Protein AF-A0A4U6XVV1-F1 (afdb_monomer_lite)

Structure (mmCIF, N/CA/C/O backbone):
data_AF-A0A4U6XVV1-F1
#
_entry.id   AF-A0A4U6XVV1-F1
#
loop_
_atom_site.group_PDB
_atom_site.id
_atom_site.type_symbol
_atom_site.label_atom_id
_atom_site.label_alt_id
_atom_site.label_comp_id
_atom_site.label_asym_id
_atom_site.label_entity_id
_atom_site.label_seq_id
_atom_site.pdbx_PDB_ins_code
_atom_site.Cartn_x
_atom_site.Cartn_y
_atom_site.Cartn_z
_atom_site.occupancy
_atom_site.B_iso_or_equiv
_atom_site.auth_seq_id
_atom_site.auth_comp_id
_atom_site.auth_asym_id
_atom_site.auth_atom_id
_atom_site.pdbx_PDB_model_num
ATOM 1 N N . MET A 1 1 ? 35.164 -28.282 45.767 1.00 39.56 1 MET A N 1
ATOM 2 C CA . MET A 1 1 ? 34.787 -26.954 45.234 1.00 39.56 1 MET A CA 1
ATOM 3 C C . MET A 1 1 ? 34.925 -26.984 43.717 1.00 39.56 1 MET A C 1
ATOM 5 O O . MET A 1 1 ? 35.884 -26.464 43.171 1.00 39.56 1 MET A O 1
ATOM 9 N N . GLY A 1 2 ? 34.019 -27.688 43.045 1.00 42.12 2 GLY A N 1
ATOM 10 C CA . GLY A 1 2 ? 34.042 -27.924 41.600 1.00 42.12 2 GLY A CA 1
ATOM 11 C C . GLY A 1 2 ? 32.738 -28.601 41.179 1.00 42.12 2 GLY A C 1
ATOM 12 O O . GLY A 1 2 ? 32.035 -29.085 42.060 1.00 42.12 2 GLY A O 1
ATOM 13 N N . SER A 1 3 ? 32.467 -28.619 39.870 1.00 35.50 3 SER A N 1
ATOM 14 C CA . SER A 1 3 ? 31.200 -28.930 39.170 1.00 35.50 3 SER A CA 1
ATOM 15 C C . SER A 1 3 ? 30.167 -27.791 39.074 1.00 35.50 3 SER A C 1
ATOM 17 O O . SER A 1 3 ? 29.862 -27.387 37.954 1.00 35.50 3 SER A O 1
ATOM 19 N N . GLU A 1 4 ? 29.680 -27.194 40.169 1.00 34.19 4 GLU A N 1
ATOM 20 C CA . GLU A 1 4 ? 28.546 -26.238 40.084 1.00 34.19 4 GLU A CA 1
ATOM 21 C C . GLU A 1 4 ? 28.827 -24.940 39.301 1.00 34.19 4 GLU A C 1
ATOM 23 O O . GLU A 1 4 ? 27.959 -24.452 38.575 1.00 34.19 4 GLU A O 1
ATOM 28 N N . THR A 1 5 ? 30.036 -24.374 39.386 1.00 37.12 5 THR A N 1
ATOM 29 C CA . THR A 1 5 ? 30.362 -23.106 38.699 1.00 37.12 5 THR A CA 1
ATOM 30 C C . THR A 1 5 ? 30.486 -23.261 37.178 1.00 37.12 5 THR A C 1
ATOM 32 O O . THR A 1 5 ? 30.342 -22.285 36.447 1.00 37.12 5 THR A O 1
ATOM 35 N N . MET A 1 6 ? 30.744 -24.476 36.684 1.00 30.28 6 MET A N 1
ATOM 36 C CA . MET A 1 6 ? 30.998 -24.728 35.260 1.00 30.28 6 MET A CA 1
ATOM 37 C C . MET A 1 6 ? 29.697 -24.877 34.454 1.00 30.28 6 MET A C 1
ATOM 39 O O . MET A 1 6 ? 29.651 -24.491 33.290 1.00 30.28 6 MET A O 1
ATOM 43 N N . TRP A 1 7 ? 28.616 -25.350 35.084 1.00 33.69 7 TRP A N 1
ATOM 44 C CA . TRP A 1 7 ? 27.297 -25.454 34.446 1.00 33.69 7 TRP A CA 1
ATOM 45 C C . TRP A 1 7 ? 26.627 -24.089 34.229 1.00 33.69 7 TRP A C 1
ATOM 47 O O . TRP A 1 7 ? 26.033 -23.861 33.178 1.00 33.69 7 TRP A O 1
ATOM 57 N N . LYS A 1 8 ? 26.796 -23.138 35.159 1.00 31.09 8 LYS A N 1
ATOM 58 C CA . LYS A 1 8 ? 26.268 -21.769 34.993 1.00 31.09 8 LYS A CA 1
ATOM 59 C C . LYS A 1 8 ? 26.975 -20.971 33.890 1.00 31.09 8 LYS A C 1
ATOM 61 O O . LYS A 1 8 ? 26.356 -20.102 33.291 1.00 31.09 8 LYS A O 1
ATOM 66 N N . LEU A 1 9 ? 28.236 -21.290 33.587 1.00 31.20 9 LEU A N 1
ATOM 67 C CA . LEU A 1 9 ? 28.980 -20.686 32.474 1.00 31.20 9 LEU A CA 1
ATOM 68 C C . LEU A 1 9 ? 28.581 -21.252 31.102 1.00 31.20 9 LEU A C 1
ATOM 70 O O . LEU A 1 9 ? 28.608 -20.511 30.126 1.00 31.20 9 LEU A O 1
ATOM 74 N N . PHE A 1 10 ? 28.148 -22.515 31.019 1.00 33.16 10 PHE A N 1
ATOM 75 C CA . PHE A 1 10 ? 27.626 -23.086 29.769 1.00 33.16 10 PHE A CA 1
ATOM 76 C C . PHE A 1 10 ? 26.192 -22.635 29.446 1.00 33.16 10 PHE A C 1
ATOM 78 O O . PHE A 1 10 ? 25.875 -22.436 28.278 1.00 33.16 10 PHE A O 1
ATOM 85 N N . PHE A 1 11 ? 25.345 -22.396 30.454 1.00 32.41 11 PHE A N 1
ATOM 86 C CA . PHE A 1 11 ? 23.985 -21.872 30.235 1.00 32.41 11 PHE A CA 1
ATOM 87 C C . PHE A 1 11 ? 23.933 -20.383 29.842 1.00 32.41 11 PHE A C 1
ATOM 89 O O . PHE A 1 11 ? 22.921 -19.922 29.328 1.00 32.41 11 PHE A O 1
ATOM 96 N N . LEU A 1 12 ? 25.021 -19.634 30.049 1.00 30.58 12 LEU A N 1
ATOM 97 C CA . LEU A 1 12 ? 25.161 -18.241 29.600 1.00 30.58 12 LEU A CA 1
ATOM 98 C C . LEU A 1 12 ? 25.692 -18.108 28.161 1.00 30.58 12 LEU A C 1
ATOM 100 O O . LEU A 1 12 ? 25.718 -17.000 27.637 1.00 30.58 12 LEU A O 1
ATOM 104 N N . ALA A 1 13 ? 26.098 -19.210 27.519 1.00 29.02 13 ALA A N 1
ATOM 105 C CA . ALA A 1 13 ? 26.650 -19.215 26.159 1.00 29.02 13 ALA A CA 1
ATOM 106 C C . ALA A 1 13 ? 25.641 -19.639 25.069 1.00 29.02 13 ALA A C 1
ATOM 108 O O . ALA A 1 13 ? 25.954 -19.548 23.885 1.00 29.02 13 ALA A O 1
ATOM 109 N N . SER A 1 14 ? 24.443 -20.102 25.448 1.00 31.92 14 SER A N 1
ATOM 110 C CA . SER A 1 14 ? 23.346 -20.445 24.524 1.00 31.92 14 SER A CA 1
ATOM 111 C C . SER A 1 14 ? 22.312 -19.326 24.352 1.00 31.92 14 SER A C 1
ATOM 113 O O . SER A 1 14 ? 21.527 -19.362 23.406 1.00 31.92 14 SER A O 1
ATOM 115 N N . LEU A 1 15 ? 22.346 -18.301 25.209 1.00 37.34 15 LEU A N 1
ATOM 116 C CA . LEU A 1 15 ? 21.756 -16.998 24.913 1.00 37.34 15 LEU A CA 1
ATOM 117 C C . LEU A 1 15 ? 22.658 -16.298 23.896 1.00 37.34 15 LEU A C 1
ATOM 119 O O . LEU A 1 15 ? 23.539 -15.516 24.255 1.00 37.34 15 LEU A O 1
ATOM 123 N N . GLY A 1 16 ? 22.451 -16.608 22.616 1.00 36.66 16 GLY A N 1
ATOM 124 C CA . GLY A 1 16 ? 22.986 -15.781 21.545 1.00 36.66 16 GLY A CA 1
ATOM 125 C C . GLY A 1 16 ? 22.506 -14.352 21.772 1.00 36.66 16 GLY A C 1
ATOM 126 O O . GLY A 1 16 ? 21.300 -14.116 21.796 1.00 36.66 16 GLY A O 1
ATOM 127 N N . LEU A 1 17 ? 23.444 -13.424 21.979 1.00 38.03 17 LEU A N 1
ATOM 128 C CA . LEU A 1 17 ? 23.156 -11.994 22.003 1.00 38.03 17 LEU A CA 1
ATOM 129 C C . LEU A 1 17 ? 22.514 -11.647 20.663 1.00 38.03 17 LEU A C 1
ATOM 131 O O . LEU A 1 17 ? 23.207 -11.555 19.649 1.00 38.03 17 LEU A O 1
ATOM 135 N N . VAL A 1 18 ? 21.188 -11.512 20.654 1.00 51.84 18 VAL A N 1
ATOM 136 C CA . VAL A 1 18 ? 20.472 -11.034 19.480 1.00 51.84 18 VAL A CA 1
ATOM 137 C C . VAL A 1 18 ? 20.894 -9.581 19.323 1.00 51.84 18 VAL A C 1
ATOM 139 O O . VAL A 1 18 ? 20.586 -8.748 20.175 1.00 51.84 18 VAL A O 1
ATOM 142 N N . ALA A 1 19 ? 21.699 -9.305 18.299 1.00 57.53 19 ALA A N 1
ATOM 143 C CA . ALA A 1 19 ? 22.090 -7.942 17.986 1.00 57.53 19 ALA A CA 1
ATOM 144 C C . ALA A 1 19 ? 20.819 -7.122 17.726 1.00 57.53 19 ALA A C 1
ATOM 146 O O . ALA A 1 19 ? 19.890 -7.618 17.088 1.00 57.53 19 ALA A O 1
ATOM 147 N N . ALA A 1 20 ? 20.778 -5.896 18.247 1.00 68.56 20 ALA A N 1
ATOM 148 C CA . ALA A 1 20 ? 19.695 -4.968 17.951 1.00 68.56 20 ALA A CA 1
ATOM 149 C C . ALA A 1 20 ? 19.657 -4.707 16.438 1.00 68.56 20 ALA A C 1
ATOM 151 O O . ALA A 1 20 ? 20.706 -4.496 15.822 1.00 68.56 20 ALA A O 1
ATOM 152 N N . GLU A 1 21 ? 18.467 -4.775 15.845 1.00 88.94 21 GLU A N 1
ATOM 153 C CA . GLU A 1 21 ? 18.273 -4.656 14.403 1.00 88.94 21 GLU A CA 1
ATOM 154 C C . GLU A 1 21 ? 17.264 -3.551 14.098 1.00 88.94 21 GLU A C 1
ATOM 156 O O . GLU A 1 21 ? 16.066 -3.709 14.293 1.00 88.94 21 GLU A O 1
ATOM 161 N N . ASP A 1 22 ? 17.735 -2.443 13.537 1.00 89.69 22 ASP A N 1
ATOM 162 C CA . ASP A 1 22 ? 16.919 -1.256 13.244 1.00 89.69 22 ASP A CA 1
ATOM 163 C C . ASP A 1 22 ? 16.013 -1.411 12.000 1.00 89.69 22 ASP A C 1
ATOM 165 O O . ASP A 1 22 ? 15.201 -0.537 11.686 1.00 89.69 22 ASP A O 1
ATOM 169 N N . GLY A 1 23 ? 16.146 -2.526 11.271 1.00 94.19 23 GLY A N 1
ATOM 170 C CA . GLY A 1 23 ? 15.440 -2.824 10.022 1.00 94.19 23 GLY A CA 1
ATOM 171 C C . GLY A 1 23 ? 16.133 -2.352 8.737 1.00 94.19 23 GLY A C 1
ATOM 172 O O . GLY A 1 23 ? 15.626 -2.656 7.655 1.00 94.19 23 GLY A O 1
ATOM 173 N N . LEU A 1 24 ? 17.287 -1.677 8.814 1.00 96.25 24 LEU A N 1
ATOM 174 C CA . LEU A 1 24 ? 17.890 -0.978 7.675 1.00 96.25 24 LEU A CA 1
ATOM 175 C C . LEU A 1 24 ? 18.331 -1.897 6.526 1.00 96.25 24 LEU A C 1
ATOM 177 O O . LEU A 1 24 ? 18.178 -1.531 5.360 1.00 96.25 24 LEU A O 1
ATOM 181 N N . ASP A 1 25 ? 18.843 -3.096 6.809 1.00 96.44 25 ASP A N 1
ATOM 182 C CA . ASP A 1 25 ? 19.185 -4.075 5.762 1.00 96.44 25 ASP A CA 1
ATOM 183 C C . ASP A 1 25 ? 17.944 -4.784 5.165 1.00 96.44 25 ASP A C 1
ATOM 185 O O . ASP A 1 25 ? 18.067 -5.539 4.197 1.00 96.44 25 ASP A O 1
ATOM 189 N N . GLY A 1 26 ? 16.735 -4.541 5.691 1.00 97.00 26 GLY A N 1
ATOM 190 C CA . GLY A 1 26 ? 15.483 -5.122 5.201 1.00 97.00 26 GLY A CA 1
ATOM 191 C C . GLY A 1 26 ? 15.492 -6.654 5.250 1.00 97.00 26 GLY A C 1
ATOM 192 O O . GLY A 1 26 ? 15.581 -7.256 6.318 1.00 97.00 26 GLY A O 1
ATOM 193 N N . TRP A 1 27 ? 15.420 -7.287 4.077 1.00 98.25 27 TRP A N 1
ATOM 194 C CA . TRP A 1 27 ? 15.543 -8.743 3.904 1.00 98.25 27 TRP A CA 1
ATOM 195 C C . TRP A 1 27 ? 16.960 -9.189 3.472 1.00 98.25 27 TRP A C 1
ATOM 197 O O . TRP A 1 27 ? 17.185 -10.370 3.221 1.00 98.25 27 TRP A O 1
ATOM 207 N N . LEU A 1 28 ? 17.936 -8.275 3.392 1.00 98.19 28 LEU A N 1
ATOM 208 C CA . LEU A 1 28 ? 19.336 -8.538 3.009 1.00 98.19 28 LEU A CA 1
ATOM 209 C C . LEU A 1 28 ? 20.282 -8.557 4.224 1.00 98.19 28 LEU A C 1
ATOM 211 O O . LEU A 1 28 ? 21.443 -8.150 4.144 1.00 98.19 28 LEU A O 1
ATOM 215 N N . ARG A 1 29 ? 19.770 -9.040 5.363 1.00 96.31 29 ARG A N 1
ATOM 216 C CA . ARG A 1 29 ? 20.478 -9.101 6.654 1.00 96.31 29 ARG A CA 1
ATOM 217 C C . ARG A 1 29 ? 21.725 -9.984 6.632 1.00 96.31 29 ARG A C 1
ATOM 219 O O . ARG A 1 29 ? 22.655 -9.742 7.390 1.00 96.31 29 ARG A O 1
ATOM 226 N N . TYR A 1 30 ? 21.714 -11.044 5.817 1.00 95.88 30 TYR A N 1
ATOM 227 C CA . TYR A 1 30 ? 22.753 -12.086 5.788 1.00 95.88 30 TYR A CA 1
ATOM 228 C C . TYR A 1 30 ? 23.126 -12.607 7.185 1.00 95.88 30 TYR A C 1
ATOM 230 O O . TYR A 1 30 ? 24.290 -12.860 7.482 1.00 95.88 30 TYR A O 1
ATOM 238 N N . ALA A 1 31 ? 22.120 -12.759 8.050 1.00 93.06 31 ALA A N 1
ATOM 239 C CA . ALA A 1 31 ? 22.304 -13.240 9.409 1.00 93.06 31 ALA A CA 1
ATOM 240 C C . ALA A 1 31 ? 22.921 -14.648 9.427 1.00 93.06 31 ALA A C 1
ATOM 242 O O . ALA A 1 31 ? 22.584 -15.511 8.611 1.00 93.06 31 ALA A O 1
ATOM 243 N N . ARG A 1 32 ? 23.805 -14.880 10.402 1.00 92.81 32 ARG A N 1
ATOM 244 C CA . ARG A 1 32 ? 24.522 -16.143 10.588 1.00 92.81 32 ARG A CA 1
ATOM 245 C C . ARG A 1 32 ? 23.554 -17.323 10.700 1.00 92.81 32 ARG A C 1
ATOM 247 O O . ARG A 1 32 ? 22.674 -17.320 11.562 1.00 92.81 32 ARG A O 1
ATOM 254 N N . LEU A 1 33 ? 23.751 -18.369 9.895 1.00 92.31 33 LEU A N 1
ATOM 255 C CA . LEU A 1 33 ? 22.954 -19.588 10.039 1.00 92.31 33 LEU A CA 1
ATOM 256 C C . LEU A 1 33 ? 23.286 -20.330 11.345 1.00 92.31 33 LEU A C 1
ATOM 258 O O . LEU A 1 33 ? 24.469 -20.491 11.665 1.00 92.31 33 LEU A O 1
ATOM 262 N N . PRO A 1 34 ? 22.276 -20.881 12.049 1.00 87.69 34 PRO A N 1
ATOM 263 C CA . PRO A 1 34 ? 22.502 -21.802 13.158 1.00 87.69 34 PRO A CA 1
ATOM 264 C C . PRO A 1 34 ? 23.377 -22.988 12.737 1.00 87.69 34 PRO A C 1
ATOM 266 O O . PRO A 1 34 ? 23.234 -23.509 11.629 1.00 87.69 34 PRO A O 1
ATOM 269 N N . GLU A 1 35 ? 24.249 -23.460 13.628 1.00 83.25 35 GLU A N 1
ATOM 270 C CA . GLU A 1 35 ? 25.189 -24.557 13.342 1.00 83.25 35 GLU A CA 1
ATOM 271 C C . GLU A 1 35 ? 24.472 -25.829 12.852 1.00 83.25 35 GLU A C 1
ATOM 273 O O . GLU A 1 35 ? 24.894 -26.453 11.884 1.00 83.25 35 GLU A O 1
ATOM 278 N N . CYS A 1 36 ? 23.302 -26.148 13.415 1.00 81.25 36 CYS A N 1
ATOM 279 C CA . CYS A 1 36 ? 22.469 -27.278 12.988 1.00 81.25 36 CYS A CA 1
ATOM 280 C C . CYS A 1 36 ? 21.899 -27.165 11.556 1.00 81.25 36 CYS A C 1
ATOM 282 O O . CYS A 1 36 ? 21.352 -28.141 11.042 1.00 81.25 36 CYS A O 1
ATOM 284 N N . LYS A 1 37 ? 22.000 -25.991 10.918 1.00 82.12 37 LYS A N 1
ATOM 285 C CA . LYS A 1 37 ? 21.629 -25.743 9.516 1.00 82.12 37 LYS A CA 1
ATOM 286 C C . LYS A 1 37 ? 22.838 -25.610 8.589 1.00 82.12 37 LYS A C 1
ATOM 288 O O . LYS A 1 37 ? 22.695 -25.899 7.408 1.00 82.12 37 LYS A O 1
ATOM 293 N N . SER A 1 38 ? 23.995 -25.181 9.095 1.00 83.06 38 SER A N 1
ATOM 294 C CA . SER A 1 38 ? 25.214 -24.961 8.299 1.00 83.06 38 SER A CA 1
ATOM 295 C C . SER A 1 38 ? 26.239 -26.104 8.372 1.00 83.06 38 SER A C 1
ATOM 297 O O . SER A 1 38 ? 27.110 -26.191 7.503 1.00 83.06 38 SER A O 1
A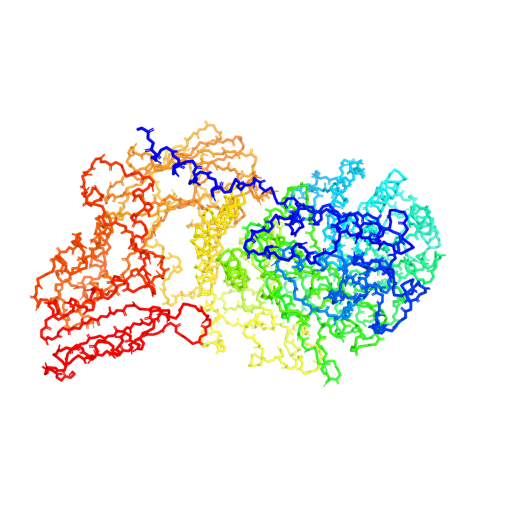TOM 299 N N . ALA A 1 39 ? 26.141 -27.003 9.358 1.00 75.56 39 ALA A N 1
ATOM 300 C CA . ALA A 1 39 ? 27.051 -28.138 9.526 1.00 75.56 39 ALA A CA 1
ATOM 301 C C . ALA A 1 39 ? 27.113 -29.026 8.268 1.00 75.56 39 ALA A C 1
ATOM 303 O O . ALA A 1 39 ? 26.091 -29.478 7.752 1.00 75.56 39 ALA A O 1
ATOM 304 N N . GLY A 1 40 ? 28.326 -29.264 7.761 1.00 74.06 40 GLY A N 1
ATOM 305 C CA . GLY A 1 40 ? 28.590 -30.013 6.525 1.00 74.06 40 GLY A CA 1
ATOM 306 C C . GLY A 1 40 ? 28.263 -29.261 5.226 1.00 74.06 40 GLY A C 1
ATOM 307 O O . GLY A 1 40 ? 28.937 -29.478 4.224 1.00 74.06 40 GLY A O 1
ATOM 308 N N . ALA A 1 41 ? 27.299 -28.335 5.228 1.00 75.75 41 ALA A N 1
ATOM 309 C CA . ALA A 1 41 ? 26.987 -27.508 4.061 1.00 75.75 41 ALA A CA 1
ATOM 310 C C . ALA A 1 41 ? 28.117 -26.513 3.741 1.00 75.75 41 ALA A C 1
ATOM 312 O O . ALA A 1 41 ? 28.507 -26.378 2.584 1.00 75.75 41 ALA A O 1
ATOM 313 N N . THR A 1 42 ? 28.699 -25.866 4.759 1.00 76.06 42 THR A N 1
ATOM 314 C CA . THR A 1 42 ? 29.768 -24.860 4.587 1.00 76.06 42 THR A CA 1
ATOM 315 C C . THR A 1 42 ? 31.003 -25.399 3.851 1.00 76.06 42 THR A C 1
ATOM 317 O O . THR A 1 42 ? 31.623 -24.662 3.080 1.00 76.06 42 THR A O 1
ATOM 320 N N . ASP A 1 43 ? 31.340 -26.678 4.042 1.00 77.38 43 ASP A N 1
ATOM 321 C CA . ASP A 1 43 ? 32.483 -27.339 3.394 1.00 77.38 43 ASP A CA 1
ATOM 322 C C . ASP A 1 43 ? 32.223 -27.662 1.913 1.00 77.38 43 ASP A C 1
ATOM 324 O O . ASP A 1 43 ? 33.164 -27.738 1.126 1.00 77.38 43 ASP A O 1
ATOM 328 N N . LEU A 1 44 ? 30.950 -27.815 1.527 1.00 80.00 44 LEU A N 1
ATOM 329 C CA . LEU A 1 44 ? 30.512 -28.075 0.151 1.00 80.00 44 LEU A CA 1
ATOM 330 C C . LEU A 1 44 ? 30.340 -26.789 -0.674 1.00 80.00 44 LEU A C 1
ATOM 332 O O . LEU A 1 44 ? 30.340 -26.843 -1.902 1.00 80.00 44 LEU A O 1
ATOM 336 N N . LEU A 1 45 ? 30.195 -25.630 -0.023 1.00 88.75 45 LEU A N 1
ATOM 337 C CA . LEU A 1 45 ? 30.129 -24.343 -0.716 1.00 88.75 45 LEU A CA 1
ATOM 338 C C . LEU A 1 45 ? 31.495 -23.976 -1.330 1.00 88.75 45 LEU A C 1
ATOM 340 O O . LEU A 1 45 ? 32.519 -24.133 -0.657 1.00 88.75 45 LEU A O 1
ATOM 344 N N . PRO A 1 46 ? 31.546 -23.400 -2.545 1.00 91.00 46 PRO A N 1
ATOM 345 C CA . PRO A 1 46 ? 32.799 -22.903 -3.110 1.00 91.00 46 PRO A CA 1
ATOM 346 C C . PRO A 1 46 ? 33.478 -21.827 -2.246 1.00 91.00 46 PRO A C 1
ATOM 348 O O . PRO A 1 46 ? 32.809 -21.064 -1.551 1.00 91.00 46 PRO A O 1
ATOM 351 N N . SER A 1 47 ? 34.809 -21.731 -2.321 1.00 91.12 47 SER A N 1
ATOM 352 C CA . SER A 1 47 ? 35.613 -20.674 -1.659 1.00 91.12 47 SER A CA 1
ATOM 353 C C . SER A 1 47 ? 36.150 -19.619 -2.641 1.00 91.12 47 SER A C 1
ATOM 355 O O . SER A 1 47 ? 36.945 -18.749 -2.272 1.00 91.12 47 SER A O 1
ATOM 357 N N . VAL A 1 48 ? 35.738 -19.710 -3.908 1.00 94.06 48 VAL A N 1
ATOM 358 C CA . VAL A 1 48 ? 36.156 -18.829 -5.003 1.00 94.06 48 VAL A CA 1
ATOM 359 C C . VAL A 1 48 ? 34.917 -18.302 -5.723 1.00 94.06 48 VAL A C 1
ATOM 361 O O . VAL A 1 48 ? 34.026 -19.083 -6.053 1.00 94.06 48 VAL A O 1
ATOM 364 N N . VAL A 1 49 ? 34.881 -17.004 -6.014 1.00 95.88 49 VAL A N 1
ATOM 365 C CA . VAL A 1 49 ? 33.895 -16.372 -6.903 1.00 95.88 49 VAL A CA 1
ATOM 366 C C . VAL A 1 49 ? 34.597 -15.802 -8.135 1.00 95.88 49 VAL A C 1
ATOM 368 O O . VAL A 1 49 ? 35.693 -15.255 -8.024 1.00 95.88 49 VAL A O 1
ATOM 371 N N . VAL A 1 50 ? 34.004 -15.943 -9.320 1.00 95.88 50 VAL A N 1
ATOM 372 C CA . VAL A 1 50 ? 34.582 -15.467 -10.587 1.00 95.88 50 VAL A CA 1
ATOM 373 C C . VAL A 1 50 ? 33.529 -14.705 -11.384 1.00 95.88 50 VAL A C 1
ATOM 375 O O . VAL A 1 50 ? 32.480 -15.254 -11.716 1.00 95.88 50 VAL A O 1
ATOM 378 N N . GLY A 1 51 ? 33.822 -13.446 -11.717 1.00 95.50 51 GLY A N 1
ATOM 379 C CA . GLY A 1 51 ? 33.020 -12.643 -12.641 1.00 95.50 51 GLY A CA 1
ATOM 380 C C . GLY A 1 51 ? 33.644 -12.629 -14.031 1.00 95.50 51 GLY A C 1
ATOM 381 O O . GLY A 1 51 ? 34.794 -12.215 -14.173 1.00 95.50 51 GLY A O 1
ATOM 382 N N . LEU A 1 52 ? 32.908 -13.049 -15.062 1.00 94.12 52 LEU A N 1
ATOM 383 C CA . LEU A 1 52 ? 33.383 -12.957 -16.448 1.00 94.12 52 LEU A CA 1
ATOM 384 C C . LEU A 1 52 ? 33.012 -11.606 -17.063 1.00 94.12 52 LEU A C 1
ATOM 386 O O . LEU A 1 52 ? 31.853 -11.207 -17.021 1.00 94.12 52 LEU A O 1
ATOM 390 N N . ASN A 1 53 ? 34.003 -10.931 -17.659 1.00 89.81 53 ASN A N 1
ATOM 391 C CA . ASN A 1 53 ? 33.865 -9.632 -18.335 1.00 89.81 53 ASN A CA 1
ATOM 392 C C . ASN A 1 53 ? 33.145 -8.545 -17.507 1.00 89.81 53 ASN A C 1
ATOM 394 O O . ASN A 1 53 ? 32.524 -7.653 -18.079 1.00 89.81 53 ASN A O 1
ATOM 398 N N . ALA A 1 54 ? 33.242 -8.608 -16.174 1.00 86.75 54 ALA A N 1
ATOM 399 C CA . ALA A 1 54 ? 32.574 -7.674 -15.274 1.00 86.75 54 ALA A CA 1
ATOM 400 C C . ALA A 1 54 ? 32.980 -6.221 -15.570 1.00 86.75 54 ALA A C 1
ATOM 402 O O . ALA A 1 54 ? 34.167 -5.882 -15.547 1.00 86.75 54 ALA A O 1
ATOM 403 N N . THR A 1 55 ? 31.995 -5.359 -15.822 1.00 86.88 55 THR A N 1
ATOM 404 C CA . THR A 1 55 ? 32.231 -3.921 -15.962 1.00 86.88 55 THR A CA 1
ATOM 405 C C . THR A 1 55 ? 32.543 -3.290 -14.600 1.00 86.88 55 THR A C 1
ATOM 407 O O . THR A 1 55 ? 31.985 -3.671 -13.567 1.00 86.88 55 THR A O 1
ATOM 410 N N . GLU A 1 56 ? 33.473 -2.329 -14.571 1.00 85.69 56 GLU A N 1
ATOM 411 C CA . GLU A 1 56 ? 33.827 -1.615 -13.339 1.00 85.69 56 GLU A CA 1
ATOM 412 C C . GLU A 1 56 ? 32.601 -0.850 -12.816 1.00 85.69 56 GLU A C 1
ATOM 414 O O . GLU A 1 56 ? 31.977 -0.089 -13.553 1.00 85.69 56 GLU A O 1
ATOM 419 N N . ASN A 1 57 ? 32.242 -1.078 -11.548 1.00 85.62 57 ASN A N 1
ATOM 420 C CA . ASN A 1 57 ? 31.003 -0.587 -10.927 1.00 85.62 57 ASN A CA 1
ATOM 421 C C . ASN A 1 57 ? 29.703 -1.007 -11.659 1.00 85.62 57 ASN A C 1
ATOM 423 O O . ASN A 1 57 ? 28.677 -0.344 -11.519 1.00 85.62 57 ASN A O 1
ATOM 427 N N . GLY A 1 58 ? 29.727 -2.101 -12.431 1.00 94.62 58 GLY A N 1
ATOM 428 C CA . GLY A 1 58 ? 28.546 -2.681 -13.077 1.00 94.62 58 GLY A CA 1
ATOM 429 C C . GLY A 1 58 ? 27.868 -3.803 -12.272 1.00 94.62 58 GLY A C 1
ATOM 430 O O . GLY A 1 58 ? 28.410 -4.251 -11.255 1.00 94.62 58 GLY A O 1
ATOM 431 N N . PRO A 1 59 ? 26.700 -4.301 -12.727 1.00 97.88 59 PRO A N 1
ATOM 432 C CA . PRO A 1 59 ? 25.911 -5.295 -11.999 1.00 97.88 59 PRO A CA 1
ATOM 433 C C . PRO A 1 59 ? 26.640 -6.604 -11.680 1.00 97.88 59 PRO A C 1
ATOM 435 O O . PRO A 1 59 ? 26.430 -7.139 -10.592 1.00 97.88 59 PRO A O 1
ATOM 438 N N . ILE A 1 60 ? 27.533 -7.109 -12.547 1.00 97.81 60 ILE A N 1
ATOM 439 C CA . ILE A 1 60 ? 28.340 -8.293 -12.190 1.00 97.81 60 ILE A CA 1
ATOM 440 C C . ILE A 1 60 ? 29.304 -7.967 -11.039 1.00 97.81 60 ILE A C 1
ATOM 442 O O . ILE A 1 60 ? 29.427 -8.767 -10.119 1.00 97.81 60 ILE A O 1
ATOM 446 N N . SER A 1 61 ? 29.943 -6.792 -11.029 1.00 96.31 61 SER A N 1
ATOM 447 C CA . SER A 1 61 ? 30.840 -6.386 -9.932 1.00 96.31 61 SER A CA 1
ATOM 448 C C . SER A 1 61 ? 30.100 -6.292 -8.590 1.00 96.31 61 SER A C 1
ATOM 450 O O . SER A 1 61 ? 30.559 -6.833 -7.580 1.00 96.31 61 SER A O 1
ATOM 452 N N . SER A 1 62 ? 28.899 -5.703 -8.591 1.00 98.00 62 SER A N 1
ATOM 453 C CA . SER A 1 62 ? 28.012 -5.694 -7.420 1.00 98.00 62 SER A CA 1
ATOM 454 C C . SER A 1 62 ? 27.603 -7.100 -6.987 1.00 98.00 62 SER A C 1
ATOM 456 O O . SER A 1 62 ? 27.613 -7.386 -5.794 1.00 98.00 62 SER A O 1
ATOM 458 N N . ALA A 1 63 ? 27.303 -8.000 -7.929 1.00 98.44 63 ALA A N 1
ATOM 459 C CA . ALA A 1 63 ? 26.963 -9.387 -7.622 1.00 98.44 63 ALA A CA 1
ATOM 460 C C . ALA A 1 63 ? 28.117 -10.125 -6.922 1.00 98.44 63 ALA A C 1
ATOM 462 O O . ALA A 1 63 ? 27.872 -10.844 -5.957 1.00 98.44 63 ALA A O 1
ATOM 463 N N . LEU A 1 64 ? 29.370 -9.919 -7.354 1.00 97.50 64 LEU A N 1
ATOM 464 C CA . LEU A 1 64 ? 30.548 -10.472 -6.671 1.00 97.50 64 LEU A CA 1
ATOM 465 C C . LEU A 1 64 ? 30.668 -9.939 -5.236 1.00 97.50 64 LEU A C 1
ATOM 467 O O . LEU A 1 64 ? 30.830 -10.723 -4.305 1.00 97.50 64 LEU A O 1
ATOM 471 N N . SER A 1 65 ? 30.556 -8.618 -5.060 1.00 96.25 65 SER A N 1
ATOM 472 C CA . SER A 1 65 ? 30.635 -7.962 -3.747 1.00 96.25 65 SER A CA 1
ATOM 473 C C . SER A 1 65 ? 29.547 -8.460 -2.790 1.00 96.25 65 SER A C 1
ATOM 475 O O . SER A 1 65 ? 29.822 -8.788 -1.635 1.00 96.25 65 SER A O 1
ATOM 477 N N . GLU A 1 66 ? 28.318 -8.588 -3.289 1.00 98.12 66 GLU A N 1
ATOM 478 C CA . GLU A 1 66 ? 27.174 -9.043 -2.505 1.00 98.12 66 GLU A CA 1
ATOM 479 C C . GLU A 1 66 ? 27.277 -10.535 -2.156 1.00 98.12 66 GLU A C 1
ATOM 481 O O . GLU A 1 66 ? 26.959 -10.922 -1.033 1.00 98.12 66 GLU A O 1
ATOM 486 N N . LEU A 1 67 ? 27.801 -11.370 -3.065 1.00 98.25 67 LEU A N 1
ATOM 487 C CA . LEU A 1 67 ? 28.119 -12.772 -2.777 1.00 98.25 67 LEU A CA 1
ATOM 488 C C . LEU A 1 67 ? 29.181 -12.894 -1.681 1.00 98.25 67 LEU A C 1
ATOM 490 O O . LEU A 1 67 ? 28.994 -13.682 -0.757 1.00 98.25 67 LEU A O 1
ATOM 494 N N . THR A 1 68 ? 30.248 -12.089 -1.723 1.00 97.00 68 THR A N 1
ATOM 495 C CA . THR A 1 68 ? 31.255 -12.059 -0.652 1.00 97.00 68 THR A CA 1
ATOM 496 C C . THR A 1 68 ? 30.655 -11.574 0.676 1.00 97.00 68 THR A C 1
ATOM 498 O O . THR A 1 68 ? 30.869 -12.232 1.694 1.00 97.00 68 THR A O 1
ATOM 501 N N . LYS A 1 69 ? 29.841 -10.500 0.688 1.00 96.75 69 LYS A N 1
ATOM 502 C CA . LYS A 1 69 ? 29.129 -10.031 1.900 1.00 96.75 69 LYS A CA 1
ATOM 503 C C . LYS A 1 69 ? 28.217 -11.125 2.465 1.00 96.75 69 LYS A C 1
ATOM 505 O O . LYS A 1 69 ? 28.223 -11.372 3.669 1.00 96.75 69 LYS A O 1
ATOM 510 N N . GLY A 1 70 ? 27.444 -11.783 1.604 1.00 96.94 70 GLY A N 1
ATOM 511 C CA . GLY A 1 70 ? 26.508 -12.832 1.989 1.00 96.94 70 GLY A CA 1
ATOM 512 C C . GLY A 1 70 ? 27.201 -14.081 2.529 1.00 96.94 70 GLY A C 1
ATOM 513 O O . GLY A 1 70 ? 26.792 -14.602 3.560 1.00 96.94 70 GLY A O 1
ATOM 514 N N . TYR A 1 71 ? 28.286 -14.536 1.899 1.00 95.62 71 TYR A N 1
ATOM 515 C CA . TYR A 1 71 ? 29.065 -15.675 2.395 1.00 95.62 71 TYR A CA 1
ATOM 516 C C . TYR A 1 71 ? 29.693 -15.399 3.768 1.00 95.62 71 TYR A C 1
ATOM 518 O O . TYR A 1 71 ? 29.644 -16.257 4.655 1.00 95.62 71 TYR A O 1
ATOM 526 N N . GLU A 1 72 ? 30.218 -14.191 3.974 1.00 94.75 72 GLU A N 1
ATOM 527 C CA . GLU A 1 72 ? 30.798 -13.792 5.256 1.00 94.75 72 GLU A CA 1
ATOM 528 C C . GLU A 1 72 ? 29.728 -13.628 6.350 1.00 94.75 72 GLU A C 1
ATOM 530 O O . GLU A 1 72 ? 29.895 -14.144 7.452 1.00 94.75 72 GLU A O 1
ATOM 535 N N . GLY A 1 73 ? 28.577 -13.018 6.056 1.00 94.94 73 GLY A N 1
ATOM 536 C CA . GLY A 1 73 ? 27.479 -12.917 7.026 1.00 94.94 73 GLY A CA 1
ATOM 537 C C . GLY A 1 73 ? 26.875 -14.280 7.396 1.00 94.94 73 GLY A C 1
ATOM 538 O O . GLY A 1 73 ? 26.822 -14.664 8.569 1.00 94.94 73 GLY A O 1
ATOM 539 N N . ILE A 1 74 ? 26.462 -15.049 6.384 1.00 95.25 74 ILE A N 1
ATOM 540 C CA . ILE A 1 74 ? 25.700 -16.295 6.558 1.00 95.25 74 ILE A CA 1
ATOM 541 C C . ILE A 1 74 ? 26.590 -17.416 7.133 1.00 95.25 74 ILE A C 1
ATOM 543 O O . ILE A 1 74 ? 26.120 -18.196 7.970 1.00 95.25 74 ILE A O 1
ATOM 547 N N . PHE A 1 75 ? 27.872 -17.484 6.736 1.00 92.75 75 PHE A N 1
ATOM 548 C CA . PHE A 1 75 ? 28.793 -18.586 7.073 1.00 92.75 75 PHE A CA 1
ATOM 549 C C . PHE A 1 75 ? 30.128 -18.164 7.711 1.00 92.75 75 PHE A C 1
ATOM 551 O O . PHE A 1 75 ? 30.823 -19.034 8.240 1.00 92.75 75 PHE A O 1
ATOM 558 N N . GLY A 1 76 ? 30.510 -16.880 7.704 1.00 91.12 76 GLY A N 1
ATOM 559 C CA . GLY A 1 76 ? 31.864 -16.425 8.086 1.00 91.12 76 GLY A CA 1
ATOM 560 C C . GLY A 1 76 ? 32.943 -17.125 7.274 1.00 91.12 76 GLY A C 1
ATOM 561 O O . GLY A 1 76 ? 33.900 -17.660 7.837 1.00 91.12 76 GLY A O 1
ATOM 562 N N . LYS A 1 77 ? 32.681 -17.255 5.972 1.00 90.25 77 LYS A N 1
ATOM 563 C CA . LYS A 1 77 ? 33.545 -17.913 5.005 1.00 90.25 77 LYS A CA 1
ATOM 564 C C . LYS A 1 77 ? 33.979 -16.873 3.985 1.00 90.25 77 LYS A C 1
ATOM 566 O O . LYS A 1 77 ? 33.195 -16.488 3.121 1.00 90.25 77 LYS A O 1
ATOM 571 N N . GLU A 1 78 ? 35.246 -16.483 4.062 1.00 90.50 78 GLU A N 1
ATOM 572 C CA . GLU A 1 78 ? 35.845 -15.557 3.109 1.00 90.50 78 GLU A CA 1
ATOM 573 C C . GLU A 1 78 ? 35.789 -16.141 1.685 1.00 90.50 78 GLU A C 1
ATOM 575 O O . GLU A 1 78 ? 36.240 -17.261 1.422 1.00 90.50 78 GLU A O 1
ATOM 580 N N . LEU A 1 79 ? 35.213 -15.370 0.761 1.00 92.50 79 LEU A N 1
ATOM 581 C CA . LEU A 1 79 ? 35.024 -15.749 -0.635 1.00 92.50 79 LEU A CA 1
ATOM 582 C C . LEU A 1 79 ? 36.040 -14.999 -1.504 1.00 92.50 79 LEU A C 1
ATOM 584 O O . LEU A 1 79 ? 35.904 -13.800 -1.749 1.00 92.50 79 LEU A O 1
ATOM 588 N N . SER A 1 80 ? 37.072 -15.710 -1.957 1.00 91.56 80 SER A N 1
ATOM 589 C CA . SER A 1 80 ? 38.174 -15.122 -2.729 1.00 91.56 80 SER A CA 1
ATOM 590 C C . SER A 1 80 ? 37.792 -14.875 -4.195 1.00 91.56 80 SER A C 1
ATOM 592 O O . SER A 1 80 ? 37.133 -15.705 -4.821 1.00 91.56 80 SER A O 1
ATOM 594 N N . VAL A 1 81 ? 38.213 -13.746 -4.776 1.00 88.44 81 VAL A N 1
ATOM 595 C CA . VAL A 1 81 ? 37.928 -13.437 -6.190 1.00 88.44 81 VAL A CA 1
ATOM 596 C C . VAL A 1 81 ? 38.958 -14.122 -7.095 1.00 88.44 81 VAL A C 1
ATOM 598 O O . VAL A 1 81 ? 40.139 -13.766 -7.103 1.00 88.44 81 VAL A O 1
ATOM 601 N N . GLY A 1 82 ? 38.509 -15.124 -7.848 1.00 87.12 82 GLY A N 1
ATOM 602 C CA . GLY A 1 82 ? 39.317 -15.909 -8.781 1.00 87.12 82 GLY A CA 1
ATOM 603 C C . GLY A 1 82 ? 39.349 -15.342 -10.202 1.00 87.12 82 GLY A C 1
ATOM 604 O O . GLY A 1 82 ? 38.706 -14.341 -10.516 1.00 87.12 82 GLY A O 1
ATOM 605 N N . LYS A 1 83 ? 40.111 -16.008 -11.080 1.00 80.56 83 LYS A N 1
ATOM 606 C CA . LYS A 1 83 ? 40.244 -15.648 -12.507 1.00 80.56 83 LYS A CA 1
ATOM 607 C C . LYS A 1 83 ? 39.789 -16.746 -13.472 1.00 80.56 83 LYS A C 1
ATOM 609 O O . LYS A 1 83 ? 39.352 -16.429 -14.573 1.00 80.56 83 LYS A O 1
ATOM 614 N N . ASP A 1 84 ? 39.861 -18.009 -13.060 1.00 82.19 84 ASP A N 1
ATOM 615 C CA . ASP A 1 84 ? 39.561 -19.162 -13.911 1.00 82.19 84 ASP A CA 1
ATOM 616 C C . ASP A 1 84 ? 38.121 -19.649 -13.679 1.00 82.19 84 ASP A C 1
ATOM 618 O O . ASP A 1 84 ? 37.837 -20.358 -12.719 1.00 82.19 84 ASP A O 1
ATOM 622 N N . ALA A 1 85 ? 37.193 -19.265 -14.560 1.00 79.69 85 ALA A N 1
ATOM 623 C CA . ALA A 1 85 ? 35.761 -19.573 -14.421 1.00 79.69 85 ALA A CA 1
ATOM 624 C C . ALA A 1 85 ? 35.362 -21.017 -14.796 1.00 79.69 85 ALA A C 1
ATOM 626 O O . ALA A 1 85 ? 34.208 -21.402 -14.621 1.00 79.69 85 ALA A O 1
ATOM 627 N N . CYS A 1 86 ? 36.276 -21.805 -15.369 1.00 80.62 86 CYS A N 1
ATOM 628 C CA . CYS A 1 86 ? 35.945 -23.079 -16.019 1.00 80.62 86 CYS A CA 1
ATOM 629 C C . CYS A 1 86 ? 36.579 -24.310 -15.343 1.00 80.62 86 CYS A C 1
ATOM 631 O O . CYS A 1 86 ? 36.456 -25.418 -15.862 1.00 80.62 86 CYS A O 1
ATOM 633 N N . THR A 1 87 ? 37.282 -24.139 -14.217 1.00 71.88 87 THR A N 1
ATOM 634 C CA . THR A 1 87 ? 38.029 -25.218 -13.548 1.00 71.88 87 THR A CA 1
ATOM 635 C C . THR A 1 87 ? 37.913 -25.147 -12.028 1.00 71.88 87 THR A C 1
ATOM 637 O O . THR A 1 87 ? 38.339 -24.167 -11.422 1.00 71.88 87 THR A O 1
ATOM 640 N N . GLY A 1 88 ? 37.437 -26.231 -11.412 1.00 74.50 88 GLY A N 1
ATOM 641 C CA . GLY A 1 88 ? 37.340 -26.372 -9.958 1.00 74.50 88 GLY A CA 1
ATOM 642 C C . GLY A 1 88 ? 36.116 -25.698 -9.326 1.00 74.50 88 GLY A C 1
ATOM 643 O O . GLY A 1 88 ? 35.312 -25.044 -9.992 1.00 74.50 88 GLY A O 1
ATOM 644 N N . SER A 1 89 ? 35.993 -25.876 -8.009 1.00 87.88 89 SER A N 1
ATOM 645 C CA . SER A 1 89 ? 34.842 -25.423 -7.225 1.00 87.88 89 SER A CA 1
ATOM 646 C C . SER A 1 89 ? 34.801 -23.900 -7.082 1.00 87.88 89 SER A C 1
ATOM 648 O O . SER A 1 89 ? 35.566 -23.310 -6.315 1.00 87.88 89 SER A O 1
ATOM 650 N N . SER A 1 90 ? 33.899 -23.259 -7.827 1.00 92.38 90 SER A N 1
ATOM 651 C CA . SER A 1 90 ? 33.712 -21.803 -7.842 1.00 92.38 90 SER A CA 1
ATOM 652 C C . SER A 1 90 ? 32.239 -21.403 -7.996 1.00 92.38 90 SER A C 1
ATOM 654 O O . SER A 1 90 ? 31.409 -22.190 -8.459 1.00 92.38 90 SER A O 1
ATOM 656 N N . VAL A 1 91 ? 31.913 -20.170 -7.598 1.00 95.69 91 VAL A N 1
ATOM 657 C CA . VAL A 1 91 ? 30.677 -19.469 -7.971 1.00 95.69 91 VAL A CA 1
ATOM 658 C C . VAL A 1 91 ? 30.979 -18.580 -9.175 1.00 95.69 91 VAL A C 1
ATOM 660 O O . VAL A 1 91 ? 31.721 -17.607 -9.059 1.00 95.69 91 VAL A O 1
ATOM 663 N N . VAL A 1 92 ? 30.417 -18.902 -10.336 1.00 96.31 92 VAL A N 1
ATOM 664 C CA . VAL A 1 92 ? 30.630 -18.157 -11.583 1.00 96.31 92 VAL A CA 1
ATOM 665 C C . VAL A 1 92 ? 29.439 -17.247 -11.854 1.00 96.31 92 VAL A C 1
ATOM 667 O O . VAL A 1 92 ? 28.317 -17.733 -12.000 1.00 96.31 92 VAL A O 1
ATOM 670 N N . VAL A 1 93 ? 29.692 -15.943 -11.974 1.00 97.56 93 VAL A N 1
ATOM 671 C CA . VAL A 1 93 ? 28.701 -14.925 -12.349 1.00 97.56 93 VAL A CA 1
ATOM 672 C C . VAL A 1 93 ? 29.069 -14.355 -13.717 1.00 97.56 93 VAL A C 1
ATOM 674 O O . VAL A 1 93 ? 30.174 -13.846 -13.913 1.00 97.56 93 VAL A O 1
ATOM 677 N N . ALA A 1 94 ? 28.170 -14.465 -14.691 1.00 96.69 94 ALA A N 1
ATOM 678 C CA . ALA A 1 94 ? 28.457 -14.069 -16.070 1.00 96.69 94 ALA A CA 1
ATOM 679 C C . ALA A 1 94 ? 27.180 -13.768 -16.863 1.00 96.69 94 ALA A C 1
ATOM 681 O O . ALA A 1 94 ? 26.074 -14.122 -16.449 1.00 96.69 94 ALA A O 1
ATOM 682 N N . THR A 1 95 ? 27.330 -13.192 -18.058 1.00 96.44 95 THR A N 1
ATOM 683 C CA . THR A 1 95 ? 26.287 -13.342 -19.082 1.00 96.44 95 THR A CA 1
ATOM 684 C C . THR A 1 95 ? 26.375 -14.737 -19.713 1.00 96.44 95 THR A C 1
ATOM 686 O O . THR A 1 95 ? 27.461 -15.320 -19.791 1.00 96.44 95 THR A O 1
ATOM 689 N N . VAL A 1 96 ? 25.259 -15.271 -20.218 1.00 95.62 96 VAL A N 1
ATOM 690 C CA . VAL A 1 96 ? 25.231 -16.543 -20.969 1.00 95.62 96 VAL A CA 1
ATOM 691 C C . VAL A 1 96 ? 26.233 -16.520 -22.127 1.00 95.62 96 VAL A C 1
ATOM 693 O O . VAL A 1 96 ? 26.984 -17.475 -22.314 1.00 95.62 96 VAL A O 1
ATOM 696 N N . ARG A 1 97 ? 26.304 -15.407 -22.871 1.00 94.50 97 ARG A N 1
ATOM 697 C CA . ARG A 1 97 ? 27.237 -15.237 -23.995 1.00 94.50 97 ARG A CA 1
ATOM 698 C C . ARG A 1 97 ? 28.695 -15.351 -23.550 1.00 94.50 97 ARG A C 1
ATOM 700 O O . ARG A 1 97 ? 29.467 -16.070 -24.179 1.00 94.50 97 ARG A O 1
ATOM 707 N N . ASP A 1 98 ? 29.069 -14.631 -22.495 1.00 94.56 98 ASP A N 1
ATOM 708 C CA . ASP A 1 98 ? 30.462 -14.565 -22.045 1.00 94.56 98 ASP A CA 1
ATOM 709 C C . ASP A 1 98 ? 30.893 -15.883 -21.376 1.00 94.56 98 ASP A C 1
ATOM 711 O O . ASP A 1 98 ? 32.030 -16.317 -21.561 1.00 94.56 98 ASP A O 1
ATOM 715 N N . TYR A 1 99 ? 29.971 -16.583 -20.701 1.00 94.19 99 TYR A N 1
ATOM 716 C CA . TYR A 1 99 ? 30.209 -17.939 -20.197 1.00 94.19 99 TYR A CA 1
ATOM 717 C C . TYR A 1 99 ? 30.416 -18.956 -21.322 1.00 94.19 99 TYR A C 1
ATOM 719 O O . TYR A 1 99 ? 31.401 -19.689 -21.297 1.00 94.19 99 TYR A O 1
ATOM 727 N N . ILE A 1 100 ? 29.546 -18.975 -22.340 1.00 93.62 100 ILE A N 1
ATOM 728 C CA . ILE A 1 100 ? 29.681 -19.893 -23.484 1.00 93.62 100 ILE A CA 1
ATOM 729 C C . ILE A 1 100 ? 31.005 -19.652 -24.224 1.00 93.62 100 ILE A C 1
ATOM 731 O O . ILE A 1 100 ? 31.667 -20.610 -24.622 1.00 93.62 100 ILE A O 1
ATOM 735 N N . ALA A 1 101 ? 31.421 -18.389 -24.369 1.00 93.44 101 ALA A N 1
ATOM 736 C CA . ALA A 1 101 ? 32.692 -18.031 -24.994 1.00 93.44 101 ALA A CA 1
ATOM 737 C C . ALA A 1 101 ? 33.926 -18.479 -24.183 1.00 93.44 101 ALA A C 1
ATOM 739 O O . ALA A 1 101 ? 34.959 -18.776 -24.782 1.00 93.44 101 ALA A O 1
ATOM 740 N N . ALA A 1 102 ? 33.831 -18.530 -22.849 1.00 92.00 102 ALA A N 1
ATOM 741 C CA . ALA A 1 102 ? 34.932 -18.917 -21.965 1.00 92.00 102 ALA A CA 1
ATOM 742 C C . ALA A 1 102 ? 34.995 -20.431 -21.684 1.00 92.00 102 ALA A C 1
ATOM 744 O O . ALA A 1 102 ? 36.079 -21.013 -21.719 1.00 92.00 102 ALA A O 1
ATOM 745 N N . CYS A 1 103 ? 33.851 -21.064 -21.403 1.00 90.25 103 CYS A N 1
ATOM 746 C CA . CYS A 1 103 ? 33.764 -22.426 -20.862 1.00 90.25 103 CYS A CA 1
ATOM 747 C C . CYS A 1 103 ? 33.020 -23.432 -21.762 1.00 90.25 103 CYS A C 1
ATOM 749 O O . CYS A 1 103 ? 32.995 -24.620 -21.442 1.00 90.25 103 CYS A O 1
ATOM 751 N N . GLY A 1 104 ? 32.421 -22.994 -22.875 1.00 87.44 104 GLY A N 1
ATOM 752 C CA . GLY A 1 104 ? 31.525 -23.817 -23.696 1.00 87.44 104 GLY A CA 1
ATOM 753 C C . GLY A 1 104 ? 30.065 -23.796 -23.216 1.00 87.44 104 GLY A C 1
ATOM 754 O O . GLY A 1 104 ? 29.748 -23.266 -22.153 1.00 87.44 104 GLY A O 1
ATOM 755 N N . GLY A 1 105 ? 29.155 -24.328 -24.040 1.00 81.31 105 GLY A N 1
ATOM 756 C CA . GLY A 1 105 ? 27.700 -24.219 -23.835 1.00 81.31 105 GLY A CA 1
ATOM 757 C C . GLY A 1 105 ? 26.966 -25.501 -23.438 1.00 81.31 105 GLY A C 1
ATOM 758 O O . GLY A 1 105 ? 25.744 -25.468 -23.300 1.00 81.31 105 GLY A O 1
ATOM 759 N N . ASP A 1 106 ? 27.666 -26.622 -23.260 1.00 78.69 106 ASP A N 1
ATOM 760 C CA . ASP A 1 106 ? 27.028 -27.908 -22.963 1.00 78.69 106 ASP A CA 1
ATOM 761 C C . ASP A 1 106 ? 26.257 -27.856 -21.631 1.00 78.69 106 ASP A C 1
ATOM 763 O O . ASP A 1 106 ? 26.818 -27.610 -20.564 1.00 78.69 106 ASP A O 1
ATOM 767 N N . GLY A 1 107 ? 24.944 -28.097 -21.695 1.00 76.12 107 GLY A N 1
ATOM 768 C CA . GLY A 1 107 ? 24.053 -28.103 -20.529 1.00 76.12 107 GLY A CA 1
ATOM 769 C C . GLY A 1 107 ? 23.561 -26.729 -20.051 1.00 76.12 107 GLY A C 1
ATOM 770 O O . GLY A 1 107 ? 22.835 -26.679 -19.057 1.00 76.12 107 GLY A O 1
ATOM 771 N N . VAL A 1 108 ? 23.905 -25.633 -20.737 1.00 83.06 108 VAL A N 1
ATOM 772 C CA . VAL A 1 108 ? 23.370 -24.289 -20.450 1.00 83.06 108 VAL A CA 1
ATOM 773 C C . VAL A 1 108 ? 22.006 -24.108 -21.125 1.00 83.06 108 VAL A C 1
ATOM 775 O O . VAL A 1 108 ? 21.855 -24.376 -22.315 1.00 83.06 108 VAL A O 1
ATOM 778 N N . VAL A 1 109 ? 21.007 -23.623 -20.381 1.00 80.12 109 VAL A N 1
ATOM 779 C CA . VAL A 1 109 ? 19.702 -23.235 -20.945 1.00 80.12 109 VAL A CA 1
ATOM 780 C C . VAL A 1 109 ? 19.791 -21.805 -21.476 1.00 80.12 109 VAL A C 1
ATOM 782 O O . VAL A 1 109 ? 20.131 -20.894 -20.725 1.00 80.12 109 VAL A O 1
ATOM 785 N N . THR A 1 110 ? 19.476 -21.605 -22.757 1.00 76.44 110 THR A N 1
ATOM 786 C CA . THR A 1 110 ? 19.611 -20.306 -23.447 1.00 76.44 110 THR A CA 1
ATOM 787 C C . THR A 1 110 ? 18.289 -19.578 -23.701 1.00 76.44 110 THR A C 1
ATOM 789 O O . THR A 1 110 ? 18.309 -18.490 -24.270 1.00 76.44 110 THR A O 1
ATOM 792 N N . ASP A 1 111 ? 17.152 -20.139 -23.280 1.00 87.50 111 ASP A N 1
ATOM 793 C CA . ASP A 1 111 ? 15.817 -19.539 -23.447 1.00 87.50 111 ASP A CA 1
ATOM 794 C C . ASP A 1 111 ? 15.553 -18.448 -22.388 1.00 87.50 111 ASP A C 1
ATOM 796 O O . ASP A 1 111 ? 14.616 -18.516 -21.585 1.00 87.50 111 ASP A O 1
ATOM 800 N N . LEU A 1 112 ? 16.428 -17.441 -22.365 1.00 95.00 112 LEU A N 1
ATOM 801 C CA . LEU A 1 112 ? 16.327 -16.271 -21.501 1.00 95.00 112 LEU A CA 1
ATOM 802 C C . LEU A 1 112 ? 15.966 -15.022 -22.312 1.00 95.00 112 LEU A C 1
ATOM 804 O O . LEU A 1 112 ? 16.528 -14.765 -23.377 1.00 95.00 112 LEU A O 1
ATOM 808 N N . VAL A 1 113 ? 15.044 -14.224 -21.778 1.00 94.56 113 VAL A N 1
ATOM 809 C CA . VAL A 1 113 ? 14.763 -12.862 -22.261 1.00 94.56 113 VAL A CA 1
ATOM 810 C C . VAL A 1 113 ? 15.604 -11.854 -21.478 1.00 94.56 113 VAL A C 1
ATOM 812 O O . VAL A 1 113 ? 16.283 -12.226 -20.519 1.00 94.56 113 VAL A O 1
ATOM 815 N N . ASP A 1 114 ? 15.580 -10.578 -21.868 1.00 94.94 114 ASP A N 1
ATOM 816 C CA . ASP A 1 114 ? 16.280 -9.524 -21.126 1.00 94.94 114 ASP A CA 1
ATOM 817 C C . ASP A 1 114 ? 15.910 -9.555 -19.632 1.00 94.94 114 ASP A C 1
ATOM 819 O O . ASP A 1 114 ? 14.755 -9.749 -19.255 1.00 94.94 114 ASP A O 1
ATOM 823 N N . ASP A 1 115 ? 16.926 -9.387 -18.784 1.00 97.25 115 ASP A N 1
ATOM 824 C CA . ASP A 1 115 ? 16.906 -9.555 -17.323 1.00 97.25 115 ASP A CA 1
ATOM 825 C C . ASP A 1 115 ? 16.695 -10.990 -16.801 1.00 97.25 115 ASP A C 1
ATOM 827 O O . ASP A 1 115 ? 16.894 -11.219 -15.609 1.00 97.25 115 ASP A O 1
ATOM 831 N N . GLY A 1 116 ? 16.354 -11.963 -17.649 1.00 98.25 116 GLY A N 1
ATOM 832 C CA . GLY A 1 116 ? 16.262 -13.378 -17.281 1.00 98.25 116 GLY A CA 1
ATOM 833 C C . GLY A 1 116 ? 17.599 -13.979 -16.838 1.00 98.25 116 GLY A C 1
ATOM 834 O O . GLY A 1 116 ? 18.674 -13.508 -17.230 1.00 98.25 116 GLY A O 1
ATOM 835 N N . PHE A 1 117 ? 17.542 -15.040 -16.028 1.00 98.12 117 PHE A N 1
ATOM 836 C CA . PHE A 1 117 ? 18.730 -15.754 -15.553 1.00 98.12 117 PHE A CA 1
ATOM 837 C C . PHE A 1 117 ? 18.533 -17.266 -15.419 1.00 98.12 117 PHE A C 1
ATOM 839 O O . PHE A 1 117 ? 17.431 -17.771 -15.201 1.00 98.12 117 PHE A O 1
ATOM 846 N N . TRP A 1 118 ? 19.647 -17.987 -15.508 1.00 97.44 118 TRP A N 1
ATOM 847 C CA . TRP A 1 118 ? 19.777 -19.403 -15.198 1.00 97.44 118 TRP A CA 1
ATOM 848 C C . TRP A 1 118 ? 20.669 -19.576 -13.969 1.00 97.44 118 TRP A C 1
ATOM 850 O O . TRP A 1 118 ? 21.810 -19.107 -13.947 1.00 97.44 118 TRP A O 1
ATOM 860 N N . LEU A 1 119 ? 20.139 -20.249 -12.948 1.00 96.69 119 LEU A N 1
ATOM 861 C CA . LEU A 1 119 ? 20.854 -20.598 -11.724 1.00 96.69 119 LEU A CA 1
ATOM 862 C C . LEU A 1 119 ? 21.040 -22.114 -11.680 1.00 96.69 119 LEU A C 1
ATOM 864 O O . LEU A 1 119 ? 20.065 -22.861 -11.756 1.00 96.69 119 LEU A O 1
ATOM 868 N N . SER A 1 120 ? 22.285 -22.566 -11.531 1.00 94.62 120 SER A N 1
ATOM 869 C CA . SER A 1 120 ? 22.642 -23.978 -11.379 1.00 94.62 120 SER A CA 1
ATOM 870 C C . SER A 1 120 ? 23.584 -24.176 -10.195 1.00 94.62 120 SER A C 1
ATOM 872 O O . SER A 1 120 ? 24.733 -23.738 -10.222 1.00 94.62 120 SER A O 1
ATOM 874 N N . VAL A 1 121 ? 23.081 -24.850 -9.163 1.00 92.12 121 VAL A N 1
ATOM 875 C CA . VAL A 1 121 ? 23.768 -25.248 -7.926 1.00 92.12 121 VAL A CA 1
ATOM 876 C C . VAL A 1 121 ? 23.919 -26.774 -7.976 1.00 92.12 121 VAL A C 1
ATOM 878 O O . VAL A 1 121 ? 23.220 -27.497 -7.274 1.00 92.12 121 VAL A O 1
ATOM 881 N N . LYS A 1 122 ? 24.730 -27.284 -8.912 1.00 85.31 122 LYS A N 1
ATOM 882 C CA . LYS A 1 122 ? 24.889 -28.728 -9.172 1.00 85.31 122 LYS A CA 1
ATOM 883 C C . LYS A 1 122 ? 26.351 -29.123 -9.315 1.00 85.31 122 LYS A C 1
ATOM 885 O O . LYS A 1 122 ? 27.093 -28.488 -10.074 1.00 85.31 122 LYS A O 1
ATOM 890 N N . GLY A 1 123 ? 26.714 -30.240 -8.686 1.00 79.75 123 GLY A N 1
ATOM 891 C CA . GLY A 1 123 ? 28.089 -30.723 -8.662 1.00 79.75 123 GLY A CA 1
ATOM 892 C C . GLY A 1 123 ? 28.972 -29.844 -7.779 1.00 79.75 123 GLY A C 1
ATOM 893 O O . GLY A 1 123 ? 28.540 -29.351 -6.744 1.00 79.75 123 GLY A O 1
ATOM 894 N N . ASP A 1 124 ? 30.219 -29.639 -8.190 1.00 74.38 124 ASP A N 1
ATOM 895 C CA . ASP A 1 124 ? 31.239 -28.937 -7.409 1.00 74.38 124 ASP A CA 1
ATOM 896 C C . ASP A 1 124 ? 31.208 -27.402 -7.535 1.00 74.38 124 ASP A C 1
ATOM 898 O O . ASP A 1 124 ? 31.994 -26.730 -6.871 1.00 74.38 124 ASP A O 1
ATOM 902 N N . GLY A 1 125 ? 30.318 -26.817 -8.345 1.00 86.81 125 GLY A N 1
ATOM 903 C CA . GLY A 1 125 ? 30.307 -25.375 -8.611 1.00 86.81 125 GLY A CA 1
ATOM 904 C C . GLY A 1 125 ? 28.929 -24.781 -8.898 1.00 86.81 125 GLY A C 1
ATOM 905 O O . GLY A 1 125 ? 27.999 -25.465 -9.332 1.00 86.81 125 GLY A O 1
ATOM 906 N N . VAL A 1 126 ? 28.823 -23.469 -8.686 1.00 94.12 126 VAL A N 1
ATOM 907 C CA . VAL A 1 126 ? 27.601 -22.678 -8.870 1.00 94.12 126 VAL A CA 1
ATOM 908 C C . VAL A 1 126 ? 27.733 -21.829 -10.126 1.00 94.12 126 VAL A C 1
ATOM 910 O O . VAL A 1 126 ? 28.755 -21.183 -10.338 1.00 94.12 126 VAL A O 1
ATOM 913 N N . ARG A 1 127 ? 26.699 -21.812 -10.968 1.00 95.19 127 ARG A N 1
ATOM 914 C CA . ARG A 1 127 ? 26.662 -21.040 -12.218 1.00 95.19 127 ARG A CA 1
ATOM 915 C C . ARG A 1 127 ? 25.461 -20.103 -12.176 1.00 95.19 127 ARG A C 1
ATOM 917 O O . ARG A 1 127 ? 24.333 -20.567 -12.018 1.00 95.19 127 ARG A O 1
ATOM 924 N N . ILE A 1 128 ? 25.722 -18.806 -12.303 1.00 97.50 128 ILE A N 1
ATOM 925 C CA . ILE A 1 128 ? 24.740 -17.722 -12.244 1.00 97.50 128 ILE A CA 1
ATOM 926 C C . ILE A 1 128 ? 24.849 -16.940 -13.554 1.00 97.50 128 ILE A C 1
ATOM 928 O O . ILE A 1 128 ? 25.691 -16.051 -13.698 1.00 97.50 128 ILE A O 1
ATOM 932 N N . LEU A 1 129 ? 24.048 -17.338 -14.543 1.00 97.38 129 LEU A N 1
ATOM 933 C CA . LEU A 1 129 ? 24.161 -16.849 -15.916 1.00 97.38 129 LEU A CA 1
ATOM 934 C C . LEU A 1 129 ? 22.952 -15.989 -16.282 1.00 97.38 129 LEU A C 1
ATOM 936 O O . LEU A 1 129 ? 21.846 -16.502 -16.430 1.00 97.38 129 LEU A O 1
ATOM 940 N N . GLY A 1 130 ? 23.155 -14.683 -16.439 1.00 97.69 130 GLY A N 1
ATOM 941 C CA . GLY A 1 130 ? 22.120 -13.762 -16.915 1.00 97.69 130 GLY A CA 1
ATOM 942 C C . GLY A 1 130 ? 22.082 -13.654 -18.439 1.00 97.69 130 GLY A C 1
ATOM 943 O O . GLY A 1 130 ? 23.109 -13.806 -19.102 1.00 97.69 130 GLY A O 1
ATOM 944 N N . GLN A 1 131 ? 20.932 -13.304 -19.015 1.00 97.44 131 GLN A N 1
ATOM 945 C CA . GLN A 1 131 ? 20.881 -12.848 -20.413 1.00 97.44 131 GLN A CA 1
ATOM 946 C C . GLN A 1 131 ? 21.682 -11.548 -20.603 1.00 97.44 131 GLN A C 1
ATOM 948 O O . GLN A 1 131 ? 22.336 -11.334 -21.622 1.00 97.44 131 GLN A O 1
ATOM 953 N N . ASN A 1 132 ? 21.664 -10.700 -19.575 1.00 96.44 132 ASN A N 1
ATOM 954 C CA . ASN A 1 132 ? 22.466 -9.492 -19.427 1.00 96.44 132 ASN A CA 1
ATOM 955 C C . ASN A 1 132 ? 23.083 -9.454 -18.008 1.00 96.44 132 ASN A C 1
ATOM 957 O O . ASN A 1 132 ? 22.771 -10.300 -17.166 1.00 96.44 132 ASN A O 1
ATOM 961 N N . GLU A 1 133 ? 23.954 -8.478 -17.723 1.00 97.44 133 GLU A N 1
ATOM 962 C CA . GLU A 1 133 ? 24.598 -8.355 -16.400 1.00 97.44 133 GLU A CA 1
ATOM 963 C C . GLU A 1 133 ? 23.587 -8.223 -15.244 1.00 97.44 133 GLU A C 1
ATOM 965 O O . GLU A 1 133 ? 23.807 -8.745 -14.152 1.00 97.44 133 GLU A O 1
ATOM 970 N N . ARG A 1 134 ? 22.453 -7.556 -15.487 1.00 97.38 134 ARG A N 1
ATOM 971 C CA . ARG A 1 134 ? 21.395 -7.328 -14.495 1.00 97.38 134 ARG A CA 1
ATOM 972 C C . ARG A 1 134 ? 20.660 -8.618 -14.120 1.00 97.38 134 ARG A C 1
ATOM 974 O O . ARG A 1 134 ? 20.421 -8.850 -12.940 1.00 97.38 134 ARG A O 1
ATOM 981 N N . GLY A 1 135 ? 20.397 -9.498 -15.084 1.00 98.19 135 GLY A N 1
ATOM 982 C CA . GLY A 1 135 ? 19.894 -10.845 -14.811 1.00 98.19 135 GLY A CA 1
ATOM 983 C C . GLY A 1 135 ? 20.878 -11.671 -13.979 1.00 98.19 135 GLY A C 1
ATOM 984 O O . GLY A 1 135 ? 20.471 -12.355 -13.043 1.00 98.19 135 GLY A O 1
ATOM 985 N N . ALA A 1 136 ? 22.185 -11.549 -14.237 1.00 98.25 136 ALA A N 1
ATOM 986 C CA . ALA A 1 136 ? 23.204 -12.232 -13.436 1.00 98.25 136 ALA A CA 1
ATOM 987 C C . ALA A 1 136 ? 23.217 -11.731 -11.975 1.00 98.25 136 ALA A C 1
ATOM 989 O O . ALA A 1 136 ? 23.293 -12.540 -11.051 1.00 98.25 136 ALA A O 1
ATOM 990 N N . LEU A 1 137 ? 23.042 -10.420 -11.757 1.00 98.81 137 LEU A N 1
ATOM 991 C CA . LEU A 1 137 ? 22.845 -9.832 -10.426 1.00 98.81 137 LEU A CA 1
ATOM 992 C C . LEU A 1 137 ? 21.572 -10.358 -9.735 1.00 98.81 137 LEU A C 1
ATOM 994 O O . LEU A 1 137 ? 21.621 -10.733 -8.565 1.00 98.81 137 LEU A O 1
ATOM 998 N N . TYR A 1 138 ? 20.446 -10.456 -10.448 1.00 98.81 138 TYR A N 1
ATOM 999 C CA . TYR A 1 138 ? 19.210 -11.032 -9.900 1.00 98.81 138 TYR A CA 1
ATOM 1000 C C . TYR A 1 138 ? 19.368 -12.510 -9.515 1.00 98.81 138 TYR A C 1
ATOM 1002 O O . TYR A 1 138 ? 18.862 -12.932 -8.474 1.00 98.81 138 TYR A O 1
ATOM 1010 N N . GLY A 1 139 ? 20.114 -13.286 -10.306 1.00 98.44 139 GLY A N 1
ATOM 1011 C CA . GLY A 1 139 ? 20.461 -14.667 -9.978 1.00 98.44 139 GLY A CA 1
ATOM 1012 C C . GLY A 1 139 ? 21.381 -14.792 -8.759 1.00 98.44 139 GLY A C 1
ATOM 1013 O O . GLY A 1 139 ? 21.242 -15.744 -7.992 1.00 98.44 139 GLY A O 1
ATOM 1014 N N . ALA A 1 140 ? 22.272 -13.820 -8.532 1.00 98.69 140 ALA A N 1
ATOM 1015 C CA . ALA A 1 140 ? 23.114 -13.770 -7.337 1.00 98.69 140 ALA A CA 1
ATOM 1016 C C . ALA A 1 140 ? 22.288 -13.492 -6.072 1.00 98.69 140 ALA A C 1
ATOM 1018 O O . ALA A 1 140 ? 22.455 -14.195 -5.076 1.00 98.69 140 ALA A O 1
ATOM 1019 N N . PHE A 1 141 ? 21.333 -12.557 -6.129 1.00 98.81 141 PHE A N 1
ATOM 1020 C CA . PHE A 1 141 ? 20.378 -12.342 -5.036 1.00 98.81 141 PHE A CA 1
ATOM 1021 C C . PHE A 1 141 ? 19.476 -13.558 -4.782 1.00 98.81 141 PHE A C 1
ATOM 1023 O O . PHE A 1 141 ? 19.216 -13.881 -3.625 1.00 98.81 141 PHE A O 1
ATOM 1030 N N . GLU A 1 142 ? 19.028 -14.270 -5.822 1.00 98.44 142 GLU A N 1
ATOM 1031 C CA . GLU A 1 142 ? 18.253 -15.504 -5.629 1.00 98.44 142 GLU A CA 1
ATOM 1032 C C . GLU A 1 142 ? 19.096 -16.601 -4.967 1.00 98.44 142 GLU A C 1
ATOM 1034 O O . GLU A 1 142 ? 18.631 -17.258 -4.037 1.00 98.44 142 GLU A O 1
ATOM 1039 N N . TYR A 1 143 ? 20.356 -16.766 -5.378 1.00 98.25 143 TYR A N 1
ATOM 1040 C CA . TYR A 1 143 ? 21.266 -17.715 -4.739 1.00 98.25 143 TYR A CA 1
ATOM 1041 C C . TYR A 1 143 ? 21.536 -17.357 -3.268 1.00 98.25 143 TYR A C 1
ATOM 1043 O O . TYR A 1 143 ? 21.453 -18.226 -2.400 1.00 98.25 143 TYR A O 1
ATOM 1051 N N . LEU A 1 144 ? 21.761 -16.077 -2.958 1.00 98.38 144 LEU A N 1
ATOM 1052 C CA . LEU A 1 144 ? 21.902 -15.598 -1.579 1.00 98.38 144 LEU A CA 1
ATOM 1053 C C . LEU A 1 144 ? 20.625 -15.777 -0.750 1.00 98.38 144 LEU A C 1
ATOM 1055 O O . LEU A 1 144 ? 20.721 -16.138 0.420 1.00 98.38 144 LEU A O 1
ATOM 1059 N N . SER A 1 145 ? 19.442 -15.593 -1.343 1.00 98.00 145 SER A N 1
ATOM 1060 C CA . SER A 1 145 ? 18.157 -15.884 -0.694 1.00 98.00 145 SER A CA 1
ATOM 1061 C C . SER A 1 145 ? 18.047 -17.363 -0.310 1.00 98.00 145 SER A C 1
ATOM 1063 O O . SER A 1 145 ? 17.708 -17.679 0.830 1.00 98.00 145 SER A O 1
ATOM 1065 N N . LEU A 1 146 ? 18.404 -18.281 -1.218 1.00 96.62 146 LEU A N 1
ATOM 1066 C CA . LEU A 1 146 ? 18.426 -19.720 -0.930 1.00 96.62 146 LEU A CA 1
ATOM 1067 C C . LEU A 1 146 ? 19.393 -20.047 0.219 1.00 96.62 146 LEU A C 1
ATOM 1069 O O . LEU A 1 146 ? 19.009 -20.737 1.165 1.00 96.62 146 LEU A O 1
ATOM 1073 N N . LEU A 1 147 ? 20.614 -19.501 0.181 1.00 95.56 147 LEU A N 1
ATOM 1074 C CA . LEU A 1 147 ? 21.618 -19.695 1.231 1.00 95.56 147 LEU A CA 1
ATOM 1075 C C . LEU A 1 147 ? 21.163 -19.135 2.587 1.00 95.56 147 LEU A C 1
ATOM 1077 O O . LEU A 1 147 ? 21.245 -19.844 3.586 1.00 95.56 147 LEU A O 1
ATOM 1081 N N . ALA A 1 148 ? 20.637 -17.908 2.635 1.00 96.19 148 ALA A N 1
ATOM 1082 C CA . ALA A 1 148 ? 20.170 -17.267 3.868 1.00 96.19 148 ALA A CA 1
ATOM 1083 C C . ALA A 1 148 ? 18.976 -18.004 4.502 1.00 96.19 148 ALA A C 1
ATOM 1085 O O . ALA A 1 148 ? 18.827 -18.022 5.723 1.00 96.19 148 ALA A O 1
ATOM 1086 N N . GLN A 1 149 ? 18.156 -18.674 3.687 1.00 95.56 149 GLN A N 1
ATOM 1087 C CA . GLN A 1 149 ? 17.074 -19.546 4.150 1.00 95.56 149 GLN A CA 1
ATOM 1088 C C . GLN A 1 149 ? 17.547 -20.960 4.563 1.00 95.56 149 GLN A C 1
ATOM 1090 O O . GLN A 1 149 ? 16.745 -21.769 5.037 1.00 95.56 149 GLN A O 1
ATOM 1095 N N . GLY A 1 150 ? 18.840 -21.275 4.413 1.00 93.69 150 GLY A N 1
ATOM 1096 C CA . GLY A 1 150 ? 19.411 -22.595 4.695 1.00 93.69 150 GLY A CA 1
ATOM 1097 C C . GLY A 1 150 ? 19.010 -23.672 3.681 1.00 93.69 150 GLY A C 1
ATOM 1098 O O . GLY A 1 150 ? 18.912 -24.847 4.042 1.00 93.69 150 GLY A O 1
ATOM 1099 N N . ASN A 1 151 ? 18.727 -23.283 2.433 1.00 92.88 151 ASN A N 1
ATOM 1100 C CA . ASN A 1 151 ? 18.360 -24.183 1.347 1.00 92.88 151 ASN A CA 1
ATOM 1101 C C . ASN A 1 151 ? 19.568 -24.485 0.444 1.00 92.88 151 ASN A C 1
ATOM 1103 O O . ASN A 1 151 ? 19.953 -23.681 -0.401 1.00 92.88 151 ASN A O 1
ATOM 1107 N N . PHE A 1 152 ? 20.122 -25.689 0.602 1.00 90.88 152 PHE A N 1
ATOM 1108 C CA . PHE A 1 152 ? 21.275 -26.198 -0.155 1.00 90.88 152 PHE A CA 1
ATOM 1109 C C . PHE A 1 152 ? 20.885 -27.251 -1.205 1.00 90.88 152 PHE A C 1
ATOM 1111 O O . PHE A 1 152 ? 21.711 -28.065 -1.610 1.00 90.88 152 PHE A O 1
ATOM 1118 N N . THR A 1 153 ? 19.611 -27.296 -1.604 1.00 90.19 153 THR A N 1
ATOM 1119 C CA . THR A 1 153 ? 19.104 -28.313 -2.536 1.00 90.19 153 THR A CA 1
ATOM 1120 C C . THR A 1 153 ? 19.750 -28.156 -3.911 1.00 90.19 153 THR A C 1
ATOM 1122 O O . THR A 1 153 ? 19.658 -27.085 -4.512 1.00 90.19 153 THR A O 1
ATOM 1125 N N . GLU A 1 154 ? 20.339 -29.232 -4.444 1.00 91.50 154 GLU A N 1
ATOM 1126 C CA . GLU A 1 154 ? 20.864 -29.223 -5.810 1.00 91.50 154 GLU A CA 1
ATOM 1127 C C . GLU A 1 154 ? 19.756 -28.901 -6.819 1.00 91.50 154 GLU A C 1
ATOM 1129 O O . GLU A 1 154 ? 18.784 -29.644 -6.973 1.00 91.50 154 GLU A O 1
ATOM 1134 N N . THR A 1 155 ? 19.910 -27.797 -7.545 1.00 91.81 155 THR A N 1
ATOM 1135 C CA . THR A 1 155 ? 18.895 -27.314 -8.484 1.00 91.81 155 THR A CA 1
ATOM 1136 C C . THR A 1 155 ? 19.532 -26.674 -9.708 1.00 91.81 155 THR A C 1
ATOM 1138 O O . THR A 1 155 ? 20.646 -26.165 -9.647 1.00 91.81 155 THR A O 1
ATOM 1141 N N . ALA A 1 156 ? 18.841 -26.735 -10.845 1.00 93.81 156 ALA A N 1
ATOM 1142 C CA . ALA A 1 156 ? 19.233 -26.029 -12.060 1.00 93.81 156 ALA A CA 1
ATOM 1143 C C . ALA A 1 156 ? 17.977 -25.611 -12.824 1.00 93.81 156 ALA A C 1
ATOM 1145 O O . ALA A 1 156 ? 17.246 -26.477 -13.306 1.00 93.81 156 ALA A O 1
ATOM 1146 N N . TYR A 1 157 ? 17.720 -24.307 -12.916 1.00 95.12 157 TYR A N 1
ATOM 1147 C CA . TYR A 1 157 ? 16.515 -23.764 -13.542 1.00 95.12 157 TYR A CA 1
ATOM 1148 C C . TYR A 1 157 ? 16.769 -22.398 -14.182 1.00 95.12 157 TYR A C 1
ATOM 1150 O O . TYR A 1 157 ? 17.636 -21.637 -13.756 1.00 95.12 157 TYR A O 1
ATOM 1158 N N . ALA A 1 158 ? 15.999 -22.106 -15.229 1.00 96.38 158 ALA A N 1
ATOM 1159 C CA . ALA A 1 158 ? 15.922 -20.794 -15.860 1.00 96.38 158 ALA A CA 1
ATOM 1160 C C . ALA A 1 158 ? 14.658 -20.076 -15.376 1.00 96.38 158 ALA A C 1
ATOM 1162 O O . ALA A 1 158 ? 13.618 -20.709 -15.183 1.00 96.38 158 ALA A O 1
ATOM 1163 N N . THR A 1 159 ? 14.732 -18.762 -15.191 1.00 97.12 159 THR A N 1
ATOM 1164 C CA . THR A 1 159 ? 13.575 -17.922 -14.880 1.00 97.12 159 THR A CA 1
ATOM 1165 C C . THR A 1 159 ? 13.689 -16.580 -15.596 1.00 97.12 159 THR A C 1
ATOM 1167 O O . THR A 1 159 ? 14.779 -16.046 -15.800 1.00 97.12 159 THR A O 1
ATOM 1170 N N . ASN A 1 160 ? 12.541 -16.056 -16.012 1.00 97.75 160 ASN A N 1
ATOM 1171 C CA . ASN A 1 160 ? 12.400 -14.872 -16.849 1.00 97.75 160 ASN A CA 1
ATOM 1172 C C . ASN A 1 160 ? 11.352 -13.941 -16.221 1.00 97.75 160 ASN A C 1
ATOM 1174 O O . ASN A 1 160 ? 10.370 -14.450 -15.671 1.00 97.75 160 ASN A O 1
ATOM 1178 N N . PRO A 1 161 ? 11.510 -12.610 -16.318 1.00 97.75 161 PRO A N 1
ATOM 1179 C CA . PRO A 1 161 ? 10.469 -11.685 -15.894 1.00 97.75 161 PRO A CA 1
ATOM 1180 C C . PRO A 1 161 ? 9.229 -11.826 -16.786 1.00 97.75 161 PRO A C 1
ATOM 1182 O O . PRO A 1 161 ? 9.327 -12.036 -17.994 1.00 97.75 161 PRO A O 1
ATOM 1185 N N . SER A 1 162 ? 8.048 -11.656 -16.196 1.00 96.50 162 SER A N 1
ATOM 1186 C CA . SER A 1 162 ? 6.772 -11.695 -16.914 1.00 96.50 162 SER A CA 1
ATOM 1187 C C . SER A 1 162 ? 6.602 -10.525 -17.882 1.00 96.50 162 SER A C 1
ATOM 1189 O O . SER A 1 162 ? 5.921 -10.674 -18.890 1.00 96.50 162 SER A O 1
ATOM 1191 N N . ALA A 1 163 ? 7.219 -9.379 -17.584 1.00 96.56 163 ALA A N 1
ATOM 1192 C CA . ALA A 1 163 ? 7.152 -8.163 -18.380 1.00 96.56 163 ALA A CA 1
ATOM 1193 C C . ALA A 1 163 ? 8.477 -7.371 -18.288 1.00 96.56 163 ALA A C 1
ATOM 1195 O O . ALA A 1 163 ? 9.165 -7.436 -17.256 1.00 96.56 163 ALA A O 1
ATOM 1196 N N . PRO A 1 164 ? 8.853 -6.605 -19.332 1.00 95.94 164 PRO A N 1
ATOM 1197 C CA . PRO A 1 164 ? 10.113 -5.861 -19.353 1.00 95.94 164 PRO A CA 1
ATOM 1198 C C . PRO A 1 164 ? 10.162 -4.718 -18.329 1.00 95.94 164 PRO A C 1
ATOM 1200 O O . PRO A 1 164 ? 11.249 -4.375 -17.868 1.00 95.94 164 PRO A O 1
ATOM 1203 N N . ILE A 1 165 ? 9.018 -4.144 -17.946 1.00 97.69 165 ILE A N 1
ATOM 1204 C CA . ILE A 1 165 ? 8.943 -2.971 -17.067 1.00 97.69 165 ILE A CA 1
ATOM 1205 C C . ILE A 1 165 ? 8.549 -3.374 -15.649 1.00 97.69 165 ILE A C 1
ATOM 1207 O O . ILE A 1 165 ? 7.478 -3.940 -15.431 1.00 97.69 165 ILE A O 1
ATOM 1211 N N . ARG A 1 166 ? 9.428 -3.090 -14.682 1.00 98.50 166 ARG A N 1
ATOM 1212 C CA . ARG A 1 166 ? 9.230 -3.376 -13.253 1.00 98.50 166 ARG A CA 1
ATOM 1213 C C . ARG A 1 166 ? 9.806 -2.211 -12.445 1.00 98.50 166 ARG A C 1
ATOM 1215 O O . ARG A 1 166 ? 10.950 -2.268 -11.988 1.00 98.50 166 ARG A O 1
ATOM 1222 N N . TRP A 1 167 ? 9.065 -1.105 -12.394 1.00 98.69 167 TRP A N 1
ATOM 1223 C CA . TRP A 1 167 ? 9.562 0.192 -11.917 1.00 98.69 167 TRP A CA 1
ATOM 1224 C C . TRP A 1 167 ? 9.082 0.547 -10.505 1.00 98.69 167 TRP A C 1
ATOM 1226 O O . TRP A 1 167 ? 7.996 0.159 -10.073 1.00 98.69 167 TRP A O 1
ATOM 1236 N N . ALA A 1 168 ? 9.900 1.319 -9.800 1.00 98.75 168 ALA A N 1
ATOM 1237 C CA . ALA A 1 168 ? 9.560 2.039 -8.581 1.00 98.75 168 ALA A CA 1
ATOM 1238 C C . ALA A 1 168 ? 9.114 3.474 -8.917 1.00 98.75 168 ALA A C 1
ATOM 1240 O O . ALA A 1 168 ? 9.705 4.112 -9.781 1.00 98.75 168 ALA A O 1
ATOM 1241 N N . ASN A 1 169 ? 8.128 4.002 -8.199 1.00 98.81 169 ASN A N 1
ATOM 1242 C CA . ASN A 1 169 ? 7.721 5.404 -8.219 1.00 98.81 169 ASN A CA 1
ATOM 1243 C C . ASN A 1 169 ? 7.853 5.972 -6.803 1.00 98.81 169 ASN A C 1
ATOM 1245 O O . ASN A 1 169 ? 7.442 5.333 -5.833 1.00 98.81 169 ASN A O 1
ATOM 1249 N N . GLN A 1 170 ? 8.411 7.175 -6.714 1.00 98.50 170 GLN A N 1
ATOM 1250 C CA . GLN A 1 170 ? 8.596 7.932 -5.483 1.00 98.50 170 GLN A CA 1
ATOM 1251 C C . GLN A 1 170 ? 7.836 9.248 -5.591 1.00 98.50 170 GLN A C 1
ATOM 1253 O O . GLN A 1 170 ? 8.018 9.992 -6.556 1.00 98.50 170 GLN A O 1
ATOM 1258 N N . TRP A 1 171 ? 6.981 9.548 -4.616 1.00 97.88 171 TRP A N 1
ATOM 1259 C CA . TRP A 1 171 ? 6.249 10.815 -4.549 1.00 97.88 171 TRP A CA 1
ATOM 1260 C C . TRP A 1 171 ? 6.992 11.884 -3.728 1.00 97.88 171 TRP A C 1
ATOM 1262 O O . TRP A 1 171 ? 6.402 12.735 -3.067 1.00 97.88 171 TRP A O 1
ATOM 1272 N N . ASP A 1 172 ? 8.322 11.849 -3.805 1.00 98.00 172 ASP A N 1
ATOM 1273 C CA . ASP A 1 172 ? 9.237 12.722 -3.077 1.00 98.00 172 ASP A CA 1
ATOM 1274 C C . ASP A 1 172 ? 9.184 14.165 -3.598 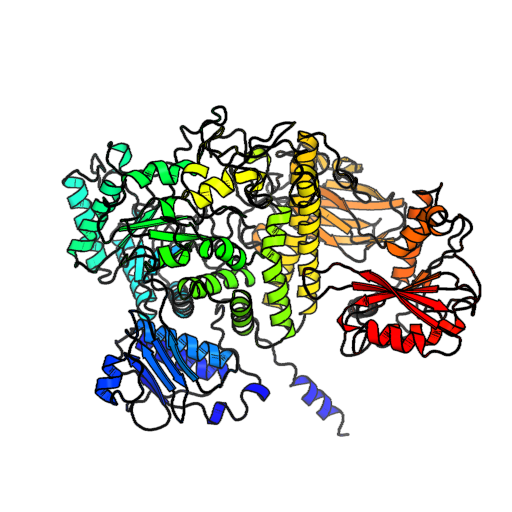1.00 98.00 172 ASP A C 1
ATOM 1276 O O . ASP A 1 172 ? 9.414 14.444 -4.783 1.00 98.00 172 ASP A O 1
ATOM 1280 N N . ASN A 1 173 ? 8.908 15.091 -2.682 1.00 96.56 173 ASN A N 1
ATOM 1281 C CA . ASN A 1 173 ? 8.923 16.524 -2.925 1.00 96.56 173 ASN A CA 1
ATOM 1282 C C . ASN A 1 173 ? 10.340 17.073 -2.751 1.00 96.56 173 ASN A C 1
ATOM 1284 O O . ASN A 1 173 ? 11.067 16.691 -1.837 1.00 96.56 173 ASN A O 1
ATOM 1288 N N . MET A 1 174 ? 10.716 18.041 -3.591 1.00 94.44 174 MET A N 1
ATOM 1289 C CA . MET A 1 174 ? 12.013 18.718 -3.453 1.00 94.44 174 MET A CA 1
ATOM 1290 C C . MET A 1 174 ? 12.084 19.651 -2.232 1.00 94.44 174 MET A C 1
ATOM 1292 O O . MET A 1 174 ? 13.170 20.043 -1.811 1.00 94.44 174 MET A O 1
ATOM 1296 N N . ASP A 1 175 ? 10.930 20.022 -1.683 1.00 86.69 175 ASP A N 1
ATOM 1297 C CA . ASP A 1 175 ? 10.764 20.838 -0.485 1.00 86.69 175 ASP A CA 1
ATOM 1298 C C . ASP A 1 175 ? 9.733 20.154 0.420 1.00 86.69 175 ASP A C 1
ATOM 1300 O O . ASP A 1 175 ? 8.623 19.854 -0.017 1.00 86.69 175 ASP A O 1
ATOM 1304 N N . GLY A 1 176 ? 10.120 19.885 1.668 1.00 79.56 176 GLY A N 1
ATOM 1305 C CA . GLY A 1 176 ? 9.276 19.213 2.654 1.00 79.56 176 GLY A CA 1
ATOM 1306 C C . GLY A 1 176 ? 8.400 20.135 3.500 1.00 79.56 176 GLY A C 1
ATOM 1307 O O . GLY A 1 176 ? 7.721 19.638 4.392 1.00 79.56 176 GLY A O 1
ATOM 1308 N N . THR A 1 177 ? 8.413 21.450 3.259 1.00 80.50 177 THR A N 1
ATOM 1309 C CA . THR A 1 177 ? 7.633 22.432 4.038 1.00 80.50 177 THR A CA 1
ATOM 1310 C C . THR A 1 177 ? 6.161 22.547 3.621 1.00 80.50 177 THR A C 1
ATOM 1312 O O . THR A 1 177 ? 5.380 23.202 4.312 1.00 80.50 177 THR A O 1
ATOM 1315 N N . GLY A 1 178 ? 5.764 21.917 2.509 1.00 73.06 178 GLY A N 1
ATOM 1316 C CA . GLY A 1 178 ? 4.380 21.894 2.028 1.00 73.06 178 GLY A CA 1
ATOM 1317 C C . GLY A 1 178 ? 3.450 20.979 2.838 1.00 73.06 178 GLY A C 1
ATOM 1318 O O . GLY A 1 178 ? 3.887 20.143 3.624 1.00 73.06 178 GLY A O 1
ATOM 1319 N N . THR A 1 179 ? 2.142 21.086 2.588 1.00 68.69 179 THR A N 1
ATOM 1320 C CA . THR A 1 179 ? 1.085 20.288 3.252 1.00 68.69 179 THR A CA 1
ATOM 1321 C C . THR A 1 179 ? 1.204 18.779 3.038 1.00 68.69 179 THR A C 1
ATOM 1323 O O . THR A 1 179 ? 0.719 18.009 3.857 1.00 68.69 179 THR A O 1
ATOM 1326 N N . HIS A 1 180 ? 1.865 18.350 1.961 1.00 76.50 180 HIS A N 1
ATOM 1327 C CA . HIS A 1 180 ? 2.142 16.941 1.664 1.00 76.50 180 HIS A CA 1
ATOM 1328 C C . HIS A 1 180 ? 3.498 16.458 2.213 1.00 76.50 180 HIS A C 1
ATOM 1330 O O . HIS A 1 180 ? 3.909 15.340 1.919 1.00 76.50 180 HIS A O 1
ATOM 1336 N N . GLY A 1 181 ? 4.204 17.292 2.985 1.00 86.25 181 GLY A N 1
ATOM 1337 C CA . GLY A 1 181 ? 5.507 16.973 3.564 1.00 86.25 181 GLY A CA 1
ATOM 1338 C C . GLY A 1 181 ? 6.601 16.709 2.525 1.00 86.25 181 GLY A C 1
ATOM 1339 O O . GLY A 1 181 ? 6.493 17.059 1.348 1.00 86.25 181 GLY A O 1
ATOM 1340 N N . SER A 1 182 ? 7.687 16.072 2.970 1.00 92.12 182 SER A N 1
ATOM 1341 C CA . SER A 1 182 ? 8.835 15.729 2.114 1.00 92.12 182 SER A CA 1
ATOM 1342 C C . SER A 1 182 ? 8.548 14.607 1.112 1.00 92.12 182 SER A C 1
ATOM 1344 O O . SER A 1 182 ? 9.251 14.517 0.108 1.00 92.12 182 SER A O 1
ATOM 1346 N N . ILE A 1 183 ? 7.546 13.767 1.367 1.00 95.06 183 ILE A N 1
ATOM 1347 C CA . ILE A 1 183 ? 7.097 12.710 0.462 1.00 95.06 183 ILE A CA 1
ATOM 1348 C C . ILE A 1 183 ? 5.571 12.696 0.512 1.00 95.06 183 ILE A C 1
ATOM 1350 O O . ILE A 1 183 ? 4.986 12.408 1.556 1.00 95.06 183 ILE A O 1
ATOM 1354 N N . GLU A 1 184 ? 4.922 13.002 -0.608 1.00 94.44 184 GLU A N 1
ATOM 1355 C CA . GLU A 1 184 ? 3.465 12.986 -0.694 1.00 94.44 184 GLU A CA 1
ATOM 1356 C C . GLU A 1 184 ? 2.964 11.549 -0.513 1.00 94.44 184 GLU A C 1
ATOM 1358 O O . GLU A 1 184 ? 3.280 10.658 -1.300 1.00 94.44 184 GLU A O 1
ATOM 1363 N N . ARG A 1 185 ? 2.204 11.317 0.566 1.00 93.75 185 ARG A N 1
ATOM 1364 C CA . ARG A 1 185 ? 1.789 9.974 1.013 1.00 93.75 185 ARG A CA 1
ATOM 1365 C C . ARG A 1 185 ? 2.992 9.053 1.273 1.00 93.75 185 ARG A C 1
ATOM 1367 O O . ARG A 1 185 ? 2.989 7.885 0.880 1.00 93.75 185 ARG A O 1
ATOM 1374 N N . GLY A 1 186 ? 4.054 9.586 1.876 1.00 94.00 186 GLY A N 1
ATOM 1375 C CA . GLY A 1 186 ? 5.178 8.816 2.407 1.00 94.00 186 GLY A CA 1
ATOM 1376 C C . GLY A 1 186 ? 5.204 8.846 3.931 1.00 94.00 186 GLY A C 1
ATOM 1377 O O . GLY A 1 186 ? 4.993 9.886 4.548 1.00 94.00 186 GLY A O 1
ATOM 1378 N N . TYR A 1 187 ? 5.465 7.685 4.528 1.00 93.62 187 TYR A N 1
ATOM 1379 C CA . TYR A 1 187 ? 5.272 7.441 5.965 1.00 93.62 187 TYR A CA 1
ATOM 1380 C C . TYR A 1 187 ? 6.524 6.839 6.633 1.00 93.62 187 TYR A C 1
ATOM 1382 O O . TYR A 1 187 ? 6.542 6.549 7.825 1.00 93.62 187 TYR A O 1
ATOM 1390 N N . GLY A 1 188 ? 7.609 6.689 5.863 1.00 92.44 188 GLY A N 1
ATOM 1391 C CA . GLY A 1 188 ? 8.940 6.291 6.328 1.00 92.44 188 GLY A CA 1
ATOM 1392 C C . GLY A 1 188 ? 9.860 7.462 6.685 1.00 92.44 188 GLY A C 1
ATOM 1393 O O . GLY A 1 188 ? 11.081 7.323 6.619 1.00 92.44 188 GLY A O 1
ATOM 1394 N N . GLY A 1 189 ? 9.306 8.626 7.027 1.00 91.44 189 GLY A N 1
ATOM 1395 C CA . GLY A 1 189 ? 10.061 9.863 7.243 1.00 91.44 189 GLY A CA 1
ATOM 1396 C C . GLY A 1 189 ? 10.379 10.627 5.949 1.00 91.44 189 GLY A C 1
ATOM 1397 O O . GLY A 1 189 ? 9.691 10.486 4.942 1.00 91.44 189 GLY A O 1
ATOM 1398 N N . VAL A 1 190 ? 11.407 11.479 5.996 1.00 93.56 190 VAL A N 1
ATOM 1399 C CA . VAL A 1 190 ? 11.759 12.416 4.908 1.00 93.56 190 VAL A CA 1
ATOM 1400 C C . VAL A 1 190 ? 12.394 11.738 3.688 1.00 93.56 190 VAL A C 1
ATOM 1402 O O . VAL A 1 190 ? 12.892 10.617 3.791 1.00 93.56 190 VAL A O 1
ATOM 1405 N N . SER A 1 191 ? 12.405 12.444 2.552 1.00 97.06 191 SER A N 1
ATOM 1406 C CA . SER A 1 191 ? 13.014 12.000 1.291 1.00 97.06 191 SER A CA 1
ATOM 1407 C C . SER A 1 191 ? 14.473 11.577 1.466 1.00 97.06 191 SER A C 1
ATOM 1409 O O . SER A 1 191 ? 15.248 12.213 2.180 1.00 97.06 191 SER A O 1
ATOM 1411 N N . ILE A 1 192 ? 14.862 10.522 0.747 1.00 97.88 192 ILE A N 1
ATOM 1412 C CA . ILE A 1 192 ? 16.264 10.091 0.628 1.00 97.88 192 ILE A CA 1
ATOM 1413 C C . ILE A 1 192 ? 16.977 10.718 -0.583 1.00 97.88 192 ILE A C 1
ATOM 1415 O O . ILE A 1 192 ? 18.159 10.450 -0.799 1.00 97.88 192 ILE A O 1
ATOM 1419 N N . PHE A 1 193 ? 16.266 11.516 -1.389 1.00 98.44 193 PHE A N 1
ATOM 1420 C CA . PHE A 1 193 ? 16.772 12.126 -2.622 1.00 98.44 193 PHE A CA 1
ATOM 1421 C C . PHE A 1 193 ? 16.886 13.642 -2.539 1.00 98.44 193 PHE A C 1
ATOM 1423 O O . PHE A 1 193 ? 17.824 14.192 -3.121 1.00 98.44 193 PHE A O 1
ATOM 1430 N N . PHE A 1 194 ? 15.961 14.314 -1.848 1.00 97.81 194 PHE A N 1
ATOM 1431 C CA . PHE A 1 194 ? 15.868 15.770 -1.866 1.00 97.81 194 PHE A CA 1
ATOM 1432 C C . PHE A 1 194 ? 15.799 16.404 -0.482 1.00 97.81 194 PHE A C 1
ATOM 1434 O O . PHE A 1 194 ? 15.142 15.910 0.428 1.00 97.81 194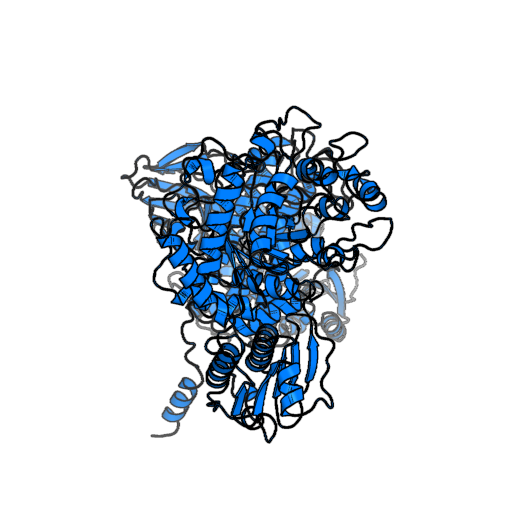 PHE A O 1
ATOM 1441 N N . GLU A 1 195 ? 16.429 17.568 -0.370 1.00 95.12 195 GLU A N 1
ATOM 1442 C CA . GLU A 1 195 ? 16.323 18.462 0.774 1.00 95.12 195 GLU A CA 1
ATOM 1443 C C . GLU A 1 195 ? 16.489 19.908 0.276 1.00 95.12 195 GLU A C 1
ATOM 1445 O O . GLU A 1 195 ? 17.331 20.176 -0.582 1.00 95.12 195 GLU A O 1
ATOM 1450 N N . ASN A 1 196 ? 15.716 20.860 0.808 1.00 94.00 196 ASN A N 1
ATOM 1451 C CA . ASN A 1 196 ? 15.892 22.298 0.545 1.00 94.00 196 ASN A CA 1
ATOM 1452 C C . ASN A 1 196 ? 15.976 22.675 -0.959 1.00 94.00 196 ASN A C 1
ATOM 1454 O O . ASN A 1 196 ? 16.853 23.440 -1.369 1.00 94.00 196 ASN A O 1
ATOM 1458 N N . LEU A 1 197 ? 15.068 22.134 -1.786 1.00 96.00 197 LEU A N 1
ATOM 1459 C CA . LEU A 1 197 ? 14.994 22.290 -3.252 1.00 96.00 197 LEU A CA 1
ATOM 1460 C C . LEU A 1 197 ? 16.182 21.707 -4.044 1.00 96.00 197 LEU A C 1
ATOM 1462 O O . LEU A 1 197 ? 16.346 22.005 -5.234 1.00 96.00 197 LEU A O 1
ATOM 1466 N N . LYS A 1 198 ? 16.997 20.854 -3.414 1.00 97.19 198 LYS A N 1
ATOM 1467 C CA . LYS A 1 198 ? 18.204 20.271 -4.008 1.00 97.19 198 LYS A CA 1
ATOM 1468 C C . LYS A 1 198 ? 18.262 18.760 -3.866 1.00 97.19 198 LYS A C 1
ATOM 1470 O O . LYS A 1 198 ? 17.740 18.196 -2.912 1.00 97.19 198 LYS A O 1
ATOM 1475 N N . VAL A 1 199 ? 18.956 18.106 -4.795 1.00 98.00 199 VAL A N 1
ATOM 1476 C CA . VAL A 1 199 ? 19.378 16.710 -4.618 1.00 98.00 199 VAL A CA 1
ATOM 1477 C C . VAL A 1 199 ? 20.432 16.619 -3.513 1.00 98.00 199 VAL A C 1
ATOM 1479 O O . VAL A 1 199 ? 21.436 17.338 -3.561 1.00 98.00 199 VAL A O 1
ATOM 1482 N N . VAL A 1 200 ? 20.247 15.695 -2.567 1.00 96.44 200 VAL A N 1
ATOM 1483 C CA . VAL A 1 200 ? 21.176 15.460 -1.449 1.00 96.44 200 VAL A CA 1
ATOM 1484 C C . VAL A 1 200 ? 22.592 15.090 -1.924 1.00 96.44 200 VAL A C 1
ATOM 1486 O O . VAL A 1 200 ? 22.840 14.733 -3.084 1.00 96.44 200 VAL A O 1
ATOM 1489 N N . THR A 1 201 ? 23.572 15.219 -1.031 1.00 96.31 201 THR A N 1
ATOM 1490 C CA . THR A 1 201 ? 24.984 14.920 -1.327 1.00 96.31 201 THR A CA 1
ATOM 1491 C C . THR A 1 201 ? 25.384 13.498 -0.943 1.00 96.31 201 THR A C 1
ATOM 1493 O O . THR A 1 201 ? 26.149 12.879 -1.682 1.00 96.31 201 THR A O 1
ATOM 1496 N N . ASP A 1 202 ? 24.860 12.965 0.164 1.00 96.81 202 ASP A N 1
ATOM 1497 C CA . ASP A 1 202 ? 25.125 11.593 0.602 1.00 96.81 202 ASP A CA 1
ATOM 1498 C C . ASP A 1 202 ? 24.289 10.582 -0.198 1.00 96.81 202 ASP A C 1
ATOM 1500 O O . ASP A 1 202 ? 23.065 10.531 -0.097 1.00 96.81 202 ASP A O 1
ATOM 1504 N N . MET A 1 203 ? 24.968 9.754 -0.993 1.00 98.12 203 MET A N 1
ATOM 1505 C CA . MET A 1 203 ? 24.354 8.698 -1.803 1.00 98.12 203 MET A CA 1
ATOM 1506 C C . MET A 1 203 ? 24.289 7.339 -1.079 1.00 98.12 203 MET A C 1
ATOM 1508 O O . MET A 1 203 ? 23.880 6.348 -1.684 1.00 98.12 203 MET A O 1
ATOM 1512 N N . THR A 1 204 ? 24.677 7.252 0.199 1.00 97.50 204 THR A N 1
ATOM 1513 C CA . THR A 1 204 ? 24.720 5.985 0.954 1.00 97.50 204 THR A CA 1
ATOM 1514 C C . THR A 1 204 ? 23.341 5.332 1.032 1.00 97.50 204 THR A C 1
ATOM 1516 O O . THR A 1 204 ? 23.188 4.170 0.647 1.00 97.50 204 THR A O 1
ATOM 1519 N N . ARG A 1 205 ? 22.313 6.084 1.453 1.00 97.50 205 ARG A N 1
ATOM 1520 C CA . ARG A 1 205 ? 20.928 5.586 1.531 1.00 97.50 205 ARG A CA 1
ATOM 1521 C C . ARG A 1 205 ? 20.344 5.293 0.141 1.00 97.50 205 ARG A C 1
ATOM 1523 O O . ARG A 1 205 ? 19.658 4.289 -0.027 1.00 97.50 205 ARG A O 1
ATOM 1530 N N . VAL A 1 206 ? 20.691 6.096 -0.869 1.00 98.56 206 VAL A N 1
ATOM 1531 C CA . VAL A 1 206 ? 20.302 5.878 -2.277 1.00 98.56 206 VAL A CA 1
ATOM 1532 C C . VAL A 1 206 ? 20.850 4.546 -2.811 1.00 98.56 206 VAL A C 1
ATOM 1534 O O . VAL A 1 206 ? 20.099 3.746 -3.365 1.00 98.56 206 VAL A O 1
ATOM 1537 N N . SER A 1 207 ? 22.135 4.252 -2.588 1.00 98.38 207 SER A N 1
ATOM 1538 C CA . SER A 1 207 ? 22.750 2.981 -3.000 1.00 98.38 207 SER A CA 1
ATOM 1539 C C . SER A 1 207 ? 22.215 1.785 -2.198 1.00 98.38 207 SER A C 1
ATOM 1541 O O . SER A 1 207 ? 21.955 0.725 -2.767 1.00 98.38 207 SER A O 1
ATOM 1543 N N . GLN A 1 208 ? 21.961 1.952 -0.891 1.00 98.56 208 GLN A N 1
ATOM 1544 C CA . GLN A 1 208 ? 21.262 0.945 -0.079 1.00 98.56 208 GLN A CA 1
ATOM 1545 C C . GLN A 1 208 ? 19.872 0.617 -0.651 1.00 98.56 208 GLN A C 1
ATOM 1547 O O . GLN A 1 208 ? 19.514 -0.557 -0.742 1.00 98.56 208 GLN A O 1
ATOM 1552 N N . TYR A 1 209 ? 19.121 1.624 -1.105 1.00 98.81 209 TYR A N 1
ATOM 1553 C CA . TYR A 1 209 ? 17.821 1.407 -1.736 1.00 98.81 209 TYR A CA 1
ATOM 1554 C C . TYR A 1 209 ? 17.947 0.708 -3.094 1.00 98.81 209 TYR A C 1
ATOM 1556 O O . TYR A 1 209 ? 17.203 -0.231 -3.369 1.00 98.81 209 TYR A O 1
ATOM 1564 N N . GLY A 1 210 ? 18.934 1.084 -3.914 1.00 98.69 210 GLY A N 1
ATOM 1565 C CA . GLY A 1 210 ? 19.236 0.394 -5.173 1.00 98.69 210 GLY A CA 1
ATOM 1566 C C . GLY A 1 210 ? 19.495 -1.099 -4.985 1.00 98.69 210 GLY A C 1
ATOM 1567 O O . GLY A 1 210 ? 18.955 -1.915 -5.732 1.00 98.69 210 GLY A O 1
ATOM 1568 N N . ARG A 1 211 ? 20.229 -1.460 -3.927 1.00 98.75 211 ARG A N 1
ATOM 1569 C CA . ARG A 1 211 ? 20.474 -2.851 -3.528 1.00 98.75 211 ARG A CA 1
ATOM 1570 C C . ARG A 1 211 ? 19.178 -3.601 -3.194 1.00 98.75 211 ARG A C 1
ATOM 1572 O O . ARG A 1 211 ? 18.973 -4.711 -3.687 1.00 98.75 211 ARG A O 1
ATOM 1579 N N . LEU A 1 212 ? 18.274 -2.983 -2.427 1.00 98.81 212 LEU A N 1
ATOM 1580 C CA . LEU A 1 212 ? 16.953 -3.552 -2.128 1.00 98.81 212 LEU A CA 1
ATOM 1581 C C . LEU A 1 212 ? 16.122 -3.742 -3.407 1.00 98.81 212 LEU A C 1
ATOM 1583 O O . LEU A 1 212 ? 15.684 -4.860 -3.678 1.00 98.81 212 LEU A O 1
ATOM 1587 N N . LEU A 1 213 ? 15.974 -2.704 -4.237 1.00 98.88 213 LEU A N 1
ATOM 1588 C CA . LEU A 1 213 ? 15.229 -2.767 -5.503 1.00 98.88 213 LEU A CA 1
ATOM 1589 C C . LEU A 1 213 ? 15.753 -3.874 -6.434 1.00 98.88 213 LEU A C 1
ATOM 1591 O O . LEU A 1 213 ? 14.961 -4.633 -6.996 1.00 98.88 213 LEU A O 1
ATOM 1595 N N . ALA A 1 214 ? 17.075 -4.017 -6.552 1.00 98.81 214 ALA A N 1
ATOM 1596 C CA . ALA A 1 214 ? 17.696 -5.052 -7.373 1.00 98.81 214 ALA A CA 1
ATOM 1597 C C . ALA A 1 214 ? 17.458 -6.466 -6.829 1.00 98.81 214 ALA A C 1
ATOM 1599 O O . ALA A 1 214 ? 17.157 -7.376 -7.600 1.00 98.81 214 ALA A O 1
ATOM 1600 N N . SER A 1 215 ? 17.506 -6.660 -5.510 1.00 98.75 215 SER A N 1
ATOM 1601 C CA . SER A 1 215 ? 17.166 -7.952 -4.897 1.00 98.75 215 SER A CA 1
ATOM 1602 C C . SER A 1 215 ? 15.683 -8.325 -5.051 1.00 98.75 215 SER A C 1
ATOM 1604 O O . SER A 1 215 ? 15.343 -9.502 -5.171 1.00 98.75 215 SER A O 1
ATOM 1606 N N . ALA A 1 216 ? 14.807 -7.318 -5.150 1.00 98.25 216 ALA A N 1
ATOM 1607 C CA . ALA A 1 216 ? 13.402 -7.449 -5.532 1.00 98.25 216 ALA A CA 1
ATOM 1608 C C . ALA A 1 216 ? 13.190 -7.527 -7.066 1.00 98.25 216 ALA A C 1
ATOM 1610 O O . ALA A 1 216 ? 12.055 -7.602 -7.530 1.00 98.25 216 ALA A O 1
ATOM 1611 N N . ARG A 1 217 ? 14.270 -7.554 -7.863 1.00 98.38 217 ARG A N 1
ATOM 1612 C CA . ARG A 1 217 ? 14.293 -7.673 -9.337 1.00 98.38 217 ARG A CA 1
ATOM 1613 C C . ARG A 1 217 ? 13.631 -6.520 -10.108 1.00 98.38 217 ARG A C 1
ATOM 1615 O O . ARG A 1 217 ? 13.239 -6.683 -11.272 1.00 98.38 217 ARG A O 1
ATOM 1622 N N . LEU A 1 218 ? 13.533 -5.351 -9.479 1.00 98.75 218 LEU A N 1
ATOM 1623 C CA . LEU A 1 218 ? 13.079 -4.106 -10.099 1.00 98.75 218 LEU A CA 1
ATOM 1624 C C . LEU A 1 218 ? 14.215 -3.498 -10.942 1.00 98.75 218 LEU A C 1
ATOM 1626 O O . LEU A 1 218 ? 15.394 -3.658 -10.613 1.00 98.75 218 LEU A O 1
ATOM 1630 N N . ASN A 1 219 ? 13.876 -2.853 -12.063 1.00 98.31 219 ASN A N 1
ATOM 1631 C CA . ASN A 1 219 ? 14.855 -2.400 -13.066 1.00 98.31 219 ASN A CA 1
ATOM 1632 C C . ASN A 1 219 ? 14.802 -0.903 -13.410 1.00 98.31 219 ASN A C 1
ATOM 1634 O O . ASN A 1 219 ? 15.672 -0.422 -14.137 1.00 98.31 219 ASN A O 1
ATOM 1638 N N . GLY A 1 220 ? 13.848 -0.154 -12.857 1.00 98.50 220 GLY A N 1
ATOM 1639 C CA . GLY A 1 220 ? 13.773 1.296 -13.017 1.00 98.50 220 GLY A CA 1
ATOM 1640 C C . GLY A 1 220 ? 13.185 1.996 -11.796 1.00 98.50 220 GLY A C 1
ATOM 1641 O O . GLY A 1 220 ? 12.499 1.367 -10.990 1.00 98.50 220 GLY A O 1
ATOM 1642 N N . ILE A 1 221 ? 13.456 3.291 -11.659 1.00 98.81 221 ILE A N 1
ATOM 1643 C CA . ILE A 1 221 ? 12.880 4.149 -10.623 1.00 98.81 221 ILE A CA 1
ATOM 1644 C C . ILE A 1 221 ? 12.607 5.562 -11.140 1.00 98.81 221 ILE A C 1
ATOM 1646 O O . ILE A 1 221 ? 13.481 6.193 -11.732 1.00 98.81 221 ILE A O 1
ATOM 1650 N N . ILE A 1 222 ? 11.416 6.078 -10.845 1.00 98.81 222 ILE A N 1
ATOM 1651 C CA . ILE A 1 222 ? 11.092 7.501 -10.891 1.00 98.81 222 ILE A CA 1
ATOM 1652 C C . ILE A 1 222 ? 11.322 8.083 -9.499 1.00 98.81 222 ILE A C 1
ATOM 1654 O O . ILE A 1 222 ? 10.693 7.642 -8.538 1.00 98.81 222 ILE A O 1
ATOM 1658 N N . VAL A 1 223 ? 12.249 9.037 -9.385 1.00 98.56 223 VAL A N 1
ATOM 1659 C CA . VAL A 1 223 ? 12.779 9.484 -8.080 1.00 98.56 223 VAL A CA 1
ATOM 1660 C C . VAL A 1 223 ? 12.048 10.675 -7.458 1.00 98.56 223 VAL A C 1
ATOM 1662 O O . VAL A 1 223 ? 12.301 10.975 -6.299 1.00 98.56 223 VAL A O 1
ATOM 1665 N N . ASN A 1 224 ? 11.166 11.355 -8.196 1.00 98.38 224 ASN A N 1
ATOM 1666 C CA . ASN A 1 224 ? 10.481 12.574 -7.754 1.00 98.38 224 ASN A CA 1
ATOM 1667 C C . ASN A 1 224 ? 8.975 12.554 -8.031 1.00 98.38 224 ASN A C 1
ATOM 1669 O O . ASN A 1 224 ? 8.511 11.934 -8.994 1.00 98.38 224 ASN A O 1
ATOM 1673 N N . ASN A 1 225 ? 8.246 13.337 -7.234 1.00 97.81 225 ASN A N 1
ATOM 1674 C CA . ASN A 1 225 ? 6.793 13.420 -7.260 1.00 97.81 225 ASN A CA 1
ATOM 1675 C C . ASN A 1 225 ? 6.196 13.694 -8.647 1.00 97.81 225 ASN A C 1
ATOM 1677 O O . ASN A 1 225 ? 6.675 14.545 -9.397 1.00 97.81 225 ASN A O 1
ATOM 1681 N N . VAL A 1 226 ? 5.101 12.985 -8.939 1.00 95.56 226 VAL A N 1
ATOM 1682 C CA . VAL A 1 226 ? 4.217 13.186 -10.094 1.00 95.56 226 VAL A CA 1
ATOM 1683 C C . VAL A 1 226 ? 3.647 14.605 -10.148 1.00 95.56 226 VAL A C 1
ATOM 1685 O O . VAL A 1 226 ? 3.439 15.131 -11.238 1.00 95.56 226 VAL A O 1
ATOM 1688 N N . ASN A 1 227 ? 3.455 15.247 -8.993 1.00 91.00 227 ASN A N 1
ATOM 1689 C CA . ASN A 1 227 ? 3.219 16.686 -8.867 1.00 91.00 227 ASN A CA 1
ATOM 1690 C C . ASN A 1 227 ? 4.565 17.435 -8.977 1.00 91.00 227 ASN A C 1
ATOM 1692 O O . ASN A 1 227 ? 5.063 18.025 -8.020 1.00 91.00 227 ASN A O 1
ATOM 1696 N N . ALA A 1 228 ? 5.213 17.326 -10.139 1.00 91.50 228 ALA A N 1
ATOM 1697 C CA . ALA A 1 228 ? 6.631 17.634 -10.295 1.00 91.50 228 ALA A CA 1
ATOM 1698 C C . ALA A 1 228 ? 6.979 19.127 -10.127 1.00 91.50 228 ALA A C 1
ATOM 1700 O O . ALA A 1 228 ? 6.284 20.020 -10.619 1.00 91.50 228 ALA A O 1
ATOM 1701 N N . ASN A 1 229 ? 8.128 19.395 -9.498 1.00 94.12 229 ASN A N 1
ATOM 1702 C CA . ASN A 1 229 ? 8.694 20.736 -9.358 1.00 94.12 229 ASN A CA 1
ATOM 1703 C C . ASN A 1 229 ? 9.712 21.006 -10.491 1.00 94.12 229 ASN A C 1
ATOM 1705 O O . ASN A 1 229 ? 10.687 20.260 -10.609 1.00 94.12 229 ASN A O 1
ATOM 1709 N N . PRO A 1 230 ? 9.547 22.065 -11.312 1.00 95.38 230 PRO A N 1
ATOM 1710 C CA . PRO A 1 230 ? 10.433 22.329 -12.449 1.00 95.38 230 PRO A CA 1
ATOM 1711 C C . PRO A 1 230 ? 11.876 22.704 -12.057 1.00 95.38 230 PRO A C 1
ATOM 1713 O O . PRO A 1 230 ? 12.772 22.601 -12.891 1.00 95.38 230 PRO A O 1
ATOM 1716 N N . ILE A 1 231 ? 12.147 23.065 -10.793 1.00 96.50 231 ILE A N 1
ATOM 1717 C CA . ILE A 1 231 ? 13.504 23.351 -10.272 1.00 96.50 231 ILE A CA 1
ATOM 1718 C C . ILE A 1 231 ? 14.436 22.120 -10.360 1.00 96.50 231 ILE A C 1
ATOM 1720 O O . ILE A 1 231 ? 15.668 22.260 -10.370 1.00 96.50 231 ILE A O 1
ATOM 1724 N N . LEU A 1 232 ? 13.871 20.915 -10.502 1.00 97.62 232 LEU A N 1
ATOM 1725 C CA . LEU A 1 232 ? 14.608 19.683 -10.798 1.00 97.62 232 LEU A CA 1
ATOM 1726 C C . LEU A 1 232 ? 15.444 19.780 -12.087 1.00 97.62 232 LEU A C 1
ATOM 1728 O O . LEU A 1 232 ? 16.507 19.174 -12.172 1.00 97.62 232 LEU A O 1
ATOM 1732 N N . LEU A 1 233 ? 14.991 20.580 -13.056 1.00 97.88 233 LEU A N 1
ATOM 1733 C CA . LEU A 1 233 ? 15.636 20.781 -14.357 1.00 97.88 233 LEU A CA 1
ATOM 1734 C C . LEU A 1 233 ? 16.743 21.852 -14.329 1.00 97.88 233 LEU A C 1
ATOM 1736 O O . LEU A 1 233 ? 17.271 22.230 -15.371 1.00 97.88 233 LEU A O 1
ATOM 1740 N N . SER A 1 234 ? 17.114 22.357 -13.148 1.00 97.88 234 SER A N 1
ATOM 1741 C CA . SER A 1 234 ? 18.289 23.223 -13.009 1.00 97.88 234 SER A CA 1
ATOM 1742 C C . SER A 1 234 ? 19.596 22.430 -13.172 1.00 97.88 234 SER A C 1
ATOM 1744 O O . SER A 1 234 ? 19.650 21.266 -12.769 1.00 97.88 234 SER A O 1
ATOM 1746 N N . PRO A 1 235 ? 20.688 23.033 -13.687 1.00 98.00 235 PRO A N 1
ATOM 1747 C CA . PRO A 1 235 ? 21.958 22.326 -13.879 1.00 98.00 235 PRO A CA 1
ATOM 1748 C C . PRO A 1 235 ? 22.503 21.646 -12.612 1.00 98.00 235 PRO A C 1
ATOM 1750 O O . PRO A 1 235 ? 22.962 20.511 -12.687 1.00 98.00 235 PRO A O 1
ATOM 1753 N N . GLU A 1 236 ? 22.381 22.289 -11.442 1.00 98.06 236 GLU A N 1
ATOM 1754 C CA . GLU A 1 236 ? 22.796 21.717 -10.149 1.00 98.06 236 GLU A CA 1
ATOM 1755 C C . GLU A 1 236 ? 21.999 20.450 -9.791 1.00 98.06 236 GLU A C 1
ATOM 1757 O O . GLU A 1 236 ? 22.570 19.466 -9.312 1.00 98.06 236 GLU A O 1
ATOM 1762 N N . ASN A 1 237 ? 20.690 20.446 -10.056 1.00 98.44 237 ASN A N 1
ATOM 1763 C CA . ASN A 1 237 ? 19.835 19.293 -9.791 1.00 98.44 237 ASN A CA 1
ATOM 1764 C C . ASN A 1 237 ? 19.974 18.200 -10.855 1.00 98.44 237 ASN A C 1
ATOM 1766 O O . ASN A 1 237 ? 19.919 17.027 -10.496 1.00 98.44 237 ASN A O 1
ATOM 1770 N N . MET A 1 238 ? 20.271 18.532 -12.114 1.00 98.56 238 MET A N 1
ATOM 1771 C CA . MET A 1 238 ? 20.634 17.539 -13.133 1.00 98.56 238 MET A CA 1
ATOM 1772 C C . MET A 1 238 ? 21.983 16.863 -12.827 1.00 98.56 238 MET A C 1
ATOM 1774 O O . MET A 1 238 ? 22.106 15.643 -12.955 1.00 98.56 238 MET A O 1
ATOM 1778 N N . ASP A 1 239 ? 22.973 17.610 -12.326 1.00 98.69 239 ASP A N 1
ATOM 1779 C CA . ASP A 1 239 ? 24.213 17.038 -11.776 1.00 98.69 239 ASP A CA 1
ATOM 1780 C C . ASP A 1 239 ? 23.939 16.196 -10.510 1.00 98.69 239 ASP A C 1
ATOM 1782 O O . ASP A 1 239 ? 24.658 15.240 -10.214 1.00 98.69 239 ASP A O 1
ATOM 1786 N N . GLY A 1 240 ? 22.874 16.512 -9.768 1.00 98.62 240 GLY A N 1
ATOM 1787 C CA . GLY A 1 240 ? 22.330 15.698 -8.680 1.00 98.62 240 GLY A CA 1
ATOM 1788 C C . GLY A 1 240 ? 21.718 14.376 -9.139 1.00 98.62 240 GLY A C 1
ATOM 1789 O O . GLY A 1 240 ? 22.097 13.317 -8.638 1.00 98.62 240 GLY A O 1
ATOM 1790 N N . LEU A 1 241 ? 20.829 14.421 -10.130 1.00 98.81 241 LEU A N 1
ATOM 1791 C CA . LEU A 1 241 ? 20.229 13.242 -10.756 1.00 98.81 241 LEU A CA 1
ATOM 1792 C C . LEU A 1 241 ? 21.300 12.309 -11.327 1.00 98.81 241 LEU A C 1
ATOM 1794 O O . LEU A 1 241 ? 21.162 11.091 -11.221 1.00 98.81 241 LEU A O 1
ATOM 1798 N N . LYS A 1 242 ? 22.411 12.859 -11.840 1.00 98.56 242 LYS A N 1
ATOM 1799 C CA . LYS A 1 242 ? 23.584 12.061 -12.206 1.00 98.56 242 LYS A CA 1
ATOM 1800 C C . LYS A 1 242 ? 24.135 11.260 -11.024 1.00 98.56 242 LYS A C 1
ATOM 1802 O O . LYS A 1 242 ? 24.354 10.065 -11.184 1.00 98.56 242 LYS A O 1
ATOM 1807 N N . ARG A 1 243 ? 24.341 11.875 -9.850 1.00 98.62 243 ARG A N 1
ATOM 1808 C CA . ARG A 1 243 ? 24.835 11.161 -8.652 1.00 98.62 243 ARG A CA 1
ATOM 1809 C C . ARG A 1 243 ? 23.877 10.047 -8.226 1.00 98.62 243 ARG A C 1
ATOM 1811 O O . ARG A 1 243 ? 24.330 8.952 -7.909 1.00 98.62 243 ARG A O 1
ATOM 1818 N N . ILE A 1 244 ? 22.568 10.307 -8.285 1.00 98.81 244 ILE A N 1
ATOM 1819 C CA . ILE A 1 244 ? 21.535 9.302 -8.000 1.00 98.81 244 ILE A CA 1
ATOM 1820 C C . ILE A 1 244 ? 21.631 8.136 -9.002 1.00 98.81 244 ILE A C 1
ATOM 1822 O O . ILE A 1 244 ? 21.687 6.978 -8.595 1.00 98.81 244 ILE A O 1
ATOM 1826 N N . ALA A 1 245 ? 21.731 8.418 -10.304 1.00 98.62 245 ALA A N 1
ATOM 1827 C CA . ALA A 1 245 ? 21.900 7.391 -11.333 1.00 98.62 245 ALA A CA 1
ATOM 1828 C C . ALA A 1 245 ? 23.216 6.609 -11.190 1.00 98.62 245 ALA A C 1
ATOM 1830 O O . ALA A 1 245 ? 23.218 5.389 -11.328 1.00 98.62 245 ALA A O 1
ATOM 1831 N N . ASP A 1 246 ? 24.321 7.277 -10.853 1.00 98.25 246 ASP A N 1
ATOM 1832 C CA . ASP A 1 246 ? 25.608 6.635 -10.567 1.00 98.25 246 ASP A CA 1
ATOM 1833 C C . ASP A 1 246 ? 25.532 5.697 -9.347 1.00 98.25 246 ASP A C 1
ATOM 1835 O O . ASP A 1 246 ? 26.201 4.667 -9.337 1.00 98.25 246 ASP A O 1
ATOM 1839 N N . ALA A 1 247 ? 24.695 6.006 -8.350 1.00 98.56 247 ALA A N 1
ATOM 1840 C CA . ALA A 1 247 ? 24.466 5.155 -7.180 1.00 98.56 247 ALA A CA 1
ATOM 1841 C C . ALA A 1 247 ? 23.537 3.955 -7.460 1.00 98.56 247 ALA A C 1
ATOM 1843 O O . ALA A 1 247 ? 23.683 2.912 -6.822 1.00 98.56 247 ALA A O 1
ATOM 1844 N N . PHE A 1 248 ? 22.605 4.072 -8.413 1.00 98.69 248 PHE A N 1
ATOM 1845 C CA . PHE A 1 248 ? 21.687 2.993 -8.809 1.00 98.69 248 PHE A CA 1
ATOM 1846 C C . PHE A 1 248 ? 22.233 2.063 -9.905 1.00 98.69 248 PHE A C 1
ATOM 1848 O O . PHE A 1 248 ? 21.905 0.873 -9.916 1.00 98.69 248 PHE A O 1
ATOM 1855 N N . ARG A 1 249 ? 23.086 2.561 -10.809 1.00 97.62 249 ARG A N 1
ATOM 1856 C CA . ARG A 1 249 ? 23.627 1.802 -11.952 1.00 97.62 249 ARG A CA 1
ATOM 1857 C C . ARG A 1 249 ? 24.366 0.504 -11.577 1.00 97.62 249 ARG A C 1
ATOM 1859 O O . ARG A 1 249 ? 24.116 -0.496 -12.255 1.00 97.62 249 ARG A O 1
ATOM 1866 N N . PRO A 1 250 ? 25.178 0.435 -10.499 1.00 98.25 250 PRO A N 1
ATOM 1867 C CA . PRO A 1 250 ? 25.780 -0.821 -10.044 1.00 98.25 250 PRO A CA 1
ATOM 1868 C C . PRO A 1 250 ? 24.746 -1.873 -9.632 1.00 98.25 250 PRO A C 1
ATOM 1870 O O . PRO A 1 250 ? 25.060 -3.056 -9.587 1.00 98.25 250 PRO A O 1
ATOM 1873 N N . TRP A 1 251 ? 23.512 -1.467 -9.338 1.00 98.56 251 TRP A N 1
ATOM 1874 C CA . TRP A 1 251 ? 22.402 -2.353 -8.990 1.00 98.56 251 TRP A CA 1
ATOM 1875 C C . TRP A 1 251 ? 21.486 -2.652 -10.192 1.00 98.56 251 TRP A C 1
ATOM 1877 O O . TRP A 1 251 ? 20.476 -3.336 -10.061 1.00 98.56 251 TRP A O 1
ATOM 1887 N N . GLY A 1 252 ? 21.824 -2.157 -11.390 1.00 97.31 252 GLY A N 1
ATOM 1888 C CA . GLY A 1 252 ? 21.045 -2.355 -12.617 1.00 97.31 252 GLY A CA 1
ATOM 1889 C C . GLY A 1 252 ? 19.727 -1.568 -12.681 1.00 97.31 252 GLY A C 1
ATOM 1890 O O . GLY A 1 252 ? 18.961 -1.741 -13.634 1.00 97.31 252 GLY A O 1
ATOM 1891 N N . VAL A 1 253 ? 19.458 -0.705 -11.700 1.00 98.56 253 VAL A N 1
ATOM 1892 C CA . VAL A 1 253 ? 18.249 0.124 -11.646 1.00 98.56 253 VAL A CA 1
ATOM 1893 C C . VAL A 1 253 ? 18.488 1.403 -12.451 1.00 98.56 253 VAL A C 1
ATOM 1895 O O . VAL A 1 253 ? 19.420 2.154 -12.177 1.00 98.56 253 VAL A O 1
ATOM 1898 N N . GLN A 1 254 ? 17.657 1.656 -13.460 1.00 98.19 254 GLN A N 1
ATOM 1899 C CA . GLN A 1 254 ? 17.742 2.868 -14.281 1.00 98.19 254 GLN A CA 1
ATOM 1900 C C . GLN A 1 254 ? 16.915 4.003 -13.662 1.00 98.19 254 GLN A C 1
ATOM 1902 O O . GLN A 1 254 ? 15.805 3.779 -13.187 1.00 98.19 254 GLN A O 1
ATOM 1907 N N . VAL A 1 255 ? 17.426 5.233 -13.693 1.00 98.56 255 VAL A N 1
ATOM 1908 C CA . VAL A 1 255 ? 16.733 6.407 -13.131 1.00 98.56 255 VAL A CA 1
ATOM 1909 C C . VAL A 1 255 ? 15.939 7.133 -14.212 1.00 98.56 255 VAL A C 1
ATOM 1911 O O . VAL A 1 255 ? 16.448 7.361 -15.308 1.00 98.56 255 VAL A O 1
ATOM 1914 N N . GLY A 1 256 ? 14.708 7.515 -13.889 1.00 98.44 256 GLY A N 1
ATOM 1915 C CA . GLY A 1 256 ? 13.874 8.457 -14.629 1.00 98.44 256 GLY A CA 1
ATOM 1916 C C . GLY A 1 256 ? 13.282 9.515 -13.695 1.00 98.44 256 GLY A C 1
ATOM 1917 O O . GLY A 1 256 ? 13.481 9.466 -12.477 1.00 98.44 256 GLY A O 1
ATOM 1918 N N . ILE A 1 257 ? 12.564 10.483 -14.263 1.00 98.56 257 ILE A N 1
ATOM 1919 C CA . ILE A 1 257 ? 11.999 11.619 -13.514 1.00 98.56 257 ILE A CA 1
ATOM 1920 C C . ILE A 1 257 ? 10.548 11.909 -13.901 1.00 98.56 257 ILE A C 1
ATOM 1922 O O . ILE A 1 257 ? 10.155 11.732 -15.055 1.00 98.56 257 ILE A O 1
ATOM 1926 N N . SER A 1 258 ? 9.759 12.399 -12.946 1.00 98.56 258 SER A N 1
ATOM 1927 C CA . SER A 1 258 ? 8.449 12.986 -13.231 1.00 98.56 258 SER A CA 1
ATOM 1928 C C . SER A 1 258 ? 8.618 14.401 -13.782 1.00 98.56 258 SER A C 1
ATOM 1930 O O . SER A 1 258 ? 9.401 15.182 -13.234 1.00 98.56 258 SER A O 1
ATOM 1932 N N . LEU A 1 259 ? 7.869 14.749 -14.830 1.00 97.06 259 LEU A N 1
ATOM 1933 C CA . LEU A 1 259 ? 7.930 16.063 -15.478 1.00 97.06 259 LEU A CA 1
ATOM 1934 C C . LEU A 1 259 ? 6.731 16.948 -15.136 1.00 97.06 259 LEU A C 1
ATOM 1936 O O . LEU A 1 259 ? 5.587 16.498 -15.134 1.00 97.06 259 LEU A O 1
ATOM 1940 N N . ASN A 1 260 ? 6.989 18.245 -14.943 1.00 96.50 260 ASN A N 1
ATOM 1941 C CA . ASN A 1 260 ? 5.940 19.259 -14.924 1.00 96.50 260 ASN A CA 1
ATOM 1942 C C . ASN A 1 260 ? 5.695 19.730 -16.359 1.00 96.50 260 ASN A C 1
ATOM 1944 O O . ASN A 1 260 ? 6.584 20.320 -16.979 1.00 96.50 260 ASN A O 1
ATOM 1948 N N . PHE A 1 261 ? 4.496 19.484 -16.885 1.00 96.44 261 PHE A N 1
ATOM 1949 C CA . PHE A 1 261 ? 4.183 19.739 -18.291 1.00 96.44 261 PHE A CA 1
ATOM 1950 C C . PHE A 1 261 ? 4.322 21.230 -18.669 1.00 96.44 261 PHE A C 1
ATOM 1952 O O . PHE A 1 261 ? 4.716 21.545 -19.789 1.00 96.44 261 PHE A O 1
ATOM 1959 N N . ALA A 1 262 ? 4.094 22.154 -17.724 1.00 97.19 262 ALA A N 1
ATOM 1960 C CA . ALA A 1 262 ? 4.236 23.596 -17.946 1.00 97.19 262 ALA A CA 1
ATOM 1961 C C . ALA A 1 262 ? 5.655 24.151 -17.712 1.00 97.19 262 ALA A C 1
ATOM 1963 O O . ALA A 1 262 ? 5.831 25.367 -17.793 1.00 97.19 262 ALA A O 1
ATOM 1964 N N . SER A 1 263 ? 6.674 23.309 -17.475 1.00 97.81 263 SER A N 1
ATOM 1965 C CA . SER A 1 263 ? 8.070 23.760 -17.286 1.00 97.81 263 SER A CA 1
ATOM 1966 C C . SER A 1 263 ? 8.587 24.762 -18.337 1.00 97.81 263 SER A C 1
ATOM 1968 O O . SER A 1 263 ? 9.257 25.712 -17.925 1.00 97.81 263 SER A O 1
ATOM 1970 N N . PRO A 1 264 ? 8.265 24.655 -19.648 1.00 98.25 264 PRO A N 1
ATOM 1971 C CA . PRO A 1 264 ? 8.673 25.661 -20.633 1.00 98.25 264 PRO A CA 1
ATOM 1972 C C . PRO A 1 264 ? 8.215 27.079 -20.264 1.00 98.25 264 PRO A C 1
ATOM 1974 O O . PRO A 1 264 ? 8.973 28.035 -20.416 1.00 98.25 264 PRO A O 1
ATOM 1977 N N . GLN A 1 265 ? 7.004 27.215 -19.718 1.00 96.75 265 GLN A N 1
ATOM 1978 C CA . GLN A 1 265 ? 6.429 28.494 -19.309 1.00 96.75 265 GLN A CA 1
ATOM 1979 C C . GLN A 1 265 ? 6.862 28.901 -17.893 1.00 96.75 265 GLN A C 1
ATOM 1981 O O . GLN A 1 265 ? 7.251 30.045 -17.671 1.00 96.75 265 GLN A O 1
ATOM 1986 N N . THR A 1 266 ? 6.811 27.978 -16.927 1.00 94.38 266 THR A N 1
ATOM 1987 C CA . THR A 1 266 ? 7.039 28.282 -15.500 1.00 94.38 266 THR A CA 1
ATOM 1988 C C . THR A 1 266 ? 8.514 28.379 -15.108 1.00 94.38 266 THR A C 1
ATOM 1990 O O . THR A 1 266 ? 8.827 28.960 -14.071 1.00 94.38 266 THR A O 1
ATOM 1993 N N . TYR A 1 267 ? 9.417 27.832 -15.926 1.00 96.25 267 TYR A N 1
ATOM 1994 C CA . TYR A 1 267 ? 10.863 27.810 -15.682 1.00 96.25 267 TYR A CA 1
ATOM 1995 C C . TYR A 1 267 ? 11.682 28.205 -16.923 1.00 96.25 267 TYR A C 1
ATOM 1997 O O . TYR A 1 267 ? 12.668 28.932 -16.809 1.00 96.25 267 TYR A O 1
ATOM 2005 N N . GLY A 1 268 ? 11.249 27.796 -18.119 1.00 95.12 268 GLY A N 1
ATOM 2006 C CA . GLY A 1 268 ? 11.901 28.123 -19.393 1.00 95.12 268 GLY A CA 1
ATOM 2007 C C . GLY A 1 268 ? 11.684 29.553 -19.911 1.00 95.12 268 GLY A C 1
ATOM 2008 O O . GLY A 1 268 ? 12.345 29.945 -20.870 1.00 95.12 268 GLY A O 1
ATOM 2009 N N . ASN A 1 269 ? 10.804 30.345 -19.284 1.00 94.50 269 ASN A N 1
ATOM 2010 C CA . ASN A 1 269 ? 10.391 31.693 -19.713 1.00 94.50 269 ASN A CA 1
ATOM 2011 C C . ASN A 1 269 ? 9.735 31.772 -21.113 1.00 94.50 269 ASN A C 1
ATOM 2013 O O . ASN A 1 269 ? 9.704 32.849 -21.716 1.00 94.50 269 ASN A O 1
ATOM 2017 N N . LEU A 1 270 ? 9.186 30.671 -21.638 1.00 97.94 270 LEU A N 1
ATOM 2018 C CA . LEU A 1 270 ? 8.345 30.700 -22.839 1.00 97.94 270 LEU A CA 1
ATOM 2019 C C . LEU A 1 270 ? 6.946 31.240 -22.498 1.00 97.94 270 LEU A C 1
ATOM 2021 O O . LEU A 1 270 ? 6.492 31.200 -21.357 1.00 97.94 270 LEU A O 1
ATOM 2025 N N . SER A 1 271 ? 6.222 31.741 -23.498 1.00 97.25 271 SER A N 1
ATOM 2026 C CA . SER A 1 271 ? 4.835 32.202 -23.325 1.00 97.25 271 SER A CA 1
ATOM 2027 C C . SER A 1 271 ? 3.815 31.058 -23.252 1.00 97.25 271 SER A C 1
ATOM 2029 O O . SER A 1 271 ? 2.673 31.288 -22.852 1.00 97.25 271 SER A O 1
ATOM 2031 N N . THR A 1 272 ? 4.208 29.841 -23.632 1.00 97.94 272 THR A N 1
ATOM 2032 C CA . THR A 1 272 ? 3.331 28.686 -23.850 1.00 97.94 272 THR A CA 1
ATOM 2033 C C . THR A 1 272 ? 4.002 27.377 -23.420 1.00 97.94 272 THR A C 1
ATOM 2035 O O . THR A 1 272 ? 5.222 27.315 -23.279 1.00 97.94 272 THR A O 1
ATOM 2038 N N . PHE A 1 273 ? 3.194 26.336 -23.222 1.00 97.88 273 PHE A N 1
ATOM 2039 C CA . PHE A 1 273 ? 3.623 24.942 -23.069 1.00 97.88 273 PHE A CA 1
ATOM 2040 C C . PHE A 1 273 ? 2.840 23.993 -24.006 1.00 97.88 273 PHE A C 1
ATOM 2042 O O . PHE A 1 273 ? 2.698 22.806 -23.724 1.00 97.88 273 PHE A O 1
ATOM 2049 N N . ASP A 1 274 ? 2.309 24.516 -25.118 1.00 98.50 274 ASP A N 1
ATOM 2050 C CA . ASP A 1 274 ? 1.642 23.724 -26.162 1.00 98.50 274 ASP A CA 1
ATOM 2051 C C . ASP A 1 274 ? 2.623 22.696 -26.765 1.00 98.50 274 ASP A C 1
ATOM 2053 O O . ASP A 1 274 ? 3.652 23.102 -27.308 1.00 98.50 274 ASP A O 1
ATOM 2057 N N . PRO A 1 275 ? 2.344 21.378 -26.704 1.00 98.12 275 PRO A N 1
ATOM 2058 C CA . PRO A 1 275 ? 3.272 20.349 -27.178 1.00 98.12 275 PRO A CA 1
ATOM 2059 C C . PRO A 1 275 ? 3.503 20.346 -28.694 1.00 98.12 275 PRO A C 1
ATOM 2061 O O . PRO A 1 275 ? 4.378 19.619 -29.160 1.00 98.12 275 PRO A O 1
ATOM 2064 N N . LEU A 1 276 ? 2.725 21.116 -29.463 1.00 98.12 276 LEU A N 1
ATOM 2065 C CA . LEU A 1 276 ? 2.902 21.280 -30.908 1.00 98.12 276 LEU A CA 1
ATOM 2066 C C . LEU A 1 276 ? 3.561 22.620 -31.294 1.00 98.12 276 LEU A C 1
ATOM 2068 O O . LEU A 1 276 ? 3.627 22.935 -32.481 1.00 98.12 276 LEU A O 1
ATOM 2072 N N . ASP A 1 277 ? 4.022 23.421 -30.327 1.00 98.56 277 ASP A N 1
ATOM 2073 C CA . ASP A 1 277 ? 4.783 24.647 -30.587 1.00 98.56 277 ASP A CA 1
ATOM 2074 C C . ASP A 1 277 ? 6.282 24.333 -30.757 1.00 98.56 277 ASP A C 1
ATOM 2076 O O . ASP A 1 277 ? 6.908 23.738 -29.877 1.00 98.56 277 ASP A O 1
ATOM 2080 N N . ASP A 1 278 ? 6.875 24.765 -31.876 1.00 98.31 278 ASP A N 1
ATOM 2081 C CA . ASP A 1 278 ? 8.286 24.510 -32.211 1.00 98.31 278 ASP A CA 1
ATOM 2082 C C . ASP A 1 278 ? 9.264 24.979 -31.115 1.00 98.31 278 ASP A C 1
ATOM 2084 O O . ASP A 1 278 ? 10.322 24.375 -30.924 1.00 98.31 278 ASP A O 1
ATOM 2088 N N . THR A 1 279 ? 8.930 26.041 -30.370 1.00 98.38 279 THR A N 1
ATOM 2089 C CA . THR A 1 279 ? 9.780 26.545 -29.279 1.00 98.38 279 THR A CA 1
ATOM 2090 C C . THR A 1 279 ? 9.699 25.661 -28.038 1.00 98.38 279 THR A C 1
ATOM 2092 O O . THR A 1 279 ? 10.714 25.459 -27.372 1.00 98.38 279 THR A O 1
ATOM 2095 N N . VAL A 1 280 ? 8.531 25.073 -27.760 1.00 98.62 280 VAL A N 1
ATOM 2096 C CA . VAL A 1 280 ? 8.325 24.103 -26.672 1.00 98.62 280 VAL A CA 1
ATOM 2097 C C . VAL A 1 280 ? 9.023 22.783 -26.988 1.00 98.62 280 VAL A C 1
ATOM 2099 O O . VAL A 1 280 ? 9.699 22.235 -26.117 1.00 98.62 280 VAL A O 1
ATOM 2102 N N . ILE A 1 281 ? 8.921 22.311 -28.235 1.00 98.44 281 ILE A N 1
ATOM 2103 C CA . ILE A 1 281 ? 9.633 21.123 -28.728 1.00 98.44 281 ILE A CA 1
ATOM 2104 C C . ILE A 1 281 ? 11.147 21.323 -28.574 1.00 98.44 281 ILE A C 1
ATOM 2106 O O . ILE A 1 281 ? 11.806 20.532 -27.902 1.00 98.44 281 ILE A O 1
ATOM 2110 N N . ALA A 1 282 ? 11.695 22.425 -29.098 1.00 98.31 282 ALA A N 1
ATOM 2111 C CA . ALA A 1 282 ? 13.125 22.725 -28.995 1.00 98.31 282 ALA A CA 1
ATOM 2112 C C . ALA A 1 282 ? 13.613 22.874 -27.539 1.00 98.31 282 ALA A C 1
ATOM 2114 O O . ALA A 1 282 ? 14.738 22.482 -27.221 1.00 98.31 282 ALA A O 1
ATOM 2115 N N . TRP A 1 283 ? 12.778 23.418 -26.646 1.00 98.56 283 TRP A N 1
ATOM 2116 C CA . TRP A 1 283 ? 13.102 23.538 -25.224 1.00 98.56 283 TRP A CA 1
ATOM 2117 C C . TRP A 1 283 ? 13.209 22.168 -24.544 1.00 98.56 283 TRP A C 1
ATOM 2119 O O . TRP A 1 283 ? 14.207 21.889 -23.876 1.00 98.56 283 TRP A O 1
ATOM 2129 N N . TRP A 1 284 ? 12.226 21.286 -24.753 1.00 98.19 284 TRP A N 1
ATOM 2130 C CA . TRP A 1 284 ? 12.264 19.924 -24.212 1.00 98.19 284 TRP A CA 1
ATOM 2131 C C . TRP A 1 284 ? 13.370 19.070 -24.835 1.00 98.19 284 TRP A C 1
ATOM 2133 O O . TRP A 1 284 ? 13.983 18.285 -24.110 1.00 98.19 284 TRP A O 1
ATOM 2143 N N . GLY A 1 285 ? 13.689 19.270 -26.117 1.00 97.81 285 GLY A N 1
ATOM 2144 C CA . GLY A 1 285 ? 14.853 18.668 -26.768 1.00 97.81 285 GLY A CA 1
ATOM 2145 C C . GLY A 1 285 ? 16.154 19.018 -26.042 1.00 97.81 285 GLY A C 1
ATOM 2146 O O . GLY A 1 285 ? 16.848 18.119 -25.578 1.00 97.81 285 GLY A O 1
ATOM 2147 N N . ASN A 1 286 ? 16.428 20.309 -25.803 1.00 98.12 286 ASN A N 1
ATOM 2148 C CA . ASN A 1 286 ? 17.632 20.736 -25.070 1.00 98.12 286 ASN A CA 1
ATOM 2149 C C . ASN A 1 286 ? 17.691 20.177 -23.633 1.00 98.12 286 ASN A C 1
ATOM 2151 O O . ASN A 1 286 ? 18.753 19.766 -23.172 1.00 98.12 286 ASN A O 1
ATOM 2155 N N . ILE A 1 287 ? 16.566 20.148 -22.909 1.00 98.12 287 ILE A N 1
ATOM 2156 C CA . ILE A 1 287 ? 16.512 19.533 -21.569 1.00 98.12 287 ILE A CA 1
ATOM 2157 C C . ILE A 1 287 ? 16.811 18.025 -21.637 1.00 98.12 287 ILE A C 1
ATOM 2159 O O . ILE A 1 287 ? 17.521 17.495 -20.782 1.00 98.12 287 ILE A O 1
ATOM 2163 N N . THR A 1 288 ? 16.309 17.336 -22.662 1.00 98.06 288 THR A N 1
ATOM 2164 C CA . THR A 1 288 ? 16.542 15.900 -22.873 1.00 98.06 288 THR A CA 1
ATOM 2165 C C . THR A 1 288 ? 18.006 15.624 -23.246 1.00 98.06 288 THR A C 1
ATOM 2167 O O . THR A 1 288 ? 18.618 14.732 -22.654 1.00 98.06 288 THR A O 1
ATOM 2170 N N . ASP A 1 289 ? 18.608 16.455 -24.106 1.00 98.06 289 ASP A N 1
ATOM 2171 C CA . ASP A 1 289 ? 20.045 16.456 -24.417 1.00 98.06 289 ASP A CA 1
ATOM 2172 C C . ASP A 1 289 ? 20.897 16.610 -23.145 1.00 98.06 289 ASP A C 1
ATOM 2174 O O . ASP A 1 289 ? 21.818 15.824 -22.897 1.00 98.06 289 ASP A O 1
ATOM 2178 N N . GLU A 1 290 ? 20.578 17.599 -22.306 1.00 98.19 290 GLU A N 1
ATOM 2179 C CA . GLU A 1 290 ? 21.300 17.882 -21.062 1.00 98.19 290 GLU A CA 1
ATOM 2180 C C . GLU A 1 290 ? 21.184 16.771 -20.011 1.00 98.19 290 GLU A C 1
ATOM 2182 O O . GLU A 1 290 ? 22.135 16.548 -19.248 1.00 98.19 290 GLU A O 1
ATOM 2187 N N . LEU A 1 291 ? 20.051 16.066 -19.975 1.00 97.75 291 LEU A N 1
ATOM 2188 C CA . LEU A 1 291 ? 19.843 14.895 -19.129 1.00 97.75 291 LEU A CA 1
ATOM 2189 C C . LEU A 1 291 ? 20.618 13.684 -19.661 1.00 97.75 291 LEU A C 1
ATOM 2191 O O . LEU A 1 291 ? 21.356 13.066 -18.895 1.00 97.75 291 LEU A O 1
ATOM 2195 N N . TYR A 1 292 ? 20.546 13.369 -20.959 1.00 97.62 292 TYR A N 1
ATOM 2196 C CA . TYR A 1 292 ? 21.276 12.230 -21.538 1.00 97.62 292 TYR A CA 1
ATOM 2197 C C . TYR A 1 292 ? 22.796 12.422 -21.579 1.00 97.62 292 TYR A C 1
ATOM 2199 O O . TYR A 1 292 ? 23.532 11.438 -21.476 1.00 97.62 292 TYR A O 1
ATOM 2207 N N . ALA A 1 293 ? 23.287 13.661 -21.667 1.00 97.31 293 ALA A N 1
ATOM 2208 C CA . ALA A 1 293 ? 24.710 13.970 -21.513 1.00 97.31 293 ALA A CA 1
ATOM 2209 C C . ALA A 1 293 ? 25.246 13.595 -20.116 1.00 97.31 293 ALA A C 1
ATOM 2211 O O . ALA A 1 293 ? 26.424 13.265 -19.965 1.00 97.31 293 ALA A O 1
ATOM 2212 N N . ARG A 1 294 ? 24.377 13.622 -19.097 1.00 97.94 294 ARG A N 1
ATOM 2213 C CA . ARG A 1 294 ? 24.695 13.292 -17.699 1.00 97.94 294 ARG A CA 1
ATOM 2214 C C . ARG A 1 294 ? 24.356 11.846 -17.337 1.00 97.94 294 ARG A C 1
ATOM 2216 O O . ARG A 1 294 ? 25.102 11.223 -16.583 1.00 97.94 294 ARG A O 1
ATOM 2223 N N . ILE A 1 295 ? 23.260 11.319 -17.884 1.00 97.44 295 ILE A N 1
ATOM 2224 C CA . ILE A 1 295 ? 22.667 10.007 -17.594 1.00 97.44 295 ILE A CA 1
ATOM 2225 C C . ILE A 1 295 ? 22.414 9.269 -18.928 1.00 97.44 295 ILE A C 1
ATOM 2227 O O . ILE A 1 295 ? 21.282 9.221 -19.415 1.00 97.44 295 ILE A O 1
ATOM 2231 N N . PRO A 1 296 ? 23.449 8.681 -19.564 1.00 95.38 296 PRO A N 1
ATOM 2232 C CA . PRO A 1 296 ? 23.335 8.105 -20.914 1.00 95.38 296 PRO A CA 1
ATOM 2233 C C . PRO A 1 296 ? 22.363 6.919 -21.044 1.00 95.38 296 PRO A C 1
ATOM 2235 O O . PRO A 1 296 ? 22.008 6.534 -22.167 1.00 95.38 296 PRO A O 1
ATOM 2238 N N . ASP A 1 297 ? 21.981 6.345 -19.901 1.00 94.94 297 ASP A N 1
ATOM 2239 C CA . ASP A 1 297 ? 21.149 5.166 -19.666 1.00 94.94 297 ASP A CA 1
ATOM 2240 C C . ASP A 1 297 ? 19.827 5.482 -18.928 1.00 94.94 297 ASP A C 1
ATOM 2242 O O . ASP A 1 297 ? 19.212 4.579 -18.355 1.00 94.94 297 ASP A O 1
ATOM 2246 N N . MET A 1 298 ? 19.378 6.746 -18.953 1.00 96.69 298 MET A N 1
ATOM 2247 C CA . MET A 1 298 ? 18.132 7.199 -18.317 1.00 96.69 298 MET A CA 1
ATOM 2248 C C . MET A 1 298 ? 16.927 6.330 -18.720 1.00 96.69 298 MET A C 1
ATOM 2250 O O . MET A 1 298 ? 16.725 6.042 -19.905 1.00 96.69 298 MET A O 1
ATOM 2254 N N . ALA A 1 299 ? 16.113 5.943 -17.732 1.00 96.94 299 ALA A N 1
ATOM 2255 C CA . ALA A 1 299 ? 14.911 5.127 -17.915 1.00 96.94 299 ALA A CA 1
ATOM 2256 C C . ALA A 1 299 ? 13.849 5.849 -18.762 1.00 96.94 299 ALA A C 1
ATOM 2258 O O . ALA A 1 299 ? 13.199 5.231 -19.606 1.00 96.94 299 ALA A O 1
ATOM 2259 N N . GLY A 1 300 ? 13.706 7.162 -18.558 1.00 97.31 300 GLY A N 1
ATOM 2260 C CA . GLY A 1 300 ? 12.751 8.018 -19.254 1.00 97.31 300 GLY A CA 1
ATOM 2261 C C . GLY A 1 300 ? 11.966 8.915 -18.296 1.00 97.31 300 GLY A C 1
ATOM 2262 O O . GLY A 1 300 ? 12.505 9.367 -17.282 1.00 97.31 300 GLY A O 1
ATOM 2263 N N . TYR A 1 301 ? 10.705 9.175 -18.633 1.00 98.50 301 TYR A N 1
ATOM 2264 C CA . TYR A 1 301 ? 9.863 10.171 -17.972 1.00 98.50 301 TYR A CA 1
ATOM 2265 C C . TYR A 1 301 ? 8.561 9.582 -17.430 1.00 98.50 301 TYR A C 1
ATOM 2267 O O . TYR A 1 301 ? 7.976 8.695 -18.048 1.00 98.50 301 TYR A O 1
ATOM 2275 N N . LEU A 1 302 ? 8.072 10.137 -16.320 1.00 98.62 302 LEU A N 1
ATOM 2276 C CA . LEU A 1 302 ? 6.707 9.947 -15.822 1.00 98.62 302 LEU A CA 1
ATOM 2277 C C . LEU A 1 302 ? 5.920 11.256 -15.975 1.00 98.62 302 LEU A C 1
ATOM 2279 O O . LEU A 1 302 ? 6.433 12.338 -15.691 1.00 98.62 302 LEU A O 1
ATOM 2283 N N . VAL A 1 303 ? 4.671 11.177 -16.429 1.00 97.69 303 VAL A N 1
ATOM 2284 C CA . VAL A 1 303 ? 3.839 12.360 -16.693 1.00 97.69 303 VAL A CA 1
ATOM 2285 C C . VAL A 1 303 ? 2.463 12.201 -16.044 1.00 97.69 303 VAL A C 1
ATOM 2287 O O . VAL A 1 303 ? 1.707 11.289 -16.382 1.00 97.69 303 VAL A O 1
ATOM 2290 N N . LYS A 1 304 ? 2.128 13.118 -15.126 1.00 96.19 304 LYS A N 1
ATOM 2291 C CA . LYS A 1 304 ? 0.761 13.404 -14.658 1.00 96.19 304 LYS A CA 1
ATOM 2292 C C . LYS A 1 304 ? 0.344 14.724 -15.305 1.00 96.19 304 LYS A C 1
ATOM 2294 O O . LYS A 1 304 ? 0.947 15.752 -15.021 1.00 96.19 304 LYS A O 1
ATOM 2299 N N . ALA A 1 305 ? -0.650 14.689 -16.188 1.00 92.88 305 ALA A N 1
ATOM 2300 C CA . ALA A 1 305 ? -1.077 15.853 -16.960 1.00 92.88 305 ALA A CA 1
ATOM 2301 C C . ALA A 1 305 ? -2.605 15.980 -16.968 1.00 92.88 305 ALA A C 1
ATOM 2303 O O . ALA A 1 305 ? -3.303 14.971 -17.020 1.00 92.88 305 ALA A O 1
ATOM 2304 N N . ASN A 1 306 ? -3.109 17.217 -16.906 1.00 92.56 306 ASN A N 1
ATOM 2305 C CA . ASN A 1 306 ? -4.542 17.544 -16.836 1.00 92.56 306 ASN A CA 1
ATOM 2306 C C . ASN A 1 306 ? -5.324 16.780 -15.747 1.00 92.56 306 ASN A C 1
ATOM 2308 O O . ASN A 1 306 ? -6.466 16.385 -15.954 1.00 92.56 306 ASN A O 1
ATOM 2312 N N . SER A 1 307 ? -4.716 16.593 -14.576 1.00 90.00 307 SER A N 1
ATOM 2313 C CA . SER A 1 307 ? -5.319 15.889 -13.439 1.00 90.00 307 SER A CA 1
ATOM 2314 C C . SER A 1 307 ? -5.010 16.632 -12.148 1.00 90.00 307 SER A C 1
ATOM 2316 O O . SER A 1 307 ? -3.858 17.003 -11.926 1.00 90.00 307 SER A O 1
ATOM 2318 N N . GLU A 1 308 ? -6.027 16.873 -11.315 1.00 83.69 308 GLU A N 1
ATOM 2319 C CA . GLU A 1 308 ? -5.888 17.537 -10.003 1.00 83.69 308 GLU A CA 1
ATOM 2320 C C . GLU A 1 308 ? -5.130 18.876 -10.082 1.00 83.69 308 GLU A C 1
ATOM 2322 O O . GLU A 1 308 ? -4.213 19.157 -9.314 1.00 83.69 308 GLU A O 1
ATOM 2327 N N . GLY A 1 309 ? -5.471 19.693 -11.082 1.00 83.06 309 GLY A N 1
ATOM 2328 C CA . GLY A 1 309 ? -4.840 20.996 -11.315 1.00 83.06 309 GLY A CA 1
ATOM 2329 C C . GLY A 1 309 ? -3.462 20.950 -11.990 1.00 83.06 309 GLY A C 1
ATOM 2330 O O . GLY A 1 309 ? -2.943 22.009 -12.342 1.00 83.06 309 GLY A O 1
ATOM 2331 N N . GLN A 1 310 ? -2.877 19.770 -12.237 1.00 90.12 310 GLN A N 1
ATOM 2332 C CA . GLN A 1 310 ? -1.624 19.671 -12.991 1.00 90.12 310 GLN A CA 1
ATOM 2333 C C . GLN A 1 310 ? -1.819 20.092 -14.461 1.00 90.12 310 GLN A C 1
ATOM 2335 O O . GLN A 1 310 ? -2.806 19.689 -15.091 1.00 90.12 310 GLN A O 1
ATOM 2340 N N . PRO A 1 311 ? -0.885 20.873 -15.037 1.00 92.62 311 PRO A N 1
ATOM 2341 C CA . PRO A 1 311 ? -0.967 21.341 -16.419 1.00 92.62 311 PRO A CA 1
ATOM 2342 C C . PRO A 1 311 ? -0.866 20.184 -17.419 1.00 92.62 311 PRO A C 1
ATOM 2344 O O . PRO A 1 311 ? -0.402 19.093 -17.091 1.00 92.62 311 PRO A O 1
ATOM 2347 N N . GLY A 1 312 ? -1.283 20.411 -18.664 1.00 95.50 312 GLY A N 1
ATOM 2348 C CA . GLY A 1 312 ? -1.204 19.380 -19.695 1.00 95.50 312 GLY A CA 1
ATOM 2349 C C . GLY A 1 312 ? -1.758 19.797 -21.060 1.00 95.50 312 GLY A C 1
ATOM 2350 O O . GLY A 1 312 ? -2.241 20.922 -21.214 1.00 95.50 312 GLY A O 1
ATOM 2351 N N . PRO A 1 313 ? -1.717 18.891 -22.053 1.00 96.88 313 PRO A N 1
ATOM 2352 C CA . PRO A 1 313 ? -2.049 19.185 -23.448 1.00 96.88 313 PRO A CA 1
ATOM 2353 C C . PRO A 1 313 ? -3.500 19.645 -23.678 1.00 96.88 313 PRO A C 1
ATOM 2355 O O . PRO A 1 313 ? -3.739 20.452 -24.582 1.00 96.88 313 PRO A O 1
ATOM 2358 N N . LEU A 1 314 ? -4.464 19.216 -22.849 1.00 95.62 314 LEU A N 1
ATOM 2359 C CA . LEU A 1 314 ? -5.875 19.604 -23.007 1.00 95.62 314 LEU A CA 1
ATOM 2360 C C . LEU A 1 314 ? -6.076 21.127 -22.875 1.00 95.62 314 LEU A C 1
ATOM 2362 O O . LEU A 1 314 ? -6.992 21.677 -23.482 1.00 95.62 314 LEU A O 1
ATOM 2366 N N . THR A 1 315 ? -5.184 21.832 -22.163 1.00 94.94 315 THR A N 1
ATOM 2367 C CA . THR A 1 315 ? -5.196 23.302 -22.024 1.00 94.94 315 THR A CA 1
ATOM 2368 C C . THR A 1 315 ? -5.112 24.028 -23.373 1.00 94.94 315 THR A C 1
ATOM 2370 O O . THR A 1 315 ? -5.652 25.123 -23.513 1.00 94.94 315 THR A O 1
ATOM 2373 N N . TYR A 1 316 ? -4.486 23.408 -24.378 1.00 96.88 316 TYR A N 1
ATOM 2374 C CA . TYR A 1 316 ? -4.339 23.946 -25.736 1.00 96.88 316 TYR A CA 1
ATOM 2375 C C . TYR A 1 316 ? -5.213 23.217 -26.766 1.00 96.88 316 TYR A C 1
ATOM 2377 O O . TYR A 1 316 ? -4.962 23.307 -27.968 1.00 96.88 316 TYR A O 1
ATOM 2385 N N . ASN A 1 317 ? -6.238 22.483 -26.311 1.00 95.94 317 ASN A N 1
ATOM 2386 C CA . ASN A 1 317 ? -7.083 21.639 -27.161 1.00 95.94 317 ASN A CA 1
ATOM 2387 C C . ASN A 1 317 ? -6.252 20.636 -27.998 1.00 95.94 317 ASN A C 1
ATOM 2389 O O . ASN A 1 317 ? -6.533 20.395 -29.174 1.00 95.94 317 ASN A O 1
ATOM 2393 N N . ARG A 1 318 ? -5.192 20.085 -27.388 1.00 97.81 318 ARG A N 1
ATOM 2394 C CA . ARG A 1 318 ? -4.397 18.959 -27.904 1.00 97.81 318 ARG A CA 1
ATOM 2395 C C . ARG A 1 318 ? -4.831 17.670 -27.217 1.00 97.81 318 ARG A C 1
ATOM 2397 O O . ARG A 1 318 ? -5.428 17.718 -26.146 1.00 97.81 318 ARG A O 1
ATOM 2404 N N . THR A 1 319 ? -4.518 16.522 -27.801 1.00 97.88 319 THR A N 1
ATOM 2405 C CA . THR A 1 319 ? -4.807 15.219 -27.187 1.00 97.88 319 THR A CA 1
ATOM 2406 C C . THR A 1 319 ? -3.779 14.853 -26.109 1.00 97.88 319 THR A C 1
ATOM 2408 O O . THR A 1 319 ? -2.657 15.363 -26.088 1.00 97.88 319 THR A O 1
ATOM 2411 N N . LEU A 1 320 ? -4.127 13.909 -25.226 1.00 97.94 320 LEU A N 1
ATOM 2412 C CA . LEU A 1 320 ? -3.156 13.320 -24.292 1.00 97.94 320 LEU A CA 1
ATOM 2413 C C . LEU A 1 320 ? -2.030 12.580 -25.045 1.00 97.94 320 LEU A C 1
ATOM 2415 O O . LEU A 1 320 ? -0.890 12.572 -24.583 1.00 97.94 320 LEU A O 1
ATOM 2419 N N . ALA A 1 321 ? -2.322 12.043 -26.237 1.00 98.31 321 ALA A N 1
ATOM 2420 C CA . ALA A 1 321 ? -1.331 11.444 -27.127 1.00 98.31 321 ALA A CA 1
ATOM 2421 C C . ALA A 1 321 ? -0.341 12.482 -27.680 1.00 98.31 321 ALA A C 1
ATOM 2423 O O . ALA A 1 321 ? 0.858 12.235 -27.624 1.00 98.31 321 ALA A O 1
ATOM 2424 N N . ASP A 1 322 ? -0.785 13.669 -28.115 1.00 98.38 322 ASP A N 1
ATOM 2425 C CA . ASP A 1 322 ? 0.119 14.756 -28.543 1.00 98.38 322 ASP A CA 1
ATOM 2426 C C . ASP A 1 322 ? 1.115 15.123 -27.432 1.00 98.38 322 ASP A C 1
ATOM 2428 O O . ASP A 1 322 ? 2.317 15.243 -27.674 1.00 98.38 322 ASP A O 1
ATOM 2432 N N . GLY A 1 323 ? 0.619 15.246 -26.194 1.00 97.50 323 GLY A N 1
ATOM 2433 C CA . GLY A 1 323 ? 1.448 15.557 -25.032 1.00 97.50 323 GLY A CA 1
ATOM 2434 C C . GLY A 1 323 ? 2.420 14.440 -24.642 1.00 97.50 323 GLY A C 1
ATOM 2435 O O . GLY A 1 323 ? 3.547 14.733 -24.254 1.00 97.50 323 GLY A O 1
ATOM 2436 N N . ALA A 1 324 ? 2.029 13.170 -24.765 1.00 98.00 324 ALA A N 1
ATOM 2437 C CA . ALA A 1 324 ? 2.933 12.040 -24.540 1.00 98.00 324 ALA A CA 1
ATOM 2438 C C . ALA A 1 324 ? 3.998 11.923 -25.648 1.00 98.00 324 ALA A C 1
ATOM 2440 O O . ALA A 1 324 ? 5.181 11.717 -25.368 1.00 98.00 324 ALA A O 1
ATOM 2441 N N . ASN A 1 325 ? 3.575 12.092 -26.903 1.00 98.38 325 ASN A N 1
ATOM 2442 C CA . ASN A 1 325 ? 4.397 11.900 -28.095 1.00 98.38 325 ASN A CA 1
ATOM 2443 C C . ASN A 1 325 ? 5.468 12.990 -28.261 1.00 98.38 325 ASN A C 1
ATOM 2445 O O . ASN A 1 325 ? 6.498 12.722 -28.874 1.00 98.38 325 ASN A O 1
ATOM 2449 N N . LEU A 1 326 ? 5.270 14.190 -27.699 1.00 98.00 326 LEU A N 1
ATOM 2450 C CA . LEU A 1 326 ? 6.327 15.198 -27.528 1.00 98.00 326 LEU A CA 1
ATOM 2451 C C . LEU A 1 326 ? 7.562 14.575 -26.855 1.00 98.00 326 LEU A C 1
ATOM 2453 O O . LEU A 1 326 ? 8.625 14.464 -27.460 1.00 98.00 326 LEU A O 1
ATOM 2457 N N . PHE A 1 327 ? 7.397 14.096 -25.620 1.00 97.75 327 PHE A N 1
ATOM 2458 C CA . PHE A 1 327 ? 8.488 13.509 -24.843 1.00 97.75 327 PHE A CA 1
ATOM 2459 C C . PHE A 1 327 ? 9.030 12.227 -25.487 1.00 97.75 327 PHE A C 1
ATOM 2461 O O . PHE A 1 327 ? 10.233 11.974 -25.464 1.00 97.75 327 PHE A O 1
ATOM 2468 N N . ALA A 1 328 ? 8.149 11.427 -26.091 1.00 97.38 328 ALA A N 1
ATOM 2469 C CA . ALA A 1 328 ? 8.509 10.168 -26.734 1.00 97.38 328 ALA A CA 1
ATOM 2470 C C . ALA A 1 328 ? 9.514 10.360 -27.883 1.00 97.38 328 ALA A C 1
ATOM 2472 O O . ALA A 1 328 ? 10.448 9.563 -28.025 1.00 97.38 328 ALA A O 1
ATOM 2473 N N . LYS A 1 329 ? 9.338 11.430 -28.671 1.00 96.56 329 LYS A N 1
ATOM 2474 C CA . LYS A 1 329 ? 10.208 11.803 -29.796 1.00 96.56 329 LYS A CA 1
ATOM 2475 C C . LYS A 1 329 ? 11.555 12.337 -29.326 1.00 96.56 329 LYS A C 1
ATOM 2477 O O . LYS A 1 329 ? 12.575 11.882 -29.839 1.00 96.56 329 LYS A O 1
ATOM 2482 N N . GLU A 1 330 ? 11.581 13.198 -28.308 1.00 96.00 330 GLU A N 1
ATOM 2483 C CA . GLU A 1 330 ? 12.849 13.713 -27.776 1.00 96.00 330 GLU A CA 1
ATOM 2484 C C . GLU A 1 330 ? 13.716 12.600 -27.167 1.00 96.00 330 GLU A C 1
ATOM 2486 O O . GLU A 1 330 ? 14.909 12.519 -27.452 1.00 96.00 330 GLU A O 1
ATOM 2491 N N . LEU A 1 331 ? 13.120 11.645 -26.440 1.00 95.94 331 LEU A N 1
ATOM 2492 C CA . LEU A 1 331 ? 13.846 10.462 -25.950 1.00 95.94 331 LEU A CA 1
ATOM 2493 C C . LEU A 1 331 ? 14.460 9.632 -27.102 1.00 95.94 331 LEU A C 1
ATOM 2495 O O . LEU A 1 331 ? 15.617 9.206 -27.021 1.00 95.94 331 LEU A O 1
ATOM 2499 N N . LYS A 1 332 ? 13.721 9.448 -28.208 1.00 94.00 332 LYS A N 1
ATOM 2500 C CA . LYS A 1 332 ? 14.170 8.690 -29.394 1.00 94.00 332 LYS A CA 1
ATOM 2501 C C . LYS A 1 332 ? 15.374 9.304 -30.106 1.00 94.00 332 LYS A C 1
ATOM 2503 O O . LYS A 1 332 ? 16.134 8.548 -30.720 1.00 94.00 332 LYS A O 1
ATOM 2508 N N . ASN A 1 333 ? 15.595 10.617 -30.004 1.00 91.81 333 ASN A N 1
ATOM 2509 C CA . ASN A 1 333 ? 16.759 11.289 -30.599 1.00 91.81 333 ASN A CA 1
ATOM 2510 C C . ASN A 1 333 ? 18.094 10.738 -30.050 1.00 91.81 333 ASN A C 1
ATOM 2512 O O . ASN A 1 333 ? 19.102 10.722 -30.757 1.00 91.81 333 ASN A O 1
ATOM 2516 N N . HIS A 1 334 ? 18.090 10.164 -28.840 1.00 91.25 334 HIS A N 1
ATOM 2517 C CA . HIS A 1 334 ? 19.257 9.519 -28.224 1.00 91.25 334 HIS A CA 1
ATOM 2518 C C . HIS A 1 334 ? 19.419 8.027 -28.567 1.00 91.25 334 HIS A C 1
ATOM 2520 O O . HIS A 1 334 ? 20.377 7.383 -28.119 1.00 91.25 334 HIS A O 1
ATOM 2526 N N . GLY A 1 335 ? 18.506 7.477 -29.372 1.00 82.00 335 GLY A N 1
ATOM 2527 C CA . GLY A 1 335 ? 18.513 6.112 -29.891 1.00 82.00 335 GLY A CA 1
ATOM 2528 C C . GLY A 1 335 ? 17.143 5.444 -29.762 1.00 82.00 335 GLY A C 1
ATOM 2529 O O . GLY A 1 335 ? 16.504 5.523 -28.721 1.00 82.00 335 GLY A O 1
ATOM 2530 N N . SER A 1 336 ? 16.725 4.683 -30.777 1.00 62.38 336 SER A N 1
ATOM 2531 C CA . SER A 1 336 ? 15.388 4.060 -30.869 1.00 62.38 336 SER A CA 1
ATOM 2532 C C . SER A 1 336 ? 15.044 3.004 -29.802 1.00 62.38 336 SER A C 1
ATOM 2534 O O . SER A 1 336 ? 13.955 2.443 -29.826 1.00 62.38 336 SER A O 1
ATOM 2536 N N . LYS A 1 337 ? 15.965 2.712 -28.876 1.00 66.50 337 LYS A N 1
ATOM 2537 C CA . LYS A 1 337 ? 15.758 1.840 -27.707 1.00 66.50 337 LYS A CA 1
ATOM 2538 C C . LYS A 1 337 ? 15.975 2.564 -26.369 1.00 66.50 337 LYS A C 1
ATOM 2540 O O . LYS A 1 337 ? 16.087 1.902 -25.340 1.00 66.50 337 LYS A O 1
ATOM 2545 N N . LYS A 1 338 ? 16.116 3.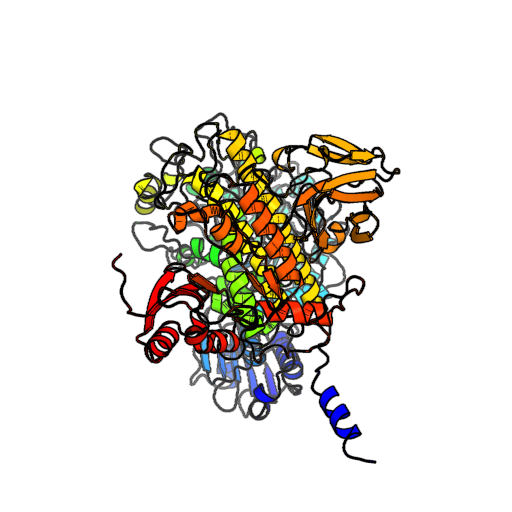894 -26.371 1.00 77.81 338 LYS A N 1
ATOM 2546 C CA . LYS A 1 338 ? 16.354 4.695 -25.167 1.00 77.81 338 LYS A CA 1
ATOM 2547 C C . LYS A 1 338 ? 15.102 5.455 -24.757 1.00 77.81 338 LYS A C 1
ATOM 2549 O O . LYS A 1 338 ? 14.466 6.081 -25.595 1.00 77.81 338 LYS A O 1
ATOM 2554 N N . GLY A 1 339 ? 14.833 5.441 -23.453 1.00 91.81 339 GLY A N 1
ATOM 2555 C CA . GLY A 1 339 ? 13.798 6.252 -22.828 1.00 91.81 339 GLY A CA 1
ATOM 2556 C C . GLY A 1 339 ? 12.374 5.765 -23.102 1.00 91.81 339 GLY A C 1
ATOM 2557 O O . GLY A 1 339 ? 11.963 5.552 -24.243 1.00 91.81 339 GLY A O 1
ATOM 2558 N N . ILE A 1 340 ? 11.599 5.642 -22.030 1.00 97.00 340 ILE A N 1
ATOM 2559 C CA . ILE A 1 340 ? 10.166 5.348 -22.065 1.00 97.00 340 ILE A CA 1
ATOM 2560 C C . ILE A 1 340 ? 9.398 6.515 -21.444 1.00 97.00 340 ILE A C 1
ATOM 2562 O O . ILE A 1 340 ? 9.818 7.067 -20.429 1.00 97.00 340 ILE A O 1
ATOM 2566 N N . VAL A 1 341 ? 8.253 6.872 -22.025 1.00 98.31 341 VAL A N 1
ATOM 2567 C CA . VAL A 1 341 ? 7.299 7.795 -21.395 1.00 98.31 341 VAL A CA 1
ATOM 2568 C C . VAL A 1 341 ? 6.225 6.973 -20.698 1.00 98.31 341 VAL A C 1
ATOM 2570 O O . VAL A 1 341 ? 5.379 6.377 -21.358 1.00 98.31 341 VAL A O 1
ATOM 2573 N N . MET A 1 342 ? 6.218 6.959 -19.369 1.00 98.25 342 MET A N 1
ATOM 2574 C CA . MET A 1 342 ? 5.047 6.542 -18.607 1.00 98.25 342 MET A CA 1
ATOM 2575 C C . MET A 1 342 ? 4.066 7.711 -18.532 1.00 98.25 342 MET A C 1
ATOM 2577 O O . MET A 1 342 ? 4.304 8.700 -17.841 1.00 98.25 342 MET A O 1
ATOM 2581 N N . PHE A 1 343 ? 2.952 7.610 -19.249 1.00 98.31 343 PHE A N 1
ATOM 2582 C CA . PHE A 1 343 ? 1.898 8.619 -19.230 1.00 98.31 343 PHE A CA 1
ATOM 2583 C C . PHE A 1 343 ? 0.738 8.116 -18.370 1.00 98.31 343 PHE A C 1
ATOM 2585 O O . PHE A 1 343 ? 0.132 7.091 -18.684 1.00 98.31 343 PHE A O 1
ATOM 2592 N N . ARG A 1 344 ? 0.443 8.783 -17.249 1.00 98.50 344 ARG A N 1
ATOM 2593 C CA . ARG A 1 344 ? -0.549 8.282 -16.285 1.00 98.50 344 ARG A CA 1
ATOM 2594 C C . ARG A 1 344 ? -1.972 8.455 -16.812 1.00 98.50 344 ARG A C 1
ATOM 2596 O O . ARG A 1 344 ? -2.380 9.561 -17.148 1.00 98.50 344 ARG A O 1
ATOM 2603 N N . ALA A 1 345 ? -2.752 7.377 -16.771 1.00 97.69 345 ALA A N 1
ATOM 2604 C CA . ALA A 1 345 ? -4.192 7.373 -17.037 1.00 97.69 345 ALA A CA 1
ATOM 2605 C C . ALA A 1 345 ? -5.040 7.883 -15.862 1.00 97.69 345 ALA A C 1
ATOM 2607 O O . ALA A 1 345 ? -6.266 7.894 -15.930 1.00 97.69 345 ALA A O 1
ATOM 2608 N N . PHE A 1 346 ? -4.397 8.320 -14.778 1.00 96.00 346 PHE A N 1
ATOM 2609 C CA . PHE A 1 346 ? -5.050 8.985 -13.660 1.00 96.00 346 PHE A CA 1
ATOM 2610 C C . PHE A 1 346 ? -5.433 10.425 -14.041 1.00 96.00 346 PHE A C 1
ATOM 2612 O O . PHE A 1 346 ? -4.746 11.382 -13.679 1.00 96.00 346 PHE A O 1
ATOM 2619 N N . VAL A 1 347 ? -6.517 10.552 -14.810 1.00 93.12 347 VAL A N 1
ATOM 2620 C CA . VAL A 1 347 ? -7.067 11.801 -15.353 1.00 93.12 347 VAL A CA 1
ATOM 2621 C C . VAL A 1 347 ? -8.577 11.814 -15.118 1.00 93.12 347 VAL A C 1
ATOM 2623 O O . VAL A 1 347 ? -9.283 10.904 -15.549 1.00 93.12 347 VAL A O 1
ATOM 2626 N N . TYR A 1 348 ? -9.059 12.838 -14.416 1.00 91.50 348 TYR A N 1
ATOM 2627 C CA . TYR A 1 348 ? -10.474 13.112 -14.158 1.00 91.50 348 TYR A CA 1
ATOM 2628 C C . TYR A 1 348 ? -10.648 14.601 -13.823 1.00 91.50 348 TYR A C 1
ATOM 2630 O O . TYR A 1 348 ? -9.715 15.239 -13.327 1.00 91.50 348 TYR A O 1
ATOM 2638 N N . ASP A 1 349 ? -11.835 15.157 -14.074 1.00 86.69 349 ASP A N 1
ATOM 2639 C CA . ASP A 1 349 ? -12.119 16.574 -13.829 1.00 86.69 349 ASP A CA 1
ATOM 2640 C C . ASP A 1 349 ? -13.019 16.790 -12.600 1.00 86.69 349 ASP A C 1
ATOM 2642 O O . ASP A 1 349 ? -14.244 16.889 -12.681 1.00 86.69 349 ASP A O 1
ATOM 2646 N N . HIS A 1 350 ? -12.383 16.903 -11.433 1.00 84.25 350 HIS A N 1
ATOM 2647 C CA . HIS A 1 350 ? -13.049 17.229 -10.167 1.00 84.25 350 HIS A CA 1
ATOM 2648 C C . HIS A 1 350 ? -13.660 18.646 -10.110 1.00 84.25 350 HIS A C 1
ATOM 2650 O O . HIS A 1 350 ? -14.308 18.975 -9.119 1.00 84.25 350 HIS A O 1
ATOM 2656 N N . LEU A 1 351 ? -13.456 19.505 -11.118 1.00 86.06 351 LEU A N 1
ATOM 2657 C CA . LEU A 1 351 ? -14.081 20.833 -11.175 1.00 86.06 351 LEU A CA 1
ATOM 2658 C C . LEU A 1 351 ? -15.453 20.799 -11.863 1.00 86.06 351 LEU A C 1
ATOM 2660 O O . LEU A 1 351 ? -16.258 21.705 -11.644 1.00 86.06 351 LEU A O 1
ATOM 2664 N N . THR A 1 352 ? -15.732 19.772 -12.674 1.00 85.44 352 THR A N 1
ATOM 2665 C CA . THR A 1 352 ? -17.022 19.590 -13.362 1.00 85.44 352 THR A CA 1
ATOM 2666 C C . THR A 1 352 ? -17.867 18.446 -12.801 1.00 85.44 352 THR A C 1
ATOM 2668 O O . THR A 1 352 ? -19.087 18.467 -12.970 1.00 85.44 352 THR A O 1
ATOM 2671 N N . LEU A 1 353 ? -17.271 17.493 -12.073 1.00 92.00 353 LEU A N 1
ATOM 2672 C CA . LEU A 1 353 ? -18.001 16.446 -11.349 1.00 92.00 353 LEU A CA 1
ATOM 2673 C C . LEU A 1 353 ? -18.971 17.039 -10.310 1.00 92.00 353 LEU A C 1
ATOM 2675 O O . LEU A 1 353 ? -18.571 17.607 -9.295 1.00 92.00 353 LEU A O 1
ATOM 2679 N N . ASN A 1 354 ? -20.270 16.847 -10.542 1.00 92.88 354 ASN A N 1
ATOM 2680 C CA . ASN A 1 354 ? -21.345 17.317 -9.673 1.00 92.88 354 ASN A CA 1
ATOM 2681 C C . ASN A 1 354 ? -22.185 16.135 -9.184 1.00 92.88 354 ASN A C 1
ATOM 2683 O O . ASN A 1 354 ? -22.872 15.503 -9.979 1.00 92.88 354 ASN A O 1
ATOM 2687 N N . GLN A 1 355 ? -22.204 15.887 -7.872 1.00 93.31 355 GLN A N 1
ATOM 2688 C CA . GLN A 1 355 ? -22.968 14.783 -7.282 1.00 93.31 355 GLN A CA 1
ATOM 2689 C C . GLN A 1 355 ? -24.478 14.860 -7.574 1.00 93.31 355 GLN A C 1
ATOM 2691 O O . GLN A 1 355 ? -25.156 13.835 -7.616 1.00 93.31 355 GLN A O 1
ATOM 2696 N N . SER A 1 356 ? -25.024 16.060 -7.792 1.00 93.56 356 SER A N 1
ATOM 2697 C CA . SER A 1 356 ? -26.452 16.229 -8.100 1.00 93.56 356 SER A CA 1
ATOM 2698 C C . SER A 1 356 ? -26.830 15.707 -9.491 1.00 93.56 356 SER A C 1
ATOM 2700 O O . SER A 1 356 ? -28.005 15.437 -9.737 1.00 93.56 356 SER A O 1
ATOM 2702 N N . ASP A 1 357 ? -25.856 15.549 -10.392 1.00 95.62 357 ASP A N 1
ATOM 2703 C CA . ASP A 1 357 ? -26.020 14.796 -11.631 1.00 95.62 357 ASP A CA 1
ATOM 2704 C C . ASP A 1 357 ? -25.817 13.304 -11.332 1.00 95.62 357 ASP A C 1
ATOM 2706 O O . ASP A 1 357 ? -24.779 12.897 -10.808 1.00 95.62 357 ASP A O 1
ATOM 2710 N N . TRP A 1 358 ? -26.821 12.482 -11.634 1.00 94.50 358 TRP A N 1
ATOM 2711 C CA . TRP A 1 358 ? -26.784 11.036 -11.400 1.00 94.50 358 TRP A CA 1
ATOM 2712 C C . TRP A 1 358 ? -26.030 10.252 -12.483 1.00 94.50 358 TRP A C 1
ATOM 2714 O O . TRP A 1 358 ? -25.690 9.098 -12.242 1.00 94.50 358 TRP A O 1
ATOM 2724 N N . HIS A 1 359 ? -25.703 10.872 -13.622 1.00 94.31 359 HIS A N 1
ATOM 2725 C CA . HIS A 1 359 ? -24.850 10.268 -14.651 1.00 94.31 359 HIS A CA 1
ATOM 2726 C C . HIS A 1 359 ? -23.372 10.675 -14.531 1.00 94.31 359 HIS A C 1
ATOM 2728 O O . HIS A 1 359 ? -22.526 10.074 -15.189 1.00 94.31 359 HIS A O 1
ATOM 2734 N N . ALA A 1 360 ? -23.035 11.648 -13.676 1.00 95.81 360 ALA A N 1
ATOM 2735 C CA . ALA A 1 360 ? -21.646 11.985 -13.377 1.00 95.81 360 ALA A CA 1
ATOM 2736 C C . ALA A 1 360 ? -20.956 10.844 -12.603 1.00 95.81 360 ALA A C 1
ATOM 2738 O O . ALA A 1 360 ? -21.452 10.395 -11.564 1.00 95.81 360 ALA A O 1
ATOM 2739 N N . ASP A 1 361 ? -19.792 10.397 -13.087 1.00 96.81 361 ASP A N 1
ATOM 2740 C CA . ASP A 1 361 ? -19.007 9.326 -12.462 1.00 96.81 361 ASP A CA 1
ATOM 2741 C C . ASP A 1 361 ? -17.516 9.431 -12.787 1.00 96.81 361 ASP A C 1
ATOM 2743 O O . ASP A 1 361 ? -17.097 9.359 -13.944 1.00 96.81 361 ASP A O 1
ATOM 2747 N N . ARG A 1 362 ? -16.686 9.515 -11.745 1.00 97.19 362 ARG A N 1
ATOM 2748 C CA . ARG A 1 362 ? -15.226 9.484 -11.883 1.00 97.19 362 ARG A CA 1
ATOM 2749 C C . ARG A 1 362 ? -14.726 8.156 -12.461 1.00 97.19 362 ARG A C 1
ATOM 2751 O O . ARG A 1 362 ? -13.697 8.153 -13.133 1.00 97.19 362 ARG A O 1
ATOM 2758 N N . ALA A 1 363 ? -15.444 7.047 -12.259 1.00 97.31 363 ALA A N 1
ATOM 2759 C CA . ALA A 1 363 ? -15.021 5.732 -12.743 1.00 97.31 363 ALA A CA 1
ATOM 2760 C C . ALA A 1 363 ? -15.017 5.611 -14.282 1.00 97.31 363 ALA A C 1
ATOM 2762 O O . ALA A 1 363 ? -14.310 4.753 -14.819 1.00 97.31 363 ALA A O 1
ATOM 2763 N N . ASN A 1 364 ? -15.767 6.454 -15.004 1.00 97.69 364 ASN A N 1
ATOM 2764 C CA . ASN A 1 364 ? -15.765 6.473 -16.474 1.00 97.69 364 ASN A CA 1
ATOM 2765 C C . ASN A 1 364 ? -14.556 7.221 -17.055 1.00 97.69 364 ASN A C 1
ATOM 2767 O O . ASN A 1 364 ? -14.071 6.861 -18.130 1.00 97.69 364 ASN A O 1
ATOM 2771 N N . ALA A 1 365 ? -14.033 8.218 -16.330 1.00 96.62 365 ALA A N 1
ATOM 2772 C CA . ALA A 1 365 ? -13.089 9.205 -16.854 1.00 96.62 365 ALA A CA 1
ATOM 2773 C C . ALA A 1 365 ? -11.857 8.575 -17.529 1.00 96.62 365 ALA A C 1
ATOM 2775 O O . ALA A 1 365 ? -11.503 8.960 -18.644 1.00 96.62 365 ALA A O 1
ATOM 2776 N N . GLN A 1 366 ? -11.244 7.550 -16.918 1.00 95.69 366 GLN A N 1
ATOM 2777 C CA . GLN A 1 366 ? -10.084 6.858 -17.503 1.00 95.69 366 GLN A CA 1
ATOM 2778 C C . GLN A 1 366 ? -10.380 6.314 -18.914 1.00 95.69 366 GLN A C 1
ATOM 2780 O O . GLN A 1 366 ? -9.537 6.396 -19.805 1.00 95.69 366 GLN A O 1
ATOM 2785 N N . VAL A 1 367 ? -11.579 5.766 -19.140 1.00 98.00 367 VAL A N 1
ATOM 2786 C CA . VAL A 1 367 ? -11.985 5.213 -20.440 1.00 98.00 367 VAL A CA 1
ATOM 2787 C C . VAL A 1 367 ? -12.352 6.329 -21.411 1.00 98.00 367 VAL A C 1
ATOM 2789 O O . VAL A 1 367 ? -11.913 6.293 -22.558 1.00 98.00 367 VAL A O 1
ATOM 2792 N N . GLU A 1 368 ? -13.096 7.340 -20.968 1.00 96.94 368 GLU A N 1
ATOM 2793 C CA . GLU A 1 368 ? -13.503 8.479 -21.800 1.00 96.94 368 GLU A CA 1
ATOM 2794 C C . GLU A 1 368 ? -12.292 9.248 -22.359 1.00 96.94 368 GLU A C 1
ATOM 2796 O O . GLU A 1 368 ? -12.212 9.487 -23.571 1.00 96.94 368 GLU A O 1
ATOM 2801 N N . PHE A 1 369 ? -11.303 9.548 -21.508 1.00 96.81 369 PHE A N 1
ATOM 2802 C CA . PHE A 1 369 ? -10.095 10.282 -21.892 1.00 96.81 369 PHE A CA 1
ATOM 2803 C C . PHE A 1 369 ? -9.130 9.488 -22.786 1.00 96.81 369 PHE A C 1
ATOM 2805 O O . PHE A 1 369 ? -8.462 10.100 -23.617 1.00 96.81 369 PHE A O 1
ATOM 2812 N N . PHE A 1 370 ? -9.040 8.157 -22.650 1.00 98.31 370 PHE A N 1
ATOM 2813 C CA . PHE A 1 370 ? -7.998 7.364 -23.330 1.00 98.31 370 PHE A CA 1
ATOM 2814 C C . PHE A 1 370 ? -8.491 6.433 -24.441 1.00 98.31 370 PHE A C 1
ATOM 2816 O O . PHE A 1 370 ? -7.739 6.188 -25.380 1.00 98.31 370 PHE A O 1
ATOM 2823 N N . LYS A 1 371 ? -9.729 5.922 -24.401 1.00 97.88 371 LYS A N 1
ATOM 2824 C CA . LYS A 1 371 ? -10.214 4.907 -25.363 1.00 97.88 371 LYS A CA 1
ATOM 2825 C C . LYS A 1 371 ? -10.110 5.351 -26.820 1.00 97.88 371 LYS A C 1
ATOM 2827 O O . LYS A 1 371 ? -9.792 4.553 -27.693 1.00 97.88 371 LYS A O 1
ATOM 2832 N N . HIS A 1 372 ? -10.392 6.623 -27.086 1.00 97.94 372 HIS A N 1
ATOM 2833 C CA . HIS A 1 372 ? -10.349 7.185 -28.434 1.00 97.94 372 HIS A CA 1
ATOM 2834 C C . HIS A 1 372 ? -8.916 7.473 -28.931 1.00 97.94 372 HIS A C 1
ATOM 2836 O O . HIS A 1 372 ? -8.746 7.810 -30.100 1.00 97.94 372 HIS A O 1
ATOM 2842 N N . LEU A 1 373 ? -7.905 7.331 -28.063 1.00 98.38 373 LEU A N 1
ATOM 2843 C CA . LEU A 1 373 ? -6.480 7.550 -28.337 1.00 98.38 373 LEU A CA 1
ATOM 2844 C C . LEU A 1 373 ? -5.689 6.245 -28.537 1.00 98.38 373 LEU A C 1
ATOM 2846 O O . LEU A 1 373 ? -4.480 6.299 -28.765 1.00 98.38 373 LEU A O 1
ATOM 2850 N N . ASP A 1 374 ? -6.338 5.079 -28.460 1.00 98.19 374 ASP A N 1
ATOM 2851 C CA . ASP A 1 374 ? -5.683 3.797 -28.731 1.00 98.19 374 ASP A CA 1
ATOM 2852 C C . ASP A 1 374 ? -5.061 3.793 -30.139 1.00 98.19 374 ASP A C 1
ATOM 2854 O O . ASP A 1 374 ? -5.665 4.269 -31.101 1.00 98.19 374 ASP A O 1
ATOM 2858 N N . GLY A 1 375 ? -3.814 3.330 -30.238 1.00 96.81 375 GLY A N 1
ATOM 2859 C CA . GLY A 1 375 ? -3.030 3.359 -31.481 1.00 96.81 375 GLY A CA 1
ATOM 2860 C C . GLY A 1 375 ? -2.459 4.733 -31.883 1.00 96.81 375 GLY A C 1
ATOM 2861 O O . GLY A 1 375 ? -1.706 4.806 -32.852 1.00 96.81 375 GLY A O 1
ATOM 2862 N N . GLN A 1 376 ? -2.750 5.821 -31.151 1.00 98.25 376 GLN A N 1
ATOM 2863 C CA . GLN A 1 376 ? -2.205 7.167 -31.433 1.00 98.25 376 GLN A CA 1
ATOM 2864 C C . GLN A 1 376 ? -0.915 7.496 -30.660 1.00 98.25 376 GLN A C 1
ATOM 2866 O O . GLN A 1 376 ? -0.242 8.486 -30.955 1.00 98.25 376 GLN A O 1
ATOM 2871 N N . PHE A 1 377 ? -0.574 6.694 -29.654 1.00 98.00 377 PHE A N 1
ATOM 2872 C CA . PHE A 1 377 ? 0.642 6.851 -28.858 1.00 98.00 377 PHE A CA 1
ATOM 2873 C C . PHE A 1 377 ? 1.860 6.233 -29.562 1.00 98.00 377 PHE A C 1
ATOM 2875 O O . PHE A 1 377 ? 1.769 5.145 -30.130 1.00 98.00 377 PHE A O 1
ATOM 2882 N N . ASP A 1 378 ? 3.007 6.909 -29.487 1.00 96.44 378 ASP A N 1
ATOM 2883 C CA . ASP A 1 378 ? 4.289 6.419 -29.998 1.00 96.44 378 ASP A CA 1
ATOM 2884 C C . ASP A 1 378 ? 4.734 5.120 -29.287 1.00 96.44 378 ASP A C 1
ATOM 2886 O O . ASP A 1 378 ? 4.451 4.903 -28.112 1.00 96.44 378 ASP A O 1
ATOM 2890 N N . ASP A 1 379 ? 5.483 4.257 -29.982 1.00 94.38 379 ASP A N 1
ATOM 2891 C CA . ASP A 1 379 ? 5.844 2.900 -29.517 1.00 94.38 379 ASP A CA 1
ATOM 2892 C C . ASP A 1 379 ? 6.662 2.815 -28.206 1.00 94.38 379 ASP A C 1
ATOM 2894 O O . ASP A 1 379 ? 6.665 1.762 -27.566 1.00 94.38 379 ASP A O 1
ATOM 2898 N N . ASN A 1 380 ? 7.312 3.904 -27.777 1.00 96.31 380 ASN A N 1
ATOM 2899 C CA . ASN A 1 380 ? 7.998 4.041 -26.484 1.00 96.31 380 ASN A CA 1
ATOM 2900 C C . ASN A 1 380 ? 7.177 4.791 -25.412 1.00 96.31 380 ASN A C 1
ATOM 2902 O O . ASN A 1 380 ? 7.708 5.120 -24.349 1.00 96.31 380 ASN A O 1
ATOM 2906 N N . VAL A 1 381 ? 5.889 5.044 -25.658 1.00 97.88 381 VAL A N 1
ATOM 2907 C CA . VAL A 1 381 ? 4.925 5.479 -24.641 1.00 97.88 381 VAL A CA 1
ATOM 2908 C C . VAL A 1 381 ? 4.253 4.258 -24.019 1.00 97.88 381 VAL A C 1
ATOM 2910 O O . VAL A 1 381 ? 3.855 3.321 -24.709 1.00 97.88 381 VAL A O 1
ATOM 2913 N N . ILE A 1 382 ? 4.087 4.285 -22.700 1.00 98.25 382 ILE A N 1
ATOM 2914 C CA . ILE A 1 382 ? 3.304 3.324 -21.930 1.00 98.25 382 ILE A CA 1
ATOM 2915 C C . ILE A 1 382 ? 2.238 4.096 -21.159 1.00 98.25 382 ILE A C 1
ATOM 2917 O O . ILE A 1 382 ? 2.556 4.979 -20.361 1.00 98.25 382 ILE A O 1
ATOM 2921 N N . VAL A 1 383 ? 0.971 3.737 -21.352 1.00 98.56 383 VAL A N 1
ATOM 2922 C CA . VAL A 1 383 ? -0.122 4.265 -20.532 1.00 98.56 383 VAL A CA 1
ATOM 2923 C C . VAL A 1 383 ? -0.091 3.549 -19.176 1.00 98.56 383 VAL A C 1
ATOM 2925 O O . VAL A 1 383 ? -0.291 2.337 -19.092 1.00 98.56 383 VAL A O 1
ATOM 2928 N N . GLN A 1 384 ? 0.217 4.291 -18.112 1.00 98.69 384 GLN A N 1
ATOM 2929 C CA . GLN A 1 384 ? 0.298 3.786 -16.739 1.00 98.69 384 GLN A CA 1
ATOM 2930 C C . GLN A 1 384 ? -1.075 3.922 -16.064 1.00 98.69 384 GLN A C 1
ATOM 2932 O O . GLN A 1 384 ? -1.549 5.034 -15.841 1.00 98.69 384 GLN A O 1
ATOM 2937 N N . ILE A 1 385 ? -1.718 2.801 -15.741 1.00 98.69 385 ILE A N 1
ATOM 2938 C CA . ILE A 1 385 ? -3.120 2.730 -15.300 1.00 98.69 385 ILE A CA 1
ATOM 2939 C C . ILE A 1 385 ? -3.163 2.201 -13.864 1.00 98.69 385 ILE A C 1
ATOM 2941 O O . ILE A 1 385 ? -2.614 1.133 -13.599 1.00 98.69 385 ILE A O 1
ATOM 2945 N N . LYS A 1 386 ? -3.821 2.911 -12.935 1.00 98.62 386 LYS A N 1
ATOM 2946 C CA . LYS A 1 386 ? -4.073 2.393 -11.575 1.00 98.62 386 LYS A CA 1
ATOM 2947 C C . LYS A 1 386 ? -4.826 1.059 -11.643 1.00 98.62 386 LYS A C 1
ATOM 2949 O O . LYS A 1 386 ? -5.550 0.797 -12.599 1.00 98.62 386 LYS A O 1
ATOM 2954 N N . TYR A 1 387 ? -4.659 0.204 -10.635 1.00 96.44 387 TYR A N 1
ATOM 2955 C CA . TYR A 1 387 ? -5.307 -1.112 -10.648 1.00 96.44 387 TYR A CA 1
ATOM 2956 C C . TYR A 1 387 ? -6.839 -1.043 -10.771 1.00 96.44 387 TYR A C 1
ATOM 2958 O O . TYR A 1 387 ? -7.428 -1.914 -11.411 1.00 96.44 387 TYR A O 1
ATOM 2966 N N . GLY A 1 388 ? -7.452 0.014 -10.229 1.00 97.38 388 GLY A N 1
ATOM 2967 C CA . GLY A 1 388 ? -8.865 0.354 -10.378 1.00 97.38 388 GLY A CA 1
ATOM 2968 C C . GLY A 1 388 ? -9.101 1.727 -11.025 1.00 97.38 388 GLY A C 1
ATOM 2969 O O . GLY A 1 388 ? -8.168 2.429 -11.436 1.00 97.38 388 GLY A O 1
ATOM 2970 N N . ALA A 1 389 ? -10.375 2.090 -11.163 1.00 96.94 389 ALA A N 1
ATOM 2971 C CA . ALA A 1 389 ? -10.806 3.292 -11.875 1.00 96.94 389 ALA A CA 1
ATOM 2972 C C . ALA A 1 389 ? -10.778 4.579 -11.022 1.00 96.94 389 ALA A C 1
ATOM 2974 O O . ALA A 1 389 ? -10.762 5.672 -11.591 1.00 96.94 389 ALA A O 1
ATOM 2975 N N . ILE A 1 390 ? -10.757 4.467 -9.689 1.00 96.25 390 ILE A N 1
ATOM 2976 C CA . ILE A 1 390 ? -10.854 5.596 -8.760 1.00 96.25 390 ILE A CA 1
ATOM 2977 C C . ILE A 1 390 ? -9.494 5.971 -8.168 1.00 96.25 390 ILE A C 1
ATOM 2979 O O . ILE A 1 390 ? -8.889 6.923 -8.671 1.00 96.25 390 ILE A O 1
ATOM 2983 N N . ASP A 1 391 ? -9.033 5.320 -7.092 1.00 96.81 391 ASP A N 1
ATOM 2984 C CA . ASP A 1 391 ? -7.885 5.797 -6.309 1.00 96.81 391 ASP A CA 1
ATOM 2985 C C . ASP A 1 391 ? -7.326 4.807 -5.271 1.00 96.81 391 ASP A C 1
ATOM 2987 O O . ASP A 1 391 ? -7.284 5.095 -4.080 1.00 96.81 391 ASP A O 1
ATOM 2991 N N . PHE A 1 392 ? -6.887 3.626 -5.702 1.00 97.94 392 PHE A N 1
ATOM 2992 C CA . PHE A 1 392 ? -6.206 2.655 -4.831 1.00 97.94 392 PHE A CA 1
ATOM 2993 C C . PHE A 1 392 ? -6.992 2.247 -3.561 1.00 97.94 392 PHE A C 1
ATOM 2995 O O . PHE A 1 392 ? -6.388 1.909 -2.540 1.00 97.94 392 PHE A O 1
ATOM 3002 N N . GLN A 1 393 ? -8.326 2.256 -3.627 1.00 97.88 393 GLN A N 1
ATOM 3003 C CA . GLN A 1 393 ? -9.201 1.989 -2.481 1.00 97.88 393 GLN A CA 1
ATOM 3004 C C . GLN A 1 393 ? -9.116 0.535 -1.992 1.00 97.88 393 GLN A C 1
ATOM 3006 O O . GLN A 1 393 ? -8.741 -0.363 -2.741 1.00 97.88 393 GLN A O 1
ATOM 3011 N N . VAL A 1 394 ? -9.532 0.275 -0.744 1.00 97.62 394 VAL A N 1
ATOM 3012 C CA . VAL A 1 394 ? -9.435 -1.052 -0.092 1.00 97.62 394 VAL A CA 1
ATOM 3013 C C . VAL A 1 394 ? -9.993 -2.225 -0.909 1.00 97.62 394 VAL A C 1
ATOM 3015 O O . VAL A 1 394 ? -9.514 -3.359 -0.781 1.00 97.62 394 VAL A O 1
ATOM 3018 N N . ARG A 1 395 ? -10.939 -1.938 -1.808 1.00 97.56 395 ARG A N 1
ATOM 3019 C CA . ARG A 1 395 ? -11.256 -2.756 -2.975 1.00 97.56 395 ARG A CA 1
ATOM 3020 C C . ARG A 1 395 ? -11.717 -1.873 -4.134 1.00 97.56 395 ARG A C 1
ATOM 3022 O O . ARG A 1 395 ? -12.548 -0.991 -3.957 1.00 97.56 395 ARG A O 1
ATOM 3029 N N . GLU A 1 396 ? -11.254 -2.195 -5.337 1.00 98.38 396 GLU A N 1
ATOM 3030 C CA . GLU A 1 396 ? -11.818 -1.727 -6.608 1.00 98.38 396 GLU A CA 1
ATOM 3031 C C . GLU A 1 396 ? -11.899 -2.920 -7.580 1.00 98.38 396 GLU A C 1
ATOM 3033 O O . GLU A 1 396 ? -11.119 -3.869 -7.436 1.00 98.38 396 GLU A O 1
ATOM 3038 N N . PRO A 1 397 ? -12.799 -2.921 -8.579 1.00 98.06 397 PRO A N 1
ATOM 3039 C CA . PRO A 1 397 ? -12.674 -3.824 -9.719 1.00 98.06 397 PRO A CA 1
ATOM 3040 C C . PRO A 1 397 ? -11.464 -3.431 -10.586 1.00 98.06 397 PRO A C 1
ATOM 3042 O O . PRO A 1 397 ? -11.015 -2.284 -10.573 1.00 98.06 397 PRO A O 1
ATOM 3045 N N . ALA A 1 398 ? -10.950 -4.378 -11.375 1.00 98.31 398 ALA A N 1
ATOM 3046 C CA . ALA A 1 398 ? -9.868 -4.111 -12.323 1.00 98.31 398 ALA A CA 1
ATOM 3047 C C . ALA A 1 398 ? -10.273 -3.021 -13.334 1.00 98.31 398 ALA A C 1
ATOM 3049 O O . ALA A 1 398 ? -11.331 -3.140 -13.947 1.00 98.31 398 ALA A O 1
ATOM 3050 N N . SER A 1 399 ? -9.438 -1.994 -13.548 1.00 98.62 399 SER A N 1
ATOM 3051 C CA . SER A 1 399 ? -9.795 -0.867 -14.430 1.00 98.62 399 SER A CA 1
ATOM 3052 C C . SER A 1 399 ? -10.238 -1.341 -15.830 1.00 98.62 399 SER A C 1
ATOM 3054 O O . SER A 1 399 ? -9.484 -2.050 -16.510 1.00 98.62 399 SER A O 1
ATOM 3056 N N . PRO A 1 400 ? -11.419 -0.918 -16.330 1.00 98.38 400 PRO A N 1
ATOM 3057 C CA . PRO A 1 400 ? -11.898 -1.323 -17.650 1.00 98.38 400 PRO A CA 1
ATOM 3058 C C . PRO A 1 400 ? -11.020 -0.772 -18.784 1.00 98.38 400 PRO A C 1
ATOM 3060 O O . PRO A 1 400 ? -11.085 -1.274 -19.909 1.00 98.38 400 PRO A O 1
ATOM 3063 N N . LEU A 1 401 ? -10.151 0.215 -18.521 1.00 98.56 401 LEU A N 1
ATOM 3064 C CA . LEU A 1 401 ? -9.227 0.745 -19.525 1.00 98.56 401 LEU A CA 1
ATOM 3065 C C . LEU A 1 401 ? -8.271 -0.335 -20.067 1.00 98.56 401 LEU A C 1
ATOM 3067 O O . LEU A 1 401 ? -7.974 -0.325 -21.263 1.00 98.56 401 LEU A O 1
ATOM 3071 N N . PHE A 1 402 ? -7.902 -1.337 -19.254 1.00 98.44 402 PHE A N 1
ATOM 3072 C CA . PHE A 1 402 ? -7.091 -2.483 -19.695 1.00 98.44 402 PHE A CA 1
ATOM 3073 C C . PHE A 1 402 ? -7.734 -3.303 -20.833 1.00 98.44 402 PHE A C 1
ATOM 3075 O O . PHE A 1 402 ? -7.026 -4.012 -21.549 1.00 98.44 402 PHE A O 1
ATOM 3082 N N . ALA A 1 403 ? -9.057 -3.211 -21.012 1.00 97.88 403 ALA A N 1
ATOM 3083 C CA . ALA A 1 403 ? -9.798 -3.842 -22.104 1.00 97.88 403 ALA A CA 1
ATOM 3084 C C . ALA A 1 403 ? -10.135 -2.890 -23.270 1.00 97.88 403 ALA A C 1
ATOM 3086 O O . ALA A 1 403 ? -10.566 -3.356 -24.328 1.00 97.88 403 ALA A O 1
ATOM 3087 N N . ASN A 1 404 ? -9.961 -1.576 -23.087 1.00 98.00 404 ASN A N 1
ATOM 3088 C CA . ASN A 1 404 ? -10.328 -0.548 -24.069 1.00 98.00 404 ASN A CA 1
ATOM 3089 C C . ASN A 1 404 ? -9.141 -0.009 -24.875 1.00 98.00 404 ASN A C 1
ATOM 3091 O O . ASN A 1 404 ? -9.368 0.545 -25.946 1.00 98.00 404 ASN A O 1
ATOM 3095 N N . LEU A 1 405 ? -7.906 -0.210 -24.409 1.00 96.94 405 LEU A N 1
ATOM 3096 C CA . LEU A 1 405 ? -6.706 -0.044 -25.227 1.00 96.94 405 LEU A CA 1
ATOM 3097 C C . LEU A 1 405 ? -6.286 -1.419 -25.761 1.00 96.94 405 LEU A C 1
ATOM 3099 O O . LEU A 1 405 ? -5.906 -2.289 -24.971 1.00 96.94 405 LEU A O 1
ATOM 3103 N N . LYS A 1 406 ? -6.284 -1.618 -27.083 1.00 95.50 406 LYS A N 1
ATOM 3104 C CA . LYS A 1 406 ? -5.826 -2.834 -27.786 1.00 95.50 406 LYS A CA 1
ATOM 3105 C C . LYS A 1 406 ? -4.508 -2.654 -28.544 1.00 95.50 406 LYS A C 1
ATOM 3107 O O . LYS A 1 406 ? -3.731 -3.602 -28.618 1.00 95.50 406 LYS A O 1
ATOM 3112 N N . GLU A 1 407 ? -4.173 -1.437 -28.961 1.00 95.94 407 GLU A N 1
ATOM 3113 C CA . GLU A 1 407 ? -2.972 -1.123 -29.751 1.00 95.94 407 GLU A CA 1
ATOM 3114 C C . GLU A 1 407 ? -1.870 -0.408 -28.937 1.00 95.94 407 GLU A C 1
ATOM 3116 O O . GLU A 1 407 ? -0.691 -0.544 -29.251 1.00 95.94 407 GLU A O 1
ATOM 3121 N N . THR A 1 408 ? -2.205 0.246 -27.818 1.00 96.56 408 THR A N 1
ATOM 3122 C CA . THR A 1 408 ? -1.254 1.017 -26.982 1.00 96.56 408 THR A CA 1
ATOM 3123 C C . THR A 1 408 ? -0.612 0.242 -25.816 1.00 96.56 408 THR A C 1
ATOM 3125 O O . THR A 1 408 ? -1.311 -0.361 -25.010 1.00 96.56 408 THR A O 1
ATOM 3128 N N . SER A 1 409 ? 0.716 0.301 -25.644 1.00 96.75 409 SER A N 1
ATOM 3129 C CA . SER A 1 409 ? 1.437 -0.311 -24.504 1.00 96.75 409 SER A CA 1
ATOM 3130 C C . SER A 1 409 ? 0.923 0.167 -23.134 1.00 96.75 409 SER A C 1
ATOM 3132 O O . SER A 1 409 ? 0.641 1.351 -22.955 1.00 96.75 409 SER A O 1
ATOM 3134 N N . MET A 1 410 ? 0.826 -0.733 -22.143 1.00 97.06 410 MET A N 1
ATOM 3135 C CA . MET A 1 410 ? 0.244 -0.430 -20.820 1.00 97.06 410 MET A CA 1
ATOM 3136 C C . MET A 1 410 ? 1.068 -0.993 -19.659 1.00 97.06 410 MET A C 1
ATOM 3138 O O . MET A 1 410 ? 1.604 -2.097 -19.756 1.00 97.06 410 MET A O 1
ATOM 3142 N N . ALA A 1 411 ? 1.084 -0.285 -18.531 1.00 98.31 411 ALA A N 1
ATOM 3143 C CA . ALA A 1 411 ? 1.581 -0.796 -17.254 1.00 98.31 411 ALA A CA 1
ATOM 3144 C C . ALA A 1 411 ? 0.555 -0.563 -16.139 1.00 98.31 411 ALA A C 1
ATOM 3146 O O . ALA A 1 411 ? -0.172 0.429 -16.165 1.00 98.31 411 ALA A O 1
ATOM 3147 N N . ILE A 1 412 ? 0.507 -1.465 -15.157 1.00 98.75 412 ILE A N 1
ATOM 3148 C CA . ILE A 1 412 ? -0.317 -1.290 -13.956 1.00 98.75 412 ILE A CA 1
ATOM 3149 C C . ILE A 1 412 ? 0.442 -0.466 -12.916 1.00 98.75 412 ILE A C 1
ATOM 3151 O O . ILE A 1 412 ? 1.602 -0.747 -12.622 1.00 98.75 412 ILE A O 1
ATOM 3155 N N . GLU A 1 413 ? -0.218 0.539 -12.353 1.00 98.88 413 GLU A N 1
ATOM 3156 C CA . GLU A 1 413 ? 0.230 1.269 -11.173 1.00 98.88 413 GLU A CA 1
ATOM 3157 C C . GLU A 1 413 ? -0.370 0.597 -9.930 1.00 98.88 413 GLU A C 1
ATOM 3159 O O . GLU A 1 413 ? -1.591 0.456 -9.813 1.00 98.88 413 GLU A O 1
ATOM 3164 N N . LEU A 1 414 ? 0.494 0.173 -9.011 1.00 98.62 414 LEU A N 1
ATOM 3165 C CA . LEU A 1 414 ? 0.138 -0.351 -7.694 1.00 98.62 414 LEU A CA 1
ATOM 3166 C C . LEU A 1 414 ? 0.627 0.622 -6.619 1.00 98.62 414 LEU A C 1
ATOM 3168 O O . LEU A 1 414 ? 1.700 1.209 -6.758 1.00 98.62 414 LEU A O 1
ATOM 3172 N N . GLN A 1 415 ? -0.122 0.764 -5.528 1.00 98.62 415 GLN A N 1
ATOM 3173 C CA . GLN A 1 415 ? 0.352 1.464 -4.335 1.00 98.62 415 GLN A CA 1
ATOM 3174 C C . GLN A 1 415 ? 0.928 0.442 -3.354 1.00 98.62 415 GLN A C 1
ATOM 3176 O O . GLN A 1 415 ? 0.249 -0.520 -3.003 1.00 98.62 415 GLN A O 1
ATOM 3181 N N . ILE A 1 416 ? 2.189 0.629 -2.963 1.00 98.62 416 ILE A N 1
ATOM 3182 C CA . ILE A 1 416 ? 2.846 -0.086 -1.861 1.00 98.62 416 ILE A CA 1
ATOM 3183 C C . ILE A 1 416 ? 2.746 0.783 -0.605 1.00 98.62 416 ILE A C 1
ATOM 3185 O O . ILE A 1 416 ? 2.482 0.255 0.473 1.00 98.62 416 ILE A O 1
ATOM 3189 N N . SER A 1 417 ? 2.897 2.105 -0.765 1.00 97.81 417 SER A N 1
ATOM 3190 C CA . SER A 1 417 ? 2.560 3.067 0.280 1.00 97.81 417 SER A CA 1
ATOM 3191 C C . SER A 1 417 ? 1.061 3.021 0.585 1.00 97.81 417 SER A C 1
ATOM 3193 O O . SER A 1 417 ? 0.229 3.171 -0.309 1.00 97.81 417 SER A O 1
ATOM 3195 N N . GLN A 1 418 ? 0.709 2.796 1.845 1.00 97.19 418 GLN A N 1
ATOM 3196 C CA . GLN A 1 418 ? -0.642 2.473 2.303 1.00 97.19 418 GLN A CA 1
ATOM 3197 C C . GLN A 1 418 ? -1.530 3.718 2.513 1.00 97.19 418 GLN A C 1
ATOM 3199 O O . GLN A 1 418 ? -2.129 3.855 3.578 1.00 97.19 418 GLN A O 1
ATOM 3204 N N . GLU A 1 419 ? -1.638 4.618 1.527 1.00 96.19 419 GLU A N 1
ATOM 3205 C CA . GLU A 1 419 ? -2.426 5.866 1.628 1.00 96.19 419 GLU A CA 1
ATOM 3206 C C . GLU A 1 419 ? -3.837 5.610 2.171 1.00 96.19 419 GLU A C 1
ATOM 3208 O O . GLU A 1 419 ? -4.139 6.014 3.289 1.00 96.19 419 GLU A O 1
ATOM 3213 N N . TYR A 1 420 ? -4.645 4.846 1.431 1.00 97.50 420 TYR A N 1
ATOM 3214 C CA . TYR A 1 420 ? -6.014 4.457 1.793 1.00 97.50 420 TYR A CA 1
ATOM 3215 C C . TYR A 1 420 ? -6.081 3.125 2.558 1.00 97.50 420 TYR A C 1
ATOM 3217 O O . TYR A 1 420 ? -7.101 2.437 2.531 1.00 97.50 420 TYR A O 1
ATOM 3225 N N . LEU A 1 421 ? -4.969 2.704 3.168 1.00 97.19 421 LEU A N 1
ATOM 3226 C CA . LEU A 1 421 ? -4.799 1.380 3.781 1.00 97.19 421 LEU A CA 1
ATOM 3227 C C . LEU A 1 421 ? -4.082 1.472 5.140 1.00 97.19 421 LEU A C 1
ATOM 3229 O O . LEU A 1 421 ? -3.317 0.589 5.531 1.00 97.19 421 LEU A O 1
ATOM 3233 N N . GLY A 1 422 ? -4.321 2.566 5.869 1.00 95.06 422 GLY A N 1
ATOM 3234 C CA . GLY A 1 422 ? -3.865 2.755 7.248 1.00 95.06 422 GLY A CA 1
ATOM 3235 C C . GLY A 1 422 ? -2.381 3.087 7.400 1.00 95.06 422 GLY A C 1
ATOM 3236 O O . GLY A 1 422 ? -1.800 2.790 8.441 1.00 95.06 422 GLY A O 1
ATOM 3237 N N . GLN A 1 423 ? -1.772 3.671 6.367 1.00 95.94 423 GLN A N 1
ATOM 3238 C CA . GLN A 1 423 ? -0.561 4.498 6.440 1.00 95.94 423 GLN A CA 1
ATOM 3239 C C . GLN A 1 423 ? 0.650 3.852 7.140 1.00 95.94 423 GLN A C 1
ATOM 3241 O O . GLN A 1 423 ? 1.524 4.529 7.669 1.00 95.94 423 GLN A O 1
ATOM 3246 N N . GLN A 1 424 ? 0.778 2.520 7.040 1.00 95.50 424 GLN A N 1
ATOM 3247 C CA . GLN A 1 424 ? 1.815 1.696 7.690 1.00 95.50 424 GLN A CA 1
ATOM 3248 C C . GLN A 1 424 ? 1.791 1.719 9.230 1.00 95.50 424 GLN A C 1
ATOM 3250 O O . GLN A 1 424 ? 2.695 1.180 9.871 1.00 95.50 424 GLN A O 1
ATOM 3255 N N . ASP A 1 425 ? 0.740 2.264 9.835 1.00 95.69 425 ASP A N 1
ATOM 3256 C CA . ASP A 1 425 ? 0.385 2.031 11.239 1.00 95.69 425 ASP A CA 1
ATOM 3257 C C . ASP A 1 425 ? -0.517 0.808 11.387 1.00 95.69 425 ASP A C 1
ATOM 3259 O O . ASP A 1 425 ? -0.477 0.111 12.398 1.00 95.69 425 ASP A O 1
ATOM 3263 N N . HIS A 1 426 ? -1.272 0.495 10.335 1.00 98.12 426 HIS A N 1
ATOM 3264 C CA . HIS A 1 426 ? -2.014 -0.746 10.202 1.00 98.12 426 HIS A CA 1
ATOM 3265 C C . HIS A 1 426 ? -1.185 -1.758 9.407 1.00 98.12 426 HIS A C 1
ATOM 3267 O O . HIS A 1 426 ? -0.703 -1.468 8.307 1.00 98.12 426 HIS A O 1
ATOM 3273 N N . LEU A 1 427 ? -1.066 -2.981 9.924 1.00 98.69 427 LEU A N 1
ATOM 3274 C CA . LEU A 1 427 ? -0.670 -4.126 9.118 1.00 98.69 427 LEU A CA 1
ATOM 3275 C C . LEU A 1 427 ? -1.738 -4.345 8.042 1.00 98.69 427 LEU A C 1
ATOM 3277 O O . LEU A 1 427 ? -2.895 -4.612 8.373 1.00 98.69 427 LEU A O 1
ATOM 3281 N N . VAL A 1 428 ? -1.328 -4.239 6.776 1.00 98.75 428 VAL A N 1
ATOM 3282 C CA . VAL A 1 428 ? -2.099 -4.632 5.590 1.00 98.75 428 VAL A CA 1
ATOM 3283 C C . VAL A 1 428 ? -1.128 -5.252 4.584 1.00 98.75 428 VAL A C 1
ATOM 3285 O O . VAL A 1 428 ? -0.334 -4.557 3.952 1.00 98.75 428 VAL A O 1
ATOM 3288 N N . TYR A 1 429 ? -1.166 -6.575 4.442 1.00 98.88 429 TYR A N 1
ATOM 3289 C CA . TYR A 1 429 ? -0.442 -7.285 3.393 1.00 98.88 429 TYR A CA 1
ATOM 3290 C C . TYR A 1 429 ? -1.238 -7.167 2.090 1.00 98.88 429 TYR A C 1
ATOM 3292 O O . TYR A 1 429 ? -2.351 -7.678 1.974 1.00 98.88 429 TYR A O 1
ATOM 3300 N N . LEU A 1 430 ? -0.676 -6.446 1.124 1.00 98.81 430 LEU A N 1
ATOM 3301 C CA . LEU A 1 430 ? -1.327 -6.031 -0.123 1.00 98.81 430 LEU A CA 1
ATOM 3302 C C . LEU A 1 430 ? -1.402 -7.099 -1.232 1.00 98.81 430 LEU A C 1
ATOM 3304 O O . LEU A 1 430 ? -2.336 -7.040 -2.032 1.00 98.81 430 LEU A O 1
ATOM 3308 N N . PRO A 1 431 ? -0.496 -8.092 -1.330 1.00 98.75 431 PRO A N 1
ATOM 3309 C CA . PRO A 1 431 ? -0.543 -9.086 -2.400 1.00 98.75 431 PRO A CA 1
ATOM 3310 C C . PRO A 1 431 ? -1.881 -9.824 -2.577 1.00 98.75 431 PRO A C 1
ATOM 3312 O O . PRO A 1 431 ? -2.285 -9.965 -3.729 1.00 98.75 431 PRO A O 1
ATOM 3315 N N . PRO A 1 432 ? -2.627 -10.230 -1.526 1.00 98.75 432 PRO A N 1
ATOM 3316 C CA . PRO A 1 432 ? -3.985 -10.762 -1.674 1.00 98.75 432 PRO A CA 1
ATOM 3317 C C . PRO A 1 432 ? -4.959 -9.828 -2.417 1.00 98.75 432 PRO A C 1
ATOM 3319 O O . PRO A 1 432 ? -5.741 -10.322 -3.230 1.00 98.75 432 PRO A O 1
ATOM 3322 N N . LEU A 1 433 ? -4.871 -8.505 -2.212 1.00 98.44 433 LEU A N 1
ATOM 3323 C CA . LEU A 1 433 ? -5.610 -7.502 -2.994 1.00 98.44 433 LEU A CA 1
ATOM 3324 C C . LEU A 1 433 ? -5.117 -7.502 -4.442 1.00 98.44 433 LEU A C 1
ATOM 3326 O O . LEU A 1 433 ? -5.906 -7.652 -5.369 1.00 98.44 433 LEU A O 1
ATOM 3330 N N . TRP A 1 434 ? -3.806 -7.406 -4.674 1.00 98.75 434 TRP A N 1
ATOM 3331 C CA . TRP A 1 434 ? -3.271 -7.383 -6.041 1.00 98.75 434 TRP A CA 1
ATOM 3332 C C . TRP A 1 434 ? -3.595 -8.662 -6.826 1.00 98.75 434 TRP A C 1
ATOM 3334 O O . TRP A 1 434 ? -3.767 -8.602 -8.045 1.00 98.75 434 TRP A O 1
ATOM 3344 N N . LYS A 1 435 ? -3.738 -9.818 -6.159 1.00 98.44 435 LYS A N 1
ATOM 3345 C CA . LYS A 1 435 ? -4.191 -11.062 -6.799 1.00 98.44 435 LYS A CA 1
ATOM 3346 C C . LYS A 1 435 ? -5.599 -10.945 -7.382 1.00 98.44 435 LYS A C 1
ATOM 3348 O O . LYS A 1 435 ? -5.791 -11.454 -8.485 1.00 98.44 435 LYS A O 1
ATOM 3353 N N . THR A 1 436 ? -6.546 -10.265 -6.723 1.00 98.00 436 THR A N 1
ATOM 3354 C CA . THR A 1 436 ? -7.914 -10.129 -7.265 1.00 98.00 436 THR A CA 1
ATOM 3355 C C . THR A 1 436 ? -7.955 -9.313 -8.550 1.00 98.00 436 THR A C 1
ATOM 3357 O O . THR A 1 436 ? -8.806 -9.582 -9.390 1.00 98.00 436 THR A O 1
ATOM 3360 N N . ILE A 1 437 ? -7.011 -8.385 -8.741 1.00 98.62 437 ILE A N 1
ATOM 3361 C CA . ILE A 1 437 ? -6.863 -7.617 -9.982 1.00 98.62 437 ILE A CA 1
ATOM 3362 C C . ILE A 1 437 ? -6.083 -8.412 -11.033 1.00 98.62 437 ILE A C 1
ATOM 3364 O O . ILE A 1 437 ? -6.563 -8.608 -12.146 1.00 98.62 437 ILE A O 1
ATOM 3368 N N . LEU A 1 438 ? -4.876 -8.882 -10.698 1.00 98.69 438 LEU A N 1
ATOM 3369 C CA . LEU A 1 438 ? -3.951 -9.500 -11.659 1.00 98.69 438 LEU A CA 1
ATOM 3370 C C . LEU A 1 438 ? -4.501 -10.792 -12.283 1.00 98.69 438 LEU A C 1
ATOM 3372 O O . LEU A 1 438 ? -4.163 -11.101 -13.429 1.00 98.69 438 LEU A O 1
ATOM 3376 N N . ASP A 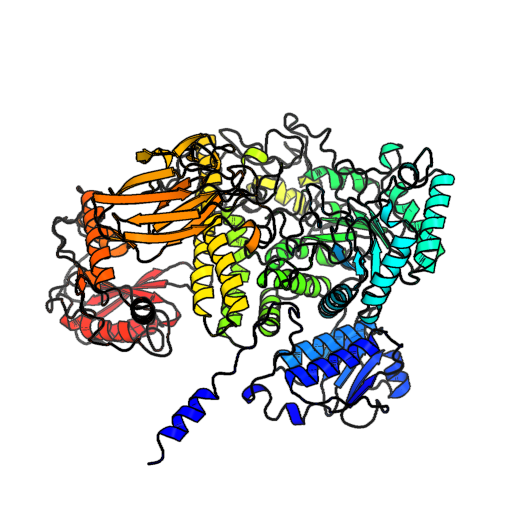1 439 ? -5.343 -11.523 -11.548 1.00 98.56 439 ASP A N 1
ATOM 3377 C CA . ASP A 1 439 ? -5.984 -12.756 -12.018 1.00 98.56 439 ASP A CA 1
ATOM 3378 C C . ASP A 1 439 ? -7.395 -12.535 -12.578 1.00 98.56 439 ASP A C 1
ATOM 3380 O O . ASP A 1 439 ? -7.999 -13.491 -13.067 1.00 98.56 439 ASP A O 1
ATOM 3384 N N . PHE A 1 440 ? -7.919 -11.303 -12.548 1.00 98.69 440 PHE A N 1
ATOM 3385 C CA . PHE A 1 440 ? -9.230 -11.001 -13.112 1.00 98.69 440 PHE A CA 1
ATOM 3386 C C . PHE A 1 440 ? -9.222 -11.214 -14.629 1.00 98.69 440 PHE A C 1
ATOM 3388 O O . PHE A 1 440 ? -8.444 -10.586 -15.352 1.00 98.69 440 PHE A O 1
ATOM 3395 N N . ASP A 1 441 ? -10.088 -12.102 -15.117 1.00 98.62 441 ASP A N 1
ATOM 3396 C CA . ASP A 1 441 ? -10.267 -12.349 -16.546 1.00 98.62 441 ASP A CA 1
ATOM 3397 C C . ASP A 1 441 ? -11.219 -11.301 -17.136 1.00 98.62 441 ASP A C 1
ATOM 3399 O O . ASP A 1 441 ? -12.430 -11.354 -16.931 1.00 98.62 441 ASP A O 1
ATOM 3403 N N . LEU A 1 442 ? -10.667 -10.357 -17.902 1.00 98.44 442 LEU A N 1
ATOM 3404 C CA . LEU A 1 442 ? -11.437 -9.309 -18.576 1.00 98.44 442 LEU A CA 1
ATOM 3405 C C . LEU A 1 442 ? -12.262 -9.825 -19.771 1.00 98.44 442 LEU A C 1
ATOM 3407 O O . LEU A 1 442 ? -13.066 -9.067 -20.305 1.00 98.44 442 LEU A O 1
ATOM 3411 N N . ARG A 1 443 ? -12.082 -11.077 -20.222 1.00 98.19 443 ARG A N 1
ATOM 3412 C CA . ARG A 1 443 ? -12.837 -11.697 -21.334 1.00 98.19 443 ARG A CA 1
ATOM 3413 C C . ARG A 1 443 ? -12.812 -10.896 -22.649 1.00 98.19 443 ARG A C 1
ATOM 3415 O O . ARG A 1 443 ? -13.788 -10.886 -23.403 1.00 98.19 443 ARG A O 1
ATOM 3422 N N . ILE A 1 444 ? -11.695 -10.222 -22.954 1.00 97.50 444 ILE A N 1
ATOM 3423 C CA . ILE A 1 444 ? -11.529 -9.441 -24.193 1.00 97.50 444 ILE A CA 1
ATOM 3424 C C . ILE A 1 444 ? -11.803 -10.351 -25.398 1.00 97.50 444 ILE A C 1
ATOM 3426 O O . ILE A 1 444 ? -11.214 -11.427 -25.522 1.00 97.50 444 ILE A O 1
ATOM 3430 N N . ASP A 1 445 ? -12.698 -9.916 -26.287 1.00 95.62 445 ASP A N 1
ATOM 3431 C CA . ASP A 1 445 ? -13.150 -10.656 -27.477 1.00 95.62 445 ASP A CA 1
ATOM 3432 C C . ASP A 1 445 ? -13.677 -12.082 -27.179 1.00 95.62 445 ASP A C 1
ATOM 3434 O O . ASP A 1 445 ? -13.567 -12.987 -28.007 1.00 95.62 445 ASP A O 1
ATOM 3438 N N . GLY A 1 446 ? -14.228 -12.296 -25.976 1.00 96.25 446 GLY A N 1
ATOM 3439 C CA . GLY A 1 446 ? -14.750 -13.589 -25.513 1.00 96.25 446 GLY A CA 1
ATOM 3440 C C . GLY A 1 446 ? -13.672 -14.633 -25.194 1.00 96.25 446 GLY A C 1
ATOM 3441 O O . GLY A 1 446 ? -13.970 -15.822 -25.056 1.00 96.25 446 GLY A O 1
ATOM 3442 N N . GLN A 1 447 ? -12.404 -14.221 -25.095 1.00 97.31 447 GLN A N 1
ATOM 3443 C CA . GLN A 1 447 ? -11.263 -15.103 -24.832 1.00 97.31 447 GLN A CA 1
ATOM 3444 C C . GLN A 1 447 ? -10.649 -14.839 -23.454 1.00 97.31 447 GLN A C 1
ATOM 3446 O O . GLN A 1 447 ? -10.668 -13.688 -23.009 1.00 97.31 447 GLN A O 1
ATOM 3451 N N . PRO A 1 448 ? -10.052 -15.857 -22.797 1.00 98.12 448 PRO A N 1
ATOM 3452 C CA . PRO A 1 448 ? -9.352 -15.666 -21.534 1.00 98.12 448 PRO A CA 1
ATOM 3453 C C . PRO A 1 448 ? -8.306 -14.558 -21.642 1.00 98.12 448 PRO A C 1
ATOM 3455 O O . PRO A 1 448 ? -7.407 -14.603 -22.482 1.00 98.12 448 PRO A O 1
ATOM 3458 N N . SER A 1 449 ? -8.477 -13.535 -20.816 1.00 98.31 449 SER A N 1
ATOM 3459 C CA . SER A 1 449 ? -7.699 -12.303 -20.799 1.00 98.31 449 SER A CA 1
ATOM 3460 C C . SER A 1 449 ? -7.417 -11.854 -19.354 1.00 98.31 449 SER A C 1
ATOM 3462 O O . SER A 1 449 ? -7.858 -10.766 -18.973 1.00 98.31 449 SER A O 1
ATOM 3464 N N . PRO A 1 450 ? -6.707 -12.655 -18.526 1.00 98.44 450 PRO A N 1
ATOM 3465 C CA . PRO A 1 450 ? -6.238 -12.201 -17.218 1.00 98.44 450 PRO A CA 1
ATOM 3466 C C . PRO A 1 450 ? -5.447 -10.894 -17.332 1.00 98.44 450 PRO A C 1
ATOM 3468 O O . PRO A 1 450 ? -4.612 -10.766 -18.233 1.00 98.44 450 PRO A O 1
ATOM 3471 N N . VAL A 1 451 ? -5.644 -9.946 -16.409 1.00 98.62 451 VAL A N 1
ATOM 3472 C CA . VAL A 1 451 ? -4.925 -8.652 -16.412 1.00 98.62 451 VAL A CA 1
ATOM 3473 C C . VAL A 1 451 ? -3.406 -8.851 -16.523 1.00 98.62 451 VAL A C 1
ATOM 3475 O O . VAL A 1 451 ? -2.758 -8.221 -17.356 1.00 98.62 451 VAL A O 1
ATOM 3478 N N . ARG A 1 452 ? -2.830 -9.811 -15.791 1.00 97.81 452 ARG A N 1
ATOM 3479 C CA . ARG A 1 452 ? -1.404 -10.185 -15.892 1.00 97.81 452 ARG A CA 1
ATOM 3480 C C . ARG A 1 452 ? -0.933 -10.593 -17.302 1.00 97.81 452 ARG A C 1
ATOM 3482 O O . ARG A 1 452 ? 0.207 -10.318 -17.679 1.00 97.81 452 ARG A O 1
ATOM 3489 N N . ASP A 1 453 ? -1.791 -11.227 -18.101 1.00 97.75 453 ASP A N 1
ATOM 3490 C CA . ASP A 1 453 ? -1.469 -11.668 -19.467 1.00 97.75 453 ASP A CA 1
ATOM 3491 C C . ASP A 1 453 ? -1.661 -10.538 -20.496 1.00 97.75 453 ASP A C 1
ATOM 3493 O O . ASP A 1 453 ? -1.045 -10.546 -21.563 1.00 97.75 453 ASP A O 1
ATOM 3497 N N . ILE A 1 454 ? -2.453 -9.519 -20.154 1.00 97.69 454 ILE A N 1
ATOM 3498 C CA . ILE A 1 454 ? -2.534 -8.250 -20.887 1.00 97.69 454 ILE A CA 1
ATOM 3499 C C . ILE A 1 454 ? -1.266 -7.412 -20.643 1.00 97.69 454 ILE A C 1
ATOM 3501 O O . ILE A 1 454 ? -0.643 -6.958 -21.603 1.00 97.69 454 ILE A O 1
ATOM 3505 N N . LEU A 1 455 ? -0.848 -7.257 -19.380 1.00 96.94 455 LEU A N 1
ATOM 3506 C CA . LEU A 1 455 ? 0.322 -6.462 -18.968 1.00 96.94 455 LEU A CA 1
ATOM 3507 C C . LEU A 1 455 ? 1.659 -7.028 -19.471 1.00 96.94 455 LEU A C 1
ATOM 3509 O O . LEU A 1 455 ? 2.550 -6.273 -19.849 1.00 96.94 455 LEU A O 1
ATOM 3513 N N . SER A 1 456 ? 1.788 -8.356 -19.514 1.00 95.00 456 SER A N 1
ATOM 3514 C CA . SER A 1 456 ? 2.951 -9.054 -20.091 1.00 95.00 456 SER A CA 1
ATOM 3515 C C . SER A 1 456 ? 2.959 -9.088 -21.625 1.00 95.00 456 SER A C 1
ATOM 3517 O O . SER A 1 456 ? 3.838 -9.702 -22.225 1.00 95.00 456 SER A O 1
ATOM 3519 N N . GLY A 1 457 ? 1.957 -8.498 -22.283 1.00 93.00 457 GLY A N 1
ATOM 3520 C CA . GLY A 1 457 ? 1.818 -8.520 -23.737 1.00 93.00 457 GLY A CA 1
ATOM 3521 C C . GLY A 1 457 ? 1.377 -9.869 -24.319 1.00 93.00 457 GLY A C 1
ATOM 3522 O O . GLY A 1 457 ? 1.032 -9.910 -25.495 1.00 93.00 457 GLY A O 1
ATOM 3523 N N . LYS A 1 458 ? 1.291 -10.958 -23.539 1.00 93.62 458 LYS A N 1
ATOM 3524 C CA . LYS A 1 458 ? 0.900 -12.298 -24.028 1.00 93.62 458 LYS A CA 1
ATOM 3525 C C . LYS A 1 458 ? -0.475 -12.327 -24.703 1.00 93.62 458 LYS A C 1
ATOM 3527 O O . LYS A 1 458 ? -0.660 -13.052 -25.676 1.00 93.62 458 LYS A O 1
ATOM 3532 N N . ARG A 1 459 ? -1.443 -11.552 -24.198 1.00 95.44 459 ARG A N 1
ATOM 3533 C CA . ARG A 1 459 ? -2.822 -11.513 -24.717 1.00 95.44 459 ARG A CA 1
ATOM 3534 C C . ARG A 1 459 ? -3.005 -10.574 -25.913 1.00 95.44 459 ARG A C 1
ATOM 3536 O O . ARG A 1 459 ? -3.871 -10.847 -26.743 1.00 95.44 459 ARG A O 1
ATOM 3543 N N . LEU A 1 460 ? -2.238 -9.482 -25.998 1.00 93.06 460 LEU A N 1
ATOM 3544 C CA . LEU A 1 460 ? -2.411 -8.413 -27.003 1.00 93.06 460 LEU A CA 1
ATOM 3545 C C . LEU A 1 460 ? -1.183 -8.199 -27.915 1.00 93.06 460 LEU A C 1
ATOM 3547 O O . LEU A 1 460 ? -1.177 -7.283 -28.726 1.00 93.06 460 LEU A O 1
ATOM 3551 N N . ASN A 1 461 ? -0.160 -9.051 -27.804 1.00 90.94 461 ASN A N 1
ATOM 3552 C CA . ASN A 1 461 ? 1.085 -9.045 -28.582 1.00 90.94 461 ASN A CA 1
ATOM 3553 C C . ASN A 1 461 ? 1.816 -7.685 -28.612 1.00 90.94 461 ASN A C 1
ATOM 3555 O O . ASN A 1 461 ? 2.161 -7.167 -29.675 1.00 90.94 461 ASN A O 1
ATOM 3559 N N . ARG A 1 462 ? 2.051 -7.105 -27.430 1.00 87.75 462 ARG A N 1
ATOM 3560 C CA . ARG A 1 462 ? 2.727 -5.806 -27.266 1.00 87.75 462 ARG A CA 1
ATOM 3561 C C . ARG A 1 462 ? 4.176 -5.976 -26.800 1.00 87.75 462 ARG A C 1
ATOM 3563 O O . ARG A 1 462 ? 4.413 -6.808 -25.926 1.00 87.75 462 ARG A O 1
ATOM 3570 N N . PRO A 1 463 ? 5.132 -5.189 -27.328 1.00 80.56 463 PRO A N 1
ATOM 3571 C CA . PRO A 1 463 ? 6.545 -5.305 -26.966 1.00 80.56 463 PRO A CA 1
ATOM 3572 C C . PRO A 1 463 ? 6.884 -4.659 -25.614 1.00 80.56 463 PRO A C 1
ATOM 3574 O O . PRO A 1 463 ? 7.868 -5.049 -24.990 1.00 80.56 463 PRO A O 1
ATOM 3577 N N . LEU A 1 464 ? 6.089 -3.682 -25.161 1.00 92.44 464 LEU A N 1
ATOM 3578 C CA . LEU A 1 464 ? 6.258 -3.002 -23.879 1.00 92.44 464 LEU A CA 1
ATOM 3579 C C . LEU A 1 464 ? 5.016 -3.162 -22.998 1.00 92.44 464 LEU A C 1
ATOM 3581 O O . LEU A 1 464 ? 3.877 -3.133 -23.466 1.00 92.44 464 LEU A O 1
ATOM 3585 N N . GLY A 1 465 ? 5.271 -3.282 -21.700 1.00 95.75 465 GLY A N 1
ATOM 3586 C CA . GLY A 1 465 ? 4.268 -3.344 -20.649 1.00 95.75 465 GLY A CA 1
ATOM 3587 C C . GLY A 1 465 ? 4.876 -3.820 -19.333 1.00 95.75 465 GLY A C 1
ATOM 3588 O O . GLY A 1 465 ? 6.072 -4.129 -19.272 1.00 95.75 465 GLY A O 1
ATOM 3589 N N . GLY A 1 466 ? 4.063 -3.857 -18.278 1.00 97.50 466 GLY A N 1
ATOM 3590 C CA . GLY A 1 466 ? 4.467 -4.369 -16.969 1.00 97.50 466 GLY A CA 1
ATOM 3591 C C . GLY A 1 466 ? 3.887 -3.585 -15.799 1.00 97.50 466 GLY A C 1
ATOM 3592 O O . GLY A 1 466 ? 2.675 -3.386 -15.727 1.00 97.50 466 GLY A O 1
ATOM 3593 N N . TYR A 1 467 ? 4.750 -3.184 -14.867 1.00 98.69 467 TYR A N 1
ATOM 3594 C CA . TYR A 1 467 ? 4.366 -2.772 -13.517 1.00 98.69 467 TYR A CA 1
ATOM 3595 C C . TYR A 1 467 ? 5.124 -1.518 -13.068 1.00 98.69 467 TYR A C 1
ATOM 3597 O O . TYR A 1 467 ? 6.329 -1.387 -13.308 1.00 98.69 467 TYR A O 1
ATOM 3605 N N . ALA A 1 468 ? 4.417 -0.633 -12.371 1.00 98.62 468 ALA A N 1
ATOM 3606 C CA . ALA A 1 468 ? 4.957 0.498 -11.632 1.00 98.62 468 ALA A CA 1
ATOM 3607 C C . ALA A 1 468 ? 4.384 0.488 -10.205 1.00 98.62 468 ALA A C 1
ATOM 3609 O O . ALA A 1 468 ? 3.188 0.275 -10.014 1.00 98.62 468 ALA A O 1
ATOM 3610 N N . GLY A 1 469 ? 5.226 0.713 -9.197 1.00 98.56 469 GLY A N 1
ATOM 3611 C CA . GLY A 1 469 ? 4.837 0.646 -7.789 1.00 98.56 469 GLY A CA 1
ATOM 3612 C C . GLY A 1 469 ? 5.145 1.947 -7.063 1.00 98.56 469 GLY A C 1
ATOM 3613 O O . GLY A 1 469 ? 6.306 2.336 -7.017 1.00 98.56 469 GLY A O 1
ATOM 3614 N N . VAL A 1 470 ? 4.143 2.611 -6.486 1.00 98.81 470 VAL A N 1
ATOM 3615 C CA . VAL A 1 470 ? 4.322 3.794 -5.624 1.00 98.81 470 VAL A CA 1
ATOM 3616 C C . VAL A 1 470 ? 4.782 3.321 -4.249 1.00 98.81 470 VAL A C 1
ATOM 3618 O O . VAL A 1 470 ? 3.986 2.758 -3.495 1.00 98.81 470 VAL A O 1
ATOM 3621 N N . ILE A 1 471 ? 6.072 3.482 -3.951 1.00 98.50 471 ILE A N 1
ATOM 3622 C CA . ILE A 1 471 ? 6.707 2.878 -2.768 1.00 98.50 471 ILE A CA 1
ATOM 3623 C C . ILE A 1 471 ? 6.846 3.885 -1.630 1.00 98.50 471 ILE A C 1
ATOM 3625 O O . ILE A 1 471 ? 6.478 3.562 -0.508 1.00 98.50 471 ILE A O 1
ATOM 3629 N N . ASN A 1 472 ? 7.332 5.091 -1.916 1.00 97.62 472 ASN A N 1
ATOM 3630 C CA . ASN A 1 472 ? 7.502 6.188 -0.961 1.00 97.62 472 ASN A CA 1
ATOM 3631 C C . ASN A 1 472 ? 8.368 5.817 0.263 1.00 97.62 472 ASN A C 1
ATOM 3633 O O . ASN A 1 472 ? 7.999 6.110 1.405 1.00 97.62 472 ASN A O 1
ATOM 3637 N N . VAL A 1 473 ? 9.533 5.180 0.034 1.00 97.56 473 VAL A N 1
ATOM 3638 C CA . VAL A 1 473 ? 10.515 4.975 1.122 1.00 97.56 473 VAL A CA 1
ATOM 3639 C C . VAL A 1 473 ? 11.106 6.304 1.584 1.00 97.56 473 VAL A C 1
ATOM 3641 O O . VAL A 1 473 ? 11.506 7.120 0.754 1.00 97.56 473 VAL A O 1
ATOM 3644 N N . GLY A 1 474 ? 11.226 6.477 2.898 1.00 95.81 474 GLY A N 1
ATOM 3645 C CA . GLY A 1 474 ? 11.896 7.615 3.521 1.00 95.81 474 GLY A CA 1
ATOM 3646 C C . GLY A 1 474 ? 13.171 7.226 4.276 1.00 95.81 474 GLY A C 1
ATOM 3647 O O . GLY A 1 474 ? 13.670 6.102 4.188 1.00 95.81 474 GLY A O 1
ATOM 3648 N N . ALA A 1 475 ? 13.728 8.187 5.012 1.00 94.69 475 ALA A N 1
ATOM 3649 C CA . ALA A 1 475 ? 15.023 8.068 5.680 1.00 94.69 475 ALA A CA 1
ATOM 3650 C C . ALA A 1 475 ? 15.050 7.172 6.942 1.00 94.69 475 ALA A C 1
ATOM 3652 O O . ALA A 1 475 ? 16.149 6.799 7.381 1.00 94.69 475 ALA A O 1
ATOM 3653 N N . ASN A 1 476 ? 13.886 6.826 7.513 1.00 92.94 476 ASN A N 1
ATOM 3654 C CA . ASN A 1 476 ? 13.742 5.921 8.664 1.00 92.94 476 ASN A CA 1
ATOM 3655 C C . ASN A 1 476 ? 14.376 4.546 8.353 1.00 92.94 476 ASN A C 1
ATOM 3657 O O . ASN A 1 476 ? 14.303 4.070 7.222 1.00 92.94 476 ASN A O 1
ATOM 3661 N N . SER A 1 477 ? 14.990 3.889 9.341 1.00 93.75 477 SER A N 1
ATOM 3662 C CA . SER A 1 477 ? 15.606 2.559 9.181 1.00 93.75 477 SER A CA 1
ATOM 3663 C C . SER A 1 477 ? 14.606 1.472 8.757 1.00 93.75 477 SER A C 1
ATOM 3665 O O . SER A 1 477 ? 14.969 0.535 8.055 1.00 93.75 477 SER A O 1
ATOM 3667 N N . THR A 1 478 ? 13.322 1.631 9.089 1.00 93.94 478 THR A N 1
ATOM 3668 C CA . THR A 1 478 ? 12.222 0.774 8.608 1.00 93.94 478 THR A CA 1
ATOM 3669 C C . THR A 1 478 ? 11.871 0.970 7.127 1.00 93.94 478 THR A C 1
ATOM 3671 O O . THR A 1 478 ? 11.073 0.191 6.605 1.00 93.94 478 THR A O 1
ATOM 3674 N N . TRP A 1 479 ? 12.424 1.994 6.461 1.00 97.31 479 TRP A N 1
ATOM 3675 C CA . TRP A 1 479 ? 12.147 2.469 5.093 1.00 97.31 479 TRP A CA 1
ATOM 3676 C C . TRP A 1 479 ? 10.714 2.948 4.821 1.00 97.31 479 TRP A C 1
ATOM 3678 O O . TRP A 1 479 ? 10.531 4.025 4.264 1.00 97.31 479 TRP A O 1
ATOM 3688 N N . LEU A 1 480 ? 9.700 2.173 5.210 1.00 96.00 480 LEU A N 1
ATOM 3689 C CA . LEU A 1 480 ? 8.272 2.441 4.985 1.00 96.00 480 LEU A CA 1
ATOM 3690 C C . LEU A 1 480 ? 7.522 2.859 6.262 1.00 96.00 480 LEU A C 1
ATOM 3692 O O . LEU A 1 480 ? 6.298 2.911 6.270 1.00 96.00 480 LEU A O 1
ATOM 3696 N N . GLY A 1 481 ? 8.229 3.100 7.369 1.00 93.75 481 GLY A N 1
ATOM 3697 C CA . GLY A 1 481 ? 7.620 3.399 8.671 1.00 93.75 481 GLY A CA 1
ATOM 3698 C C . GLY A 1 481 ? 7.167 2.154 9.441 1.00 93.75 481 GLY A C 1
ATOM 3699 O O . GLY A 1 481 ? 6.772 2.255 10.597 1.00 93.75 481 GLY A O 1
ATOM 3700 N N . SER A 1 482 ? 7.236 0.958 8.846 1.00 95.50 482 SER A N 1
ATOM 3701 C CA . SER A 1 482 ? 6.909 -0.309 9.509 1.00 95.50 482 SER A CA 1
ATOM 3702 C C . SER A 1 482 ? 7.744 -1.464 8.974 1.00 95.50 482 SER A C 1
ATOM 3704 O O . SER A 1 482 ? 7.811 -1.683 7.763 1.00 95.50 482 SER A O 1
ATOM 3706 N N . HIS A 1 483 ? 8.322 -2.262 9.881 1.00 97.25 483 HIS A N 1
ATOM 3707 C CA . HIS A 1 483 ? 9.039 -3.485 9.510 1.00 97.25 483 HIS A CA 1
ATOM 3708 C C . HIS A 1 483 ? 8.155 -4.443 8.706 1.00 97.25 483 HIS A C 1
ATOM 3710 O O . HIS A 1 483 ? 8.640 -5.050 7.759 1.00 97.25 483 HIS A O 1
ATOM 3716 N N . LEU A 1 484 ? 6.862 -4.567 9.038 1.00 98.50 484 LEU A N 1
ATOM 3717 C CA . LEU A 1 484 ? 5.959 -5.476 8.326 1.00 98.50 484 LEU A CA 1
ATOM 3718 C C . LEU A 1 484 ? 5.537 -4.936 6.950 1.00 98.50 484 LEU A C 1
ATOM 3720 O O . LEU A 1 484 ? 5.328 -5.730 6.034 1.00 98.50 484 LEU A O 1
ATOM 3724 N N . ALA A 1 485 ? 5.495 -3.613 6.754 1.00 97.94 485 ALA A N 1
ATOM 3725 C CA . ALA A 1 485 ? 5.184 -3.013 5.451 1.00 97.94 485 ALA A CA 1
ATOM 3726 C C . ALA A 1 485 ? 6.254 -3.317 4.383 1.00 97.94 485 ALA A C 1
ATOM 3728 O O . ALA A 1 485 ? 5.936 -3.411 3.199 1.00 97.94 485 ALA A O 1
ATOM 3729 N N . MET A 1 486 ? 7.506 -3.582 4.780 1.00 98.56 486 MET A N 1
ATOM 3730 C CA . MET A 1 486 ? 8.565 -4.014 3.853 1.00 98.56 486 MET A CA 1
ATOM 3731 C C . MET A 1 486 ? 8.274 -5.354 3.157 1.00 98.56 486 MET A C 1
ATOM 3733 O O . MET A 1 486 ? 8.837 -5.619 2.092 1.00 98.56 486 MET A O 1
ATOM 3737 N N . SER A 1 487 ? 7.348 -6.165 3.686 1.00 98.81 487 SER A N 1
ATOM 3738 C CA . SER A 1 487 ? 6.836 -7.352 2.989 1.00 98.81 487 SER A CA 1
ATOM 3739 C C . SER A 1 487 ? 6.082 -7.001 1.698 1.00 98.81 487 SER A C 1
ATOM 3741 O O . SER A 1 487 ? 6.168 -7.752 0.725 1.00 98.81 487 SER A O 1
ATOM 3743 N N . ASN A 1 488 ? 5.415 -5.841 1.642 1.00 98.88 488 ASN A N 1
ATOM 3744 C CA . ASN A 1 488 ? 4.694 -5.370 0.458 1.00 98.88 488 ASN A CA 1
ATOM 3745 C C . ASN A 1 488 ? 5.661 -4.949 -0.658 1.00 98.88 488 ASN A C 1
ATOM 3747 O O . ASN A 1 488 ? 5.435 -5.295 -1.816 1.00 98.88 488 ASN A O 1
ATOM 3751 N N . LEU A 1 489 ? 6.773 -4.278 -0.327 1.00 98.81 489 LEU A N 1
ATOM 3752 C CA . LEU A 1 489 ? 7.820 -3.943 -1.302 1.00 98.81 489 LEU A CA 1
ATOM 3753 C C . LEU A 1 489 ? 8.492 -5.204 -1.869 1.00 98.81 489 LEU A C 1
ATOM 3755 O O . LEU A 1 489 ? 8.645 -5.333 -3.085 1.00 98.81 489 LEU A O 1
ATOM 3759 N N . TYR A 1 490 ? 8.854 -6.155 -1.003 1.00 98.88 490 TYR A N 1
ATOM 3760 C CA . TYR A 1 490 ? 9.412 -7.437 -1.437 1.00 98.88 490 TYR A CA 1
ATOM 3761 C C . TYR A 1 490 ? 8.443 -8.180 -2.367 1.00 98.88 490 TYR A C 1
ATOM 3763 O O . TYR A 1 490 ? 8.813 -8.600 -3.466 1.00 98.88 490 TYR A O 1
ATOM 3771 N N . ALA A 1 491 ? 7.177 -8.291 -1.957 1.00 98.88 491 ALA A N 1
ATOM 3772 C CA . ALA A 1 491 ? 6.156 -8.988 -2.721 1.00 98.88 491 ALA A CA 1
ATOM 3773 C C . ALA A 1 491 ? 5.795 -8.296 -4.039 1.00 98.88 491 ALA A C 1
ATOM 3775 O O . ALA A 1 491 ? 5.543 -8.989 -5.023 1.00 98.88 491 ALA A O 1
ATOM 3776 N N . TYR A 1 492 ? 5.826 -6.960 -4.092 1.00 98.88 492 TYR A N 1
ATOM 3777 C CA . TYR A 1 492 ? 5.671 -6.205 -5.336 1.00 98.88 492 TYR A CA 1
ATOM 3778 C C . TYR A 1 492 ? 6.726 -6.633 -6.363 1.00 98.88 492 TYR A C 1
ATOM 3780 O O . TYR A 1 492 ? 6.377 -6.990 -7.486 1.00 98.88 492 TYR A O 1
ATOM 3788 N N . GLY A 1 493 ? 8.000 -6.694 -5.963 1.00 98.62 493 GLY A N 1
ATOM 3789 C CA . GLY A 1 493 ? 9.080 -7.162 -6.832 1.00 98.62 493 GLY A CA 1
ATOM 3790 C C . GLY A 1 493 ? 8.918 -8.614 -7.293 1.00 98.62 493 GLY A C 1
ATOM 3791 O O . GLY A 1 493 ? 9.042 -8.903 -8.486 1.00 98.62 493 GLY A O 1
ATOM 3792 N N . ARG A 1 494 ? 8.557 -9.529 -6.376 1.00 98.62 494 ARG A N 1
ATOM 3793 C CA . ARG A 1 494 ? 8.279 -10.937 -6.726 1.00 98.62 494 ARG A CA 1
ATOM 3794 C C . ARG A 1 494 ? 7.114 -11.062 -7.715 1.00 98.62 494 ARG A C 1
ATOM 3796 O O . ARG A 1 494 ? 7.264 -11.765 -8.708 1.00 98.62 494 ARG A O 1
ATOM 3803 N N . LEU A 1 495 ? 6.005 -10.344 -7.519 1.00 98.75 495 LEU A N 1
ATOM 3804 C CA . LEU A 1 495 ? 4.840 -10.400 -8.414 1.00 98.75 495 LEU A CA 1
ATOM 3805 C C . LEU A 1 495 ? 5.054 -9.667 -9.747 1.00 98.75 495 LEU A C 1
ATOM 3807 O O . LEU A 1 495 ? 4.563 -10.128 -10.775 1.00 98.75 495 LEU A O 1
ATOM 3811 N N . ALA A 1 496 ? 5.825 -8.578 -9.771 1.00 98.38 496 ALA A N 1
ATOM 3812 C CA . ALA A 1 496 ? 6.240 -7.928 -11.015 1.00 98.38 496 ALA A CA 1
ATOM 3813 C C . ALA A 1 496 ? 7.173 -8.839 -11.840 1.00 98.38 496 ALA A C 1
ATOM 3815 O O . ALA A 1 496 ? 7.135 -8.842 -13.075 1.00 98.38 496 ALA A O 1
ATOM 3816 N N . TRP A 1 497 ? 7.989 -9.662 -11.169 1.00 98.56 497 TRP A N 1
ATOM 3817 C CA . TRP A 1 497 ? 8.730 -10.741 -11.819 1.00 98.56 497 TRP A CA 1
ATOM 3818 C C . TRP A 1 497 ? 7.797 -11.855 -12.300 1.00 98.56 497 TRP A C 1
ATOM 3820 O O . TRP A 1 497 ? 7.755 -12.112 -13.499 1.00 98.56 497 TRP A O 1
ATOM 3830 N N . ASN A 1 498 ? 7.023 -12.487 -11.415 1.00 98.19 498 ASN A N 1
ATOM 3831 C CA . ASN A 1 498 ? 6.038 -13.502 -11.779 1.00 98.19 498 ASN A CA 1
ATOM 3832 C C . ASN A 1 498 ? 4.685 -13.288 -11.063 1.00 98.19 498 ASN A C 1
ATOM 3834 O O . ASN A 1 498 ? 4.543 -13.632 -9.889 1.00 98.19 498 ASN A O 1
ATOM 3838 N N . PRO A 1 499 ? 3.639 -12.815 -11.765 1.00 97.75 499 PRO A N 1
ATOM 3839 C CA . PRO A 1 499 ? 2.349 -12.478 -11.162 1.00 97.75 499 PRO A CA 1
ATOM 3840 C C . PRO A 1 499 ? 1.529 -13.710 -10.755 1.00 97.75 499 PRO A C 1
ATOM 3842 O O . PRO A 1 499 ? 0.426 -13.556 -10.229 1.00 97.75 499 PRO A O 1
ATOM 3845 N N . THR A 1 500 ? 2.022 -14.925 -11.021 1.00 97.44 500 THR A N 1
ATOM 3846 C CA . THR A 1 500 ? 1.395 -16.190 -10.607 1.00 97.44 500 THR A CA 1
ATOM 3847 C C . THR A 1 500 ? 2.033 -16.808 -9.362 1.00 97.44 500 THR A C 1
ATOM 3849 O O . THR A 1 500 ? 1.625 -17.907 -8.990 1.00 97.44 500 THR A O 1
ATOM 3852 N N . ASP A 1 501 ? 3.051 -16.177 -8.767 1.00 98.00 501 ASP A N 1
ATOM 3853 C CA . ASP A 1 501 ? 3.677 -16.679 -7.541 1.00 98.00 501 ASP A CA 1
ATOM 3854 C C . ASP A 1 501 ? 2.670 -16.689 -6.376 1.00 98.00 501 ASP A C 1
ATOM 3856 O O . ASP A 1 501 ? 1.798 -15.821 -6.260 1.00 98.00 501 ASP A O 1
ATOM 3860 N N . ASP A 1 502 ? 2.790 -17.693 -5.505 1.00 98.31 502 ASP A N 1
ATOM 3861 C CA . ASP A 1 502 ? 1.954 -17.818 -4.313 1.00 98.31 502 ASP A CA 1
ATOM 3862 C C . ASP A 1 502 ? 2.340 -16.772 -3.258 1.00 98.31 502 ASP A C 1
ATOM 3864 O O . ASP A 1 502 ? 3.467 -16.740 -2.757 1.00 98.31 502 ASP A O 1
ATOM 3868 N N . VAL A 1 503 ? 1.370 -15.941 -2.881 1.00 98.31 503 VAL A N 1
ATOM 3869 C CA . VAL A 1 503 ? 1.558 -14.853 -1.914 1.00 98.31 503 VAL A CA 1
ATOM 3870 C C . VAL A 1 503 ? 1.843 -15.355 -0.498 1.00 98.31 503 VAL A C 1
ATOM 3872 O O . VAL A 1 503 ? 2.537 -14.672 0.251 1.00 98.31 503 VAL A O 1
ATOM 3875 N N . VAL A 1 504 ? 1.391 -16.564 -0.138 1.00 98.81 504 VAL A N 1
ATOM 3876 C CA . VAL A 1 504 ? 1.726 -17.174 1.159 1.00 98.81 504 VAL A CA 1
ATOM 3877 C C . VAL A 1 504 ? 3.215 -17.534 1.192 1.00 98.81 504 VAL A C 1
ATOM 3879 O O . VAL A 1 504 ? 3.925 -17.171 2.128 1.00 98.81 504 VAL A O 1
ATOM 3882 N N . SER A 1 505 ? 3.717 -18.176 0.137 1.00 98.56 505 SER A N 1
ATOM 3883 C CA . SER A 1 505 ? 5.142 -18.487 -0.022 1.00 98.56 505 SER A CA 1
ATOM 3884 C C . SER A 1 505 ? 6.010 -17.220 -0.025 1.00 98.56 505 SER A C 1
ATOM 3886 O O . SER A 1 505 ? 7.037 -17.184 0.648 1.00 98.56 505 SER A O 1
ATOM 3888 N N . ILE A 1 506 ? 5.574 -16.143 -0.695 1.00 98.81 506 ILE A N 1
ATOM 3889 C CA . ILE A 1 506 ? 6.298 -14.858 -0.716 1.00 98.81 506 ILE A CA 1
ATOM 3890 C C . ILE A 1 506 ? 6.464 -14.265 0.695 1.00 98.81 506 ILE A C 1
ATOM 3892 O O . ILE A 1 506 ? 7.574 -13.857 1.047 1.00 98.81 506 ILE A O 1
ATOM 3896 N N . VAL A 1 507 ? 5.402 -14.199 1.513 1.00 98.81 507 VAL A N 1
ATOM 3897 C CA . VAL A 1 507 ? 5.524 -13.654 2.881 1.00 98.81 507 VAL A CA 1
ATOM 3898 C C . VAL A 1 507 ? 6.317 -14.578 3.802 1.00 98.81 507 VAL A C 1
ATOM 3900 O O . VAL A 1 507 ? 7.045 -14.089 4.666 1.00 98.81 507 VAL A O 1
ATOM 3903 N N . GLN A 1 508 ? 6.264 -15.896 3.597 1.00 98.81 508 GLN A N 1
ATOM 3904 C CA . GLN A 1 508 ? 7.096 -16.839 4.346 1.00 98.81 508 GLN A CA 1
ATOM 3905 C C . GLN A 1 508 ? 8.591 -16.663 4.048 1.00 98.81 508 GLN A C 1
ATOM 3907 O O . GLN A 1 508 ? 9.394 -16.607 4.981 1.00 98.81 508 GLN A O 1
ATOM 3912 N N . ASP A 1 509 ? 8.968 -16.546 2.774 1.00 98.50 509 ASP A N 1
ATOM 3913 C CA . ASP A 1 509 ? 10.350 -16.302 2.350 1.00 98.50 509 ASP A CA 1
ATOM 3914 C C . ASP A 1 509 ? 10.861 -14.969 2.908 1.00 98.50 509 ASP A C 1
ATOM 3916 O O . ASP A 1 509 ? 11.913 -14.919 3.550 1.00 98.50 509 ASP A O 1
ATOM 3920 N N . TRP A 1 510 ? 10.065 -13.903 2.773 1.00 98.81 510 TRP A N 1
ATOM 3921 C CA . TRP A 1 510 ? 10.364 -12.605 3.373 1.00 98.81 510 TRP A CA 1
ATOM 3922 C C . TRP A 1 510 ? 10.523 -12.679 4.899 1.00 98.81 510 TRP A C 1
ATOM 3924 O O . TRP A 1 510 ? 11.455 -12.091 5.450 1.00 98.81 510 TRP A O 1
ATOM 3934 N N . SER A 1 511 ? 9.660 -13.433 5.588 1.00 98.69 511 SER A N 1
ATOM 3935 C CA . SER A 1 511 ? 9.725 -13.613 7.044 1.00 98.69 511 SER A CA 1
ATOM 3936 C C . SER A 1 511 ? 11.002 -14.337 7.470 1.00 98.69 511 SER A C 1
ATOM 3938 O O . SER A 1 511 ? 11.630 -13.935 8.449 1.00 98.69 511 SER A O 1
ATOM 3940 N N . ARG A 1 512 ? 11.440 -15.357 6.715 1.00 98.31 512 ARG A N 1
ATOM 3941 C CA . ARG A 1 512 ? 12.708 -16.063 6.973 1.00 98.31 512 ARG A CA 1
ATOM 3942 C C . ARG A 1 512 ? 13.918 -15.156 6.782 1.00 98.31 512 ARG A C 1
ATOM 3944 O O . ARG A 1 512 ? 14.829 -15.189 7.605 1.00 98.31 512 ARG A O 1
ATOM 3951 N N . LEU A 1 513 ? 13.916 -14.336 5.733 1.00 98.31 513 LEU A N 1
ATOM 3952 C CA . LEU A 1 513 ? 14.999 -13.397 5.430 1.00 98.31 513 LEU A CA 1
ATOM 3953 C C . LEU A 1 513 ? 15.061 -12.229 6.435 1.00 98.31 513 LEU A C 1
ATOM 3955 O O . LEU A 1 513 ? 16.143 -11.852 6.883 1.00 98.31 513 LEU A O 1
ATOM 3959 N N . THR A 1 514 ? 13.907 -11.694 6.842 1.00 98.06 514 THR A N 1
ATOM 3960 C CA . THR A 1 514 ? 13.813 -10.528 7.736 1.00 98.06 514 THR A CA 1
ATOM 3961 C C . THR A 1 514 ? 13.912 -10.909 9.216 1.00 98.06 514 THR A C 1
ATOM 3963 O O . THR A 1 514 ? 14.711 -10.314 9.934 1.00 98.06 514 THR A O 1
ATOM 3966 N N . PHE A 1 515 ? 13.181 -11.918 9.697 1.00 96.69 515 PHE A N 1
ATOM 3967 C CA . PHE A 1 515 ? 13.127 -12.277 11.127 1.00 96.69 515 PHE A CA 1
ATOM 3968 C C . PHE A 1 515 ? 13.831 -13.597 11.482 1.00 96.69 515 PHE A C 1
ATOM 3970 O O . PHE A 1 515 ? 14.048 -13.883 12.657 1.00 96.69 515 PHE A O 1
ATOM 3977 N N . GLY A 1 516 ? 14.278 -14.372 10.491 1.00 94.44 516 GLY A N 1
ATOM 3978 C CA . GLY A 1 516 ? 15.035 -15.609 10.695 1.00 94.44 516 GLY A CA 1
ATOM 3979 C C . GLY A 1 516 ? 14.190 -16.883 10.619 1.00 94.44 516 GLY A C 1
ATOM 3980 O O . GLY A 1 516 ? 12.982 -16.871 10.403 1.00 94.44 516 GLY A O 1
ATOM 3981 N N . LEU A 1 517 ? 14.852 -18.031 10.782 1.00 95.31 517 LEU A N 1
ATOM 3982 C CA . LEU A 1 517 ? 14.293 -19.347 10.429 1.00 95.31 517 LEU A CA 1
ATOM 3983 C C . LEU A 1 517 ? 13.370 -19.971 11.492 1.00 95.31 517 LEU A C 1
ATOM 3985 O O . LEU A 1 517 ? 13.031 -21.153 11.385 1.00 95.31 517 LEU A O 1
ATOM 3989 N N . ASN A 1 518 ? 12.993 -19.234 12.541 1.00 96.00 518 ASN A N 1
ATOM 3990 C CA . ASN A 1 518 ? 12.120 -19.772 13.579 1.00 96.00 518 ASN A CA 1
ATOM 3991 C C . ASN A 1 518 ? 10.711 -19.982 13.010 1.00 96.00 518 ASN A C 1
ATOM 3993 O O . ASN A 1 518 ? 10.023 -19.028 12.652 1.00 96.00 518 ASN A O 1
ATOM 3997 N N . ARG A 1 519 ? 10.267 -21.243 12.965 1.00 96.62 519 ARG A N 1
ATOM 3998 C CA . ARG A 1 519 ? 8.969 -21.604 12.391 1.00 96.62 519 ARG A CA 1
ATOM 3999 C C . ARG A 1 519 ? 7.798 -20.872 13.051 1.00 96.62 519 ARG A C 1
ATOM 4001 O O . ARG A 1 519 ? 6.901 -20.461 12.332 1.00 96.62 519 ARG A O 1
ATOM 4008 N N . LYS A 1 520 ? 7.807 -20.670 14.375 1.00 97.31 520 LYS A N 1
ATOM 4009 C CA . LYS A 1 520 ? 6.723 -19.948 15.060 1.00 97.31 520 LYS A CA 1
ATOM 4010 C C . LYS A 1 520 ? 6.634 -18.504 14.563 1.00 97.31 520 LYS A C 1
ATOM 4012 O O . LYS A 1 520 ? 5.550 -18.048 14.241 1.00 97.31 520 LYS A O 1
ATOM 4017 N N . VAL A 1 521 ? 7.774 -17.823 14.435 1.00 98.31 521 VAL A N 1
ATOM 4018 C CA . VAL A 1 521 ? 7.844 -16.445 13.920 1.00 98.31 521 VAL A CA 1
ATOM 4019 C C . VAL A 1 521 ? 7.315 -16.371 12.483 1.00 98.31 521 VAL A C 1
ATOM 4021 O O . VAL A 1 521 ? 6.462 -15.538 12.192 1.00 98.31 521 VAL A O 1
ATOM 4024 N N . VAL A 1 522 ? 7.759 -17.276 11.605 1.00 98.62 522 VAL A N 1
ATOM 4025 C CA . VAL A 1 522 ? 7.313 -17.330 10.200 1.00 98.62 522 VAL A CA 1
ATOM 4026 C C . VAL A 1 522 ? 5.818 -17.642 10.086 1.00 98.62 522 VAL A C 1
ATOM 4028 O O . VAL A 1 522 ? 5.110 -16.932 9.374 1.00 98.62 522 VAL A O 1
ATOM 4031 N N . ASP A 1 523 ? 5.330 -18.669 10.787 1.00 98.44 523 ASP A N 1
ATOM 4032 C CA . ASP A 1 523 ? 3.926 -19.095 10.738 1.00 98.44 523 ASP A CA 1
ATOM 4033 C C . ASP A 1 523 ? 3.008 -17.989 11.315 1.00 98.44 523 ASP A C 1
ATOM 4035 O O . ASP A 1 523 ? 1.995 -17.653 10.706 1.00 98.44 523 ASP A O 1
ATOM 4039 N N . THR A 1 524 ? 3.393 -17.338 12.423 1.00 98.06 524 THR A N 1
ATOM 4040 C CA . THR A 1 524 ? 2.642 -16.218 13.022 1.00 98.06 524 THR A CA 1
ATOM 4041 C C . THR A 1 524 ? 2.601 -14.979 12.123 1.00 98.06 524 THR A C 1
ATOM 4043 O O . THR A 1 524 ? 1.521 -14.430 11.914 1.00 98.06 524 THR A O 1
ATOM 4046 N N . ILE A 1 525 ? 3.732 -14.543 11.549 1.00 98.81 525 ILE A N 1
ATOM 4047 C CA . ILE A 1 525 ? 3.742 -13.401 10.614 1.00 98.81 525 ILE A CA 1
ATOM 4048 C C . ILE A 1 525 ? 2.883 -13.716 9.387 1.00 98.81 525 ILE A C 1
ATOM 4050 O O . ILE A 1 525 ? 2.063 -12.893 8.990 1.00 98.81 525 ILE A O 1
ATOM 4054 N N . THR A 1 526 ? 3.007 -14.927 8.837 1.00 98.81 526 THR A N 1
ATOM 4055 C CA . THR A 1 526 ? 2.207 -15.377 7.689 1.00 98.81 526 THR A CA 1
ATOM 4056 C C . THR A 1 526 ? 0.708 -15.310 7.983 1.00 98.81 526 THR A C 1
ATOM 4058 O O . THR A 1 526 ? -0.041 -14.777 7.166 1.00 98.81 526 THR A O 1
ATOM 4061 N N . ASN A 1 527 ? 0.263 -15.805 9.143 1.00 97.75 527 ASN A N 1
ATOM 4062 C CA . ASN A 1 527 ? -1.153 -15.798 9.520 1.00 97.75 527 ASN A CA 1
ATOM 4063 C C . ASN A 1 527 ? -1.704 -14.367 9.624 1.00 97.75 527 ASN A C 1
ATOM 4065 O O . ASN A 1 527 ? -2.662 -14.037 8.925 1.00 97.75 527 ASN A O 1
ATOM 4069 N N . MET A 1 528 ? -1.056 -13.496 10.411 1.00 98.62 528 MET A N 1
ATOM 4070 C CA . MET A 1 528 ? -1.483 -12.096 10.548 1.00 98.62 528 MET A CA 1
ATOM 4071 C C . MET A 1 528 ? -1.492 -11.375 9.194 1.00 98.62 528 MET A C 1
ATOM 4073 O O . MET A 1 528 ? -2.459 -10.691 8.864 1.00 98.62 528 MET A O 1
ATOM 4077 N N . SER A 1 529 ? -0.454 -11.558 8.370 1.00 98.81 529 SER A N 1
ATOM 4078 C CA . SER A 1 529 ? -0.391 -10.981 7.025 1.00 98.81 529 SER A CA 1
ATOM 4079 C C . SER A 1 529 ? -1.559 -11.441 6.151 1.00 98.81 529 SER A C 1
ATOM 4081 O O . SER A 1 529 ? -2.225 -10.603 5.550 1.00 98.81 529 SER A O 1
ATOM 4083 N N . MET A 1 530 ? -1.874 -12.735 6.104 1.00 98.69 530 MET A N 1
ATOM 4084 C CA . MET A 1 530 ? -2.956 -13.240 5.249 1.00 98.69 530 MET A CA 1
ATOM 4085 C C . MET A 1 530 ? -4.364 -12.831 5.716 1.00 98.69 530 MET A C 1
ATOM 4087 O O . MET A 1 530 ? -5.264 -12.723 4.883 1.00 98.69 530 MET A O 1
ATOM 4091 N N . GLU A 1 531 ? -4.559 -12.556 7.007 1.00 98.25 531 GLU A N 1
ATOM 4092 C CA . GLU A 1 531 ? -5.821 -12.028 7.552 1.00 98.25 531 GLU A CA 1
ATOM 4093 C C . GLU A 1 531 ? -5.949 -10.501 7.404 1.00 98.25 531 GLU A C 1
ATOM 4095 O O . GLU A 1 531 ? -7.055 -9.980 7.239 1.00 98.25 531 GLU A O 1
ATOM 4100 N N . SER A 1 532 ? -4.824 -9.781 7.422 1.00 98.75 532 SER A N 1
ATOM 4101 C CA . SER A 1 532 ? -4.767 -8.322 7.571 1.00 98.75 532 SER A CA 1
ATOM 4102 C C . SER A 1 532 ? -5.589 -7.507 6.566 1.00 98.75 532 SER A C 1
ATOM 4104 O O . SER A 1 532 ? -6.307 -6.598 6.978 1.00 98.75 532 SER A O 1
ATOM 4106 N N . TRP A 1 533 ? -5.546 -7.828 5.267 1.00 98.69 533 TRP A N 1
ATOM 4107 C CA . TRP A 1 533 ? -6.326 -7.091 4.264 1.00 98.69 533 TRP A CA 1
ATOM 4108 C C . TRP A 1 533 ? -7.832 -7.278 4.445 1.00 98.69 533 TRP A C 1
ATOM 4110 O O . TRP A 1 533 ? -8.565 -6.293 4.433 1.00 98.69 533 TRP A O 1
ATOM 4120 N N . ARG A 1 534 ? -8.300 -8.513 4.675 1.00 97.75 534 ARG A N 1
ATOM 4121 C CA . ARG A 1 534 ? -9.729 -8.766 4.919 1.00 97.75 534 ARG A CA 1
ATOM 4122 C C . ARG A 1 534 ? -10.194 -8.159 6.241 1.00 97.75 534 ARG A C 1
ATOM 4124 O O . ARG A 1 534 ? -11.314 -7.668 6.297 1.00 97.75 534 ARG A O 1
ATOM 4131 N N . ALA A 1 535 ? -9.344 -8.129 7.269 1.00 98.12 535 ALA A N 1
ATOM 4132 C CA . ALA A 1 535 ? -9.633 -7.393 8.496 1.00 98.12 535 ALA A CA 1
ATOM 4133 C C . ALA A 1 535 ? -9.806 -5.890 8.212 1.00 98.12 535 ALA A C 1
ATOM 4135 O O . ALA A 1 535 ? -10.820 -5.320 8.611 1.00 98.12 535 ALA A O 1
ATOM 4136 N N . TYR A 1 536 ? -8.864 -5.283 7.476 1.00 98.75 536 TYR A N 1
ATOM 4137 C CA . TYR A 1 536 ? -8.900 -3.863 7.112 1.00 98.75 536 TYR A CA 1
ATOM 4138 C C . TYR A 1 536 ? -10.135 -3.516 6.271 1.00 98.75 536 TYR A C 1
ATOM 4140 O O . TYR A 1 536 ? -10.857 -2.590 6.622 1.00 98.75 536 TYR A O 1
ATOM 4148 N N . GLU A 1 537 ? -10.430 -4.282 5.218 1.00 98.62 537 GLU A N 1
ATOM 4149 C CA . GLU A 1 537 ? -11.652 -4.159 4.404 1.00 98.62 537 GLU A CA 1
ATOM 4150 C C . GLU A 1 537 ? -12.915 -4.208 5.268 1.00 98.62 537 GLU A C 1
ATOM 4152 O O . GLU A 1 537 ? -13.754 -3.310 5.213 1.00 98.62 537 GLU A O 1
ATOM 4157 N N . ASN A 1 538 ? -13.016 -5.212 6.138 1.00 98.19 538 ASN A N 1
ATOM 4158 C CA . ASN A 1 538 ? -14.184 -5.405 6.984 1.00 98.19 538 ASN A CA 1
ATOM 4159 C C . ASN A 1 538 ? -14.457 -4.216 7.924 1.00 98.19 538 ASN A C 1
ATOM 4161 O O . ASN A 1 538 ? -15.627 -3.900 8.123 1.00 98.19 538 ASN A O 1
ATOM 4165 N N . TYR A 1 539 ? -13.427 -3.553 8.476 1.00 98.06 539 TYR A N 1
ATOM 4166 C CA . TYR A 1 539 ? -13.602 -2.388 9.362 1.00 98.06 539 TYR A CA 1
ATOM 4167 C C . TYR A 1 539 ? -13.495 -1.008 8.687 1.00 98.06 539 TYR A C 1
ATOM 4169 O O . TYR A 1 539 ? -13.625 -0.015 9.398 1.00 98.06 539 TYR A O 1
ATOM 4177 N N . SER A 1 540 ? -13.262 -0.916 7.372 1.00 97.75 540 SER A N 1
ATOM 4178 C CA . SER A 1 540 ? -13.137 0.374 6.661 1.00 97.75 540 SER A CA 1
ATOM 4179 C C . SER A 1 540 ? -14.129 0.532 5.510 1.00 97.75 540 SER A C 1
ATOM 4181 O O . SER A 1 540 ? -14.957 1.434 5.533 1.00 97.75 540 SER A O 1
ATOM 4183 N N . GLY A 1 541 ? -14.100 -0.363 4.526 1.00 96.06 541 GLY A N 1
ATOM 4184 C CA . GLY A 1 541 ? -14.967 -0.317 3.354 1.00 96.06 541 GLY A CA 1
ATOM 4185 C C . GLY A 1 541 ? -15.154 -1.709 2.770 1.00 96.06 541 GLY A C 1
ATOM 4186 O O . GLY A 1 541 ? -14.191 -2.349 2.358 1.00 96.06 541 GLY A O 1
ATOM 4187 N N . ASN A 1 542 ? -16.398 -2.185 2.736 1.00 96.69 542 ASN A N 1
ATOM 4188 C CA . ASN A 1 542 ? -16.770 -3.511 2.243 1.00 96.69 542 ASN A CA 1
ATOM 4189 C C . ASN A 1 542 ? -17.920 -3.440 1.214 1.00 96.69 542 ASN A C 1
ATOM 4191 O O . ASN A 1 542 ? -18.413 -2.366 0.875 1.00 96.69 542 ASN A O 1
ATOM 4195 N N . LEU A 1 543 ? -18.307 -4.588 0.644 1.00 97.81 543 LEU A N 1
ATOM 4196 C CA . LEU A 1 543 ? -19.305 -4.701 -0.441 1.00 97.81 543 LEU A CA 1
ATOM 4197 C C . LEU A 1 543 ? -18.982 -3.894 -1.719 1.00 97.81 543 LEU A C 1
ATOM 4199 O O . LEU A 1 543 ? -19.874 -3.571 -2.503 1.00 97.81 543 LEU A O 1
ATOM 4203 N N . GLY A 1 544 ? -17.709 -3.558 -1.943 1.00 95.88 544 GLY A N 1
ATOM 4204 C CA . GLY A 1 544 ? -17.273 -2.734 -3.075 1.00 95.88 544 GLY A CA 1
ATOM 4205 C C . GLY A 1 544 ? -17.456 -1.232 -2.865 1.00 95.88 544 GLY A C 1
ATOM 4206 O O . GLY A 1 544 ? -17.296 -0.468 -3.815 1.00 95.88 544 GLY A O 1
ATOM 4207 N N . ILE A 1 545 ? -17.786 -0.794 -1.647 1.00 95.44 545 ILE A N 1
ATOM 4208 C CA . ILE A 1 545 ? -17.624 0.606 -1.264 1.00 95.44 545 ILE A CA 1
ATOM 4209 C C . ILE A 1 545 ? -16.130 0.926 -1.086 1.00 95.44 545 ILE A C 1
ATOM 4211 O O . ILE A 1 545 ? -15.299 0.038 -0.889 1.00 95.44 545 ILE A O 1
ATOM 4215 N N . GLN A 1 546 ? -15.793 2.206 -1.192 1.00 94.25 546 GLN A N 1
ATOM 4216 C CA . GLN A 1 546 ? -14.427 2.720 -1.049 1.00 94.25 546 GLN A CA 1
ATOM 4217 C C . GLN A 1 546 ? -13.987 2.684 0.427 1.00 94.25 546 GLN A C 1
ATOM 4219 O O . GLN A 1 546 ? -14.790 2.337 1.285 1.00 94.25 546 GLN A O 1
ATOM 4224 N N . THR A 1 547 ? -12.743 3.042 0.765 1.00 94.94 547 THR A N 1
ATOM 4225 C CA . THR A 1 547 ? -12.198 2.873 2.134 1.00 94.94 547 THR A CA 1
ATOM 4226 C C . THR A 1 547 ? -12.989 3.614 3.235 1.00 94.94 547 THR A C 1
ATOM 4228 O O . THR A 1 547 ? -12.797 3.324 4.407 1.00 94.94 547 THR A O 1
ATOM 4231 N N . LEU A 1 548 ? -13.865 4.575 2.904 1.00 96.62 548 LEU A N 1
ATOM 4232 C CA . LEU A 1 548 ? -14.598 5.431 3.862 1.00 96.62 548 LEU A CA 1
ATOM 4233 C C . LEU A 1 548 ? -13.698 6.274 4.790 1.00 96.62 548 LEU A C 1
ATOM 4235 O O . LEU A 1 548 ? -14.133 6.754 5.842 1.00 96.62 548 LEU A O 1
ATOM 4239 N N . THR A 1 549 ? -12.444 6.494 4.385 1.00 95.19 549 THR A N 1
ATOM 4240 C CA . THR A 1 549 ? -11.553 7.457 5.042 1.00 95.19 549 THR A CA 1
ATOM 4241 C C . THR A 1 549 ? -11.908 8.898 4.667 1.00 95.19 549 THR A C 1
ATOM 4243 O O . THR A 1 549 ? -12.747 9.131 3.797 1.00 95.19 549 THR A O 1
ATOM 4246 N N . ASP A 1 550 ? -11.253 9.869 5.301 1.00 92.56 550 ASP A N 1
ATOM 4247 C CA . ASP A 1 550 ? -11.335 11.275 4.913 1.00 92.56 550 ASP A CA 1
ATOM 4248 C C . ASP A 1 550 ? -10.620 11.544 3.585 1.00 92.56 550 ASP A C 1
ATOM 4250 O O . ASP A 1 550 ? -9.391 11.578 3.535 1.00 92.56 550 ASP A O 1
ATOM 4254 N N . ILE A 1 551 ? -11.393 11.762 2.520 1.00 92.81 551 ILE A N 1
ATOM 4255 C CA . ILE A 1 551 ? -10.887 12.082 1.171 1.00 92.81 551 ILE A CA 1
ATOM 4256 C C . ILE A 1 551 ? -10.675 13.587 0.932 1.00 92.81 551 ILE A C 1
ATOM 4258 O O . ILE A 1 551 ? -10.377 14.001 -0.187 1.00 92.81 551 ILE A O 1
ATOM 4262 N N . LEU A 1 552 ? -10.893 14.422 1.951 1.00 91.31 552 LEU A N 1
ATOM 4263 C CA . LEU A 1 552 ? -10.760 15.881 1.889 1.00 91.31 552 LEU A CA 1
ATOM 4264 C C . LEU A 1 552 ? -9.504 16.376 2.625 1.00 91.31 552 LEU A C 1
ATOM 4266 O O . LEU A 1 552 ? -9.108 17.528 2.438 1.00 91.31 552 LEU A O 1
ATOM 4270 N N . TYR A 1 553 ? -8.884 15.522 3.447 1.00 90.31 553 TYR A N 1
ATOM 4271 C CA . TYR A 1 553 ? -7.742 15.865 4.293 1.00 90.31 553 TYR A CA 1
ATOM 4272 C C . TYR A 1 553 ? -6.654 14.765 4.332 1.00 90.31 553 TYR A C 1
ATOM 4274 O O . TYR A 1 553 ? -5.873 14.620 3.384 1.00 90.31 553 TYR A O 1
ATOM 4282 N N . ALA A 1 554 ? -6.543 14.007 5.430 1.00 88.06 554 ALA A N 1
ATOM 4283 C CA . ALA A 1 554 ? -5.366 13.177 5.714 1.00 88.06 554 ALA A CA 1
ATOM 4284 C C . ALA A 1 554 ? -5.385 11.774 5.077 1.00 88.06 554 ALA A C 1
ATOM 4286 O O . ALA A 1 554 ? -4.334 11.137 5.000 1.00 88.06 554 ALA A O 1
ATOM 4287 N N . HIS A 1 555 ? -6.543 11.290 4.609 1.00 93.06 555 HIS A N 1
ATOM 4288 C CA . HIS A 1 555 ? -6.732 9.945 4.039 1.00 93.06 555 HIS A CA 1
ATOM 4289 C C . HIS A 1 555 ? -6.407 8.800 5.026 1.00 93.06 555 HIS A C 1
ATOM 4291 O O . HIS A 1 555 ? -5.989 7.727 4.603 1.00 93.06 555 HIS A O 1
ATOM 4297 N N . TYR A 1 556 ? -6.539 9.019 6.344 1.00 92.00 556 TYR A N 1
ATOM 4298 C CA . TYR A 1 556 ? -6.043 8.067 7.352 1.00 92.00 556 TYR A CA 1
ATOM 4299 C C . TYR A 1 556 ? -7.097 7.340 8.209 1.00 92.00 556 TYR A C 1
ATOM 4301 O O . TYR A 1 556 ? -7.043 6.124 8.389 1.00 92.00 556 TYR A O 1
ATOM 4309 N N . GLY A 1 557 ? -8.030 8.097 8.777 1.00 93.00 557 GLY A N 1
ATOM 4310 C CA . GLY A 1 557 ? -9.023 7.658 9.766 1.00 93.00 557 GLY A CA 1
ATOM 4311 C C . GLY A 1 557 ? -10.434 7.682 9.179 1.00 93.00 557 GLY A C 1
ATOM 4312 O O . GLY A 1 557 ? -10.593 8.156 8.049 1.00 93.00 557 GLY A O 1
ATOM 4313 N N . PRO A 1 558 ? -11.454 7.186 9.897 1.00 95.38 558 PRO A N 1
ATOM 4314 C CA . PRO A 1 558 ? -12.820 7.123 9.387 1.00 95.38 558 PRO A CA 1
ATOM 4315 C C . PRO A 1 558 ? -13.413 8.523 9.198 1.00 95.38 558 PRO A C 1
ATOM 4317 O O . PRO A 1 558 ? -13.361 9.361 10.096 1.00 95.38 558 PRO A O 1
ATOM 4320 N N . SER A 1 559 ? -14.023 8.757 8.038 1.00 95.00 559 SER A N 1
ATOM 4321 C CA . SER A 1 559 ? -14.825 9.955 7.755 1.00 95.00 559 SER A CA 1
ATOM 4322 C C . SER A 1 559 ? -15.818 9.611 6.634 1.00 95.00 559 SER A C 1
ATOM 4324 O O . SER A 1 559 ? -15.707 10.129 5.519 1.00 95.00 559 SER A O 1
ATOM 4326 N N . PRO A 1 560 ? -16.779 8.692 6.870 1.00 95.12 560 PRO A N 1
ATOM 4327 C CA . PRO A 1 560 ? -17.727 8.244 5.847 1.00 95.12 560 PRO A CA 1
ATOM 4328 C C . PRO A 1 560 ? -18.555 9.401 5.270 1.00 95.12 560 PRO A C 1
ATOM 4330 O O . PRO A 1 560 ? -18.906 9.365 4.092 1.00 95.12 560 PRO A O 1
ATOM 4333 N N . ARG A 1 561 ? -18.793 10.478 6.039 1.00 92.56 561 ARG A N 1
ATOM 4334 C CA . ARG A 1 561 ? -19.425 11.700 5.519 1.00 92.56 561 ARG A CA 1
ATOM 4335 C C . ARG A 1 561 ? -18.640 12.371 4.389 1.00 92.56 561 ARG A C 1
ATOM 4337 O O . ARG A 1 561 ? -19.255 13.002 3.537 1.00 92.56 561 ARG A O 1
ATOM 4344 N N . SER A 1 562 ? -17.306 12.263 4.389 1.00 94.81 562 SER A N 1
ATOM 4345 C CA . SER A 1 562 ? -16.431 12.958 3.432 1.00 94.81 562 SER A CA 1
ATOM 4346 C C . SER A 1 562 ? -16.581 12.437 2.006 1.00 94.81 562 SER A C 1
ATOM 4348 O O . SER A 1 562 ? -16.243 13.145 1.064 1.00 94.81 562 SER A O 1
ATOM 4350 N N . GLN A 1 563 ? -17.108 11.219 1.853 1.00 95.38 563 GLN A N 1
ATOM 4351 C CA . GLN A 1 563 ? -17.310 10.558 0.569 1.00 95.38 563 GLN A CA 1
ATOM 4352 C C . GLN A 1 563 ? -18.329 11.305 -0.297 1.00 95.38 563 GLN A C 1
ATOM 4354 O O . GLN A 1 563 ? -18.158 11.400 -1.509 1.00 95.38 563 GLN A O 1
ATOM 4359 N N . ASP A 1 564 ? -19.358 11.891 0.320 1.00 95.19 564 ASP A N 1
ATOM 4360 C CA . ASP A 1 564 ? -20.464 12.589 -0.339 1.00 95.19 564 ASP A CA 1
ATOM 4361 C C . ASP A 1 564 ? -20.384 14.123 -0.128 1.00 95.19 564 ASP A C 1
ATOM 4363 O O . ASP A 1 564 ? -19.520 14.631 0.586 1.00 95.19 564 ASP A O 1
ATOM 4367 N N . GLY A 1 565 ? -21.234 14.904 -0.803 1.00 92.75 565 GLY A N 1
ATOM 4368 C CA . GLY A 1 565 ? -21.304 16.369 -0.654 1.00 92.75 565 GLY A CA 1
ATOM 4369 C C . GLY A 1 565 ? -20.159 17.173 -1.292 1.00 92.75 565 GLY A C 1
ATOM 4370 O O . GLY A 1 565 ? -20.060 18.377 -1.065 1.00 92.75 565 GLY A O 1
ATOM 4371 N N . ASN A 1 566 ? -19.303 16.533 -2.090 1.00 94.19 566 ASN A N 1
ATOM 4372 C CA . ASN A 1 566 ? -18.079 17.097 -2.674 1.00 94.19 566 ASN A CA 1
ATOM 4373 C C . ASN A 1 566 ? -17.968 16.787 -4.187 1.00 94.19 566 ASN A C 1
ATOM 4375 O O . ASN A 1 566 ? -18.794 16.056 -4.732 1.00 94.19 566 ASN A O 1
ATOM 4379 N N . SER A 1 567 ? -16.940 17.303 -4.871 1.00 93.19 567 SER A N 1
ATOM 4380 C CA . SER A 1 567 ? -16.726 17.110 -6.319 1.00 93.19 567 SER A CA 1
ATOM 4381 C C . SER A 1 567 ? -15.639 16.083 -6.694 1.00 93.19 567 SER A C 1
ATOM 4383 O O . SER A 1 567 ? -15.283 15.953 -7.863 1.00 93.19 567 SER A O 1
ATOM 4385 N N . TRP A 1 568 ? -15.121 15.300 -5.742 1.00 94.00 568 TRP A N 1
ATOM 4386 C CA . TRP A 1 568 ? -14.042 14.327 -5.985 1.00 94.00 568 TRP A CA 1
ATOM 4387 C C . TRP A 1 568 ? -14.492 13.026 -6.658 1.00 94.00 568 TRP A C 1
ATOM 4389 O O . TRP A 1 568 ? -13.646 12.206 -7.024 1.00 94.00 568 TRP A O 1
ATOM 4399 N N . GLY A 1 569 ? -15.804 12.820 -6.819 1.00 93.75 569 GLY A N 1
ATOM 4400 C CA . GLY A 1 569 ? -16.386 11.657 -7.496 1.00 93.75 569 GLY A CA 1
ATOM 4401 C C . GLY A 1 569 ? -16.241 10.329 -6.749 1.00 93.75 569 GLY A C 1
ATOM 4402 O O . GLY A 1 569 ? -16.540 9.283 -7.319 1.00 93.75 569 GLY A O 1
ATOM 4403 N N . GLN A 1 570 ? -15.799 10.355 -5.488 1.00 95.12 570 GLN A N 1
ATOM 4404 C CA . GLN A 1 570 ? -15.691 9.180 -4.616 1.00 95.12 570 GLN A CA 1
ATOM 4405 C C . GLN A 1 570 ? -16.996 8.947 -3.823 1.00 95.12 570 GLN A C 1
ATOM 4407 O O . GLN A 1 570 ? -16.983 8.641 -2.638 1.00 95.12 570 GLN A O 1
ATOM 4412 N N . TRP A 1 571 ? -18.144 9.129 -4.478 1.00 96.69 571 TRP A N 1
ATOM 4413 C CA . TRP A 1 571 ? -19.449 9.154 -3.817 1.00 96.69 571 TRP A CA 1
ATOM 4414 C C . TRP A 1 571 ? -19.937 7.763 -3.399 1.00 96.69 571 TRP A C 1
ATOM 4416 O O . TRP A 1 571 ? -19.730 6.778 -4.112 1.00 96.69 571 TRP A O 1
ATOM 4426 N N . THR A 1 572 ? -20.668 7.708 -2.283 1.00 96.19 572 THR A N 1
ATOM 4427 C CA . THR A 1 572 ? -21.494 6.546 -1.909 1.00 96.19 572 THR A CA 1
ATOM 4428 C C . THR A 1 572 ? -22.965 6.759 -2.256 1.00 96.19 572 THR A C 1
ATOM 4430 O O . THR A 1 572 ? -23.735 5.800 -2.258 1.00 96.19 572 THR A O 1
ATOM 4433 N N . ARG A 1 573 ? -23.359 8.019 -2.521 1.00 95.62 573 ARG A N 1
ATOM 4434 C CA . ARG A 1 573 ? -24.747 8.477 -2.713 1.00 95.62 573 ARG A CA 1
ATOM 4435 C C . ARG A 1 573 ? -25.687 8.013 -1.599 1.00 95.62 573 ARG A C 1
ATOM 4437 O O . ARG A 1 573 ? -26.884 7.888 -1.827 1.00 95.62 573 ARG A O 1
ATOM 4444 N N . ALA A 1 574 ? -25.162 7.760 -0.401 1.00 96.44 574 ALA A N 1
ATOM 4445 C CA . ALA A 1 574 ? -25.971 7.300 0.711 1.00 96.44 574 ALA A CA 1
ATOM 4446 C C . ALA A 1 574 ? -27.031 8.351 1.064 1.00 96.44 574 ALA A C 1
ATOM 4448 O O . ALA A 1 574 ? -26.706 9.515 1.319 1.00 96.44 574 ALA A O 1
ATOM 4449 N N . ASP A 1 575 ? -28.290 7.938 1.179 1.00 94.62 575 ASP A N 1
ATOM 4450 C CA . ASP A 1 575 ? -29.380 8.724 1.763 1.00 94.62 575 ASP A CA 1
ATOM 4451 C C . ASP A 1 575 ? -29.908 8.021 3.030 1.00 94.62 575 ASP A C 1
ATOM 4453 O O . ASP A 1 575 ? -29.084 7.468 3.771 1.00 94.62 575 ASP A O 1
ATOM 4457 N N . GLY A 1 576 ? -31.195 8.150 3.362 1.00 96.31 576 GLY A N 1
ATOM 4458 C CA . GLY A 1 576 ? -31.814 7.460 4.501 1.00 96.31 576 GLY A CA 1
ATOM 4459 C C . GLY A 1 576 ? -32.358 6.066 4.168 1.00 96.31 576 GLY A C 1
ATOM 4460 O O . GLY A 1 576 ? -32.570 5.266 5.073 1.00 96.31 576 GLY A O 1
ATOM 4461 N N . ASP A 1 577 ? -32.524 5.748 2.886 1.00 97.69 577 ASP A N 1
ATOM 4462 C CA . ASP A 1 577 ? -33.166 4.530 2.396 1.00 97.69 577 ASP A CA 1
ATOM 4463 C C . ASP A 1 577 ? -32.182 3.619 1.632 1.00 97.69 577 ASP A C 1
ATOM 4465 O O . ASP A 1 577 ? -32.320 2.389 1.678 1.00 97.69 577 ASP A O 1
ATOM 4469 N N . SER A 1 578 ? -31.171 4.192 0.965 1.00 98.12 578 SER A N 1
ATOM 4470 C CA . SER A 1 578 ? -30.273 3.495 0.034 1.00 98.12 578 SER A CA 1
ATOM 4471 C C . SER A 1 578 ? -28.814 3.982 0.029 1.00 98.12 578 SER A C 1
ATOM 4473 O O . SER A 1 578 ? -28.456 5.014 0.602 1.00 98.12 578 SER A O 1
ATOM 4475 N N . ILE A 1 579 ? -27.948 3.182 -0.609 1.00 98.50 579 ILE A N 1
ATOM 4476 C CA . ILE A 1 579 ? -26.492 3.364 -0.717 1.00 98.50 579 ILE A CA 1
ATOM 4477 C C . ILE A 1 579 ? -25.936 2.682 -1.983 1.00 98.50 579 ILE A C 1
ATOM 4479 O O . ILE A 1 579 ? -26.502 1.706 -2.475 1.00 98.50 579 ILE A O 1
ATOM 4483 N N . GLY A 1 580 ? -24.807 3.178 -2.494 1.00 98.06 580 GLY A N 1
ATOM 4484 C CA . GLY A 1 580 ? -24.052 2.613 -3.617 1.00 98.06 580 GLY A CA 1
ATOM 4485 C C . GLY A 1 580 ? -24.064 3.512 -4.854 1.00 98.06 580 GLY A C 1
ATOM 4486 O O . GLY A 1 580 ? -24.759 4.527 -4.899 1.00 98.06 580 GLY A O 1
ATOM 4487 N N . MET A 1 581 ? -23.301 3.145 -5.878 1.00 98.00 581 MET A N 1
ATOM 4488 C CA . MET A 1 581 ? -23.300 3.836 -7.172 1.00 98.00 581 MET A CA 1
ATOM 4489 C C . MET A 1 581 ? -23.988 2.959 -8.216 1.00 98.00 581 MET A C 1
ATOM 4491 O O . MET A 1 581 ? -23.506 1.869 -8.499 1.00 98.00 581 MET A O 1
ATOM 4495 N N . ASP A 1 582 ? -25.086 3.428 -8.820 1.00 98.19 582 ASP A N 1
ATOM 4496 C CA . ASP A 1 582 ? -25.663 2.752 -9.987 1.00 98.19 582 ASP A CA 1
ATOM 4497 C C . ASP A 1 582 ? -24.758 3.011 -11.191 1.00 98.19 582 ASP A C 1
ATOM 4499 O O . ASP A 1 582 ? -24.732 4.107 -11.754 1.00 98.19 582 ASP A O 1
ATOM 4503 N N . ARG A 1 583 ? -23.987 1.992 -11.561 1.00 98.56 583 ARG A N 1
ATOM 4504 C CA . ARG A 1 583 ? -23.069 2.008 -12.698 1.00 98.56 583 ARG A CA 1
ATOM 4505 C C . ARG A 1 583 ? -23.505 1.081 -13.830 1.00 98.56 583 ARG A C 1
ATOM 4507 O O . ARG A 1 583 ? -22.715 0.809 -14.742 1.00 98.56 583 ARG A O 1
ATOM 4514 N N . THR A 1 584 ? -24.750 0.611 -13.785 1.00 98.62 584 THR A N 1
ATOM 4515 C CA . THR A 1 584 ? -25.374 -0.146 -14.874 1.00 98.62 584 THR A CA 1
ATOM 4516 C C . THR A 1 584 ? -25.488 0.711 -16.138 1.00 98.62 584 THR A C 1
ATOM 4518 O O . THR A 1 584 ? -25.507 1.944 -16.082 1.00 98.62 584 THR A O 1
ATOM 4521 N N . VAL A 1 585 ? -25.574 0.068 -17.300 1.00 98.19 585 VAL A N 1
ATOM 4522 C CA . VAL A 1 585 ? -25.839 0.713 -18.597 1.00 98.19 585 VAL A CA 1
ATOM 4523 C C . VAL A 1 585 ? -27.317 1.073 -18.738 1.00 98.19 585 VAL A C 1
ATOM 4525 O O . VAL A 1 585 ? -27.662 2.082 -19.349 1.00 98.19 585 VAL A O 1
ATOM 4528 N N . LYS A 1 586 ? -28.198 0.241 -18.184 1.00 96.06 586 LYS A N 1
ATOM 4529 C CA . LYS A 1 586 ? -29.657 0.356 -18.272 1.00 96.06 586 LYS A CA 1
ATOM 4530 C C . LYS A 1 586 ? -30.234 1.560 -17.531 1.00 96.06 586 LYS A C 1
ATOM 4532 O O . LYS A 1 586 ? -31.251 2.084 -17.986 1.00 96.06 586 LYS A O 1
ATOM 4537 N N . ASN A 1 587 ? -29.643 1.958 -16.402 1.00 93.81 587 ASN A N 1
ATOM 4538 C CA . ASN A 1 587 ? -30.208 2.989 -15.522 1.00 93.81 587 ASN A CA 1
ATOM 4539 C C . ASN A 1 587 ? -29.169 3.955 -14.915 1.00 93.81 587 ASN A C 1
ATOM 4541 O O . ASN A 1 587 ? -29.528 5.082 -14.578 1.00 93.81 587 ASN A O 1
ATOM 4545 N N . GLY A 1 588 ? -27.906 3.537 -14.802 1.00 96.88 588 GLY A N 1
ATOM 4546 C CA . GLY A 1 588 ? -26.864 4.262 -14.079 1.00 96.88 588 GLY A CA 1
ATOM 4547 C C . GLY A 1 588 ? -25.924 5.126 -14.925 1.00 96.88 588 GLY A C 1
ATOM 4548 O O . GLY A 1 588 ? -26.298 5.761 -15.915 1.00 96.88 588 GLY A O 1
ATOM 4549 N N . THR A 1 589 ? -24.661 5.157 -14.498 1.00 97.69 589 THR A N 1
ATOM 4550 C CA . THR A 1 589 ? -23.560 5.913 -15.124 1.00 97.69 589 THR A CA 1
ATOM 4551 C C . THR A 1 589 ? -22.939 5.199 -16.333 1.00 97.69 589 THR A C 1
ATOM 4553 O O . THR A 1 589 ? -22.117 5.777 -17.040 1.00 97.69 589 THR A O 1
ATOM 4556 N N . GLY A 1 590 ? -23.304 3.938 -16.588 1.00 98.00 590 GLY A N 1
ATOM 4557 C CA . GLY A 1 590 ? -22.823 3.155 -17.728 1.00 98.00 590 GLY A CA 1
ATOM 4558 C C . GLY A 1 590 ? -21.429 2.533 -17.601 1.00 98.00 590 GLY A C 1
ATOM 4559 O O . GLY A 1 590 ? -20.990 1.894 -18.562 1.00 98.00 590 GLY A O 1
ATOM 4560 N N . ASN A 1 591 ? -20.742 2.645 -16.454 1.00 98.31 591 ASN A N 1
ATOM 4561 C CA . ASN A 1 591 ? -19.385 2.100 -16.276 1.00 98.31 591 ASN A CA 1
ATOM 4562 C C . ASN A 1 591 ? -19.296 0.590 -16.556 1.00 98.31 591 ASN A C 1
ATOM 4564 O O . ASN A 1 591 ? -18.317 0.131 -17.145 1.00 98.31 591 ASN A O 1
ATOM 4568 N N . ALA A 1 592 ? -20.326 -0.185 -16.190 1.00 98.31 592 ALA A N 1
ATOM 4569 C CA . ALA A 1 592 ? -20.398 -1.618 -16.483 1.00 98.31 592 ALA A CA 1
ATOM 4570 C C . ALA A 1 592 ? -20.239 -1.904 -17.992 1.00 98.31 592 ALA A C 1
ATOM 4572 O O . ALA A 1 592 ? -19.559 -2.853 -18.382 1.00 98.31 592 ALA A O 1
ATOM 4573 N N . GLY A 1 593 ? -20.762 -1.024 -18.853 1.00 98.31 593 GLY A N 1
ATOM 4574 C CA . GLY A 1 593 ? -20.653 -1.105 -20.313 1.00 98.31 593 GLY A CA 1
ATOM 4575 C C . GLY A 1 593 ? -19.276 -0.767 -20.888 1.00 98.31 593 GLY A C 1
ATOM 4576 O O . GLY A 1 593 ? -19.073 -0.895 -22.097 1.00 98.31 593 GLY A O 1
ATOM 4577 N N . HIS A 1 594 ? -18.315 -0.334 -20.067 1.00 98.19 594 HIS A N 1
ATOM 4578 C CA . HIS A 1 594 ? -16.918 -0.210 -20.487 1.00 98.19 594 HIS A CA 1
ATOM 4579 C C . HIS A 1 594 ? -16.165 -1.547 -20.449 1.00 98.19 594 HIS A C 1
ATOM 4581 O O . HIS A 1 594 ? -15.125 -1.667 -21.099 1.00 98.19 594 HIS A O 1
ATOM 4587 N N . TYR A 1 595 ? -16.673 -2.559 -19.744 1.00 98.75 595 TYR A N 1
ATOM 4588 C CA . TYR A 1 595 ? -16.089 -3.900 -19.743 1.00 98.75 595 TYR A CA 1
ATOM 4589 C C . TYR A 1 595 ? -16.493 -4.700 -20.999 1.00 98.75 595 TYR A C 1
ATOM 4591 O O . TYR A 1 595 ? -17.514 -4.405 -21.626 1.00 98.75 595 TYR A O 1
ATOM 4599 N N . PRO A 1 596 ? -15.732 -5.740 -21.396 1.00 98.50 596 PRO A N 1
ATOM 4600 C CA . PRO A 1 596 ? -16.145 -6.641 -22.472 1.00 98.50 596 PRO A CA 1
ATOM 4601 C C . PRO A 1 596 ? -17.478 -7.347 -22.164 1.00 98.50 596 PRO A C 1
ATOM 4603 O O . PRO A 1 596 ? -17.779 -7.571 -20.991 1.00 98.50 596 PRO A O 1
ATOM 4606 N N . PRO A 1 597 ? -18.274 -7.744 -23.180 1.00 98.25 597 PRO A N 1
ATOM 4607 C CA . PRO A 1 597 ? -19.696 -8.069 -23.002 1.00 98.25 597 PRO A CA 1
ATOM 4608 C C . PRO A 1 597 ? -20.030 -9.121 -21.936 1.00 98.25 597 PRO A C 1
ATOM 4610 O O . PRO A 1 597 ? -21.051 -8.999 -21.270 1.00 98.25 597 PRO A O 1
ATOM 4613 N N . GLU A 1 598 ? -19.182 -10.137 -21.750 1.00 97.88 598 GLU A N 1
ATOM 4614 C CA . GLU A 1 598 ? -19.384 -11.167 -20.718 1.00 97.88 598 GLU A CA 1
ATOM 4615 C C . GLU A 1 598 ? -19.217 -10.613 -19.292 1.00 97.88 598 GLU A C 1
ATOM 4617 O O . GLU A 1 598 ? -19.980 -10.969 -18.397 1.00 97.88 598 GLU A O 1
ATOM 4622 N N . VAL A 1 599 ? -18.248 -9.716 -19.086 1.00 98.56 599 VAL A N 1
ATOM 4623 C CA . VAL A 1 599 ? -17.992 -9.063 -17.792 1.00 98.56 599 VAL A CA 1
ATOM 4624 C C . VAL A 1 599 ? -19.001 -7.942 -17.546 1.00 98.56 599 VAL A C 1
ATOM 4626 O O . VAL A 1 599 ? -19.527 -7.833 -16.442 1.00 98.56 599 VAL A O 1
ATOM 4629 N N . ALA A 1 600 ? -19.346 -7.169 -18.580 1.00 98.56 600 ALA A N 1
ATOM 4630 C CA . ALA A 1 600 ? -20.410 -6.170 -18.508 1.00 98.56 600 ALA A CA 1
ATOM 4631 C C . ALA A 1 600 ? -21.740 -6.806 -18.070 1.00 98.56 600 ALA A C 1
ATOM 4633 O O . ALA A 1 600 ? -22.356 -6.335 -17.123 1.00 98.56 600 ALA A O 1
ATOM 4634 N N . ALA A 1 601 ? -22.137 -7.932 -18.678 1.00 98.19 601 ALA A N 1
ATOM 4635 C CA . ALA A 1 601 ? -23.354 -8.653 -18.302 1.00 98.19 601 ALA A CA 1
ATOM 4636 C C . ALA A 1 601 ? -23.326 -9.208 -16.865 1.00 98.19 601 ALA A C 1
ATOM 4638 O O . ALA A 1 601 ? -24.375 -9.310 -16.237 1.00 98.19 601 ALA A O 1
ATOM 4639 N N . MET A 1 602 ? -22.149 -9.551 -16.325 1.00 98.25 602 MET A N 1
ATOM 4640 C CA . MET A 1 602 ? -22.013 -9.954 -14.921 1.00 98.25 602 MET A CA 1
ATOM 4641 C C . MET A 1 602 ? -22.265 -8.783 -13.961 1.00 98.25 602 MET A C 1
ATOM 4643 O O . MET A 1 602 ? -22.869 -9.001 -12.912 1.00 98.25 602 MET A O 1
ATOM 4647 N N . TYR A 1 603 ? -21.813 -7.575 -14.308 1.00 98.56 603 TYR A N 1
ATOM 4648 C CA . TYR A 1 603 ? -21.966 -6.375 -13.480 1.00 98.56 603 TYR A CA 1
ATOM 4649 C C . TYR A 1 603 ? -23.300 -5.634 -13.681 1.00 98.56 603 TYR A C 1
ATOM 4651 O O . TYR A 1 603 ? -23.720 -4.901 -12.792 1.00 98.56 603 TYR A O 1
ATOM 4659 N N . GLU A 1 604 ? -23.980 -5.837 -14.812 1.00 98.38 604 GLU A N 1
ATOM 4660 C CA . GLU A 1 604 ? -25.247 -5.172 -15.153 1.00 98.38 604 GLU A CA 1
ATOM 4661 C C . GLU A 1 604 ? -26.428 -5.600 -14.266 1.00 98.38 604 GLU A C 1
ATOM 4663 O O . GLU A 1 604 ? -27.323 -4.799 -14.013 1.00 98.38 604 GLU A O 1
ATOM 4668 N N . GLU A 1 605 ? -26.441 -6.846 -13.780 1.00 97.44 605 GLU A N 1
ATOM 4669 C CA . GLU A 1 605 ? -27.532 -7.390 -12.961 1.00 97.44 605 GLU A CA 1
ATOM 4670 C C . GLU A 1 605 ? -27.038 -7.720 -11.534 1.00 97.44 605 GLU A C 1
ATOM 4672 O O . GLU A 1 605 ? -25.923 -8.221 -11.315 1.00 97.44 605 GLU A O 1
ATOM 4677 N N . ILE A 1 606 ? -27.883 -7.445 -10.536 1.00 96.94 606 ILE A N 1
ATOM 4678 C CA . ILE A 1 606 ? -27.580 -7.626 -9.103 1.00 96.94 606 ILE A CA 1
ATOM 4679 C C . ILE A 1 606 ? -27.323 -9.108 -8.786 1.00 96.94 606 ILE A C 1
ATOM 4681 O O . ILE A 1 606 ? -26.394 -9.470 -8.062 1.00 96.94 606 ILE A O 1
ATOM 4685 N N . GLU A 1 607 ? -28.117 -9.996 -9.381 1.00 96.69 607 GLU A N 1
ATOM 4686 C CA . GLU A 1 607 ? -28.051 -11.442 -9.193 1.00 96.69 607 GLU A CA 1
ATOM 4687 C C . GLU A 1 607 ? -26.702 -12.027 -9.632 1.00 96.69 607 GLU A C 1
ATOM 4689 O O . GLU A 1 607 ? -26.249 -13.027 -9.067 1.00 96.69 607 GLU A O 1
ATOM 4694 N N . THR A 1 608 ? -26.011 -11.405 -10.591 1.00 97.75 608 THR A N 1
ATOM 4695 C CA . THR A 1 608 ? -24.698 -11.849 -11.084 1.00 97.75 608 THR A CA 1
ATOM 4696 C C . THR A 1 608 ? -23.530 -11.109 -10.437 1.00 97.75 608 THR A C 1
ATOM 4698 O O . THR A 1 608 ? -22.519 -11.753 -10.154 1.00 97.75 608 THR A O 1
ATOM 4701 N N . THR A 1 609 ? -23.683 -9.831 -10.080 1.00 98.50 609 THR A N 1
ATOM 4702 C CA . THR A 1 609 ? -22.620 -9.020 -9.453 1.00 98.50 609 THR A CA 1
ATOM 4703 C C . THR A 1 609 ? -22.154 -9.630 -8.120 1.00 98.50 609 THR A C 1
ATOM 4705 O O . THR A 1 609 ? -22.996 -9.923 -7.271 1.00 98.50 609 THR A O 1
ATOM 4708 N N . PRO A 1 610 ? -20.851 -9.882 -7.890 1.00 97.88 610 PRO A N 1
ATOM 4709 C CA . PRO A 1 610 ? -20.357 -10.380 -6.601 1.00 97.88 610 PRO A CA 1
ATOM 4710 C C . PRO A 1 610 ? -20.729 -9.458 -5.427 1.00 97.88 610 PRO A C 1
ATOM 4712 O O . PRO A 1 610 ? -20.653 -8.243 -5.575 1.00 97.88 610 PRO A O 1
ATOM 4715 N N . ASP A 1 611 ? -21.077 -10.019 -4.258 1.00 97.88 611 ASP A N 1
ATOM 4716 C CA . ASP A 1 611 ? -21.426 -9.228 -3.058 1.00 97.88 611 ASP A CA 1
ATOM 4717 C C . ASP A 1 611 ? -20.311 -8.217 -2.707 1.00 97.88 611 ASP A C 1
ATOM 4719 O O . ASP A 1 611 ? -20.602 -7.083 -2.342 1.00 97.88 611 ASP A O 1
ATOM 4723 N N . ASP A 1 612 ? -19.034 -8.591 -2.879 1.00 96.88 612 ASP A N 1
ATOM 4724 C CA . ASP A 1 612 ? -17.872 -7.731 -2.616 1.00 96.88 612 ASP A CA 1
ATOM 4725 C C . ASP A 1 612 ? -17.616 -6.653 -3.687 1.00 96.88 612 ASP A C 1
ATOM 4727 O O . ASP A 1 612 ? -16.656 -5.900 -3.572 1.00 96.88 612 ASP A O 1
ATOM 4731 N N . LEU A 1 613 ? -18.482 -6.530 -4.695 1.00 98.38 613 LEU A N 1
ATOM 4732 C CA . LEU A 1 613 ? -18.507 -5.431 -5.667 1.00 98.38 613 LEU A CA 1
ATOM 4733 C C . LEU A 1 613 ? -19.921 -4.844 -5.861 1.00 98.38 613 LEU A C 1
ATOM 4735 O O . LEU A 1 613 ? -20.127 -4.047 -6.776 1.00 98.38 613 LEU A O 1
ATOM 4739 N N . LEU A 1 614 ? -20.899 -5.210 -5.022 1.00 98.62 614 LEU A N 1
ATOM 4740 C CA . LEU A 1 614 ? -22.296 -4.815 -5.212 1.00 98.62 614 LEU A CA 1
ATOM 4741 C C . LEU A 1 614 ? -22.475 -3.293 -5.199 1.00 98.62 614 LEU A C 1
ATOM 4743 O O . LEU A 1 614 ? -23.013 -2.744 -6.156 1.00 98.62 614 LEU A O 1
ATOM 4747 N N . LEU A 1 615 ? -21.988 -2.610 -4.160 1.00 98.62 615 LEU A N 1
ATOM 4748 C CA . LEU A 1 615 ? -22.144 -1.159 -3.990 1.00 98.62 615 LEU A CA 1
ATOM 4749 C C . LEU A 1 615 ? -21.268 -0.344 -4.952 1.00 98.62 615 LEU A C 1
ATOM 4751 O O . LEU A 1 615 ? -21.467 0.866 -5.091 1.00 98.62 615 LEU A O 1
ATOM 4755 N N . TRP A 1 616 ? -20.327 -0.999 -5.643 1.00 98.62 616 TRP A N 1
ATOM 4756 C CA . TRP A 1 616 ? -19.598 -0.383 -6.746 1.00 98.62 616 TRP A CA 1
ATOM 4757 C C . TRP A 1 616 ? -20.469 -0.234 -7.992 1.00 98.62 616 TRP A C 1
ATOM 4759 O O . TRP A 1 616 ? -20.349 0.783 -8.673 1.00 98.62 616 TRP A O 1
ATOM 4769 N N . PHE A 1 617 ? -21.285 -1.245 -8.314 1.00 98.69 617 PHE A N 1
ATOM 4770 C CA . PHE A 1 617 ? -22.053 -1.301 -9.563 1.00 98.69 617 PHE A CA 1
ATOM 4771 C C . PHE A 1 617 ? -23.542 -0.980 -9.413 1.00 98.69 617 PHE A C 1
ATOM 4773 O O . PHE A 1 617 ? -24.170 -0.606 -10.403 1.00 98.69 617 PHE A O 1
ATOM 4780 N N . HIS A 1 618 ? -24.095 -1.097 -8.205 1.00 98.69 618 HIS A N 1
ATOM 4781 C CA . HIS A 1 618 ? -25.518 -0.926 -7.930 1.00 98.69 618 HIS A CA 1
ATOM 4782 C C . HIS A 1 618 ? -25.757 0.056 -6.784 1.00 98.69 618 HIS A C 1
ATOM 4784 O O . HIS A 1 618 ? -25.097 0.004 -5.747 1.00 98.69 618 HIS A O 1
ATOM 4790 N N . HIS A 1 619 ? -26.769 0.908 -6.947 1.00 98.44 619 HIS A N 1
ATOM 4791 C CA . HIS A 1 619 ? -27.362 1.683 -5.860 1.00 98.44 619 HIS A CA 1
ATOM 4792 C C . HIS A 1 619 ? -28.597 0.930 -5.351 1.00 98.44 619 HIS A C 1
ATOM 4794 O O . HIS A 1 619 ? -29.545 0.708 -6.106 1.00 98.44 619 HIS A O 1
ATOM 4800 N N . VAL A 1 620 ? -28.579 0.494 -4.091 1.00 98.69 620 VAL A N 1
ATOM 4801 C CA . VAL A 1 620 ? -29.586 -0.419 -3.527 1.00 98.69 620 VAL A CA 1
ATOM 4802 C C . VAL A 1 620 ? -30.120 0.078 -2.181 1.00 98.69 620 VAL A C 1
ATOM 4804 O O . VAL A 1 620 ? -29.396 0.755 -1.447 1.00 98.69 620 VAL A O 1
ATOM 4807 N N . PRO A 1 621 ? -31.364 -0.273 -1.802 1.00 98.62 621 PRO A N 1
ATOM 4808 C CA . PRO A 1 621 ? -31.853 -0.040 -0.448 1.00 98.62 621 PRO A CA 1
ATOM 4809 C C . PRO A 1 621 ? -30.969 -0.730 0.596 1.00 98.62 621 PRO A C 1
ATOM 4811 O O . PRO A 1 621 ? -30.516 -1.854 0.373 1.00 98.62 621 PRO A O 1
ATOM 4814 N N . TYR A 1 622 ? -30.816 -0.133 1.779 1.00 98.69 622 TYR A N 1
ATOM 4815 C CA . TYR A 1 622 ? -30.107 -0.751 2.913 1.00 98.69 622 TYR A CA 1
ATOM 4816 C C . TYR A 1 622 ? -30.648 -2.147 3.284 1.00 98.69 622 TYR A C 1
ATOM 4818 O O . TYR A 1 622 ? -29.919 -2.994 3.802 1.00 98.69 622 TYR A O 1
ATOM 4826 N N . THR A 1 623 ? -31.930 -2.392 3.000 1.00 98.44 623 THR A N 1
ATOM 4827 C CA . THR A 1 623 ? -32.654 -3.651 3.231 1.00 98.44 623 THR A CA 1
ATOM 4828 C C . THR A 1 623 ? -32.491 -4.689 2.115 1.00 98.44 623 THR A C 1
ATOM 4830 O O . THR A 1 623 ? -33.040 -5.786 2.231 1.00 98.44 623 THR A O 1
ATOM 4833 N N . HIS A 1 624 ? -31.746 -4.391 1.044 1.00 98.69 624 HIS A N 1
ATOM 4834 C CA . HIS A 1 624 ? -31.437 -5.362 -0.005 1.00 98.69 624 HIS A CA 1
ATOM 4835 C C . HIS A 1 624 ? -30.694 -6.573 0.578 1.00 98.69 624 HIS A C 1
ATOM 4837 O O . HIS A 1 624 ? -29.729 -6.409 1.323 1.00 98.69 624 HIS A O 1
ATOM 4843 N N . VAL A 1 625 ? -31.146 -7.785 0.240 1.00 98.50 625 VAL A N 1
ATOM 4844 C CA . VAL A 1 625 ? -30.603 -9.046 0.767 1.00 98.50 625 VAL A CA 1
ATOM 4845 C C . VAL A 1 625 ? -29.506 -9.575 -0.154 1.00 98.50 625 VAL A C 1
ATOM 4847 O O . VAL A 1 625 ? -29.773 -9.976 -1.285 1.00 98.50 625 VAL A O 1
ATOM 4850 N N . LEU A 1 626 ? -28.287 -9.610 0.377 1.00 98.31 626 LEU A N 1
ATOM 4851 C CA . LEU A 1 626 ? -27.076 -10.122 -0.263 1.00 98.31 626 LEU A CA 1
ATOM 4852 C C . LEU A 1 626 ? -27.143 -11.638 -0.511 1.00 98.31 626 LEU A C 1
ATOM 4854 O O . LEU A 1 626 ? -27.936 -12.352 0.110 1.00 98.31 626 LEU A O 1
ATOM 4858 N N . LYS A 1 627 ? -26.216 -12.182 -1.311 1.00 96.44 627 LYS A N 1
ATOM 4859 C CA . LYS A 1 627 ? -26.089 -13.642 -1.522 1.00 96.44 627 LYS A CA 1
ATOM 4860 C C . LYS A 1 627 ? -25.726 -14.391 -0.236 1.00 96.44 627 LYS A C 1
ATOM 4862 O O . LYS A 1 627 ? -26.016 -15.581 -0.114 1.00 96.44 627 LYS A O 1
ATOM 4867 N N . SER A 1 628 ? -25.141 -13.697 0.741 1.00 93.12 628 SER A N 1
ATOM 4868 C CA . SER A 1 628 ? -24.949 -14.191 2.115 1.00 93.12 628 SER A CA 1
ATOM 4869 C C . SER A 1 628 ? -26.243 -14.389 2.928 1.00 93.12 628 SER A C 1
ATOM 4871 O O . SER A 1 628 ? -26.205 -15.055 3.961 1.00 93.12 628 SER A O 1
ATOM 4873 N N . GLY A 1 629 ? -27.376 -13.825 2.494 1.00 96.31 629 GLY A N 1
ATOM 4874 C CA . GLY A 1 629 ? -28.654 -13.830 3.214 1.00 96.31 629 GLY A CA 1
ATOM 4875 C C . GLY A 1 629 ? -28.824 -12.705 4.245 1.00 96.31 629 GLY A C 1
ATOM 4876 O O . GLY A 1 629 ? -29.922 -12.544 4.772 1.00 96.31 629 GLY A O 1
ATOM 4877 N N . LYS A 1 630 ? -27.776 -11.912 4.516 1.00 97.56 630 LYS A N 1
ATOM 4878 C CA . LYS A 1 630 ? -27.857 -10.677 5.318 1.00 97.56 630 LYS A CA 1
ATOM 4879 C C . LYS A 1 630 ? -28.344 -9.510 4.452 1.00 97.56 630 LYS A C 1
ATOM 4881 O O . LYS A 1 630 ? -28.133 -9.514 3.239 1.00 97.56 630 LYS A O 1
ATOM 4886 N N . THR A 1 631 ? -28.945 -8.490 5.061 1.00 98.69 631 THR A N 1
ATOM 4887 C CA . THR A 1 631 ? -29.156 -7.202 4.378 1.00 98.69 631 THR A CA 1
ATOM 4888 C C . THR A 1 631 ? -27.829 -6.451 4.212 1.00 98.69 631 THR A C 1
ATOM 4890 O O . THR A 1 631 ? -26.874 -6.730 4.941 1.00 98.69 631 THR A O 1
ATOM 4893 N N . VAL A 1 632 ? -27.757 -5.483 3.292 1.00 98.62 632 VAL A N 1
ATOM 4894 C CA . VAL A 1 632 ? -26.581 -4.601 3.123 1.00 98.62 632 VAL A CA 1
ATOM 4895 C C . VAL A 1 632 ? -26.187 -3.944 4.450 1.00 98.62 632 VAL A C 1
ATOM 4897 O O . VAL A 1 632 ? -25.028 -4.022 4.852 1.00 98.62 632 VAL A O 1
ATOM 4900 N N . ILE A 1 633 ? -27.148 -3.362 5.175 1.00 98.44 633 ILE A N 1
ATOM 4901 C CA . ILE A 1 633 ? -26.864 -2.676 6.445 1.00 98.44 633 ILE A CA 1
ATOM 4902 C C . ILE A 1 633 ? -26.474 -3.636 7.578 1.00 98.44 633 ILE A C 1
ATOM 4904 O O . ILE A 1 633 ? -25.544 -3.342 8.327 1.00 98.44 633 ILE A O 1
ATOM 4908 N N . GLN A 1 634 ? -27.093 -4.821 7.671 1.00 98.25 634 GLN A N 1
ATOM 4909 C CA . GLN A 1 634 ? -26.689 -5.810 8.677 1.00 98.25 634 GLN A CA 1
ATOM 4910 C C . GLN A 1 634 ? -25.307 -6.400 8.362 1.00 98.25 634 GLN A C 1
ATOM 4912 O O . GLN A 1 634 ? -24.528 -6.661 9.278 1.00 98.25 634 GLN A O 1
ATOM 4917 N N . HIS A 1 635 ? -24.962 -6.557 7.077 1.00 97.44 635 HIS A N 1
ATOM 4918 C CA . HIS A 1 635 ? -23.603 -6.909 6.671 1.00 97.44 635 HIS A CA 1
ATOM 4919 C C . HIS A 1 635 ? -22.602 -5.821 7.057 1.00 97.44 635 HIS A C 1
ATOM 4921 O O . HIS A 1 635 ? -21.561 -6.169 7.601 1.00 97.44 635 HIS A O 1
ATOM 4927 N N . PHE A 1 636 ? -22.913 -4.536 6.844 1.00 92.75 636 PHE A N 1
ATOM 4928 C CA . PHE A 1 636 ? -22.070 -3.434 7.317 1.00 92.75 636 PHE A CA 1
ATOM 4929 C C . PHE A 1 636 ? -21.805 -3.564 8.819 1.00 92.75 636 PHE A C 1
ATOM 4931 O O . PHE A 1 636 ? -20.643 -3.655 9.211 1.00 92.75 636 PHE A O 1
ATOM 4938 N N . TYR A 1 637 ? -22.845 -3.657 9.654 1.00 95.38 637 TYR A N 1
ATOM 4939 C CA . TYR A 1 637 ? -22.658 -3.791 11.100 1.00 95.38 637 TYR A CA 1
ATOM 4940 C C . TYR A 1 637 ? -21.786 -4.998 11.459 1.00 95.38 637 TYR A C 1
ATOM 4942 O O . TYR A 1 637 ? -20.789 -4.848 12.169 1.00 95.38 637 TYR A O 1
ATOM 4950 N N . ASP A 1 638 ? -22.124 -6.178 10.939 1.00 94.69 638 ASP A N 1
ATOM 4951 C CA . ASP A 1 638 ? -21.395 -7.411 11.227 1.00 94.69 638 ASP A CA 1
ATOM 4952 C C . ASP A 1 638 ? -19.936 -7.354 10.777 1.00 94.69 638 ASP A C 1
ATOM 4954 O O . ASP A 1 638 ? -19.058 -7.639 11.588 1.00 94.69 638 ASP A O 1
ATOM 4958 N N . ALA A 1 639 ? -19.664 -6.929 9.540 1.00 95.06 639 ALA A N 1
ATOM 4959 C CA . ALA A 1 639 ? -18.314 -6.841 8.996 1.00 95.06 639 ALA A CA 1
ATOM 4960 C C . ALA A 1 639 ? -17.436 -5.905 9.836 1.00 95.06 639 ALA A C 1
ATOM 4962 O O . ALA A 1 639 ? -16.344 -6.304 10.236 1.00 95.06 639 ALA A O 1
ATOM 4963 N N . HIS A 1 640 ? -17.920 -4.718 10.214 1.00 97.62 640 HIS A N 1
ATOM 4964 C CA . HIS A 1 640 ? -17.117 -3.791 11.016 1.00 97.62 640 HIS A CA 1
ATOM 4965 C C . HIS A 1 640 ? -16.833 -4.339 12.429 1.00 97.62 640 HIS A C 1
ATOM 4967 O O . HIS A 1 640 ? -15.727 -4.161 12.951 1.00 97.62 640 HIS A O 1
ATOM 4973 N N . TYR A 1 641 ? -17.776 -5.063 13.052 1.00 91.19 641 TYR A N 1
ATOM 4974 C CA . TYR A 1 641 ? -17.497 -5.780 14.305 1.00 91.19 641 TYR A CA 1
ATOM 4975 C C . TYR A 1 641 ? -16.486 -6.919 14.096 1.00 91.19 641 TYR A C 1
ATOM 4977 O O . TYR A 1 641 ? -15.502 -6.973 14.835 1.00 91.19 641 TYR A O 1
ATOM 4985 N N . GLU A 1 642 ? -16.688 -7.778 13.094 1.00 91.12 642 GLU A N 1
ATOM 4986 C CA . GLU A 1 642 ? -15.826 -8.921 12.760 1.00 91.12 642 GLU A CA 1
ATOM 4987 C C . GLU A 1 642 ? -14.387 -8.472 12.441 1.00 91.12 642 GLU A C 1
ATOM 4989 O O . GLU A 1 642 ? -13.445 -8.954 13.066 1.00 91.12 642 GLU A O 1
ATOM 4994 N N . GLY A 1 643 ? -14.201 -7.484 11.561 1.00 89.75 643 GLY A N 1
ATOM 4995 C CA . GLY A 1 643 ? -12.890 -6.936 11.201 1.00 89.75 643 GLY A CA 1
ATOM 4996 C C . GLY A 1 643 ? -12.157 -6.316 12.391 1.00 89.75 643 GLY A C 1
ATOM 4997 O O . GLY A 1 643 ? -10.980 -6.610 12.613 1.00 89.75 643 GLY A O 1
ATOM 4998 N N . SER A 1 644 ? -12.849 -5.503 13.203 1.00 92.44 644 SER A N 1
ATOM 4999 C CA . SER A 1 644 ? -12.250 -4.917 14.414 1.00 92.44 644 SER A CA 1
ATOM 5000 C C . SER A 1 644 ? -11.851 -5.981 15.443 1.00 92.44 644 SER A C 1
ATOM 5002 O O . SER A 1 644 ? -10.870 -5.798 16.165 1.00 92.44 644 SER A O 1
ATOM 5004 N N . ALA A 1 645 ? -12.578 -7.107 15.493 1.00 85.31 645 ALA A N 1
ATOM 5005 C CA . ALA A 1 645 ? -12.258 -8.248 16.342 1.00 85.31 645 ALA A CA 1
ATOM 5006 C C . ALA A 1 645 ? -11.030 -9.011 15.823 1.00 85.31 645 ALA A C 1
ATOM 5008 O O . ALA A 1 645 ? -10.144 -9.307 16.622 1.00 85.31 645 ALA A O 1
ATOM 5009 N N . THR A 1 646 ? -10.918 -9.247 14.508 1.00 88.94 646 THR A N 1
ATOM 5010 C CA . THR A 1 646 ? -9.707 -9.820 13.892 1.00 88.94 646 THR A CA 1
ATOM 5011 C C . THR A 1 646 ? -8.477 -8.960 14.186 1.00 88.94 646 THR A C 1
ATOM 5013 O O . THR A 1 646 ? -7.457 -9.490 14.605 1.00 88.94 646 THR A O 1
ATOM 5016 N N . ALA A 1 647 ? -8.577 -7.630 14.094 1.00 91.75 647 ALA A N 1
ATOM 5017 C CA . ALA A 1 647 ? -7.467 -6.738 14.443 1.00 91.75 647 ALA A CA 1
ATOM 5018 C C . ALA A 1 647 ? -7.001 -6.874 15.911 1.00 91.75 647 ALA A C 1
ATOM 5020 O O . ALA A 1 647 ? -5.816 -6.694 16.189 1.00 91.75 647 ALA A O 1
ATOM 5021 N N . GLN A 1 648 ? -7.887 -7.246 16.851 1.00 89.56 648 GLN A N 1
ATOM 5022 C CA . GLN A 1 648 ? -7.470 -7.528 18.235 1.00 89.56 648 GLN A CA 1
ATOM 5023 C C . GLN A 1 648 ? -6.604 -8.793 18.348 1.00 89.56 648 GLN A C 1
ATOM 5025 O O . GLN A 1 648 ? -5.842 -8.900 19.306 1.00 89.56 648 GLN A O 1
ATOM 5030 N N . THR A 1 649 ? -6.711 -9.762 17.426 1.00 93.00 649 THR A N 1
ATOM 5031 C CA . THR A 1 649 ? -5.981 -11.042 17.527 1.00 93.00 649 THR A CA 1
ATOM 5032 C C . THR A 1 649 ? -4.501 -10.900 17.176 1.00 93.00 649 THR A C 1
ATOM 5034 O O . THR A 1 649 ? -3.692 -11.710 17.628 1.00 93.00 649 THR A O 1
ATOM 5037 N N . PHE A 1 650 ? -4.118 -9.869 16.416 1.00 93.75 650 PHE A N 1
ATOM 5038 C CA . PHE A 1 650 ? -2.730 -9.665 15.994 1.00 93.75 650 PHE A CA 1
ATOM 5039 C C . PHE A 1 650 ? -1.803 -9.346 17.178 1.00 93.75 650 PHE A C 1
ATOM 5041 O O . PHE A 1 650 ? -0.654 -9.784 17.196 1.00 93.75 650 PHE A O 1
ATOM 5048 N N . VAL A 1 651 ? -2.310 -8.653 18.205 1.00 92.12 651 VAL A N 1
ATOM 5049 C CA . VAL A 1 651 ? -1.547 -8.321 19.421 1.00 92.12 651 VAL A CA 1
ATOM 5050 C C . VAL A 1 651 ? -1.091 -9.582 20.178 1.00 92.12 651 VAL A C 1
ATOM 5052 O O . VAL A 1 651 ? 0.119 -9.795 20.240 1.00 92.12 651 VAL A O 1
ATOM 5055 N N . PRO A 1 652 ? -1.973 -10.478 20.678 1.00 88.38 652 PRO A N 1
ATOM 5056 C CA . PRO A 1 652 ? -1.541 -11.691 21.376 1.00 88.38 652 PRO A CA 1
ATOM 5057 C C . PRO A 1 652 ? -0.781 -12.670 20.465 1.00 88.38 652 PRO A C 1
ATOM 5059 O O . PRO A 1 652 ? 0.087 -13.405 20.942 1.00 88.38 652 PRO A O 1
ATOM 5062 N N . GLN A 1 653 ? -1.052 -12.670 19.151 1.00 91.88 653 GLN A N 1
ATOM 5063 C CA . GLN A 1 653 ? -0.246 -13.419 18.183 1.00 91.88 653 GLN A CA 1
ATOM 5064 C C . GLN A 1 653 ? 1.219 -12.950 18.200 1.00 91.88 653 GLN A C 1
ATOM 5066 O O . GLN A 1 653 ? 2.115 -13.781 18.377 1.00 91.88 653 GLN A O 1
ATOM 5071 N N . TRP A 1 654 ? 1.466 -11.640 18.087 1.00 96.81 654 TRP A N 1
ATOM 5072 C CA . TRP A 1 654 ? 2.812 -11.064 18.137 1.00 96.81 654 TRP A CA 1
ATOM 5073 C C . TRP A 1 654 ? 3.456 -11.161 19.525 1.00 96.81 654 TRP A C 1
ATOM 5075 O O . TRP A 1 654 ? 4.624 -11.532 19.620 1.00 96.81 654 TRP A O 1
ATOM 5085 N N . GLU A 1 655 ? 2.705 -10.936 20.608 1.00 92.81 655 GLU A N 1
ATOM 5086 C CA . GLU A 1 655 ? 3.200 -11.096 21.987 1.00 92.81 655 GLU A CA 1
ATOM 5087 C C . GLU A 1 655 ? 3.730 -12.514 22.246 1.00 92.81 655 GLU A C 1
ATOM 5089 O O . GLU A 1 655 ? 4.731 -12.702 22.942 1.00 92.81 655 GLU A O 1
ATOM 5094 N N . SER A 1 656 ? 3.140 -13.525 21.597 1.00 92.75 656 SER A N 1
ATOM 5095 C CA . SER A 1 656 ? 3.624 -14.907 21.662 1.00 92.75 656 SER A CA 1
ATOM 5096 C C . SER A 1 656 ? 5.037 -15.111 21.077 1.00 92.75 656 SER A C 1
ATOM 5098 O O . SER A 1 656 ? 5.632 -16.174 21.289 1.00 92.75 656 SER A O 1
ATOM 5100 N N . LEU A 1 657 ? 5.583 -14.132 20.347 1.00 95.88 657 LEU A N 1
ATOM 5101 C CA . LEU A 1 657 ? 6.931 -14.141 19.770 1.00 95.88 657 LEU A CA 1
ATOM 5102 C C . LEU A 1 657 ? 7.984 -13.448 20.652 1.00 95.88 657 LEU A C 1
ATOM 5104 O O . LEU A 1 657 ? 9.143 -13.358 20.239 1.00 95.88 657 LEU A O 1
ATOM 5108 N N . LYS A 1 658 ? 7.629 -12.974 21.856 1.00 94.06 658 LYS A N 1
ATOM 5109 C CA . LYS A 1 658 ? 8.583 -12.323 22.767 1.00 94.06 658 LYS A CA 1
ATOM 5110 C C . LYS A 1 658 ? 9.787 -13.231 23.050 1.00 94.06 658 LYS A C 1
ATOM 5112 O O . LYS A 1 658 ? 9.630 -14.390 23.429 1.00 94.06 658 LYS A O 1
ATOM 5117 N N . GLY A 1 659 ? 10.996 -12.708 22.833 1.00 92.81 659 GLY A N 1
ATOM 5118 C CA . GLY A 1 659 ? 12.253 -13.460 22.953 1.00 92.81 659 GLY A CA 1
ATOM 5119 C C . GLY A 1 659 ? 12.607 -14.356 21.754 1.00 92.81 659 GLY A C 1
ATOM 5120 O O . GLY A 1 659 ? 13.667 -14.976 21.766 1.00 92.81 659 GLY A O 1
ATOM 5121 N N . LEU A 1 660 ? 11.761 -14.426 20.717 1.00 95.31 660 LEU A N 1
ATOM 5122 C CA . LEU A 1 660 ? 12.072 -15.055 19.421 1.00 95.31 660 LEU A CA 1
ATOM 5123 C C . LEU A 1 660 ? 12.384 -14.027 18.319 1.00 95.31 660 LEU A C 1
ATOM 5125 O O . LEU A 1 660 ? 12.962 -14.387 17.295 1.00 95.31 660 LEU A O 1
ATOM 5129 N N . VAL A 1 661 ? 12.004 -12.769 18.545 1.00 95.69 661 VAL A N 1
ATOM 5130 C CA . VAL A 1 661 ? 12.398 -11.573 17.789 1.00 95.69 661 VAL A CA 1
ATOM 5131 C C . VAL A 1 661 ? 13.235 -10.693 18.728 1.00 95.69 661 VAL A C 1
ATOM 5133 O O . VAL A 1 661 ? 13.045 -10.745 19.946 1.00 95.69 661 VAL A O 1
ATOM 5136 N N . ASP A 1 662 ? 14.181 -9.926 18.185 1.00 94.00 662 ASP A N 1
ATOM 5137 C CA . ASP A 1 662 ? 14.936 -8.918 18.939 1.00 94.00 662 ASP A CA 1
ATOM 5138 C C . ASP A 1 662 ? 14.020 -7.843 19.537 1.00 94.00 662 ASP A C 1
ATOM 5140 O O . ASP A 1 662 ? 12.947 -7.550 19.013 1.00 94.00 662 ASP A O 1
ATOM 5144 N N . GLU A 1 663 ? 14.457 -7.256 20.649 1.00 93.38 663 GLU A N 1
ATOM 5145 C CA . GLU A 1 663 ? 13.642 -6.350 21.462 1.00 93.38 663 GLU A CA 1
ATOM 5146 C C . GLU A 1 663 ? 13.207 -5.086 20.699 1.00 93.38 663 GLU A C 1
ATOM 5148 O O . GLU A 1 663 ? 12.055 -4.675 20.815 1.00 93.38 663 GLU A O 1
ATOM 5153 N N . GLU A 1 664 ? 14.077 -4.519 19.859 1.00 93.06 664 GLU A N 1
ATOM 5154 C CA . GLU A 1 664 ? 13.798 -3.288 19.108 1.00 93.06 664 GLU A CA 1
ATOM 5155 C C . GLU A 1 664 ? 12.656 -3.478 18.098 1.00 93.06 664 GLU A C 1
ATOM 5157 O O . GLU A 1 664 ? 11.636 -2.782 18.169 1.00 93.06 664 GLU A O 1
ATOM 5162 N N . ARG A 1 665 ? 12.756 -4.480 17.212 1.00 95.69 665 ARG A N 1
ATOM 5163 C CA . ARG A 1 665 ? 11.686 -4.763 16.239 1.00 95.69 665 ARG A CA 1
ATOM 5164 C C . ARG A 1 665 ? 10.448 -5.350 16.899 1.00 95.69 665 ARG A C 1
ATOM 5166 O O . ARG A 1 665 ? 9.338 -5.086 16.432 1.00 95.69 665 ARG A O 1
ATOM 5173 N N . TYR A 1 666 ? 10.615 -6.127 17.973 1.00 97.44 666 TYR A N 1
ATOM 5174 C CA . TYR A 1 666 ? 9.502 -6.666 18.750 1.00 97.44 666 TYR A CA 1
ATOM 5175 C C . TYR A 1 666 ? 8.629 -5.544 19.321 1.00 97.44 666 TYR A C 1
ATOM 5177 O O . TYR A 1 666 ? 7.427 -5.533 19.048 1.00 97.44 666 TYR A O 1
ATOM 5185 N N . GLU A 1 667 ? 9.210 -4.586 20.049 1.00 95.50 667 GLU A N 1
ATOM 5186 C CA . GLU A 1 667 ? 8.454 -3.494 20.675 1.00 95.50 667 GLU A CA 1
ATOM 5187 C C . GLU A 1 667 ? 7.895 -2.513 19.622 1.00 95.50 667 GLU A C 1
ATOM 5189 O O . GLU A 1 667 ? 6.755 -2.061 19.753 1.00 95.50 667 GLU A O 1
ATOM 5194 N N . HIS A 1 668 ? 8.621 -2.240 18.526 1.00 94.62 668 HIS A N 1
ATOM 5195 C CA . HIS A 1 668 ? 8.121 -1.384 17.438 1.00 94.62 668 HIS A CA 1
ATOM 5196 C C . HIS A 1 668 ? 6.885 -1.974 16.732 1.00 94.62 668 HIS A C 1
ATOM 5198 O O . HIS A 1 668 ? 5.888 -1.278 16.520 1.00 94.62 668 HIS A O 1
ATOM 5204 N N . VAL A 1 669 ? 6.918 -3.265 16.376 1.00 97.69 669 VAL A N 1
ATOM 5205 C CA . VAL A 1 669 ? 5.759 -3.939 15.763 1.00 97.69 669 VAL A CA 1
ATOM 5206 C C . VAL A 1 669 ? 4.622 -4.104 16.774 1.00 97.69 669 VAL A C 1
ATOM 5208 O O . VAL A 1 669 ? 3.470 -3.865 16.415 1.00 97.69 669 VAL A O 1
ATOM 5211 N N . LEU A 1 670 ? 4.921 -4.436 18.037 1.00 97.06 670 LEU A N 1
ATOM 5212 C CA . LEU A 1 670 ? 3.907 -4.555 19.088 1.00 97.06 670 LEU A CA 1
ATOM 5213 C C . LEU A 1 670 ? 3.137 -3.242 19.270 1.00 97.06 670 LEU A C 1
ATOM 5215 O O . LEU A 1 670 ? 1.908 -3.262 19.304 1.00 97.06 670 LEU A O 1
ATOM 5219 N N . PHE A 1 671 ? 3.842 -2.107 19.319 1.00 95.06 671 PHE A N 1
ATOM 5220 C CA . PHE A 1 671 ? 3.222 -0.787 19.407 1.00 95.06 671 PHE A CA 1
ATOM 5221 C C . PHE A 1 671 ? 2.251 -0.527 18.245 1.00 95.06 671 PHE A C 1
ATOM 5223 O O . PHE A 1 671 ? 1.104 -0.154 18.492 1.00 95.06 671 PHE A O 1
ATOM 5230 N N . LYS A 1 672 ? 2.664 -0.770 16.992 1.00 95.94 672 LYS A N 1
ATOM 5231 C CA . LYS A 1 672 ? 1.793 -0.553 15.821 1.00 95.94 672 LYS A CA 1
ATOM 5232 C C . LYS A 1 672 ? 0.596 -1.509 15.790 1.00 95.94 672 LYS A C 1
ATOM 5234 O O . LYS A 1 672 ? -0.510 -1.074 15.493 1.00 95.94 672 LYS A O 1
ATOM 5239 N N . LEU A 1 673 ? 0.755 -2.772 16.195 1.00 97.56 673 LEU A N 1
ATOM 5240 C CA . LEU A 1 673 ? -0.373 -3.710 16.302 1.00 97.56 673 LEU A CA 1
ATOM 5241 C C . LEU A 1 673 ? -1.351 -3.330 17.427 1.00 97.56 673 LEU A C 1
ATOM 5243 O O . LEU A 1 673 ? -2.563 -3.407 17.231 1.00 97.56 673 LEU A O 1
ATOM 5247 N N . GLN A 1 674 ? -0.858 -2.868 18.581 1.00 94.81 674 GLN A N 1
ATOM 5248 C CA . GLN A 1 674 ? -1.703 -2.344 19.664 1.00 94.81 674 GLN A CA 1
ATOM 5249 C C . GLN A 1 674 ? -2.441 -1.069 19.237 1.00 94.81 674 GLN A C 1
ATOM 5251 O O . GLN A 1 674 ? -3.630 -0.916 19.533 1.00 94.81 674 GLN A O 1
ATOM 5256 N N . TYR A 1 675 ? -1.763 -0.187 18.500 1.00 95.12 675 TYR A N 1
ATOM 5257 C CA . TYR A 1 675 ? -2.363 0.993 17.894 1.00 95.12 675 TYR A CA 1
ATOM 5258 C C . TYR A 1 675 ? -3.464 0.606 16.889 1.00 95.12 675 TYR A C 1
ATOM 5260 O O . TYR A 1 675 ? -4.596 1.059 17.039 1.00 95.12 675 TYR A O 1
ATOM 5268 N N . GLN A 1 676 ? -3.190 -0.290 15.930 1.00 97.56 676 GLN A N 1
ATOM 5269 C CA . GLN A 1 676 ? -4.172 -0.785 14.951 1.00 97.56 676 GLN A CA 1
ATOM 5270 C C . GLN A 1 676 ? -5.381 -1.431 15.635 1.00 97.56 676 GLN A C 1
ATOM 5272 O O . GLN A 1 676 ? -6.522 -1.166 15.251 1.00 97.56 676 GLN A O 1
ATOM 5277 N N . ALA A 1 677 ? -5.156 -2.247 16.668 1.00 94.31 677 ALA A N 1
ATOM 5278 C CA . ALA A 1 677 ? -6.227 -2.828 17.465 1.00 94.31 677 ALA A CA 1
ATOM 5279 C C . ALA A 1 677 ? -7.098 -1.729 18.103 1.00 94.31 677 ALA A C 1
ATOM 5281 O O . ALA A 1 677 ? -8.323 -1.806 18.031 1.00 94.31 677 ALA A O 1
ATOM 5282 N N . GLY A 1 678 ? -6.498 -0.662 18.639 1.00 91.88 678 GLY A N 1
ATOM 5283 C CA . GLY A 1 678 ? -7.223 0.504 19.148 1.00 91.88 678 GLY A CA 1
ATOM 5284 C C . GLY A 1 678 ? -7.998 1.274 18.071 1.00 91.88 678 GLY A C 1
ATOM 5285 O O . GLY A 1 678 ? -9.200 1.495 18.216 1.00 91.88 678 GLY A O 1
ATOM 5286 N N . HIS A 1 679 ? -7.330 1.642 16.979 1.00 95.62 679 HIS A N 1
ATOM 5287 C CA . HIS A 1 679 ? -7.874 2.470 15.901 1.00 95.62 679 HIS A CA 1
ATOM 5288 C C . HIS A 1 679 ? -8.952 1.735 15.077 1.00 95.62 679 HIS A C 1
ATOM 5290 O O . HIS A 1 679 ? -9.931 2.351 14.667 1.00 95.62 679 HIS A O 1
ATOM 5296 N N . SER A 1 680 ? -8.879 0.404 14.933 1.00 96.81 680 SER A N 1
ATOM 5297 C CA . SER A 1 680 ? -9.948 -0.403 14.305 1.00 96.81 680 SER A CA 1
ATOM 5298 C C . SER A 1 680 ? -11.300 -0.312 15.035 1.00 96.81 680 SER A C 1
ATOM 5300 O O . SER A 1 680 ? -12.352 -0.514 14.427 1.00 96.81 680 SER A O 1
ATOM 5302 N N . LEU A 1 681 ? -11.295 0.018 16.334 1.00 92.44 681 LEU A N 1
ATOM 5303 C CA . LEU A 1 681 ? -12.512 0.238 17.119 1.00 92.44 681 LEU A CA 1
ATOM 5304 C C . LEU A 1 681 ? -13.104 1.628 16.859 1.00 92.44 681 LEU A C 1
ATOM 5306 O O . LEU A 1 681 ? -14.326 1.753 16.871 1.00 92.44 681 LEU A O 1
ATOM 5310 N N . VAL A 1 682 ? -12.258 2.637 16.604 1.00 93.31 682 VAL A N 1
ATOM 5311 C CA . VAL A 1 682 ? -12.683 3.973 16.147 1.00 93.31 682 VAL A CA 1
ATOM 5312 C C . VAL A 1 682 ? -13.354 3.825 14.785 1.00 93.31 682 VAL A C 1
ATOM 5314 O O . VAL A 1 682 ? -14.533 4.123 14.654 1.00 93.31 682 VAL A O 1
ATOM 5317 N N . TRP A 1 683 ? -12.644 3.229 13.823 1.00 96.81 683 TRP A N 1
ATOM 5318 C CA . TRP A 1 683 ? -13.140 2.878 12.491 1.00 96.81 683 TRP A CA 1
ATOM 5319 C C . TRP A 1 683 ? -14.518 2.201 12.512 1.00 96.81 683 TRP A C 1
ATOM 5321 O O . TRP A 1 683 ? -15.468 2.709 11.911 1.00 96.81 683 TRP A O 1
ATOM 5331 N N . ARG A 1 684 ? -14.660 1.109 13.278 1.00 95.50 684 ARG A N 1
ATOM 5332 C CA . ARG A 1 684 ? -15.946 0.423 13.457 1.00 95.50 684 ARG A CA 1
ATOM 5333 C C . ARG A 1 684 ? -17.028 1.345 14.011 1.00 95.50 684 ARG A C 1
ATOM 5335 O O . ARG A 1 684 ? -18.133 1.362 13.473 1.00 95.50 684 ARG A O 1
ATOM 5342 N N . ASP A 1 685 ? -16.761 2.007 15.136 1.00 92.69 685 ASP A N 1
ATOM 5343 C CA . ASP A 1 685 ? -17.787 2.776 15.842 1.00 92.69 685 ASP A CA 1
ATOM 5344 C C . ASP A 1 685 ? -18.241 3.971 14.996 1.00 92.69 685 ASP A C 1
ATOM 5346 O O . ASP A 1 685 ? -19.445 4.173 14.856 1.00 92.69 685 ASP A O 1
ATOM 5350 N N . SER A 1 686 ? -17.317 4.693 14.357 1.00 93.88 686 SER A N 1
ATOM 5351 C CA . SER A 1 686 ? -17.627 5.814 13.467 1.00 93.88 686 SER A CA 1
ATOM 5352 C C . SER A 1 686 ? -18.519 5.402 12.299 1.00 93.88 686 SER A C 1
ATOM 5354 O O . SER A 1 686 ? -19.568 6.011 12.090 1.00 93.88 686 SER A O 1
ATOM 5356 N N . ILE A 1 687 ? -18.164 4.344 11.563 1.00 96.25 687 ILE A N 1
ATOM 5357 C CA . ILE A 1 687 ? -18.932 3.936 10.377 1.00 96.25 687 ILE A CA 1
ATOM 5358 C C . ILE A 1 687 ? -20.289 3.342 10.762 1.00 96.25 687 ILE A C 1
ATOM 5360 O O . ILE A 1 687 ? -21.312 3.716 10.180 1.00 96.25 687 ILE A O 1
ATOM 5364 N N . ASN A 1 688 ? -20.329 2.465 11.770 1.00 95.56 688 ASN A N 1
ATOM 5365 C CA . ASN A 1 688 ? -21.586 1.869 12.214 1.00 95.56 688 ASN A CA 1
ATOM 5366 C C . ASN A 1 688 ? -22.541 2.930 12.775 1.00 95.56 688 ASN A C 1
ATOM 5368 O O . ASN A 1 688 ? -23.715 2.923 12.412 1.00 95.56 688 ASN A O 1
ATOM 5372 N N . ASN A 1 689 ? -22.060 3.865 13.605 1.00 92.12 689 ASN A N 1
ATOM 5373 C CA . ASN A 1 689 ? -22.896 4.949 14.125 1.00 92.12 689 ASN A CA 1
ATOM 5374 C C . ASN A 1 689 ? -23.340 5.906 13.009 1.00 92.12 689 ASN A C 1
ATOM 5376 O O . ASN A 1 689 ? -24.492 6.336 13.024 1.00 92.12 689 ASN A O 1
ATOM 5380 N N . PHE A 1 690 ? -22.479 6.202 12.025 1.00 94.44 690 PHE A N 1
ATOM 5381 C CA . PHE A 1 690 ? -22.841 7.030 10.873 1.00 94.44 690 PHE A CA 1
ATOM 5382 C C . PHE A 1 690 ? -24.004 6.413 10.089 1.00 94.44 690 PHE A C 1
ATOM 5384 O O . PHE A 1 690 ? -25.060 7.036 10.002 1.00 94.44 690 PHE A O 1
ATOM 5391 N N . TYR A 1 691 ? -23.873 5.181 9.580 1.00 95.81 691 TYR A N 1
ATOM 5392 C CA . TYR A 1 691 ? -24.941 4.559 8.783 1.00 95.81 691 TYR A CA 1
ATOM 5393 C C . TYR A 1 691 ? -26.169 4.148 9.605 1.00 95.81 691 TYR A C 1
ATOM 5395 O O . TYR A 1 691 ? -27.275 4.137 9.062 1.00 95.81 691 TYR A O 1
ATOM 5403 N N . TRP A 1 692 ? -26.031 3.902 10.911 1.00 94.75 692 TRP A N 1
ATOM 5404 C CA . TRP A 1 692 ? -27.175 3.740 11.814 1.00 94.75 692 TRP A CA 1
ATOM 5405 C C . TRP A 1 692 ? -27.970 5.039 11.974 1.00 94.75 692 TRP A C 1
ATOM 5407 O O . TRP A 1 692 ? -29.178 5.048 11.741 1.00 94.75 692 TRP A O 1
ATOM 5417 N N . ASN A 1 693 ? -27.299 6.152 12.285 1.00 91.75 693 ASN A N 1
ATOM 5418 C CA . ASN A 1 693 ? -27.920 7.477 12.372 1.00 91.75 693 ASN A CA 1
ATOM 5419 C C . ASN A 1 693 ? -28.530 7.913 11.027 1.00 91.75 693 ASN A C 1
ATOM 5421 O O . ASN A 1 693 ? -29.529 8.628 10.993 1.00 91.75 693 ASN A O 1
ATOM 5425 N N . LYS A 1 694 ? -27.941 7.462 9.914 1.00 93.31 694 LYS A N 1
ATOM 5426 C CA . LYS A 1 694 ? -28.391 7.778 8.559 1.00 93.31 694 LYS A CA 1
ATOM 5427 C C . LYS A 1 694 ? -29.624 6.983 8.127 1.00 93.31 694 LYS A C 1
ATOM 5429 O O . LYS A 1 694 ? -30.571 7.582 7.631 1.00 93.31 694 LYS A O 1
ATOM 5434 N N . SER A 1 695 ? -29.605 5.661 8.312 1.00 96.38 695 SER A N 1
ATOM 5435 C CA . SER A 1 695 ? -30.667 4.745 7.860 1.00 96.38 695 SER A CA 1
ATOM 5436 C C . SER A 1 695 ? -31.813 4.572 8.861 1.00 96.38 695 SER A C 1
ATOM 5438 O O . SER A 1 695 ? -32.913 4.167 8.493 1.00 96.38 695 SER A O 1
ATOM 5440 N N . GLY A 1 696 ? -31.558 4.802 10.152 1.00 94.56 696 GLY A N 1
ATOM 5441 C CA . GLY A 1 696 ? -32.492 4.484 11.233 1.00 94.56 696 GLY A CA 1
ATOM 5442 C C . GLY A 1 696 ? -32.744 2.982 11.444 1.00 94.56 696 GLY A C 1
ATOM 5443 O O . GLY A 1 696 ? -33.579 2.626 12.277 1.00 94.56 696 GLY A O 1
ATOM 5444 N N . ILE A 1 697 ? -32.047 2.092 10.724 1.00 97.06 697 ILE A N 1
ATOM 5445 C CA . ILE A 1 697 ? -32.231 0.638 10.823 1.00 97.06 697 ILE A CA 1
ATOM 5446 C C . ILE A 1 697 ? -31.357 0.101 11.966 1.00 97.06 697 ILE A C 1
ATOM 5448 O O . ILE A 1 697 ? -30.131 0.188 11.872 1.00 97.06 697 ILE A O 1
ATOM 5452 N N . PRO A 1 698 ? -31.932 -0.458 13.047 1.00 93.38 698 PRO A N 1
ATOM 5453 C CA . PRO A 1 698 ? -31.151 -0.975 14.166 1.00 93.38 698 PRO A CA 1
ATOM 5454 C C . PRO A 1 698 ? -30.346 -2.218 13.769 1.00 93.38 698 PRO A C 1
ATOM 5456 O O . PRO A 1 698 ? -30.801 -3.034 12.971 1.00 93.38 698 PRO A O 1
ATOM 5459 N N . ASP A 1 699 ? -29.178 -2.387 14.387 1.00 94.06 699 ASP A N 1
ATOM 5460 C CA . ASP A 1 699 ? -28.426 -3.644 14.356 1.00 94.06 699 ASP A CA 1
ATOM 5461 C C . ASP A 1 699 ? -29.243 -4.772 15.003 1.00 94.06 699 ASP A C 1
ATOM 5463 O O . ASP A 1 699 ? -29.660 -4.646 16.156 1.00 94.06 699 ASP A O 1
ATOM 5467 N N . GLU A 1 700 ? -29.431 -5.891 14.296 1.00 90.88 700 GLU A N 1
ATOM 5468 C CA . GLU A 1 700 ? -30.182 -7.059 14.783 1.00 90.88 700 GLU A CA 1
ATOM 5469 C C . GLU A 1 700 ? -29.619 -7.620 16.101 1.00 90.88 700 GLU A C 1
ATOM 5471 O O . GLU A 1 700 ? -30.368 -8.137 16.933 1.00 90.88 700 GLU A O 1
ATOM 5476 N N . ALA A 1 701 ? -28.306 -7.488 16.321 1.00 82.62 701 ALA A N 1
ATOM 5477 C CA . ALA A 1 701 ? -27.637 -7.908 17.551 1.00 82.62 701 ALA A CA 1
ATOM 5478 C C . ALA A 1 701 ? -27.613 -6.826 18.652 1.00 82.62 701 ALA A C 1
ATOM 5480 O O . ALA A 1 701 ? -27.120 -7.089 19.751 1.00 82.62 701 ALA A O 1
ATOM 5481 N N . GLY A 1 702 ? -28.124 -5.620 18.380 1.00 87.00 702 GLY A N 1
ATOM 5482 C CA . GLY A 1 702 ? -28.225 -4.522 19.344 1.00 87.00 702 GLY A CA 1
ATOM 5483 C C . GLY A 1 702 ? -26.883 -4.021 19.891 1.00 87.00 702 GLY A C 1
ATOM 5484 O O . GLY A 1 702 ? -26.819 -3.654 21.063 1.00 87.00 702 GLY A O 1
ATOM 5485 N N . ARG A 1 703 ? -25.806 -4.042 19.092 1.00 87.56 703 ARG A N 1
ATOM 5486 C CA . ARG A 1 703 ? -24.452 -3.625 19.513 1.00 87.56 703 ARG A CA 1
ATOM 5487 C C . ARG A 1 703 ? -24.170 -2.148 19.222 1.00 87.56 703 ARG A C 1
ATOM 5489 O O . ARG A 1 703 ? -23.535 -1.478 20.038 1.00 87.56 703 ARG A O 1
ATOM 5496 N N . VAL A 1 704 ? -24.611 -1.654 18.062 1.00 89.00 704 VAL A N 1
ATOM 5497 C CA . VAL A 1 704 ? -24.374 -0.268 17.611 1.00 89.00 704 VAL A CA 1
ATOM 5498 C C . VAL A 1 704 ? -25.047 0.711 18.578 1.00 89.00 704 VAL A C 1
ATOM 5500 O O . VAL A 1 704 ? -26.178 0.481 18.998 1.00 89.00 704 VAL A O 1
ATOM 5503 N N . GLY A 1 705 ? -24.327 1.754 19.004 1.00 81.81 705 GLY A N 1
ATOM 5504 C CA . GLY A 1 705 ? -24.786 2.690 20.040 1.00 81.81 705 GLY A CA 1
ATOM 5505 C C . GLY A 1 705 ? -24.920 2.112 21.466 1.00 81.81 705 GLY A C 1
ATOM 5506 O O . GLY A 1 705 ? -25.320 2.835 22.379 1.00 81.81 705 GLY A O 1
ATOM 5507 N N . HIS A 1 706 ? -24.597 0.834 21.704 1.00 81.00 706 HIS A N 1
ATOM 5508 C CA . HIS A 1 706 ? -24.908 0.126 22.955 1.00 81.00 706 HIS A CA 1
ATOM 5509 C C . HIS A 1 706 ? -23.667 -0.453 23.654 1.00 81.00 706 HIS A C 1
ATOM 5511 O O . HIS A 1 706 ? -23.436 -1.661 23.748 1.00 81.00 706 HIS A O 1
ATOM 5517 N N . TYR A 1 707 ? -22.864 0.440 24.228 1.00 80.06 707 TYR A N 1
ATOM 5518 C CA . TYR A 1 707 ? -21.569 0.108 24.819 1.00 80.06 707 TYR A CA 1
ATOM 5519 C C . TYR A 1 707 ? -21.671 -0.182 26.334 1.00 80.06 707 TYR A C 1
ATOM 5521 O O . TYR A 1 707 ? -21.445 0.681 27.175 1.00 80.06 707 TYR A O 1
ATOM 5529 N N . LYS A 1 708 ? -21.979 -1.438 26.701 1.00 69.81 708 LYS A N 1
ATOM 5530 C CA . LYS A 1 708 ? -22.283 -1.933 28.077 1.00 69.81 708 LYS A CA 1
ATOM 5531 C C . LYS A 1 708 ? -21.371 -1.466 29.234 1.00 69.81 708 LYS A C 1
ATOM 5533 O O . LYS A 1 708 ? -21.798 -1.469 30.397 1.00 69.81 708 LYS A O 1
ATOM 5538 N N . TYR A 1 709 ? -20.111 -1.166 28.935 1.00 76.31 709 TYR A N 1
ATOM 5539 C CA . TYR A 1 709 ? -19.081 -0.778 29.901 1.00 76.31 709 TYR A CA 1
ATOM 5540 C C . TYR A 1 709 ? -18.485 0.602 29.598 1.00 76.31 709 TYR A C 1
ATOM 5542 O O . TYR A 1 709 ? -17.415 0.913 30.115 1.00 76.31 709 TYR A O 1
ATOM 5550 N N . ARG A 1 710 ? -19.131 1.404 28.738 1.00 84.56 710 ARG A N 1
ATOM 5551 C CA . ARG A 1 710 ? -18.635 2.728 28.369 1.00 84.56 710 ARG A CA 1
ATOM 5552 C C . ARG A 1 710 ? -18.974 3.766 29.440 1.00 84.56 710 ARG A C 1
ATOM 5554 O O . ARG A 1 710 ? -20.082 3.768 29.973 1.00 84.56 710 ARG A O 1
ATOM 5561 N N . ILE A 1 711 ? -18.009 4.621 29.766 1.00 89.12 711 ILE A N 1
ATOM 5562 C CA . ILE A 1 711 ? -18.233 5.898 30.455 1.00 89.12 711 ILE A CA 1
ATOM 5563 C C . ILE A 1 711 ? -17.841 6.978 29.453 1.00 89.12 711 ILE A C 1
ATOM 5565 O O . ILE A 1 711 ? -16.665 7.060 29.102 1.00 89.12 711 ILE A O 1
ATOM 5569 N N . GLU A 1 712 ? -18.811 7.756 28.983 1.00 92.25 712 GLU A N 1
ATOM 5570 C CA . GLU A 1 712 ? -18.559 8.900 28.098 1.00 92.25 712 GLU A CA 1
ATOM 5571 C C . GLU A 1 712 ? -17.927 10.040 28.910 1.00 92.25 712 GLU A C 1
ATOM 5573 O O . GLU A 1 712 ? -18.358 10.307 30.041 1.00 92.25 712 GLU A O 1
ATOM 5578 N N . ALA A 1 713 ? -16.895 10.697 28.381 1.00 93.88 713 ALA A N 1
ATOM 5579 C CA . ALA A 1 713 ? -16.125 11.674 29.144 1.00 93.88 713 ALA A CA 1
ATOM 5580 C C . ALA A 1 713 ? -16.934 12.947 29.461 1.00 93.88 713 ALA A C 1
ATOM 5582 O O . ALA A 1 713 ? -16.768 13.539 30.529 1.00 93.88 713 ALA A O 1
ATOM 5583 N N . GLU A 1 714 ? -17.873 13.333 28.596 1.00 93.81 714 GLU A N 1
ATOM 5584 C CA . GLU A 1 714 ? -18.804 14.448 28.795 1.00 93.81 714 GLU A CA 1
ATOM 5585 C C . GLU A 1 714 ? -19.873 14.187 29.872 1.00 93.81 714 GLU A C 1
ATOM 5587 O O . GLU A 1 714 ? -20.520 15.129 30.332 1.00 93.81 714 GLU A O 1
ATOM 5592 N N . HIS A 1 715 ? -20.027 12.934 30.316 1.00 94.31 715 HIS A N 1
ATOM 5593 C CA . HIS A 1 715 ? -20.896 12.538 31.431 1.00 94.31 715 HIS A CA 1
ATOM 5594 C C . HIS A 1 715 ? -20.146 12.379 32.771 1.00 94.31 715 HIS A C 1
ATOM 5596 O O . HIS A 1 715 ? -20.752 11.990 33.771 1.00 94.31 715 HIS A O 1
ATOM 5602 N N . MET A 1 716 ? -18.840 12.666 32.815 1.00 95.69 716 MET A N 1
ATOM 5603 C CA . MET A 1 716 ? -18.034 12.645 34.042 1.00 95.69 716 MET A CA 1
ATOM 5604 C C . MET A 1 716 ? -18.191 13.949 34.851 1.00 95.69 716 MET A C 1
ATOM 5606 O O . MET A 1 716 ? -18.532 14.999 34.314 1.00 95.69 716 MET A O 1
ATOM 5610 N N . ASP A 1 717 ? -17.872 13.916 36.147 1.00 97.31 717 ASP A N 1
ATOM 5611 C CA . ASP A 1 717 ? -17.649 15.121 36.952 1.00 97.31 717 ASP A CA 1
ATOM 5612 C C . ASP A 1 717 ? -16.361 15.812 36.467 1.00 97.31 717 ASP A C 1
ATOM 5614 O O . ASP A 1 717 ? -15.265 15.247 36.598 1.00 97.31 717 ASP A O 1
ATOM 5618 N N . LEU A 1 718 ? -16.490 17.025 35.919 1.00 97.75 718 LEU A N 1
ATOM 5619 C CA . LEU A 1 718 ? -15.400 17.785 35.296 1.00 97.75 718 LEU A CA 1
ATOM 5620 C C . LEU A 1 718 ? -14.922 18.953 36.171 1.00 97.75 718 LEU A C 1
ATOM 5622 O O . LEU A 1 718 ? -15.694 19.843 36.524 1.00 97.75 718 LEU A O 1
ATOM 5626 N N . GLU A 1 719 ? -13.617 19.008 36.430 1.00 97.31 719 GLU A N 1
ATOM 5627 C CA . GLU A 1 719 ? -12.919 20.163 37.005 1.00 97.31 719 GLU A CA 1
ATOM 5628 C C . GLU A 1 719 ? -11.803 20.591 36.044 1.00 97.31 719 GLU A C 1
ATOM 5630 O O . GLU A 1 719 ? -11.006 19.768 35.605 1.00 97.31 719 GLU A O 1
ATOM 5635 N N . GLY A 1 720 ? -11.750 21.862 35.640 1.00 95.75 720 GLY A N 1
ATOM 5636 C CA . GLY A 1 720 ? -10.752 22.350 34.673 1.00 95.75 720 GLY A CA 1
ATOM 5637 C C . GLY A 1 720 ? -10.928 21.853 33.225 1.00 95.75 720 GLY A C 1
ATOM 5638 O O . GLY A 1 720 ? -10.334 22.445 32.327 1.00 95.75 720 GLY A O 1
ATOM 5639 N N . TYR A 1 721 ? -11.771 20.845 32.981 1.00 97.44 721 TYR A N 1
ATOM 5640 C CA . TYR A 1 721 ? -12.266 20.410 31.669 1.00 97.44 721 TYR A CA 1
ATOM 5641 C C . TYR A 1 721 ? -13.534 21.177 31.241 1.00 97.44 721 TYR A C 1
ATOM 5643 O O . TYR A 1 721 ? -14.287 21.674 32.079 1.00 97.44 721 TYR A O 1
ATOM 5651 N N . ARG A 1 722 ? -13.793 21.243 29.929 1.00 96.31 722 ARG A N 1
ATOM 5652 C CA . ARG A 1 722 ? -15.070 21.655 29.319 1.00 96.31 722 ARG A CA 1
ATOM 5653 C C . ARG A 1 722 ? -15.476 20.675 28.218 1.00 96.31 722 ARG A C 1
ATOM 5655 O O . ARG A 1 722 ? -14.609 20.102 27.567 1.00 96.31 722 ARG A O 1
ATOM 5662 N N . ILE A 1 723 ? -16.776 20.544 27.981 1.00 96.94 723 ILE A N 1
ATOM 5663 C CA . ILE A 1 723 ? -17.335 19.754 26.875 1.00 96.94 723 ILE A CA 1
ATOM 5664 C C . ILE A 1 723 ? -17.218 20.556 25.569 1.00 96.94 723 ILE A C 1
ATOM 5666 O O . ILE A 1 723 ? -17.433 21.772 25.573 1.00 96.94 723 ILE A O 1
ATOM 5670 N N . VAL A 1 724 ? -16.899 19.880 24.468 1.00 95.62 724 VAL A N 1
ATOM 5671 C CA . VAL A 1 724 ? -16.922 20.404 23.095 1.00 95.62 724 VAL A CA 1
ATOM 5672 C C . VAL A 1 724 ? -17.646 19.427 22.171 1.00 95.62 724 VAL A C 1
ATOM 5674 O O . VAL A 1 724 ? -17.659 18.222 22.418 1.00 95.62 724 VAL A O 1
ATOM 5677 N N . ASP A 1 725 ? -18.257 19.958 21.117 1.00 92.69 725 ASP A N 1
ATOM 5678 C CA . ASP A 1 725 ? -18.749 19.154 19.998 1.00 92.69 725 ASP A CA 1
ATOM 5679 C C . ASP A 1 725 ? -17.566 18.754 19.103 1.00 92.69 725 ASP A C 1
ATOM 5681 O O . ASP A 1 725 ? -16.613 19.526 18.957 1.00 92.69 725 ASP A O 1
ATOM 5685 N N . VAL A 1 726 ? -17.622 17.553 18.530 1.00 91.50 726 VAL A N 1
ATOM 5686 C CA . VAL A 1 726 ? -16.585 17.012 17.637 1.00 91.50 726 VAL A CA 1
ATOM 5687 C C . VAL A 1 726 ? -17.091 17.058 16.195 1.00 91.50 726 VAL A C 1
ATOM 5689 O O . VAL A 1 726 ? -18.278 16.845 15.947 1.00 91.50 726 VAL A O 1
ATOM 5692 N N . ASP A 1 727 ? -16.211 17.374 15.244 1.00 84.56 727 ASP A N 1
ATOM 5693 C CA . ASP A 1 727 ? -16.537 17.445 13.817 1.00 84.56 727 ASP A CA 1
ATOM 5694 C C . ASP A 1 727 ? -15.386 16.838 12.992 1.00 84.56 727 ASP A C 1
ATOM 5696 O O . ASP A 1 727 ? -14.298 17.414 13.010 1.00 84.56 727 ASP A O 1
ATOM 5700 N N . PRO A 1 728 ? -15.577 15.710 12.271 1.00 88.50 728 PRO A N 1
ATOM 5701 C CA . PRO A 1 728 ? -16.802 14.908 12.118 1.00 88.50 728 PRO A CA 1
ATOM 5702 C C . PRO A 1 728 ? -17.406 14.380 13.428 1.00 88.50 728 PRO A C 1
ATOM 5704 O O . PRO A 1 728 ? -16.698 13.844 14.275 1.00 88.50 728 PRO A O 1
ATOM 5707 N N . PHE A 1 729 ? -18.735 14.468 13.566 1.00 85.44 729 PHE A N 1
ATOM 5708 C CA . PHE A 1 729 ? -19.444 14.012 14.770 1.00 85.44 729 PHE A CA 1
ATOM 5709 C C . PHE A 1 729 ? -19.247 12.515 15.023 1.00 85.44 729 PHE A C 1
ATOM 5711 O O . PHE A 1 729 ? -19.204 12.076 16.169 1.00 85.44 729 PHE A O 1
ATOM 5718 N N . GLU A 1 730 ? -19.106 11.727 13.956 1.00 87.50 730 GLU A N 1
ATOM 5719 C CA . GLU A 1 730 ? -18.905 10.285 14.025 1.00 87.50 730 GLU A CA 1
ATOM 5720 C C . GLU A 1 730 ? -17.524 9.877 14.570 1.00 87.50 730 GLU A C 1
ATOM 5722 O O . GLU A 1 730 ? -17.337 8.710 14.911 1.00 87.50 730 GLU A O 1
ATOM 5727 N N . ALA A 1 731 ? -16.566 10.803 14.703 1.00 87.06 731 ALA A N 1
ATOM 5728 C CA . ALA A 1 731 ? -15.244 10.519 15.269 1.00 87.06 731 ALA A CA 1
ATOM 5729 C C . ALA A 1 731 ? -15.216 10.418 16.806 1.00 87.06 731 ALA A C 1
ATOM 5731 O O . ALA A 1 731 ? -14.198 10.006 17.358 1.00 87.06 731 ALA A O 1
ATOM 5732 N N . ALA A 1 732 ? -16.307 10.768 17.496 1.00 86.56 732 ALA A N 1
ATOM 5733 C CA . ALA A 1 732 ? -16.407 10.695 18.952 1.00 86.56 732 ALA A CA 1
ATOM 5734 C C . ALA A 1 732 ? -17.651 9.933 19.418 1.00 86.56 732 ALA A C 1
ATOM 5736 O O . ALA A 1 732 ? -18.715 9.968 18.790 1.00 86.56 732 ALA A O 1
ATOM 5737 N N . SER A 1 733 ? -17.536 9.281 20.573 1.00 82.12 733 SER A N 1
ATOM 5738 C CA . SER A 1 733 ? -18.698 8.746 21.276 1.00 82.12 733 SER A CA 1
ATOM 5739 C C . SER A 1 733 ? -19.583 9.898 21.765 1.00 82.12 733 SER A C 1
ATOM 5741 O O . SER A 1 733 ? -19.106 10.996 22.034 1.00 82.12 733 SER A O 1
ATOM 5743 N N . GLY A 1 734 ? -20.906 9.709 21.774 1.00 80.81 734 GLY A N 1
ATOM 5744 C CA . GLY A 1 734 ? -21.849 10.777 22.149 1.00 80.81 734 GLY A CA 1
ATOM 5745 C C . GLY A 1 734 ? -21.796 12.051 21.280 1.00 80.81 734 GLY A C 1
ATOM 5746 O O . GLY A 1 734 ? -22.483 13.024 21.599 1.00 80.81 734 GLY A O 1
ATOM 5747 N N . TYR A 1 735 ? -21.018 12.047 20.186 1.00 87.81 735 TYR A N 1
ATOM 5748 C CA . TYR A 1 735 ? -20.721 13.190 19.309 1.00 87.81 735 TYR A CA 1
ATOM 5749 C C . TYR A 1 735 ? -19.929 14.328 19.985 1.00 87.81 735 TYR A C 1
ATOM 5751 O O . TYR A 1 735 ? -19.917 15.467 19.504 1.00 87.81 735 TYR A O 1
ATOM 5759 N N . LYS A 1 736 ? -19.300 14.044 21.131 1.00 92.12 736 LYS A N 1
ATOM 5760 C CA . LYS A 1 736 ? -18.705 15.039 22.030 1.00 92.12 736 LYS A CA 1
ATOM 5761 C C . LYS A 1 736 ? -17.374 14.553 22.584 1.00 92.12 736 LYS A C 1
ATOM 5763 O O . LYS A 1 736 ? -17.113 13.366 22.673 1.00 92.12 736 LYS A O 1
ATOM 5768 N N . ALA A 1 737 ? -16.548 15.501 23.001 1.00 94.69 737 ALA A N 1
ATOM 5769 C CA . ALA A 1 737 ? -15.325 15.238 23.746 1.00 94.69 737 ALA A CA 1
ATOM 5770 C C . ALA A 1 737 ? -15.205 16.235 24.901 1.00 94.69 737 ALA A C 1
ATOM 5772 O O . ALA A 1 737 ? -15.923 17.241 24.961 1.00 94.69 737 ALA A O 1
ATOM 5773 N N . ILE A 1 738 ? -14.259 15.999 25.806 1.00 96.56 738 ILE A N 1
ATOM 5774 C CA . ILE A 1 738 ? -13.854 16.995 26.803 1.00 96.56 738 ILE A CA 1
ATOM 5775 C C . ILE A 1 738 ? -12.439 17.489 26.520 1.00 96.56 738 ILE A C 1
ATOM 5777 O O . ILE A 1 738 ? -11.556 16.703 26.201 1.00 96.56 738 ILE A O 1
ATOM 5781 N N . VAL A 1 739 ? -12.216 18.795 26.669 1.00 96.25 739 VAL A N 1
ATOM 5782 C CA . VAL A 1 739 ? -10.911 19.461 26.501 1.00 96.25 739 VAL A CA 1
ATOM 5783 C C . VAL A 1 739 ? -10.603 20.355 27.690 1.00 96.25 739 VAL A C 1
ATOM 5785 O O . VAL A 1 739 ? -11.518 20.869 28.342 1.00 96.25 739 VAL A O 1
ATOM 5788 N N . THR A 1 740 ? -9.330 20.576 27.996 1.00 96.06 740 THR A N 1
ATOM 5789 C CA . THR A 1 740 ? -8.958 21.478 29.084 1.00 96.06 740 THR A CA 1
ATOM 5790 C C . THR A 1 740 ? -9.415 22.906 28.783 1.00 96.06 740 THR A C 1
ATOM 5792 O O . THR A 1 740 ? -9.408 23.400 27.654 1.00 96.06 740 THR A O 1
ATOM 5795 N N . SER A 1 741 ? -9.865 23.591 29.830 1.00 93.00 741 SER A N 1
ATOM 5796 C CA . SER A 1 741 ? -10.415 24.949 29.762 1.00 93.00 741 SER A CA 1
ATOM 5797 C C . SER A 1 741 ? -9.410 25.978 29.224 1.00 93.00 741 SER A C 1
ATOM 5799 O O . SER A 1 741 ? -9.816 26.957 28.592 1.00 93.00 741 SER A O 1
ATOM 5801 N N . SER A 1 742 ? -8.112 25.727 29.407 1.00 91.12 742 SER A N 1
ATOM 5802 C CA . SER A 1 742 ? -7.007 26.430 28.755 1.00 91.12 742 SER A CA 1
ATOM 5803 C C . SER A 1 742 ? -5.858 25.461 28.446 1.00 91.12 742 SER A C 1
ATOM 5805 O O . SER A 1 742 ? -5.815 24.354 28.982 1.00 91.12 742 SER A O 1
ATOM 5807 N N . ASN A 1 743 ? -4.882 25.907 27.656 1.00 88.81 743 ASN A N 1
ATOM 5808 C CA . ASN A 1 743 ? -3.642 25.174 27.380 1.00 88.81 743 ASN A CA 1
ATOM 5809 C C . ASN A 1 743 ? -2.583 25.279 28.504 1.00 88.81 743 ASN A C 1
ATOM 5811 O O . ASN A 1 743 ? -1.433 24.904 28.312 1.00 88.81 743 ASN A O 1
ATOM 5815 N N . THR A 1 744 ? -2.944 25.810 29.678 1.00 88.50 744 THR A N 1
ATOM 5816 C CA . THR A 1 744 ? -2.046 25.926 30.851 1.00 88.50 744 THR A CA 1
ATOM 5817 C C . THR A 1 744 ? -2.659 25.379 32.141 1.00 88.50 744 THR A C 1
ATOM 5819 O O . THR A 1 744 ? -2.016 25.371 33.188 1.00 88.50 744 THR A O 1
ATOM 5822 N N . THR A 1 745 ? -3.914 24.931 32.092 1.00 91.62 745 THR A N 1
ATOM 5823 C CA . THR A 1 745 ? -4.664 24.425 33.244 1.00 91.62 745 THR A CA 1
ATOM 5824 C C . THR A 1 745 ? -4.926 22.942 33.041 1.00 91.62 745 THR A C 1
ATOM 5826 O O . THR A 1 745 ? -5.599 22.570 32.085 1.00 91.62 745 THR A O 1
ATOM 5829 N N . ALA A 1 746 ? -4.408 22.099 33.936 1.00 95.56 746 ALA A N 1
ATOM 5830 C CA . ALA A 1 746 ? -4.741 20.680 33.932 1.00 95.56 746 ALA A CA 1
ATOM 5831 C C . ALA A 1 746 ? -6.234 20.476 34.234 1.00 95.56 746 ALA A C 1
ATOM 5833 O O . ALA A 1 746 ? -6.798 21.148 35.100 1.00 95.56 746 ALA A O 1
ATOM 5834 N N . GLY A 1 747 ? -6.861 19.546 33.522 1.00 96.56 747 GLY A N 1
ATOM 5835 C CA . GLY A 1 747 ? -8.228 19.110 33.768 1.00 96.56 747 GLY A CA 1
ATOM 5836 C C . GLY A 1 747 ? -8.257 17.802 34.555 1.00 96.56 747 GLY A C 1
ATOM 5837 O O . GLY A 1 747 ? -7.381 16.954 34.405 1.00 96.56 747 GLY A O 1
ATOM 5838 N N . THR A 1 748 ? -9.286 17.622 35.377 1.00 97.62 748 THR A N 1
ATOM 5839 C CA . THR A 1 748 ? -9.639 16.360 36.031 1.00 97.62 748 THR A CA 1
ATOM 5840 C C . THR A 1 748 ? -11.047 15.953 35.613 1.00 97.62 748 THR A C 1
ATOM 5842 O O . THR A 1 748 ? -11.997 16.705 35.820 1.00 97.62 748 THR A O 1
ATOM 5845 N N . ALA A 1 749 ? -11.183 14.763 35.038 1.00 97.44 749 ALA A N 1
ATOM 5846 C CA . ALA A 1 749 ? -12.462 14.122 34.756 1.00 97.44 749 ALA A CA 1
ATOM 5847 C C . ALA A 1 749 ? -12.618 12.923 35.693 1.00 97.44 749 ALA A C 1
ATOM 5849 O O . ALA A 1 749 ? -11.692 12.122 35.843 1.00 97.44 749 ALA A O 1
ATOM 5850 N N . SER A 1 750 ? -13.757 12.789 36.370 1.00 97.06 750 SER A N 1
ATOM 5851 C CA . SER A 1 750 ? -13.957 11.701 37.332 1.00 97.06 750 SER A CA 1
ATOM 5852 C C . SER A 1 750 ? -15.369 11.133 37.317 1.00 97.06 750 SER A C 1
ATOM 5854 O O . SER A 1 750 ? -16.324 11.858 37.093 1.00 97.06 750 SER A O 1
ATOM 5856 N N . ALA A 1 751 ? -15.511 9.835 37.558 1.00 95.69 751 ALA A N 1
ATOM 5857 C CA . ALA A 1 751 ? -16.810 9.174 37.584 1.00 95.69 751 ALA A CA 1
ATOM 5858 C C . ALA A 1 751 ? -16.835 8.077 38.646 1.00 95.69 751 ALA A C 1
ATOM 5860 O O . ALA A 1 751 ? -15.843 7.378 38.859 1.00 95.69 751 ALA A O 1
ATOM 5861 N N . VAL A 1 752 ? -17.986 7.898 39.292 1.00 94.25 752 VAL A N 1
ATOM 5862 C CA . VAL A 1 752 ? -18.242 6.718 40.123 1.00 94.25 752 VAL A CA 1
ATOM 5863 C C . VAL A 1 752 ? -18.487 5.533 39.195 1.00 94.25 752 VAL A C 1
ATOM 5865 O O . VAL A 1 752 ? -19.395 5.562 38.364 1.00 94.25 752 VAL A O 1
ATOM 5868 N N . ILE A 1 753 ? -17.692 4.476 39.332 1.00 86.19 753 ILE A N 1
ATOM 5869 C CA . ILE A 1 753 ? -17.813 3.294 38.488 1.00 86.19 753 ILE A CA 1
ATOM 5870 C C . ILE A 1 753 ? -19.044 2.498 38.927 1.00 86.19 753 ILE A C 1
ATOM 5872 O O . ILE A 1 753 ? -19.050 1.808 39.947 1.00 86.19 753 ILE A O 1
ATOM 5876 N N . ALA A 1 754 ? -20.101 2.596 38.121 1.00 81.88 754 ALA A N 1
ATOM 5877 C CA . ALA A 1 754 ? -21.358 1.877 38.318 1.00 81.88 754 ALA A CA 1
ATOM 5878 C C . ALA A 1 754 ? -21.293 0.393 37.895 1.00 81.88 754 ALA A C 1
ATOM 5880 O O . ALA A 1 754 ? -22.234 -0.362 38.152 1.00 81.88 754 ALA A O 1
ATOM 5881 N N . PHE A 1 755 ? -20.205 -0.029 37.242 1.00 73.00 755 PHE A N 1
ATOM 5882 C CA . PHE A 1 755 ? -19.968 -1.421 36.854 1.00 73.00 755 PHE A CA 1
ATOM 5883 C C . PHE A 1 755 ? -19.725 -2.306 38.086 1.00 73.00 755 PHE A C 1
ATOM 5885 O O . PHE A 1 755 ? -19.342 -1.818 39.145 1.00 73.00 755 PHE A O 1
ATOM 5892 N N . GLU A 1 756 ? -19.960 -3.613 37.961 1.00 77.12 756 GLU A N 1
ATOM 5893 C CA . GLU A 1 756 ? -19.693 -4.544 39.063 1.00 77.12 756 GLU A CA 1
ATOM 5894 C C . GLU A 1 756 ? -18.201 -4.608 39.419 1.00 77.12 756 GLU A C 1
ATOM 5896 O O . GLU A 1 756 ? -17.335 -4.384 38.579 1.00 77.12 756 GLU A O 1
ATOM 5901 N N . THR A 1 757 ? -17.903 -4.953 40.671 1.00 77.69 757 THR A N 1
ATOM 5902 C CA . THR A 1 757 ? -16.536 -5.164 41.168 1.00 77.69 757 THR A CA 1
ATOM 5903 C C . THR A 1 757 ? -15.807 -6.210 40.325 1.00 77.69 757 THR A C 1
ATOM 5905 O O . THR A 1 757 ? -16.274 -7.333 40.254 1.00 77.69 757 THR A O 1
ATOM 5908 N N . GLY A 1 758 ? -14.649 -5.947 39.736 1.00 73.38 758 GLY A N 1
ATOM 5909 C CA . GLY A 1 758 ? -13.968 -6.934 38.898 1.00 73.38 758 GLY A CA 1
ATOM 5910 C C . GLY A 1 758 ? -12.524 -6.583 38.583 1.00 73.38 758 GLY A C 1
ATOM 5911 O O . GLY A 1 758 ? -11.985 -5.594 39.072 1.00 73.38 758 GLY A O 1
ATOM 5912 N N . THR A 1 759 ? -11.907 -7.410 37.744 1.00 73.50 759 THR A N 1
ATOM 5913 C CA . THR A 1 759 ? -10.662 -7.059 37.061 1.00 73.50 759 THR A CA 1
ATOM 5914 C C . THR A 1 759 ? -11.002 -6.763 35.610 1.00 73.50 759 THR A C 1
ATOM 5916 O O . THR A 1 759 ? -11.645 -7.574 34.945 1.00 73.50 759 THR A O 1
ATOM 5919 N N . TYR A 1 760 ? -10.567 -5.608 35.128 1.00 69.50 760 TYR A N 1
ATOM 5920 C CA . TYR A 1 760 ? -10.881 -5.085 33.809 1.00 69.50 760 TYR A CA 1
ATOM 5921 C C . TYR A 1 760 ? -9.610 -4.625 33.098 1.00 69.50 760 TYR A C 1
ATOM 5923 O O . TYR A 1 760 ? -8.636 -4.227 33.731 1.00 69.50 760 TYR A O 1
ATOM 5931 N N . THR A 1 761 ? -9.632 -4.618 31.768 1.00 78.44 761 THR A N 1
ATOM 5932 C CA . THR A 1 761 ? -8.754 -3.717 31.019 1.00 78.44 761 THR A CA 1
ATOM 5933 C C . THR A 1 761 ? -9.403 -2.343 31.050 1.00 78.44 761 THR A C 1
ATOM 5935 O O . THR A 1 761 ? -10.504 -2.197 30.526 1.00 78.44 761 THR A O 1
ATOM 5938 N N . LEU A 1 762 ? -8.754 -1.362 31.678 1.00 84.00 762 LEU A N 1
ATOM 5939 C CA . LEU A 1 762 ? -9.146 0.040 31.589 1.00 84.00 762 LEU A CA 1
ATOM 5940 C C . LEU A 1 762 ? -8.683 0.559 30.228 1.00 84.00 762 LEU A C 1
ATOM 5942 O O . LEU A 1 762 ? -7.510 0.884 30.045 1.00 84.00 762 LEU A O 1
ATOM 5946 N N . ALA A 1 763 ? -9.598 0.594 29.269 1.00 87.38 763 ALA A N 1
ATOM 5947 C CA . ALA A 1 763 ? -9.365 1.254 27.996 1.00 87.38 763 ALA A CA 1
ATOM 5948 C C . ALA A 1 763 ? -9.768 2.725 28.090 1.00 87.38 763 ALA A C 1
ATOM 5950 O O . ALA A 1 763 ? -10.849 3.005 28.603 1.00 87.38 763 ALA A O 1
ATOM 5951 N N . ILE A 1 764 ? -8.942 3.635 27.576 1.00 91.19 764 ILE A N 1
ATOM 5952 C CA . ILE A 1 764 ? -9.218 5.074 27.503 1.00 91.19 764 ILE A CA 1
ATOM 5953 C C . ILE A 1 764 ? -9.038 5.510 26.049 1.00 91.19 764 ILE A C 1
ATOM 5955 O O . ILE A 1 764 ? -7.956 5.352 25.478 1.00 91.19 764 ILE A O 1
ATOM 5959 N N . ASN A 1 765 ? -10.105 6.044 25.465 1.00 92.81 765 ASN A N 1
ATOM 5960 C CA . ASN A 1 765 ? -10.102 6.713 24.175 1.00 92.81 765 ASN A CA 1
ATOM 5961 C C . ASN A 1 765 ? -9.860 8.216 24.398 1.00 92.81 765 ASN A C 1
ATOM 5963 O O . ASN A 1 765 ? -10.478 8.842 25.264 1.00 92.81 765 ASN A O 1
ATOM 5967 N N . TYR A 1 766 ? -8.914 8.770 23.650 1.00 94.31 766 TYR A N 1
ATOM 5968 C CA . TYR A 1 766 ? -8.449 10.153 23.729 1.00 94.31 766 TYR A CA 1
ATOM 5969 C C . TYR A 1 766 ? -8.025 10.619 22.332 1.00 94.31 766 TYR A C 1
ATOM 5971 O O . TYR A 1 766 ? -7.897 9.788 21.433 1.00 94.31 766 TYR A O 1
ATOM 5979 N N . PHE A 1 767 ? -7.794 11.916 22.139 1.00 93.31 767 PHE A N 1
ATOM 5980 C CA . PHE A 1 767 ? -7.233 12.411 20.878 1.00 93.31 767 PHE A CA 1
ATOM 5981 C C . PHE A 1 767 ? -5.773 12.845 21.091 1.00 93.31 767 PHE A C 1
ATOM 5983 O O . PHE A 1 767 ? -5.448 13.454 22.107 1.00 93.31 767 PHE A O 1
ATOM 5990 N N . ASP A 1 768 ? -4.890 12.503 20.159 1.00 91.75 768 ASP A N 1
ATOM 5991 C CA . ASP A 1 768 ? -3.472 12.884 20.155 1.00 91.75 768 ASP A CA 1
ATOM 5992 C C . ASP A 1 768 ? -3.270 13.859 18.991 1.00 91.75 768 ASP A C 1
ATOM 5994 O O . ASP A 1 768 ? -3.208 13.465 17.823 1.00 91.75 768 ASP A O 1
ATOM 5998 N N . VAL A 1 769 ? -3.319 15.151 19.314 1.00 89.12 769 VAL A N 1
ATOM 5999 C CA . VAL A 1 769 ? -3.429 16.244 18.338 1.00 89.12 769 VAL A CA 1
ATOM 6000 C C . VAL A 1 769 ? -2.075 16.930 18.176 1.00 89.12 769 VAL A C 1
ATOM 6002 O O . VAL A 1 769 ? -1.419 17.242 19.168 1.00 89.12 769 VAL A O 1
ATOM 6005 N N . ILE A 1 770 ? -1.650 17.178 16.932 1.00 83.75 770 ILE A N 1
ATOM 6006 C CA . ILE A 1 770 ? -0.258 17.565 16.639 1.00 83.75 770 ILE A CA 1
ATOM 6007 C C . ILE A 1 770 ? 0.214 18.835 17.367 1.00 83.75 770 ILE A C 1
ATOM 6009 O O . ILE A 1 770 ? -0.562 19.748 17.665 1.00 83.75 770 ILE A O 1
ATOM 6013 N N . ARG A 1 771 ? 1.543 18.954 17.512 1.00 82.56 771 ARG A N 1
ATOM 6014 C CA . ARG A 1 771 ? 2.268 20.124 18.064 1.00 82.56 771 ARG A CA 1
ATOM 6015 C C . ARG A 1 771 ? 2.169 20.300 19.587 1.00 82.56 771 ARG A C 1
ATOM 6017 O O . ARG A 1 771 ? 2.716 21.283 20.092 1.00 82.56 771 ARG A O 1
ATOM 6024 N N . GLY A 1 772 ? 1.534 19.382 20.312 1.00 84.19 772 GLY A N 1
ATOM 6025 C CA . GLY A 1 772 ? 1.600 19.281 21.772 1.00 84.19 772 GLY A CA 1
ATOM 6026 C C . GLY A 1 772 ? 1.889 17.849 22.217 1.00 84.19 772 GLY A C 1
ATOM 6027 O O . GLY A 1 772 ? 1.832 16.920 21.416 1.00 84.19 772 GLY A O 1
ATOM 6028 N N . LYS A 1 773 ? 2.292 17.684 23.482 1.00 90.94 773 LYS A N 1
ATOM 6029 C CA . LYS A 1 773 ? 2.553 16.376 24.106 1.00 90.94 773 LYS A CA 1
ATOM 6030 C C . LYS A 1 773 ? 1.839 16.261 25.444 1.00 90.94 773 LYS A C 1
ATOM 6032 O O . LYS A 1 773 ? 2.472 16.121 26.500 1.00 90.94 773 LYS A O 1
ATOM 6037 N N . CYS A 1 774 ? 0.510 16.351 25.403 1.00 93.25 774 CYS A N 1
ATOM 6038 C CA . CYS A 1 774 ? -0.344 16.282 26.584 1.00 93.25 774 CYS A CA 1
ATOM 6039 C C . CYS A 1 774 ? -0.029 15.048 27.422 1.00 93.25 774 CYS A C 1
ATOM 6041 O O . CYS A 1 774 ? 0.197 13.957 26.901 1.00 93.25 774 CYS A O 1
ATOM 6043 N N . SER A 1 775 ? -0.015 15.210 28.744 1.00 95.50 775 SER A N 1
ATOM 6044 C CA . SER A 1 775 ? 0.302 14.117 29.666 1.00 95.50 775 SER A CA 1
ATOM 6045 C C . SER A 1 775 ? -0.890 13.762 30.534 1.00 95.50 775 SER A C 1
ATOM 6047 O O . SER A 1 775 ? -1.562 14.637 31.078 1.00 95.50 775 SER A O 1
ATOM 6049 N N . TYR A 1 776 ? -1.135 12.465 30.673 1.00 97.06 776 TYR A N 1
ATOM 6050 C CA . TYR A 1 776 ? -2.336 11.942 31.300 1.00 97.06 776 TYR A CA 1
ATOM 6051 C C . TYR A 1 776 ? -1.987 10.963 32.420 1.00 97.06 776 TYR A C 1
ATOM 6053 O O . TYR A 1 776 ? -1.031 10.185 32.322 1.00 97.06 776 TYR A O 1
ATOM 6061 N N . VAL A 1 777 ? -2.785 10.979 33.488 1.00 97.62 777 VAL A N 1
ATOM 6062 C CA . VAL A 1 777 ? -2.683 10.040 34.609 1.00 97.62 777 VAL A CA 1
ATOM 6063 C C . VAL A 1 777 ? -4.069 9.507 34.951 1.00 97.62 777 VAL A C 1
ATOM 6065 O O . VAL A 1 777 ? -4.958 10.280 35.306 1.00 97.62 777 VAL A O 1
ATOM 6068 N N . ALA A 1 778 ? -4.241 8.188 34.882 1.00 95.88 778 ALA A N 1
ATOM 6069 C CA . ALA A 1 778 ? -5.467 7.506 35.284 1.00 95.88 778 ALA A CA 1
ATOM 6070 C C . ALA A 1 778 ? -5.325 6.916 36.693 1.00 95.88 778 ALA A C 1
ATOM 6072 O O . ALA A 1 778 ? -4.314 6.287 37.017 1.00 95.88 778 ALA A O 1
ATOM 6073 N N . TYR A 1 779 ? -6.361 7.090 37.508 1.00 96.31 779 TYR A N 1
ATOM 6074 C CA . TYR A 1 779 ? -6.459 6.613 38.882 1.00 96.31 779 TYR A CA 1
ATOM 6075 C C . TYR A 1 779 ? -7.748 5.820 39.103 1.00 96.31 779 TYR A C 1
ATOM 6077 O O . TYR A 1 779 ? -8.801 6.182 38.574 1.00 96.31 779 TYR A O 1
ATOM 6085 N N . ILE A 1 780 ? -7.674 4.818 39.977 1.00 94.25 780 ILE A N 1
ATOM 6086 C CA . ILE A 1 780 ? -8.832 4.225 40.649 1.00 94.25 780 ILE A CA 1
ATOM 6087 C C . ILE A 1 780 ? -8.728 4.616 42.122 1.00 94.25 780 ILE A C 1
ATOM 6089 O O . ILE A 1 780 ? -7.742 4.314 42.794 1.00 94.25 780 ILE A O 1
ATOM 6093 N N . ASN A 1 781 ? -9.722 5.361 42.601 1.00 92.62 781 ASN A N 1
ATOM 6094 C CA . ASN A 1 781 ? -9.681 6.105 43.857 1.00 92.62 781 ASN A CA 1
ATOM 6095 C C . ASN A 1 781 ? -8.454 7.043 43.904 1.00 92.62 781 ASN A C 1
ATOM 6097 O O . ASN A 1 781 ? -8.419 8.068 43.209 1.00 92.62 781 ASN A O 1
ATOM 6101 N N . ASP A 1 782 ? -7.439 6.678 44.687 1.00 90.88 782 ASP A N 1
ATOM 6102 C CA . ASP A 1 782 ? -6.162 7.392 44.802 1.00 90.88 782 ASP A CA 1
ATOM 6103 C C . ASP A 1 782 ? -4.953 6.564 44.330 1.00 90.88 782 ASP A C 1
ATOM 6105 O O . ASP A 1 782 ? -3.832 7.075 44.298 1.00 90.88 782 ASP A O 1
ATOM 6109 N N . GLU A 1 783 ? -5.163 5.322 43.883 1.00 93.56 783 GLU A N 1
ATOM 6110 C CA . GLU A 1 783 ? -4.111 4.514 43.265 1.00 93.56 783 GLU A CA 1
ATOM 6111 C C . GLU A 1 783 ? -3.961 4.851 41.780 1.00 93.56 783 GLU A C 1
ATOM 6113 O O . GLU A 1 783 ? -4.942 4.928 41.042 1.00 93.56 783 GLU A O 1
ATOM 6118 N N . VAL A 1 784 ? -2.719 5.029 41.320 1.00 95.56 784 VAL A N 1
ATOM 6119 C CA . VAL A 1 784 ? -2.430 5.265 39.900 1.00 95.56 784 VAL A CA 1
ATOM 6120 C C . VAL A 1 784 ? -2.459 3.945 39.142 1.00 95.56 784 VAL A C 1
ATOM 6122 O O . VAL A 1 784 ? -1.656 3.056 39.420 1.00 95.56 784 VAL A O 1
ATOM 6125 N N . VAL A 1 785 ? -3.325 3.874 38.135 1.00 91.81 785 VAL A N 1
ATOM 6126 C CA . VAL A 1 785 ? -3.401 2.770 37.173 1.00 91.81 785 VAL A CA 1
ATOM 6127 C C . VAL A 1 785 ? -2.389 2.942 36.049 1.00 91.81 785 VAL A C 1
ATOM 6129 O O . VAL A 1 785 ? -1.697 1.995 35.689 1.00 91.81 785 VAL A O 1
ATOM 6132 N N . GLY A 1 786 ? -2.297 4.148 35.487 1.00 92.81 786 GLY A N 1
ATOM 6133 C CA . GLY A 1 786 ? -1.572 4.369 34.243 1.00 92.81 786 GLY A CA 1
ATOM 6134 C C . GLY A 1 786 ? -1.099 5.803 34.072 1.00 92.81 786 GLY A C 1
ATOM 6135 O O . GLY A 1 786 ? -1.677 6.740 34.626 1.00 92.81 786 GLY A O 1
ATOM 6136 N N . ARG A 1 787 ? -0.026 5.964 33.295 1.00 96.44 787 ARG A N 1
ATOM 6137 C CA . ARG A 1 787 ? 0.499 7.252 32.832 1.00 96.44 787 ARG A CA 1
ATOM 6138 C C . ARG A 1 787 ? 0.864 7.131 31.365 1.00 96.44 787 ARG A C 1
ATOM 6140 O O . ARG A 1 787 ? 1.514 6.158 30.995 1.00 96.44 787 ARG A O 1
ATOM 6147 N N . TRP A 1 788 ? 0.494 8.120 30.564 1.00 94.56 788 TRP A N 1
ATOM 6148 C CA . TRP A 1 788 ? 0.889 8.192 29.159 1.00 94.56 788 TRP A CA 1
ATOM 6149 C C . TRP A 1 788 ? 1.020 9.641 28.697 1.00 94.56 788 TRP A C 1
ATOM 6151 O O . TRP A 1 788 ? 0.768 10.581 29.459 1.00 94.56 788 TRP A O 1
ATOM 6161 N N . ARG A 1 789 ? 1.466 9.811 27.454 1.00 93.06 789 ARG A N 1
ATOM 6162 C CA . ARG A 1 789 ? 1.527 11.094 26.762 1.00 93.06 789 ARG A CA 1
ATOM 6163 C C . ARG A 1 789 ? 1.001 10.944 25.342 1.00 93.06 789 ARG A C 1
ATOM 6165 O O . ARG A 1 789 ? 1.240 9.892 24.745 1.00 93.06 789 ARG A O 1
ATOM 6172 N N . GLY A 1 790 ? 0.380 11.999 24.822 1.00 88.00 790 GLY A N 1
ATOM 6173 C CA . GLY A 1 790 ? 0.256 12.196 23.382 1.00 88.00 790 GLY A CA 1
ATOM 6174 C C . GLY A 1 790 ? 1.659 12.345 22.794 1.00 88.00 790 GLY A C 1
ATOM 6175 O O . GLY A 1 790 ? 2.423 13.209 23.218 1.00 88.00 790 GLY A O 1
ATOM 6176 N N . THR A 1 791 ? 2.066 11.380 21.972 1.00 87.12 791 THR A N 1
ATOM 6177 C CA . THR A 1 791 ? 3.403 11.296 21.335 1.00 87.12 791 THR A CA 1
ATOM 6178 C C . THR A 1 791 ? 3.339 10.510 20.023 1.00 87.12 791 THR A C 1
ATOM 6180 O O . THR A 1 791 ? 4.357 10.029 19.524 1.00 87.12 791 THR A O 1
ATOM 6183 N N . SER A 1 792 ? 2.149 10.323 19.453 1.00 82.06 792 SER A N 1
ATOM 6184 C CA . SER A 1 792 ? 1.974 9.448 18.291 1.00 82.06 792 SER A CA 1
ATOM 6185 C C . SER A 1 792 ? 2.642 10.024 17.043 1.00 82.06 792 SER A C 1
ATOM 6187 O O . SER A 1 792 ? 3.193 9.259 16.259 1.00 82.06 792 SER A O 1
ATOM 6189 N N . GLU A 1 793 ? 2.762 11.351 16.943 1.00 77.62 793 GLU A N 1
ATOM 6190 C CA . GLU A 1 793 ? 3.623 12.036 15.963 1.00 77.62 793 GLU A CA 1
ATOM 6191 C C . GLU A 1 793 ? 5.087 11.529 15.961 1.00 77.62 793 GLU A C 1
ATOM 6193 O O . GLU A 1 793 ? 5.715 11.464 14.906 1.00 77.62 793 GLU A O 1
ATOM 6198 N N . GLU A 1 794 ? 5.634 11.109 17.111 1.00 80.12 794 GLU A N 1
ATOM 6199 C CA . GLU A 1 794 ? 7.002 10.570 17.215 1.00 80.12 794 GLU A CA 1
ATOM 6200 C C . GLU A 1 794 ? 7.088 9.079 16.854 1.00 80.12 794 GLU A C 1
ATOM 6202 O O . GLU A 1 794 ? 8.145 8.610 16.434 1.00 80.12 794 GLU A O 1
ATOM 6207 N N . LYS A 1 795 ? 6.000 8.320 17.052 1.00 82.56 795 LYS A N 1
ATOM 6208 C CA . LYS A 1 795 ? 5.998 6.847 16.971 1.00 82.56 795 LYS A CA 1
ATOM 6209 C C . LYS A 1 795 ? 5.368 6.272 15.705 1.00 82.56 795 LYS A C 1
ATOM 6211 O O . LYS A 1 795 ? 5.762 5.192 15.274 1.00 82.56 795 LYS A O 1
ATOM 6216 N N . LEU A 1 796 ? 4.382 6.958 15.131 1.00 84.62 796 LEU A N 1
ATOM 6217 C CA . LEU A 1 796 ? 3.764 6.577 13.859 1.00 84.62 796 LEU A CA 1
ATOM 6218 C C . LEU A 1 796 ? 4.676 6.969 12.683 1.00 84.62 796 LEU A C 1
ATOM 6220 O O . LEU A 1 796 ? 4.777 6.230 11.705 1.00 84.62 796 LEU A O 1
ATOM 6224 N N . GLY A 1 797 ? 5.422 8.074 12.833 1.00 74.38 797 GLY A N 1
ATOM 6225 C CA . GLY A 1 797 ? 6.397 8.575 11.855 1.00 74.38 797 GLY A CA 1
ATOM 6226 C C . GLY A 1 797 ? 5.846 9.630 10.888 1.00 74.38 797 GLY A C 1
ATOM 6227 O O . GLY A 1 797 ? 6.558 10.041 9.971 1.00 74.38 797 GLY A O 1
ATOM 6228 N N . HIS A 1 798 ? 4.604 10.076 11.094 1.00 77.94 798 HIS A N 1
ATOM 6229 C CA . HIS A 1 798 ? 3.920 11.113 10.316 1.00 77.94 798 HIS A CA 1
ATOM 6230 C C . HIS A 1 798 ? 2.948 11.922 11.201 1.00 77.94 798 HIS A C 1
ATOM 6232 O O . HIS A 1 798 ? 2.899 11.728 12.417 1.00 77.94 798 HIS A O 1
ATOM 6238 N N . TRP A 1 799 ? 2.232 12.884 10.613 1.00 71.56 799 TRP A N 1
ATOM 6239 C CA . TRP A 1 799 ? 1.360 13.828 11.324 1.00 71.56 799 TRP A CA 1
ATOM 6240 C C . TRP A 1 799 ? -0.124 13.481 11.105 1.00 71.56 799 TRP A C 1
ATOM 6242 O O . TRP A 1 799 ? -0.622 13.747 10.012 1.00 71.56 799 TRP A O 1
ATOM 6252 N N . PRO A 1 800 ? -0.848 12.941 12.108 1.00 66.94 800 PRO A N 1
ATOM 6253 C CA . PRO A 1 800 ? -2.225 12.482 11.913 1.00 66.94 800 PRO A CA 1
ATOM 6254 C C . PRO A 1 800 ? -3.238 13.618 11.669 1.00 66.94 800 PRO A C 1
ATOM 6256 O O . PRO A 1 800 ? -3.885 13.620 10.626 1.00 66.94 800 PRO A O 1
ATOM 6259 N N . SER A 1 801 ? -3.402 14.572 12.601 1.00 87.12 801 SER A N 1
ATOM 6260 C CA . SER A 1 801 ? -4.302 15.734 12.434 1.00 87.12 801 SER A CA 1
ATOM 6261 C C . SER A 1 801 ? -4.096 16.829 13.494 1.00 87.12 801 SER A C 1
ATOM 6263 O O . SER A 1 801 ? -3.591 16.566 14.589 1.00 87.12 801 SER A O 1
ATOM 6265 N N . GLU A 1 802 ? -4.513 18.062 13.175 1.00 87.75 802 GLU A N 1
ATOM 6266 C CA . GLU A 1 802 ? -4.663 19.183 14.124 1.00 87.75 802 GLU A CA 1
ATOM 6267 C C . GLU A 1 802 ? -6.095 19.353 14.682 1.00 87.75 802 GLU A C 1
ATOM 6269 O O . GLU A 1 802 ? -6.343 20.267 15.472 1.00 87.75 802 GLU A O 1
ATOM 6274 N N . PHE A 1 803 ? -7.025 18.464 14.318 1.00 91.25 803 PHE A N 1
ATOM 6275 C CA . PHE A 1 803 ? -8.427 18.467 14.754 1.00 91.25 803 PHE A CA 1
ATOM 6276 C C . PHE A 1 803 ? -8.758 17.266 15.652 1.00 91.25 803 PHE A C 1
ATOM 6278 O O . PHE A 1 803 ? -8.025 16.280 15.692 1.00 91.25 803 PHE A O 1
ATOM 6285 N N . LEU A 1 804 ? -9.883 17.342 16.372 1.00 92.69 804 LEU A N 1
ATOM 6286 C CA . LEU A 1 804 ? -10.484 16.184 17.042 1.00 92.69 804 LEU A CA 1
ATOM 6287 C C . LEU A 1 804 ? -11.280 15.411 15.987 1.00 92.69 804 LEU A C 1
ATOM 6289 O O . LEU A 1 804 ? -12.381 15.820 15.628 1.00 92.69 804 LEU A O 1
ATOM 6293 N N . ASP A 1 805 ? -10.693 14.356 15.437 1.00 93.25 805 ASP A N 1
ATOM 6294 C CA . ASP A 1 805 ? -11.248 13.620 14.304 1.00 93.25 805 ASP A CA 1
ATOM 6295 C C . ASP A 1 805 ? -10.800 12.150 14.324 1.00 93.25 805 ASP A C 1
ATOM 6297 O O . ASP A 1 805 ? -10.104 11.693 15.234 1.00 93.25 805 ASP A O 1
ATOM 6301 N N . GLY A 1 806 ? -11.206 11.388 13.307 1.00 92.19 806 GLY A N 1
ATOM 6302 C CA . GLY A 1 806 ? -10.833 9.984 13.178 1.00 92.19 806 GLY A CA 1
ATOM 6303 C C . GLY A 1 806 ? -9.331 9.749 12.977 1.00 92.19 806 GLY A C 1
ATOM 6304 O O . GLY A 1 806 ? -8.895 8.617 13.118 1.00 92.19 806 GLY A O 1
ATOM 6305 N N . HIS A 1 807 ? -8.531 10.766 12.639 1.00 92.06 807 HIS A N 1
ATOM 6306 C CA . HIS A 1 807 ? -7.082 10.643 12.451 1.00 92.06 807 HIS A CA 1
ATOM 6307 C C . HIS A 1 807 ? -6.331 10.765 13.780 1.00 92.06 807 HIS A C 1
ATOM 6309 O O . HIS A 1 807 ? -5.373 10.027 14.016 1.00 92.06 807 HIS A O 1
ATOM 6315 N N . SER A 1 808 ? -6.758 11.696 14.639 1.00 92.50 808 SER A N 1
ATOM 6316 C CA . SER A 1 808 ? -6.172 11.924 15.965 1.00 92.50 808 SER A CA 1
ATOM 6317 C C . SER A 1 808 ? -6.768 11.034 17.062 1.00 92.50 808 SER A C 1
ATOM 6319 O O . SER A 1 808 ? -6.198 10.964 18.148 1.00 92.50 808 SER A O 1
ATOM 6321 N N . ALA A 1 809 ? -7.879 10.334 16.811 1.00 92.75 809 ALA A N 1
ATOM 6322 C CA . ALA A 1 809 ? -8.513 9.423 17.765 1.00 92.75 809 ALA A CA 1
ATOM 6323 C C . ALA A 1 809 ? -7.658 8.174 18.064 1.00 92.75 809 ALA A C 1
ATOM 6325 O O . ALA A 1 809 ? -7.416 7.323 17.206 1.00 92.75 809 ALA A O 1
ATOM 6326 N N . ILE A 1 810 ? -7.241 8.019 19.324 1.00 91.00 810 ILE A N 1
ATOM 6327 C CA . ILE A 1 810 ? -6.363 6.941 19.795 1.00 91.00 810 ILE A CA 1
ATOM 6328 C C . ILE A 1 810 ? -6.954 6.267 21.033 1.00 91.00 810 ILE A C 1
ATOM 6330 O O . ILE A 1 810 ? -7.670 6.859 21.840 1.00 91.00 810 ILE A O 1
ATOM 6334 N N . ARG A 1 811 ? -6.622 4.988 21.212 1.00 90.38 811 ARG A N 1
ATOM 6335 C CA . ARG A 1 811 ? -6.972 4.206 22.396 1.00 90.38 811 ARG A CA 1
ATOM 6336 C C . ARG A 1 811 ? -5.722 3.698 23.097 1.00 90.38 811 ARG A C 1
ATOM 6338 O O . ARG A 1 811 ? -4.881 3.058 22.475 1.00 90.38 811 ARG A O 1
ATOM 6345 N N . ILE A 1 812 ? -5.654 3.902 24.409 1.00 89.81 812 ILE A N 1
ATOM 6346 C CA . ILE A 1 812 ? -4.682 3.244 25.285 1.00 89.81 812 ILE A CA 1
ATOM 6347 C C . ILE A 1 812 ? -5.388 2.239 26.200 1.00 89.81 812 ILE A C 1
ATOM 6349 O O . ILE A 1 812 ? -6.508 2.473 26.651 1.00 89.81 812 ILE A O 1
ATOM 6353 N N . ASN A 1 813 ? -4.740 1.106 26.467 1.00 85.38 813 ASN A N 1
ATOM 6354 C CA . ASN A 1 813 ? -5.280 0.024 27.287 1.00 85.38 813 ASN A CA 1
ATOM 6355 C C . ASN A 1 813 ? -4.360 -0.244 28.488 1.00 85.38 813 ASN A C 1
ATOM 6357 O O . ASN A 1 813 ? -3.162 -0.456 28.315 1.00 85.38 813 ASN A O 1
ATOM 6361 N N . PHE A 1 814 ? -4.931 -0.317 29.690 1.00 82.31 814 PHE A N 1
ATOM 6362 C CA . PHE A 1 814 ? -4.253 -0.784 30.901 1.00 82.31 814 PHE A CA 1
ATOM 6363 C C . PHE A 1 814 ? -4.913 -2.095 31.363 1.00 82.31 814 PHE A C 1
ATOM 6365 O O . PHE A 1 814 ? -6.030 -2.049 31.884 1.00 82.31 814 PHE A O 1
ATOM 6372 N N . PRO A 1 815 ? -4.309 -3.276 31.130 1.00 76.81 815 PRO A N 1
ATOM 6373 C CA . PRO A 1 815 ? -4.866 -4.556 31.571 1.00 76.81 815 PRO A CA 1
ATOM 6374 C C . PRO A 1 815 ? -4.755 -4.740 33.096 1.00 76.81 815 PRO A C 1
ATOM 6376 O O . PRO A 1 815 ? -3.982 -4.061 33.766 1.00 76.81 815 PRO A O 1
ATOM 6379 N N . GLY A 1 816 ? -5.520 -5.684 33.655 1.00 70.31 816 GLY A N 1
ATOM 6380 C CA . GLY A 1 816 ? -5.367 -6.116 35.055 1.00 70.31 816 GLY A CA 1
ATOM 6381 C C . GLY A 1 816 ? -5.901 -5.153 36.129 1.00 70.31 816 GLY A C 1
ATOM 6382 O O . GLY A 1 816 ? -5.661 -5.366 37.319 1.00 70.31 816 GLY A O 1
ATOM 6383 N N . VAL A 1 817 ? -6.649 -4.117 35.747 1.00 74.12 817 VAL A N 1
ATOM 6384 C CA . VAL A 1 817 ? -7.132 -3.064 36.650 1.00 74.12 817 VAL A CA 1
ATOM 6385 C C . VAL A 1 817 ? -8.256 -3.590 37.533 1.00 74.12 817 VAL A C 1
ATOM 6387 O O . VAL A 1 817 ? -9.341 -3.927 37.060 1.00 74.12 817 VAL A O 1
ATOM 6390 N N . LYS A 1 818 ? -7.989 -3.657 38.838 1.00 76.50 818 LYS A N 1
ATOM 6391 C CA . LYS A 1 818 ? -8.966 -4.043 39.861 1.00 76.50 818 LYS A CA 1
ATOM 6392 C C . LYS A 1 818 ? -9.870 -2.845 40.158 1.00 76.50 818 LYS A C 1
ATOM 6394 O O . LYS A 1 818 ? -9.380 -1.745 40.391 1.00 76.50 818 LYS A O 1
ATOM 6399 N N . VAL A 1 819 ? -11.175 -3.079 40.145 1.00 75.94 819 VAL A N 1
ATOM 6400 C CA . VAL A 1 819 ? -12.226 -2.083 40.373 1.00 75.94 819 VAL A CA 1
ATOM 6401 C C . VAL A 1 819 ? -13.255 -2.671 41.326 1.00 75.94 819 VAL A C 1
ATOM 6403 O O . VAL A 1 819 ? -13.662 -3.818 41.165 1.00 75.94 819 VAL A O 1
ATOM 6406 N N . THR A 1 820 ? -13.729 -1.885 42.279 1.00 83.69 820 THR A N 1
ATOM 6407 C CA . THR A 1 820 ? -14.906 -2.156 43.107 1.00 83.69 820 THR A CA 1
ATOM 6408 C C . THR A 1 820 ? -16.073 -1.313 42.611 1.00 83.69 820 THR A C 1
ATOM 6410 O O . THR A 1 820 ? -15.896 -0.160 42.225 1.00 83.69 820 THR A O 1
ATOM 6413 N N . LYS A 1 821 ? -17.293 -1.856 42.625 1.00 86.12 821 LYS A N 1
ATOM 6414 C CA . LYS A 1 821 ? -18.493 -1.069 42.323 1.00 86.12 821 LYS A CA 1
ATOM 6415 C C . LYS A 1 821 ? -18.619 0.086 43.316 1.00 86.12 821 LYS A C 1
ATOM 6417 O O . LYS A 1 821 ? -18.725 -0.150 44.518 1.00 86.12 821 LYS A O 1
ATOM 6422 N N . GLY A 1 822 ? -18.632 1.315 42.808 1.00 89.56 822 GLY A N 1
ATOM 6423 C CA . GLY A 1 822 ? -18.577 2.532 43.620 1.00 89.56 822 GLY A CA 1
ATOM 6424 C C . GLY A 1 822 ? -17.183 3.156 43.763 1.00 89.56 822 GLY A C 1
ATOM 6425 O O . GLY A 1 822 ? -17.099 4.264 44.290 1.00 89.56 822 GLY A O 1
ATOM 6426 N N . ASP A 1 823 ? -16.115 2.515 43.271 1.00 92.56 823 ASP A N 1
ATOM 6427 C CA . ASP A 1 823 ? -14.801 3.157 43.141 1.00 92.56 823 ASP A CA 1
ATOM 6428 C C . ASP A 1 823 ? -14.886 4.374 42.214 1.00 92.56 823 ASP A C 1
ATOM 6430 O O . ASP A 1 823 ? -15.673 4.409 41.265 1.00 92.56 823 ASP A O 1
ATOM 6434 N N . ARG A 1 824 ? -14.037 5.372 42.457 1.00 95.31 824 ARG A N 1
ATOM 6435 C CA . ARG A 1 824 ? -13.965 6.579 41.635 1.00 95.31 824 ARG A CA 1
ATOM 6436 C C . ARG A 1 824 ? -12.858 6.453 40.594 1.00 95.31 824 ARG A C 1
ATOM 6438 O O . ARG A 1 824 ? -11.679 6.501 40.937 1.00 95.31 824 ARG A O 1
ATOM 6445 N N . LEU A 1 825 ? -13.227 6.363 39.320 1.00 94.38 825 LEU A N 1
ATOM 6446 C CA . LEU 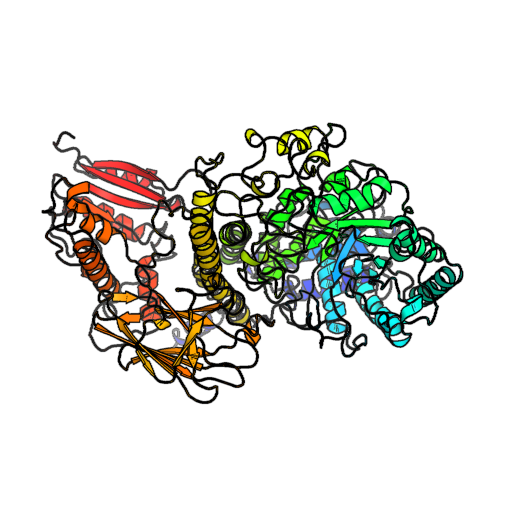A 1 825 ? -12.303 6.641 38.223 1.00 94.38 825 LEU A CA 1
ATOM 6447 C C . LEU A 1 825 ? -11.956 8.131 38.241 1.00 94.38 825 LEU A C 1
ATOM 6449 O O . LEU A 1 825 ? -12.844 8.971 38.388 1.00 94.38 825 LEU A O 1
ATOM 6453 N N . LYS A 1 826 ? -10.679 8.466 38.068 1.00 96.56 826 LYS A N 1
ATOM 6454 C CA . LYS A 1 826 ? -10.194 9.848 37.961 1.00 96.56 826 LYS A CA 1
ATOM 6455 C C . LYS A 1 826 ? -9.086 9.904 36.914 1.00 96.56 826 LYS A C 1
ATOM 6457 O O . LYS A 1 826 ? -8.075 9.227 37.066 1.00 96.56 826 LYS A O 1
ATOM 6462 N N . ILE A 1 827 ? -9.267 10.699 35.866 1.00 97.19 827 ILE A N 1
ATOM 6463 C CA . ILE A 1 827 ? -8.264 10.957 34.829 1.00 97.19 827 ILE A CA 1
ATOM 6464 C C . ILE A 1 827 ? -7.857 12.423 34.940 1.00 97.19 827 ILE A C 1
ATOM 6466 O O . ILE A 1 827 ? -8.713 13.305 34.951 1.00 97.19 827 ILE A O 1
ATOM 6470 N N . ILE A 1 828 ? -6.555 12.676 35.041 1.00 97.69 828 ILE A N 1
ATOM 6471 C CA . ILE A 1 828 ? -5.980 14.022 35.035 1.00 97.69 828 ILE A CA 1
ATOM 6472 C C . ILE A 1 828 ? -5.229 14.198 33.720 1.00 97.69 828 ILE A C 1
ATOM 6474 O O . ILE A 1 828 ? -4.271 13.464 33.481 1.00 97.69 828 ILE A O 1
ATOM 6478 N N . GLY A 1 829 ? -5.654 15.150 32.891 1.00 97.12 829 GLY A N 1
ATOM 6479 C CA . GLY A 1 829 ? -4.973 15.542 31.658 1.00 97.12 829 GLY A CA 1
ATOM 6480 C C . GLY A 1 829 ? -4.300 16.900 31.824 1.00 97.12 829 GLY A C 1
ATOM 6481 O O . GLY A 1 829 ? -4.921 17.868 32.263 1.00 97.12 829 GLY A O 1
ATOM 6482 N N . THR A 1 830 ? -3.016 16.975 31.493 1.00 96.94 830 THR A N 1
ATOM 6483 C CA . THR A 1 830 ? -2.220 18.206 31.527 1.00 96.94 830 THR A CA 1
ATOM 6484 C C . THR A 1 830 ? -1.943 18.643 30.090 1.00 96.94 830 THR A C 1
ATOM 6486 O O . THR A 1 830 ? -1.324 17.855 29.366 1.00 96.94 830 THR A O 1
ATOM 6489 N N . PRO A 1 831 ? -2.381 19.849 29.682 1.00 95.00 831 PRO A N 1
ATOM 6490 C CA . PRO A 1 831 ? -2.171 20.359 28.334 1.00 95.00 831 PRO A CA 1
ATOM 6491 C C . PRO A 1 831 ? -0.693 20.654 28.066 1.00 95.00 831 PRO A C 1
ATOM 6493 O O . PRO A 1 831 ? 0.071 20.896 29.005 1.00 95.00 831 PRO A O 1
ATOM 6496 N N . ASP A 1 832 ? -0.307 20.685 26.793 1.00 92.81 832 ASP A N 1
ATOM 6497 C CA . ASP A 1 832 ? 1.038 21.063 26.360 1.00 92.81 832 ASP A CA 1
ATOM 6498 C C . ASP A 1 832 ? 0.992 21.802 25.013 1.00 92.81 832 ASP A C 1
ATOM 6500 O O . ASP A 1 832 ? 0.314 21.389 24.073 1.00 92.81 832 ASP A O 1
ATOM 6504 N N . GLY A 1 833 ? 1.699 22.931 24.919 1.00 88.44 833 GLY A N 1
ATOM 6505 C CA . GLY A 1 833 ? 1.712 23.767 23.716 1.00 88.44 833 GLY A CA 1
ATOM 6506 C C . GLY A 1 833 ? 0.307 24.255 23.293 1.00 88.44 833 GLY A C 1
ATOM 6507 O O . GLY A 1 833 ? -0.326 25.004 24.047 1.00 88.44 833 GLY A O 1
ATOM 6508 N N . PRO A 1 834 ? -0.169 23.924 22.076 1.00 86.25 834 PRO A N 1
ATOM 6509 C CA . PRO A 1 834 ? -1.527 24.205 21.611 1.00 86.25 834 PRO A CA 1
ATOM 6510 C C . PRO A 1 834 ? -2.540 23.099 21.967 1.00 86.25 834 PRO A C 1
ATOM 6512 O O . PRO A 1 834 ? -3.742 23.328 21.841 1.00 86.25 834 PRO A O 1
ATOM 6515 N N . GLU A 1 835 ? -2.082 21.919 22.391 1.00 89.44 835 GLU A N 1
ATOM 6516 C CA . GLU A 1 835 ? -2.924 20.751 22.643 1.00 89.44 835 GLU A CA 1
ATOM 6517 C C . GLU A 1 835 ? -3.599 20.856 24.027 1.00 89.44 835 GLU A C 1
ATOM 6519 O O . GLU A 1 835 ? -2.995 21.269 25.020 1.00 89.44 835 GLU A O 1
ATOM 6524 N N . VAL A 1 836 ? -4.886 20.503 24.094 1.00 92.81 836 VAL A N 1
ATOM 6525 C CA . VAL A 1 836 ? -5.776 20.748 25.250 1.00 92.81 836 VAL A CA 1
ATOM 6526 C C . VAL A 1 836 ? -6.254 19.455 25.926 1.00 92.81 836 VAL A C 1
ATOM 6528 O O . VAL A 1 836 ? -7.409 19.338 26.336 1.00 92.81 836 VAL A O 1
ATOM 6531 N N . ALA A 1 837 ? -5.353 18.473 26.008 1.00 93.88 837 ALA A N 1
ATOM 6532 C CA . ALA A 1 837 ? -5.508 17.151 26.628 1.00 93.88 837 ALA A CA 1
ATOM 6533 C C . ALA A 1 837 ? -6.900 16.487 26.443 1.00 93.88 837 ALA A C 1
ATOM 6535 O O . ALA A 1 837 ? -7.569 16.191 27.445 1.00 93.88 837 ALA A O 1
ATOM 6536 N N . PRO A 1 838 ? -7.371 16.307 25.193 1.00 94.31 838 PRO A N 1
ATOM 6537 C CA . PRO A 1 838 ? -8.732 15.867 24.879 1.00 94.31 838 PRO A CA 1
ATOM 6538 C C . PRO A 1 838 ? -9.026 14.400 25.255 1.00 94.31 838 PRO A C 1
ATOM 6540 O O . PRO A 1 838 ? -8.207 13.516 25.019 1.00 94.31 838 PRO A O 1
ATOM 6543 N N . LEU A 1 839 ? -10.226 14.115 25.776 1.00 93.69 839 LEU A N 1
ATOM 6544 C CA . LEU A 1 839 ? -10.702 12.761 26.122 1.00 93.69 839 LEU A CA 1
ATOM 6545 C C . LEU A 1 839 ? -12.088 12.471 25.512 1.00 93.69 839 LEU A C 1
ATOM 6547 O O . LEU A 1 839 ? -12.911 13.382 25.407 1.00 93.69 839 LEU A O 1
ATOM 6551 N N . ASP A 1 840 ? -12.335 11.201 25.167 1.00 90.81 840 ASP A N 1
ATOM 6552 C CA . ASP A 1 840 ? -13.555 10.692 24.507 1.00 90.81 840 ASP A CA 1
ATOM 6553 C C . ASP A 1 840 ? -14.356 9.758 25.444 1.00 90.81 840 ASP A C 1
ATOM 6555 O O . ASP A 1 840 ? -15.377 10.161 25.996 1.00 90.81 840 ASP A O 1
ATOM 6559 N N . TYR A 1 841 ? -13.870 8.541 25.735 1.00 83.06 841 TYR A N 1
ATOM 6560 C CA . TYR A 1 841 ? -14.568 7.602 26.635 1.00 83.06 841 TYR A CA 1
ATOM 6561 C C . TYR A 1 841 ? -13.661 6.547 27.297 1.00 83.06 841 TYR A C 1
ATOM 6563 O O . TYR A 1 841 ? -12.489 6.387 26.955 1.00 83.06 841 TYR A O 1
ATOM 6571 N N . ILE A 1 842 ? -14.223 5.766 28.229 1.00 69.44 842 ILE A N 1
ATOM 6572 C CA . ILE A 1 842 ? -13.564 4.647 28.937 1.00 69.44 842 ILE A CA 1
ATOM 6573 C C . ILE A 1 842 ? -14.340 3.328 28.756 1.00 69.44 842 ILE A C 1
ATOM 6575 O O . ILE A 1 842 ? -15.559 3.393 28.718 1.00 69.44 842 ILE A O 1
ATOM 6579 N N . GLY A 1 843 ? -13.708 2.139 28.672 1.00 39.59 843 GLY A N 1
ATOM 6580 C CA . GLY A 1 843 ? -14.404 0.835 28.484 1.00 39.59 843 GLY A CA 1
ATOM 6581 C C . GLY A 1 843 ? -13.738 -0.415 29.108 1.00 39.59 843 GLY A C 1
ATOM 6582 O O . GLY A 1 843 ? -12.586 -0.328 29.526 1.00 39.59 843 GLY A O 1
ATOM 6583 N N . THR A 1 844 ? -14.432 -1.578 29.160 1.00 34.47 844 THR A N 1
ATOM 6584 C CA . THR A 1 844 ? -13.933 -2.838 29.794 1.00 34.47 844 THR A CA 1
ATOM 6585 C C . THR A 1 844 ? -14.272 -4.176 29.077 1.00 34.47 844 THR A C 1
ATOM 6587 O O . THR A 1 844 ? -15.137 -4.227 28.202 1.00 34.47 844 THR A O 1
ATOM 6590 N N . GLY A 1 845 ? -13.565 -5.267 29.446 1.00 41.31 845 GLY A N 1
ATOM 6591 C CA . GLY A 1 845 ? -13.691 -6.647 28.915 1.00 41.31 845 GLY A CA 1
ATOM 6592 C C . GLY A 1 845 ? -14.535 -7.622 29.772 1.00 41.31 845 GLY A C 1
ATOM 6593 O O . GLY A 1 845 ? -14.927 -7.298 30.889 1.00 41.31 845 GLY A O 1
ATOM 6594 N N . SER A 1 846 ? -14.860 -8.808 29.234 1.00 44.00 846 SER A N 1
ATOM 6595 C CA . SER A 1 846 ? -16.177 -9.453 29.439 1.00 44.00 846 SER A CA 1
ATOM 6596 C C . SER A 1 846 ? -16.300 -10.610 30.468 1.00 44.00 846 SER A C 1
ATOM 6598 O O . SER A 1 846 ? -16.947 -10.428 31.498 1.00 44.00 846 SER A O 1
ATOM 6600 N N . GLY A 1 847 ? -15.766 -11.814 30.197 1.00 51.53 847 GLY A N 1
ATOM 6601 C CA . GLY A 1 847 ? -15.860 -13.002 31.086 1.00 51.53 847 GLY A CA 1
ATOM 6602 C C . GLY A 1 847 ? -17.183 -13.803 31.012 1.00 51.53 847 GLY A C 1
ATOM 6603 O O . GLY A 1 847 ? -17.901 -13.937 31.999 1.00 51.53 847 GLY A O 1
ATOM 6604 N N . VAL A 1 848 ? -17.541 -14.316 29.829 1.00 65.38 848 VAL A N 1
ATOM 6605 C CA . VAL A 1 848 ? -18.952 -14.479 29.397 1.00 65.38 848 VAL A CA 1
ATOM 6606 C C . VAL A 1 848 ? -19.691 -15.773 29.811 1.00 65.38 848 VAL A C 1
ATOM 6608 O O . VAL A 1 848 ? -20.882 -15.716 30.120 1.00 65.38 848 VAL A O 1
ATOM 6611 N N . VAL A 1 849 ? -19.055 -16.951 29.779 1.00 73.12 849 VAL A N 1
ATOM 6612 C CA . VAL A 1 849 ? -19.785 -18.236 29.599 1.00 73.12 849 VAL A CA 1
ATOM 6613 C C . VAL A 1 849 ? -20.685 -18.636 30.778 1.00 73.12 849 VAL A C 1
ATOM 6615 O O . VAL A 1 849 ? -21.883 -18.856 30.601 1.00 73.12 849 VAL A O 1
ATOM 6618 N N . VAL A 1 850 ? -20.149 -18.720 31.999 1.00 78.31 850 VAL A N 1
ATOM 6619 C CA . VAL A 1 850 ? -20.954 -19.103 33.178 1.00 78.31 850 VAL A CA 1
ATOM 6620 C C . VAL A 1 850 ? -21.961 -18.012 33.562 1.00 78.31 850 VAL A C 1
ATOM 6622 O O . VAL A 1 850 ? -23.037 -18.317 34.079 1.00 78.31 850 VAL A O 1
ATOM 6625 N N . ALA A 1 851 ? -21.676 -16.750 33.229 1.00 81.50 851 ALA A N 1
ATOM 6626 C CA . ALA A 1 851 ? -22.615 -15.646 33.386 1.00 81.50 851 ALA A CA 1
ATOM 6627 C C . ALA A 1 851 ? -23.839 -15.809 32.470 1.00 81.50 851 ALA A C 1
ATOM 6629 O O . ALA A 1 851 ? -24.961 -15.681 32.953 1.00 81.50 851 ALA A O 1
ATOM 6630 N N . PHE A 1 852 ? -23.644 -16.201 31.205 1.00 84.75 852 PHE A N 1
ATOM 6631 C CA . PHE A 1 852 ? -24.729 -16.541 30.276 1.00 84.75 852 PHE A CA 1
ATOM 6632 C C . PHE A 1 852 ? -25.592 -17.708 30.789 1.00 84.75 852 PHE A C 1
ATOM 6634 O O . PHE A 1 852 ? -26.813 -17.583 30.882 1.00 84.75 852 PHE A O 1
ATOM 6641 N N . ILE A 1 853 ? -24.972 -18.821 31.202 1.00 86.25 853 ILE A N 1
ATOM 6642 C CA . ILE A 1 853 ? -25.707 -19.991 31.730 1.00 86.25 853 ILE A CA 1
ATOM 6643 C C . ILE A 1 853 ? -26.531 -19.607 32.964 1.00 86.25 853 ILE A C 1
ATOM 6645 O O . ILE A 1 853 ? -27.686 -20.009 33.106 1.00 86.25 853 ILE A O 1
ATOM 6649 N N . THR A 1 854 ? -25.954 -18.790 33.847 1.00 87.19 854 THR A N 1
ATOM 6650 C CA . THR A 1 854 ? -26.632 -18.347 35.067 1.00 87.19 854 THR A CA 1
ATOM 6651 C C . THR A 1 854 ? -27.739 -17.331 34.779 1.00 87.19 854 THR A C 1
ATOM 6653 O O . THR A 1 854 ? -28.767 -17.355 35.453 1.00 87.19 854 THR A O 1
ATOM 6656 N N . ALA A 1 855 ? -27.574 -16.471 33.772 1.00 89.19 855 ALA A N 1
ATOM 6657 C CA . ALA A 1 855 ? -28.574 -15.499 33.334 1.00 89.19 855 ALA A CA 1
ATOM 6658 C C . ALA A 1 855 ? -29.793 -16.133 32.652 1.00 89.19 855 ALA A C 1
ATOM 6660 O O . ALA A 1 855 ? -30.876 -15.561 32.705 1.00 89.19 855 ALA A O 1
ATOM 6661 N N . HIS A 1 856 ? -29.640 -17.315 32.051 1.00 91.88 856 HIS A N 1
ATOM 6662 C CA . HIS A 1 856 ? -30.684 -17.960 31.248 1.00 91.88 856 HIS A CA 1
ATOM 6663 C C . HIS A 1 856 ? -31.088 -19.350 31.765 1.00 91.88 856 HIS A C 1
ATOM 6665 O O . HIS A 1 856 ? -31.593 -20.176 31.006 1.00 91.88 856 HIS A O 1
ATOM 6671 N N . ALA A 1 857 ? -30.896 -19.617 33.061 1.00 91.94 857 ALA A N 1
ATOM 6672 C CA . ALA A 1 857 ? -31.170 -20.913 33.683 1.00 91.94 857 ALA A CA 1
ATOM 6673 C C . ALA A 1 857 ? -32.604 -21.433 33.441 1.00 91.94 857 ALA A C 1
ATOM 6675 O O . ALA A 1 857 ? -32.779 -22.608 33.122 1.00 91.94 857 ALA A O 1
ATOM 6676 N N . LEU A 1 858 ? -33.623 -20.566 33.508 1.00 91.31 858 LEU A N 1
ATOM 6677 C CA . LEU A 1 858 ? -35.010 -20.925 33.182 1.00 91.31 858 LEU A CA 1
ATOM 6678 C C . LEU A 1 858 ? -35.152 -21.404 31.731 1.00 91.31 858 LEU A C 1
ATOM 6680 O O . LEU A 1 858 ? -35.839 -22.388 31.479 1.00 91.31 858 LEU A O 1
ATOM 6684 N N . THR A 1 859 ? -34.492 -20.726 30.792 1.00 90.62 859 THR A N 1
ATOM 6685 C CA . THR A 1 859 ? -34.535 -21.047 29.359 1.00 90.62 859 THR A CA 1
ATOM 6686 C C . THR A 1 859 ? -33.787 -22.343 29.048 1.00 90.62 859 THR A C 1
ATOM 6688 O O . THR A 1 859 ? -34.257 -23.149 28.254 1.00 90.62 859 THR A O 1
ATOM 6691 N N . LEU A 1 860 ? -32.631 -22.555 29.685 1.00 89.94 860 LEU A N 1
ATOM 6692 C CA . LEU A 1 860 ? -31.741 -23.691 29.425 1.00 89.94 860 LEU A CA 1
ATOM 6693 C C . LEU A 1 860 ? -32.172 -24.981 30.140 1.00 89.94 860 LEU A C 1
ATOM 6695 O O . LEU A 1 860 ? -31.951 -26.071 29.619 1.00 89.94 860 LEU A O 1
ATOM 6699 N N . PHE A 1 861 ? -32.777 -24.869 31.327 1.00 89.81 861 PHE A N 1
ATOM 6700 C CA . PHE A 1 861 ? -33.080 -26.010 32.202 1.00 89.81 861 PHE A CA 1
ATOM 6701 C C . PHE A 1 861 ? -34.566 -26.140 32.569 1.00 89.81 861 PHE A C 1
ATOM 6703 O O . PHE A 1 861 ? -34.930 -27.026 33.341 1.00 89.81 861 PHE A O 1
ATOM 6710 N N . GLY A 1 862 ? -35.434 -25.255 32.068 1.00 90.69 862 GLY A N 1
ATOM 6711 C CA . GLY A 1 862 ? -36.865 -25.230 32.399 1.00 90.69 862 GLY A CA 1
ATOM 6712 C C . GLY A 1 862 ? -37.176 -24.786 33.835 1.00 90.69 862 GLY A C 1
ATOM 6713 O O . GLY A 1 862 ? -38.324 -24.866 34.270 1.00 90.69 862 GLY A O 1
ATOM 6714 N N . THR A 1 863 ? -36.176 -24.332 34.598 1.00 90.00 863 THR A N 1
ATOM 6715 C CA . THR A 1 863 ? -36.320 -23.918 36.000 1.00 90.00 863 THR A CA 1
ATOM 6716 C C . THR A 1 863 ? -35.265 -22.874 36.380 1.00 90.00 863 THR A C 1
ATOM 6718 O O . THR A 1 863 ? -34.109 -23.010 35.982 1.00 90.00 863 THR A O 1
ATOM 6721 N N . PRO A 1 864 ? -35.601 -21.846 37.183 1.00 88.69 864 PRO A N 1
ATOM 6722 C CA . PRO A 1 864 ? -34.620 -20.895 37.694 1.00 88.69 864 PRO A CA 1
ATOM 6723 C C . PRO A 1 864 ? -33.942 -21.413 38.981 1.00 88.69 864 PRO A C 1
ATOM 6725 O O . PRO A 1 864 ? -33.071 -20.753 39.540 1.00 88.69 864 PRO A O 1
ATOM 6728 N N . TYR A 1 865 ? -34.316 -22.592 39.490 1.00 90.31 865 TYR A N 1
ATOM 6729 C CA . TYR A 1 865 ? -33.770 -23.170 40.725 1.00 90.31 865 TYR A CA 1
ATOM 6730 C C . TYR A 1 865 ? -32.530 -24.044 40.462 1.00 90.31 865 TYR A C 1
ATOM 6732 O O . TYR A 1 865 ? -32.457 -25.189 40.904 1.00 90.31 865 TYR A O 1
ATOM 6740 N N . VAL A 1 866 ? -31.557 -23.508 39.719 1.00 89.88 866 VAL A N 1
ATOM 6741 C CA . VAL A 1 866 ? -30.308 -24.200 39.351 1.00 89.88 866 VAL A CA 1
ATOM 6742 C C . VAL A 1 866 ? -29.138 -23.594 40.112 1.00 89.88 866 VAL A C 1
ATOM 6744 O O . VAL A 1 866 ? -28.805 -22.431 39.897 1.00 89.88 866 VAL A O 1
ATOM 6747 N N . LEU A 1 867 ? -28.490 -24.368 40.984 1.00 92.00 867 LEU A N 1
ATOM 6748 C CA . LEU A 1 867 ? -27.270 -23.922 41.657 1.00 92.00 867 LEU A CA 1
ATOM 6749 C C . LEU A 1 867 ? -26.139 -23.815 40.628 1.00 92.00 867 LEU A C 1
ATOM 6751 O O . LEU A 1 867 ? -25.741 -24.814 40.037 1.00 92.00 867 LEU A O 1
ATOM 6755 N N . THR A 1 868 ? -25.622 -22.608 40.424 1.00 90.44 868 THR A N 1
ATOM 6756 C CA . THR A 1 868 ? -24.475 -22.356 39.537 1.00 90.44 868 THR A CA 1
ATOM 6757 C C . THR A 1 868 ? -23.243 -22.013 40.369 1.00 90.44 868 THR A C 1
ATOM 6759 O O . THR A 1 868 ? -23.354 -21.399 41.431 1.00 90.44 868 THR A O 1
ATOM 6762 N N . SER A 1 869 ? -22.073 -22.449 39.907 1.00 90.06 869 SER A N 1
ATOM 6763 C CA . SER A 1 869 ? -20.776 -22.255 40.562 1.00 90.06 869 SER A CA 1
ATOM 6764 C C . SER A 1 869 ? -19.685 -22.168 39.497 1.00 90.06 869 SER A C 1
ATOM 6766 O O . SER A 1 869 ? -19.844 -22.733 38.416 1.00 90.06 869 SER A O 1
ATOM 6768 N N . GLY A 1 870 ? -18.582 -21.491 39.802 1.00 86.94 870 GLY A N 1
ATOM 6769 C CA . GLY A 1 870 ? -17.357 -21.507 38.996 1.00 86.94 870 GLY A CA 1
ATOM 6770 C C . GLY A 1 870 ? -16.206 -22.180 39.742 1.00 86.94 870 GLY A C 1
ATOM 6771 O O . GLY A 1 870 ? -16.220 -22.223 40.974 1.00 86.94 870 GLY A O 1
ATOM 6772 N N . VAL A 1 871 ? -15.207 -22.668 39.008 1.00 84.25 871 VAL A N 1
ATOM 6773 C CA . VAL A 1 871 ? -13.894 -23.038 39.553 1.00 84.25 871 VAL A CA 1
ATOM 6774 C C . VAL A 1 871 ? -12.817 -22.520 38.608 1.00 84.25 871 VAL A C 1
ATOM 6776 O O . VAL A 1 871 ? -12.971 -22.642 37.396 1.00 84.25 871 VAL A O 1
ATOM 6779 N N . ASP A 1 872 ? -11.759 -21.935 39.163 1.00 80.06 872 ASP A N 1
ATOM 6780 C CA . ASP A 1 872 ? -10.584 -21.473 38.421 1.00 80.06 872 ASP A CA 1
ATOM 6781 C C . ASP A 1 872 ? -9.333 -21.609 39.307 1.00 80.06 872 ASP A C 1
ATOM 6783 O O . ASP A 1 872 ? -9.413 -21.448 40.529 1.00 80.06 872 ASP A O 1
ATOM 6787 N N . LEU A 1 873 ? -8.170 -21.885 38.717 1.00 68.38 873 LEU A N 1
ATOM 6788 C CA . LEU A 1 873 ? -6.893 -21.901 39.439 1.00 68.38 873 LEU A CA 1
ATOM 6789 C C . LEU A 1 873 ? -6.490 -20.493 39.907 1.00 68.38 873 LEU A C 1
ATOM 6791 O O . LEU A 1 873 ? -5.820 -20.340 40.928 1.00 68.38 873 LEU A O 1
ATOM 6795 N N . ASN A 1 874 ? -6.917 -19.459 39.182 1.00 66.31 874 ASN A N 1
ATOM 6796 C CA . ASN A 1 874 ? -6.593 -18.070 39.449 1.00 66.31 874 ASN A CA 1
ATOM 6797 C C . ASN A 1 874 ? -7.672 -17.402 40.323 1.00 66.31 874 ASN A C 1
ATOM 6799 O O . ASN A 1 874 ? -8.797 -17.126 39.895 1.00 66.31 874 ASN A O 1
ATOM 6803 N N . GLY A 1 875 ? -7.305 -17.037 41.555 1.00 64.06 875 GLY A N 1
ATOM 6804 C CA . GLY A 1 875 ? -8.187 -16.323 42.484 1.00 64.06 875 GLY A CA 1
ATOM 6805 C C . GLY A 1 875 ? -8.709 -14.972 41.966 1.00 64.06 875 GLY A C 1
ATOM 6806 O O . GLY A 1 875 ? -9.765 -14.514 42.412 1.00 64.06 875 GLY A O 1
ATOM 6807 N N . HIS A 1 876 ? -8.028 -14.337 41.007 1.00 62.41 876 HIS A N 1
ATOM 6808 C CA . HIS A 1 876 ? -8.519 -13.138 40.320 1.00 62.41 876 HIS A CA 1
ATOM 6809 C C . HIS A 1 876 ? -9.589 -13.465 39.273 1.00 62.41 876 HIS A C 1
ATOM 6811 O O . HIS A 1 876 ? -10.600 -12.763 39.216 1.00 62.41 876 HIS A O 1
ATOM 6817 N N . ALA A 1 877 ? -9.433 -14.557 38.519 1.00 63.91 877 ALA A N 1
ATOM 6818 C CA . ALA A 1 877 ? -10.450 -15.037 37.585 1.00 63.91 877 ALA A CA 1
ATOM 6819 C C . ALA A 1 877 ? -11.724 -15.487 38.320 1.00 63.91 877 ALA A C 1
ATOM 6821 O O . ALA A 1 877 ? -12.829 -15.142 37.898 1.00 63.91 877 ALA A O 1
ATOM 6822 N N . CYS A 1 878 ? -11.599 -16.117 39.496 1.00 67.50 878 CYS A N 1
ATOM 6823 C CA . CYS A 1 878 ? -12.736 -16.371 40.388 1.00 67.50 878 CYS A CA 1
ATOM 6824 C C . CYS A 1 878 ? -13.458 -15.079 40.811 1.00 67.50 878 CYS A C 1
ATOM 6826 O O . CYS A 1 878 ? -14.688 -15.004 40.773 1.00 67.50 878 CYS A O 1
ATOM 6828 N N . LYS A 1 879 ? -12.720 -14.032 41.201 1.00 67.19 879 LYS A N 1
ATOM 6829 C CA . LYS A 1 879 ? -13.313 -12.736 41.581 1.00 67.19 879 LYS A CA 1
ATOM 6830 C C . LYS A 1 879 ? -14.031 -12.064 40.403 1.00 67.19 879 LYS A C 1
ATOM 6832 O O . LYS A 1 879 ? -15.166 -11.635 40.576 1.00 67.19 879 LYS A O 1
ATOM 6837 N N . ALA A 1 880 ? -13.433 -12.043 39.212 1.00 62.81 880 ALA A N 1
ATOM 6838 C CA . ALA A 1 880 ? -14.077 -11.509 38.008 1.00 62.81 880 ALA A CA 1
ATOM 6839 C C . ALA A 1 880 ? -15.328 -12.319 37.613 1.00 62.81 880 ALA A C 1
ATOM 6841 O O . ALA A 1 880 ? -16.393 -11.749 37.383 1.00 62.81 880 ALA A O 1
ATOM 6842 N N . THR A 1 881 ? -15.233 -13.653 37.634 1.00 73.12 881 THR A N 1
ATOM 6843 C CA . THR A 1 881 ? -16.341 -14.573 37.329 1.00 73.12 881 THR A CA 1
ATOM 6844 C C . THR A 1 881 ? -17.533 -14.366 38.258 1.00 73.12 881 THR A C 1
ATOM 6846 O O . THR A 1 881 ? -18.664 -14.257 37.784 1.00 73.12 881 THR A O 1
ATOM 6849 N N . ASN A 1 882 ? -17.292 -14.262 39.572 1.00 77.62 882 ASN A N 1
ATOM 6850 C CA . ASN A 1 882 ? -18.329 -13.965 40.563 1.00 77.62 882 ASN A CA 1
ATOM 6851 C C . ASN A 1 882 ? -19.182 -12.765 40.154 1.00 77.62 882 ASN A C 1
ATOM 6853 O O . ASN A 1 882 ? -20.411 -12.827 40.164 1.00 77.62 882 ASN A O 1
ATOM 6857 N N . SER A 1 883 ? -18.522 -11.683 39.772 1.00 72.19 883 SER A N 1
ATOM 6858 C CA . SER A 1 883 ? -19.177 -10.416 39.496 1.00 72.19 883 SER A CA 1
ATOM 6859 C C . SER A 1 883 ? -19.836 -10.366 38.130 1.00 72.19 883 SER A C 1
ATOM 6861 O O . SER A 1 883 ? -20.944 -9.843 38.026 1.00 72.19 883 SER A O 1
ATOM 6863 N N . THR A 1 884 ? -19.238 -10.966 37.096 1.00 72.06 884 THR A N 1
ATOM 6864 C CA . THR A 1 884 ? -19.906 -11.081 35.791 1.00 72.06 884 THR A CA 1
ATOM 6865 C C . THR A 1 884 ? -21.173 -11.935 35.901 1.00 72.06 884 THR A C 1
ATOM 6867 O O . THR A 1 884 ? -22.198 -11.583 35.317 1.00 72.06 884 THR A O 1
ATOM 6870 N N . VAL A 1 885 ? -21.162 -12.995 36.721 1.00 78.19 885 VAL A N 1
ATOM 6871 C CA . VAL A 1 885 ? -22.362 -13.799 37.005 1.00 78.19 885 VAL A CA 1
ATOM 6872 C C . VAL A 1 885 ? -23.406 -13.011 37.799 1.00 78.19 885 VAL A C 1
ATOM 6874 O O . VAL A 1 885 ? -24.574 -12.995 37.410 1.00 78.19 885 VAL A O 1
ATOM 6877 N N . LEU A 1 886 ? -23.020 -12.332 38.885 1.00 81.56 886 LEU A N 1
ATOM 6878 C CA . LEU A 1 886 ? -23.948 -11.504 39.665 1.00 81.56 886 LEU A CA 1
ATOM 6879 C C . LEU A 1 886 ? -24.576 -10.391 38.808 1.00 81.56 886 LEU A C 1
ATOM 6881 O O . LEU A 1 886 ? -25.787 -10.176 38.900 1.00 81.56 886 LEU A O 1
ATOM 6885 N N . ARG A 1 887 ? -23.799 -9.768 37.908 1.00 75.31 887 ARG A N 1
ATOM 6886 C CA . ARG A 1 887 ? -24.299 -8.800 36.922 1.00 75.31 887 ARG A CA 1
ATOM 6887 C C . ARG A 1 887 ? -25.342 -9.422 36.000 1.00 75.31 887 ARG A C 1
ATOM 6889 O O . ARG A 1 887 ? -26.451 -8.910 35.891 1.00 75.31 887 ARG A O 1
ATOM 6896 N N . ALA A 1 888 ? -25.005 -10.542 35.364 1.00 77.06 888 ALA A N 1
ATOM 6897 C CA . ALA A 1 888 ? -25.864 -11.164 34.363 1.00 77.06 888 ALA A CA 1
ATOM 6898 C C . ALA A 1 888 ? -27.176 -11.705 34.969 1.00 77.06 888 ALA A C 1
ATOM 6900 O O . ALA A 1 888 ? -28.214 -11.676 34.307 1.00 77.06 888 ALA A O 1
ATOM 6901 N N . ARG A 1 889 ? -27.164 -12.107 36.252 1.00 87.00 889 ARG A N 1
ATOM 6902 C CA . ARG A 1 889 ? -28.377 -12.399 37.039 1.00 87.00 889 ARG A CA 1
ATOM 6903 C C . ARG A 1 889 ? -29.253 -11.164 37.244 1.00 87.00 889 ARG A C 1
ATOM 6905 O O . ARG A 1 889 ? -30.456 -11.234 37.005 1.00 87.00 889 ARG A O 1
ATOM 6912 N N . ALA A 1 890 ? -28.660 -10.047 37.667 1.00 81.62 890 ALA A N 1
ATOM 6913 C CA . ALA A 1 890 ? -29.379 -8.793 37.892 1.00 81.62 890 ALA A CA 1
ATOM 6914 C C . ALA A 1 890 ? -29.969 -8.207 36.595 1.00 81.62 890 ALA A C 1
ATOM 6916 O O . ALA A 1 890 ? -31.060 -7.647 36.622 1.00 81.62 890 ALA A O 1
ATOM 6917 N N . GLU A 1 891 ? -29.281 -8.383 35.464 1.00 80.56 891 GLU A N 1
ATOM 6918 C CA . GLU A 1 891 ? -29.746 -7.979 34.129 1.00 80.56 891 GLU A CA 1
ATOM 6919 C C . GLU A 1 891 ? -30.860 -8.898 33.576 1.00 80.56 891 GLU A C 1
ATOM 6921 O O . GLU A 1 891 ? -31.650 -8.462 32.744 1.00 80.56 891 GLU A O 1
ATOM 6926 N N . ASN A 1 892 ? -30.976 -10.145 34.057 1.00 87.88 892 ASN A N 1
ATOM 6927 C CA . ASN A 1 892 ? -31.946 -11.139 33.573 1.00 87.88 892 ASN A CA 1
ATOM 6928 C C . ASN A 1 892 ? -32.815 -11.725 34.711 1.00 87.88 892 ASN A C 1
ATOM 6930 O O . ASN A 1 892 ? -32.863 -12.944 34.895 1.00 87.88 892 ASN A O 1
ATOM 6934 N N . PRO A 1 893 ? -33.540 -10.918 35.507 1.00 87.62 893 PRO A N 1
ATOM 6935 C CA . PRO A 1 893 ? -34.218 -11.403 36.715 1.00 87.62 893 PRO A CA 1
ATOM 6936 C C . PRO A 1 893 ? -35.350 -12.408 36.432 1.00 87.62 893 PRO A C 1
ATOM 6938 O O . PRO A 1 893 ? -35.687 -13.210 37.299 1.00 87.62 893 PRO A O 1
ATOM 6941 N N . ALA A 1 894 ? -35.927 -12.384 35.225 1.00 87.25 894 ALA A N 1
ATOM 6942 C CA . ALA A 1 894 ? -37.015 -13.275 34.819 1.00 87.25 894 ALA A CA 1
ATOM 6943 C C . ALA A 1 894 ? -36.545 -14.680 34.396 1.00 87.25 894 ALA A C 1
ATOM 6945 O O . ALA A 1 894 ? -37.305 -15.637 34.527 1.00 87.25 894 ALA A O 1
ATOM 6946 N N . THR A 1 895 ? -35.318 -14.811 33.879 1.00 89.75 895 THR A N 1
ATOM 6947 C CA . THR A 1 895 ? -34.781 -16.073 33.334 1.00 89.75 895 THR A CA 1
ATOM 6948 C C . THR A 1 895 ? -33.571 -16.606 34.095 1.00 89.75 895 THR A C 1
ATOM 6950 O O . THR A 1 895 ? -33.200 -17.767 33.906 1.00 89.75 895 THR A O 1
ATOM 6953 N N . SER A 1 896 ? -32.974 -15.807 34.979 1.00 90.38 896 SER A N 1
ATOM 6954 C CA . SER A 1 896 ? -31.761 -16.189 35.691 1.00 90.38 896 SER A CA 1
ATOM 6955 C C . SER A 1 896 ? -31.999 -17.153 36.844 1.00 90.38 896 SER A C 1
ATOM 6957 O O . SER A 1 896 ? -33.092 -17.291 37.403 1.00 90.38 896 SER A O 1
ATOM 6959 N N . SER A 1 897 ? -30.916 -17.828 37.217 1.00 88.81 897 SER A N 1
ATOM 6960 C CA . SER A 1 897 ? -30.875 -18.651 38.407 1.00 88.81 897 SER A CA 1
ATOM 6961 C C . SER A 1 897 ? -31.144 -17.817 39.663 1.00 88.81 897 SER A C 1
ATOM 6963 O O . SER A 1 897 ? -30.594 -16.729 39.857 1.00 88.81 897 SER A O 1
ATOM 6965 N N . GLN A 1 898 ? -31.916 -18.383 40.586 1.00 84.81 898 GLN A N 1
ATOM 6966 C CA . GLN A 1 898 ? -32.119 -17.851 41.932 1.00 84.81 898 GLN A CA 1
ATOM 6967 C C . GLN A 1 898 ? -30.917 -18.099 42.864 1.00 84.81 898 GLN A C 1
ATOM 6969 O O . GLN A 1 898 ? -30.915 -17.627 44.000 1.00 84.81 898 GLN A O 1
ATOM 6974 N N . SER A 1 899 ? -29.862 -18.796 42.424 1.00 84.19 899 SER A N 1
ATOM 6975 C CA . SER A 1 899 ? -28.723 -19.171 43.272 1.00 84.19 899 SER A CA 1
ATOM 6976 C C . SER A 1 899 ? -27.394 -19.299 42.512 1.00 84.19 899 SER A C 1
ATOM 6978 O O . SER A 1 899 ? -27.157 -20.250 41.767 1.00 84.19 899 SER A O 1
ATOM 6980 N N . TRP A 1 900 ? -26.495 -18.356 42.794 1.00 91.75 900 TRP A N 1
ATOM 6981 C CA . TRP A 1 900 ? -25.066 -18.421 42.480 1.00 91.75 900 TRP A CA 1
ATOM 6982 C C . TRP A 1 900 ? -24.311 -18.741 43.773 1.00 91.75 900 TRP A C 1
ATOM 6984 O O . TRP A 1 900 ? -24.471 -18.019 44.757 1.00 91.75 900 TRP A O 1
ATOM 6994 N N . LEU A 1 901 ? -23.542 -19.830 43.784 1.00 88.50 901 LEU A N 1
ATOM 6995 C CA . LEU A 1 901 ? -22.775 -20.288 44.950 1.00 88.50 901 LEU A CA 1
ATOM 6996 C C . LEU A 1 901 ? -21.430 -19.572 45.095 1.00 88.50 901 LEU A C 1
ATOM 6998 O O . LEU A 1 901 ? -20.879 -19.515 46.192 1.00 88.50 901 LEU A O 1
ATOM 7002 N N . GLY A 1 902 ? -20.918 -19.030 43.994 1.00 84.19 902 GLY A N 1
ATOM 7003 C CA . GLY A 1 902 ? -19.611 -18.401 43.919 1.00 84.19 902 GLY A CA 1
ATOM 7004 C C . GLY A 1 902 ? -18.699 -19.058 42.882 1.00 84.19 902 GLY A C 1
ATOM 7005 O O . GLY A 1 902 ? -18.981 -20.142 42.373 1.00 84.19 902 GLY A O 1
ATOM 7006 N N . ALA A 1 903 ? -17.575 -18.413 42.589 1.00 82.81 903 ALA A N 1
ATOM 7007 C CA . ALA A 1 903 ? -16.428 -19.058 41.964 1.00 82.81 903 ALA A CA 1
ATOM 7008 C C . ALA A 1 903 ? -15.390 -19.406 43.039 1.00 82.81 903 ALA A C 1
ATOM 7010 O O . ALA A 1 903 ? -14.918 -18.518 43.757 1.00 82.81 903 ALA A O 1
ATOM 7011 N N . ALA A 1 904 ? -15.068 -20.693 43.162 1.00 82.19 904 ALA A N 1
ATOM 7012 C CA . ALA A 1 904 ? -14.084 -21.210 44.103 1.00 82.19 904 ALA A CA 1
ATOM 7013 C C . ALA A 1 904 ? -12.708 -21.285 43.436 1.00 82.19 904 ALA A C 1
ATOM 7015 O O . ALA A 1 904 ? -12.573 -21.837 42.350 1.00 82.19 904 ALA A O 1
ATOM 7016 N N . MET A 1 905 ? -11.676 -20.755 44.089 1.00 81.31 905 MET A N 1
ATOM 7017 C CA . MET A 1 905 ? -10.307 -20.933 43.610 1.00 81.31 905 MET A CA 1
ATOM 7018 C C . MET A 1 905 ? -9.839 -22.360 43.914 1.00 81.31 905 MET A C 1
ATOM 7020 O O . MET A 1 905 ? -9.877 -22.782 45.071 1.00 81.31 905 MET A O 1
ATOM 7024 N N . GLY A 1 906 ? -9.418 -23.102 42.893 1.00 73.75 906 GLY A N 1
ATOM 7025 C CA . GLY A 1 906 ? -8.975 -24.485 43.033 1.00 73.75 906 GLY A CA 1
ATOM 7026 C C . GLY A 1 906 ? -8.719 -25.181 41.699 1.00 73.75 906 GLY A C 1
ATOM 7027 O O . GLY A 1 906 ? -9.040 -24.666 40.634 1.00 73.75 906 GLY A O 1
ATOM 7028 N N . ASP A 1 907 ? -8.120 -26.366 41.774 1.00 80.50 907 ASP A N 1
ATOM 7029 C CA . ASP A 1 907 ? -7.749 -27.160 40.602 1.00 80.50 907 ASP A CA 1
ATOM 7030 C C . ASP A 1 907 ? -8.932 -28.019 40.127 1.00 80.50 907 ASP A C 1
ATOM 7032 O O . ASP A 1 907 ? -9.462 -28.840 40.884 1.00 80.50 907 ASP A O 1
ATOM 7036 N N . LEU A 1 908 ? -9.348 -27.808 38.874 1.00 86.44 908 LEU A N 1
ATOM 7037 C CA . LEU A 1 908 ? -10.421 -28.528 38.181 1.00 86.44 908 LEU A CA 1
ATOM 7038 C C . LEU A 1 908 ? -11.700 -28.699 39.019 1.00 86.44 908 LEU A C 1
ATOM 7040 O O . LEU A 1 908 ? -12.499 -27.778 39.157 1.00 86.44 908 LEU A O 1
ATOM 7044 N N . THR A 1 909 ? -11.930 -29.899 39.547 1.00 88.19 909 THR A N 1
ATOM 7045 C CA . THR A 1 909 ? -13.148 -30.270 40.277 1.00 88.19 909 THR A CA 1
ATOM 7046 C C . THR A 1 909 ? -12.912 -30.448 41.772 1.00 88.19 909 THR A C 1
ATOM 7048 O O . THR A 1 909 ? -13.845 -30.807 42.481 1.00 88.19 909 THR A O 1
ATOM 7051 N N . ALA A 1 910 ? -11.699 -30.198 42.277 1.00 86.06 910 ALA A N 1
ATOM 7052 C CA . ALA A 1 910 ? -11.350 -30.413 43.683 1.00 86.06 910 ALA A CA 1
ATOM 7053 C C . ALA A 1 910 ? -12.211 -29.618 44.696 1.00 86.06 910 ALA A C 1
ATOM 7055 O O . ALA A 1 910 ? -12.470 -30.149 45.777 1.00 86.06 910 ALA A O 1
ATOM 7056 N N . PRO A 1 911 ? -12.715 -28.398 44.395 1.00 83.50 911 PRO A N 1
ATOM 7057 C CA . PRO A 1 911 ? -13.658 -27.697 45.278 1.00 83.50 911 PRO A CA 1
ATOM 7058 C C . PRO A 1 911 ? -15.094 -28.249 45.252 1.00 83.50 911 PRO A C 1
ATOM 7060 O O . PRO A 1 911 ? -15.941 -27.778 46.011 1.00 83.50 911 PRO A O 1
ATOM 7063 N N . LEU A 1 912 ? -15.403 -29.187 44.352 1.00 86.62 912 LEU A N 1
ATOM 7064 C CA . LEU A 1 912 ? -16.752 -29.693 44.111 1.00 86.62 912 LEU A CA 1
ATOM 7065 C C . LEU A 1 912 ? -16.963 -31.024 44.837 1.00 86.62 912 LEU A C 1
ATOM 7067 O O . LEU A 1 912 ? -16.064 -31.855 44.949 1.00 86.62 912 LEU A O 1
ATOM 7071 N N . LYS A 1 913 ? -18.182 -31.244 45.331 1.00 88.94 913 LYS A N 1
ATOM 7072 C CA . LYS A 1 913 ? -18.537 -32.497 45.997 1.00 88.94 913 LYS A CA 1
ATOM 7073 C C . LYS A 1 913 ? -18.713 -33.613 44.962 1.00 88.94 913 LYS A C 1
ATOM 7075 O O . LYS A 1 913 ? -19.347 -33.418 43.927 1.00 88.94 913 LYS A O 1
ATOM 7080 N N . GLU A 1 914 ? -18.214 -34.804 45.282 1.00 91.81 914 GLU A N 1
ATOM 7081 C CA . GLU A 1 914 ? -18.417 -35.998 44.459 1.00 91.81 914 GLU A CA 1
ATOM 7082 C C . GLU A 1 914 ? -19.909 -36.262 44.179 1.00 91.81 914 GLU A C 1
ATOM 7084 O O . GLU A 1 914 ? -20.772 -36.128 45.056 1.00 91.81 914 GLU A O 1
ATOM 7089 N N . GLY A 1 915 ? -20.205 -36.631 42.933 1.00 92.31 915 GLY A N 1
ATOM 7090 C CA . GLY A 1 915 ? -21.536 -36.965 42.437 1.00 92.31 915 GLY A CA 1
ATOM 7091 C C . GLY A 1 915 ? -22.554 -35.819 42.446 1.00 92.31 915 GLY A C 1
ATOM 7092 O O . GLY A 1 915 ? -23.748 -36.098 42.316 1.00 92.31 915 GLY A O 1
ATOM 7093 N N . SER A 1 916 ? -22.139 -34.557 42.631 1.00 92.06 916 SER A N 1
ATOM 7094 C CA . SER A 1 916 ? -23.066 -33.428 42.812 1.00 92.06 916 SER A CA 1
ATOM 7095 C C . SER A 1 916 ? -23.225 -32.500 41.605 1.00 92.06 916 SER A C 1
ATOM 7097 O O . SER A 1 916 ? -23.996 -31.547 41.700 1.00 92.06 916 SER A O 1
ATOM 7099 N N . VAL A 1 917 ? -22.508 -32.719 40.498 1.00 93.88 917 VAL A N 1
ATOM 7100 C CA . VAL A 1 917 ? -22.560 -31.826 39.326 1.00 93.88 917 VAL A CA 1
ATOM 7101 C C . VAL A 1 917 ? -23.474 -32.397 38.242 1.00 93.88 917 VAL A C 1
ATOM 7103 O O . VAL A 1 917 ? -23.184 -33.434 37.652 1.00 93.88 917 VAL A O 1
ATOM 7106 N N . ASP A 1 918 ? -24.586 -31.710 37.967 1.00 93.06 918 ASP A N 1
ATOM 7107 C CA . ASP A 1 918 ? -25.529 -32.084 36.902 1.00 93.06 918 ASP A CA 1
ATOM 7108 C C . ASP A 1 918 ? -25.102 -31.570 35.515 1.00 93.06 918 ASP A C 1
ATOM 7110 O O . ASP A 1 918 ? -25.326 -32.234 34.503 1.00 93.06 918 ASP A O 1
ATOM 7114 N N . VAL A 1 919 ? -24.479 -30.391 35.450 1.00 93.44 919 VAL A N 1
ATOM 7115 C CA . VAL A 1 919 ? -23.929 -29.827 34.212 1.00 93.44 919 VAL A CA 1
ATOM 7116 C C . VAL A 1 919 ? -22.570 -29.216 34.511 1.00 93.44 919 VAL A C 1
ATOM 7118 O O . VAL A 1 919 ? -22.466 -28.294 35.317 1.00 93.44 919 VAL A O 1
ATOM 7121 N N . LEU A 1 920 ? -21.539 -29.732 33.850 1.00 93.69 920 LEU A N 1
ATOM 7122 C CA . LEU A 1 920 ? -20.184 -29.194 33.875 1.00 93.69 920 LEU A CA 1
ATOM 7123 C C . LEU A 1 920 ? -19.904 -28.533 32.522 1.00 93.69 920 LEU A C 1
ATOM 7125 O O . LEU A 1 920 ? -20.161 -29.132 31.482 1.00 93.69 920 LEU A O 1
ATOM 7129 N N . VAL A 1 921 ? -19.387 -27.308 32.509 1.00 92.00 921 VAL A N 1
ATOM 7130 C CA . VAL A 1 921 ? -18.924 -26.648 31.279 1.00 92.00 921 VAL A CA 1
ATOM 7131 C C . VAL A 1 921 ? -17.470 -26.276 31.480 1.00 92.00 921 VAL A C 1
ATOM 7133 O O . VAL A 1 921 ? -17.137 -25.630 32.470 1.00 92.00 921 VAL A O 1
ATOM 7136 N N . PHE A 1 922 ? -16.616 -26.718 30.564 1.00 90.19 922 PHE A N 1
ATOM 7137 C CA . PHE A 1 922 ? -15.175 -26.588 30.681 1.00 90.19 922 PHE A CA 1
ATOM 7138 C C . PHE A 1 922 ? -14.576 -25.932 29.442 1.00 90.19 922 PHE A C 1
ATOM 7140 O O . PHE A 1 922 ? -14.753 -26.403 28.317 1.00 90.19 922 PHE A O 1
ATOM 7147 N N . ASN A 1 923 ? -13.852 -24.847 29.696 1.00 84.62 923 ASN A N 1
ATOM 7148 C CA . ASN A 1 923 ? -12.998 -24.153 28.749 1.00 84.62 923 ASN A CA 1
ATOM 7149 C C . ASN A 1 923 ? -11.548 -24.409 29.196 1.00 84.62 923 ASN A C 1
ATOM 7151 O O . ASN A 1 923 ? -11.103 -23.731 30.125 1.00 84.62 923 ASN A O 1
ATOM 7155 N N . PRO A 1 924 ? -10.851 -25.420 28.646 1.00 79.31 924 PRO A N 1
ATOM 7156 C CA . PRO A 1 924 ? -9.486 -25.715 29.055 1.00 79.31 924 PRO A CA 1
ATOM 7157 C C . PRO A 1 924 ? -8.516 -24.603 28.639 1.00 79.31 924 PRO A C 1
ATOM 7159 O O . PRO A 1 924 ? -8.788 -23.881 27.680 1.00 79.31 924 PRO A O 1
ATOM 7162 N N . PRO A 1 925 ? -7.313 -24.555 29.229 1.00 73.00 925 PRO A N 1
ATOM 7163 C CA . PRO A 1 925 ? -6.144 -24.136 28.474 1.00 73.00 925 PRO A CA 1
ATOM 7164 C C . PRO A 1 925 ? -5.898 -25.192 27.378 1.00 73.00 925 PRO A C 1
ATOM 7166 O O . PRO A 1 925 ? -5.327 -26.243 27.643 1.00 73.00 925 PRO A O 1
ATOM 7169 N N . TYR A 1 926 ? -6.435 -24.978 26.173 1.00 72.69 926 TYR A N 1
ATOM 7170 C CA . TYR A 1 926 ? -6.441 -25.972 25.081 1.00 72.69 926 TYR A CA 1
ATOM 7171 C C . TYR A 1 926 ? -5.304 -25.793 24.062 1.00 72.69 926 TYR A C 1
ATOM 7173 O O . TYR A 1 926 ? -5.242 -26.523 23.068 1.00 72.69 926 TYR A O 1
ATOM 7181 N N . VAL A 1 927 ? -4.422 -24.805 24.257 1.00 73.81 927 VAL A N 1
ATOM 7182 C CA . VAL A 1 927 ? -3.330 -24.494 23.324 1.00 73.81 927 VAL A CA 1
ATOM 7183 C C . VAL A 1 927 ? -2.115 -25.366 23.658 1.00 73.81 927 VAL A C 1
ATOM 7185 O O . VAL A 1 927 ? -1.637 -25.299 24.791 1.00 73.81 927 VAL A O 1
ATOM 7188 N N . PRO A 1 928 ? -1.570 -26.153 22.710 1.00 77.06 928 PRO A N 1
ATOM 7189 C CA . PRO A 1 928 ? -0.374 -26.953 22.960 1.00 77.06 928 PRO A CA 1
ATOM 7190 C C . PRO A 1 928 ? 0.817 -26.103 23.420 1.00 77.06 928 PRO A C 1
ATOM 7192 O O . PRO A 1 928 ? 1.188 -25.127 22.762 1.00 77.06 928 PRO A O 1
ATOM 7195 N N . SER A 1 929 ? 1.437 -26.494 24.534 1.00 75.25 929 SER A N 1
ATOM 7196 C CA . SER A 1 929 ? 2.649 -25.879 25.091 1.00 75.25 929 SER A CA 1
ATOM 7197 C C . SER A 1 929 ? 3.696 -26.954 25.424 1.00 75.25 929 SER A C 1
ATOM 7199 O O . SER A 1 929 ? 3.330 -28.112 25.596 1.00 75.25 929 SER A O 1
ATOM 7201 N N . PRO A 1 930 ? 5.001 -26.621 25.506 1.00 71.94 930 PRO A N 1
ATOM 7202 C CA . PRO A 1 930 ? 6.040 -27.619 25.794 1.00 71.94 930 PRO A CA 1
ATOM 7203 C C . PRO A 1 930 ? 5.904 -28.305 27.161 1.00 71.94 930 PRO A C 1
ATOM 7205 O O . PRO A 1 930 ? 6.369 -29.426 27.326 1.00 71.94 930 PRO A O 1
ATOM 7208 N N . GLU A 1 931 ? 5.296 -27.616 28.125 1.00 72.06 931 GLU A N 1
ATOM 7209 C CA . GLU A 1 931 ? 4.980 -28.097 29.471 1.00 72.06 931 GLU A CA 1
ATOM 7210 C C . GLU A 1 931 ? 3.801 -27.282 30.040 1.00 72.06 931 GLU A C 1
ATOM 7212 O O . GLU A 1 931 ? 3.464 -26.210 29.512 1.00 72.06 931 GLU A O 1
ATOM 7217 N N . LEU A 1 932 ? 3.164 -27.782 31.105 1.00 70.25 932 LEU A N 1
ATOM 7218 C CA . LEU A 1 932 ? 2.256 -26.991 31.941 1.00 70.25 932 LEU A CA 1
ATOM 7219 C C . LEU A 1 932 ? 3.041 -26.054 32.884 1.00 70.25 932 LEU A C 1
ATOM 7221 O O . LEU A 1 932 ? 4.082 -26.450 33.414 1.00 70.25 932 LEU A O 1
ATOM 7225 N N . PRO A 1 933 ? 2.526 -24.848 33.195 1.00 70.19 933 PRO A N 1
ATOM 7226 C CA . PRO A 1 933 ? 3.134 -23.968 34.192 1.00 70.19 933 PRO A CA 1
ATOM 7227 C C . PRO A 1 933 ? 3.196 -24.634 35.577 1.00 70.19 933 PRO A C 1
ATOM 7229 O O . PRO A 1 933 ? 2.190 -25.115 36.103 1.00 70.19 933 PRO A O 1
ATOM 7232 N N . ALA A 1 934 ? 4.381 -24.651 36.193 1.00 62.97 934 ALA A N 1
ATOM 7233 C CA . ALA A 1 934 ? 4.620 -25.382 37.438 1.00 62.97 934 ALA A CA 1
ATOM 7234 C C . ALA A 1 934 ? 3.818 -24.817 38.628 1.00 62.97 934 ALA A C 1
ATOM 7236 O O . ALA A 1 934 ? 4.043 -23.681 39.047 1.00 62.97 934 ALA A O 1
ATOM 7237 N N . GLN A 1 935 ? 2.939 -25.634 39.226 1.00 57.22 935 GLN A N 1
ATOM 7238 C CA . GLN A 1 935 ? 2.092 -25.245 40.363 1.00 57.22 935 GLN A CA 1
ATOM 7239 C C . GLN A 1 935 ? 2.909 -24.832 41.602 1.00 57.22 935 GLN A C 1
ATOM 7241 O O . GLN A 1 935 ? 3.278 -25.657 42.440 1.00 57.22 935 GLN A O 1
ATOM 7246 N N . THR A 1 936 ? 3.159 -23.529 41.757 1.00 53.44 936 THR A N 1
ATOM 7247 C CA . THR A 1 936 ? 3.835 -22.974 42.936 1.00 53.44 936 THR A CA 1
ATOM 7248 C C . THR A 1 936 ? 2.828 -22.550 44.007 1.00 53.44 936 THR A C 1
ATOM 7250 O O . THR A 1 936 ? 2.008 -21.650 43.828 1.00 53.44 936 THR A O 1
ATOM 7253 N N . SER A 1 937 ? 2.915 -23.173 45.183 1.00 45.19 937 SER A N 1
ATOM 7254 C CA . SER A 1 937 ? 2.000 -22.936 46.311 1.00 45.19 937 SER A CA 1
ATOM 7255 C C . SER A 1 937 ? 2.070 -21.523 46.913 1.00 45.19 937 SER A C 1
ATOM 7257 O O . SER A 1 937 ? 1.175 -21.141 47.663 1.00 45.19 937 SER A O 1
ATOM 7259 N N . GLY A 1 938 ? 3.094 -20.733 46.571 1.00 48.56 938 GLY A N 1
ATOM 7260 C CA . GLY A 1 938 ? 3.239 -19.337 46.998 1.00 48.56 938 GLY A CA 1
ATOM 7261 C C . GLY A 1 938 ? 2.395 -18.326 46.209 1.00 48.56 938 GLY A C 1
ATOM 7262 O O . GLY A 1 938 ? 2.049 -17.290 46.767 1.00 48.56 938 GLY A O 1
ATOM 7263 N N . ALA A 1 939 ? 2.031 -18.625 44.956 1.00 46.03 939 ALA A N 1
ATOM 7264 C CA . ALA A 1 939 ? 1.249 -17.728 44.091 1.00 46.03 939 ALA A CA 1
ATOM 7265 C C . ALA A 1 939 ? -0.278 -17.926 44.220 1.00 46.03 939 ALA A C 1
ATOM 7267 O O . ALA A 1 939 ? -1.063 -17.156 43.676 1.00 46.03 939 ALA A O 1
ATOM 7268 N N . LEU A 1 940 ? -0.708 -18.960 44.953 1.00 47.47 940 LEU A N 1
ATOM 7269 C CA . LEU A 1 940 ? -2.115 -19.345 45.116 1.00 47.47 940 LEU A CA 1
ATOM 7270 C C . LEU A 1 940 ? -2.797 -18.706 46.339 1.00 47.47 940 LEU A C 1
ATOM 7272 O O . LEU A 1 940 ? -3.947 -19.019 46.625 1.00 47.47 940 LEU A O 1
ATOM 7276 N N . VAL A 1 941 ? -2.126 -17.831 47.094 1.00 45.94 941 VAL A N 1
ATOM 7277 C CA . VAL A 1 941 ? -2.725 -17.174 48.268 1.00 45.94 941 VAL A CA 1
ATOM 7278 C C . VAL A 1 941 ? -3.081 -15.733 47.926 1.00 45.94 941 VAL A C 1
ATOM 7280 O O . VAL A 1 941 ? -2.210 -14.879 47.791 1.00 45.94 941 VAL A O 1
ATOM 7283 N N . ALA A 1 942 ? -4.381 -15.453 47.833 1.00 47.62 942 ALA A N 1
ATOM 7284 C CA . ALA A 1 942 ? -4.909 -14.107 47.636 1.00 47.62 942 ALA A CA 1
ATOM 7285 C C . ALA A 1 942 ? -4.836 -13.273 48.931 1.00 47.62 942 ALA A C 1
ATOM 7287 O O . ALA A 1 942 ? -5.874 -12.912 49.492 1.00 47.62 942 ALA A O 1
ATOM 7288 N N . ASP A 1 943 ? -3.622 -12.978 49.402 1.00 40.91 943 ASP A N 1
ATOM 7289 C CA . ASP A 1 943 ? -3.408 -12.027 50.493 1.00 40.91 943 ASP A CA 1
ATOM 7290 C C . ASP A 1 943 ? -3.617 -10.588 49.989 1.00 40.91 943 ASP A C 1
ATOM 7292 O O . ASP A 1 943 ? -3.158 -10.212 48.908 1.00 40.91 943 ASP A O 1
ATOM 7296 N N . GLY A 1 944 ? -4.393 -9.803 50.735 1.00 45.81 944 GLY A N 1
ATOM 7297 C CA . GLY A 1 944 ? -5.140 -8.655 50.202 1.00 45.81 944 GLY A CA 1
ATOM 7298 C C . GLY A 1 944 ? -4.308 -7.433 49.805 1.00 45.81 944 GLY A C 1
ATOM 7299 O O . GLY A 1 944 ? -4.833 -6.550 49.132 1.00 45.81 944 GLY A O 1
ATOM 7300 N N . GLU A 1 945 ? -3.038 -7.384 50.207 1.00 40.69 945 GLU A N 1
ATOM 7301 C CA . GLU A 1 945 ? -2.194 -6.180 50.152 1.00 40.69 945 GLU A CA 1
ATOM 7302 C C . GLU A 1 945 ? -0.922 -6.349 49.298 1.00 40.69 945 GLU A C 1
ATOM 7304 O O . GLU A 1 945 ? -0.183 -5.386 49.078 1.00 40.69 945 GLU A O 1
ATOM 7309 N N . ARG A 1 946 ? -0.641 -7.554 48.779 1.00 45.53 946 ARG A N 1
ATOM 7310 C CA . ARG A 1 946 ? 0.568 -7.816 47.982 1.00 45.53 946 ARG A CA 1
ATOM 7311 C C . ARG A 1 946 ? 0.316 -7.574 46.489 1.00 45.53 946 ARG A C 1
ATOM 7313 O O . ARG A 1 946 ? -0.534 -8.215 45.875 1.00 45.53 946 ARG A O 1
ATOM 7320 N N . LYS A 1 947 ? 1.106 -6.676 45.889 1.00 48.69 947 LYS A N 1
ATOM 7321 C CA . LYS A 1 947 ? 1.233 -6.568 44.425 1.00 48.69 947 LYS A CA 1
ATOM 7322 C C . LYS A 1 947 ? 1.949 -7.804 43.882 1.00 48.69 947 LYS A C 1
ATOM 7324 O O . LYS A 1 947 ? 2.965 -8.206 44.452 1.00 48.69 947 LYS A O 1
ATOM 7329 N N . THR A 1 948 ? 1.421 -8.372 42.803 1.00 52.97 948 THR A N 1
ATOM 7330 C CA . THR A 1 948 ? 2.076 -9.441 42.049 1.00 52.97 948 THR A CA 1
ATOM 7331 C C . THR A 1 948 ? 3.296 -8.902 41.301 1.00 52.97 948 THR A C 1
ATOM 7333 O O . THR A 1 948 ? 3.366 -7.714 40.972 1.00 52.97 948 THR A O 1
ATOM 7336 N N . THR A 1 949 ? 4.298 -9.751 41.077 1.00 61.19 949 THR A N 1
ATOM 7337 C CA . THR A 1 949 ? 5.407 -9.439 40.162 1.00 61.19 949 THR A CA 1
ATOM 7338 C C . THR A 1 949 ? 5.004 -9.701 38.710 1.00 61.19 949 THR A C 1
ATOM 7340 O O . THR A 1 949 ? 4.076 -10.458 38.439 1.00 61.19 949 THR A O 1
ATOM 7343 N N . PHE A 1 950 ? 5.743 -9.124 37.757 1.00 46.78 950 PHE A N 1
ATOM 7344 C CA . PHE A 1 950 ? 5.562 -9.411 36.328 1.00 46.78 950 PHE A CA 1
ATOM 7345 C C . PHE A 1 950 ? 5.676 -10.916 36.013 1.00 46.78 950 PHE A C 1
ATOM 7347 O O . PHE A 1 950 ? 4.929 -11.434 35.188 1.00 46.78 950 PHE A O 1
ATOM 7354 N N . ASP A 1 951 ? 6.559 -11.631 36.718 1.00 51.03 951 ASP A N 1
ATOM 7355 C CA . ASP A 1 951 ? 6.715 -13.082 36.581 1.00 51.03 951 ASP A CA 1
ATOM 7356 C C . ASP A 1 951 ? 5.509 -13.850 37.151 1.00 51.03 951 ASP A C 1
ATOM 7358 O O . ASP A 1 951 ? 5.074 -14.834 36.557 1.00 51.03 951 ASP A O 1
ATOM 7362 N N . GLU A 1 952 ? 4.934 -13.388 38.271 1.00 59.19 952 GLU A N 1
ATOM 7363 C CA . GLU A 1 952 ? 3.700 -13.940 38.849 1.00 59.19 952 GLU A CA 1
ATOM 7364 C C . GLU A 1 952 ? 2.494 -13.692 37.917 1.00 59.19 952 GLU A C 1
ATOM 7366 O O . GLU A 1 952 ? 1.710 -14.611 37.690 1.00 59.19 952 GLU A O 1
ATOM 7371 N N . ASP A 1 953 ? 2.370 -12.505 37.310 1.00 56.47 953 ASP A N 1
ATOM 7372 C CA . ASP A 1 953 ? 1.305 -12.185 36.344 1.00 56.47 953 ASP A CA 1
ATOM 7373 C C . ASP A 1 953 ? 1.451 -12.978 35.029 1.00 56.47 953 ASP A C 1
ATOM 7375 O O . ASP A 1 953 ? 0.467 -13.514 34.515 1.00 56.47 953 ASP A O 1
ATOM 7379 N N . SER A 1 954 ? 2.676 -13.117 34.509 1.00 57.62 954 SER A N 1
ATOM 7380 C CA . SER A 1 954 ? 2.990 -13.937 33.327 1.00 57.62 954 SER A CA 1
ATOM 7381 C C . SER A 1 954 ? 2.681 -15.420 33.571 1.00 57.62 954 SER A C 1
ATOM 7383 O O . SER A 1 954 ? 2.034 -16.079 32.753 1.00 57.62 954 SER A O 1
ATOM 7385 N N . TYR A 1 955 ? 3.043 -15.934 34.750 1.00 65.69 955 TYR A N 1
ATOM 7386 C CA . TYR A 1 955 ? 2.664 -17.272 35.200 1.00 65.69 955 TYR A CA 1
ATOM 7387 C C . TYR A 1 955 ? 1.134 -17.432 35.284 1.00 65.69 955 TYR A C 1
ATOM 7389 O O . TYR A 1 955 ? 0.589 -18.379 34.712 1.00 65.69 955 TYR A O 1
ATOM 7397 N N . LEU A 1 956 ? 0.416 -16.488 35.903 1.00 63.84 956 LEU A N 1
ATOM 7398 C CA . LEU A 1 956 ? -1.050 -16.521 36.001 1.00 63.84 956 LEU A CA 1
ATOM 7399 C C . LEU A 1 956 ? -1.759 -16.437 34.638 1.00 63.84 956 LEU A C 1
ATOM 7401 O O . LEU A 1 956 ? -2.824 -17.035 34.485 1.00 63.84 956 LEU A O 1
ATOM 7405 N N . LEU A 1 957 ? -1.185 -15.734 33.656 1.00 61.78 957 LEU A N 1
ATOM 7406 C CA . LEU A 1 957 ? -1.677 -15.710 32.275 1.00 61.78 957 LEU A CA 1
ATOM 7407 C C . LEU A 1 957 ? -1.397 -17.036 31.554 1.00 61.78 957 LEU A C 1
ATOM 7409 O O . LEU A 1 957 ? -2.263 -17.552 30.855 1.00 61.78 957 LEU A O 1
ATOM 7413 N N . SER A 1 958 ? -0.218 -17.632 31.750 1.00 66.50 958 SER A N 1
ATOM 7414 C CA . SER A 1 958 ? 0.113 -18.921 31.130 1.00 66.50 958 SER A CA 1
ATOM 7415 C C . SER A 1 958 ? -0.864 -20.035 31.541 1.00 66.50 958 SER A C 1
ATOM 7417 O O . SER A 1 958 ? -1.284 -20.819 30.690 1.00 66.50 958 SER A O 1
ATOM 7419 N N . LEU A 1 959 ? -1.340 -20.030 32.795 1.00 63.66 959 LEU A N 1
ATOM 7420 C CA . LEU A 1 959 ? -2.364 -20.960 33.294 1.00 63.66 959 LEU A CA 1
ATOM 7421 C C . LEU A 1 959 ? -3.707 -20.891 32.539 1.00 63.66 959 LEU A C 1
ATOM 7423 O O . LEU A 1 959 ? -4.472 -21.851 32.606 1.00 63.66 959 LEU A O 1
ATOM 7427 N N . SER A 1 960 ? -4.018 -19.793 31.834 1.00 60.94 960 SER A N 1
ATOM 7428 C CA . SER A 1 960 ? -5.300 -19.642 31.129 1.00 60.94 960 SER A CA 1
ATOM 7429 C C . SER A 1 960 ? -5.301 -20.165 29.691 1.00 60.94 960 SER A C 1
ATOM 7431 O O . SER A 1 960 ? -6.374 -20.252 29.099 1.00 60.94 960 SER A O 1
ATOM 7433 N N . TYR A 1 961 ? -4.139 -20.487 29.105 1.00 65.12 961 TYR A N 1
ATOM 7434 C CA . TYR A 1 961 ? -4.061 -20.979 27.719 1.00 65.12 961 TYR A CA 1
ATOM 7435 C C . TYR A 1 961 ? -3.114 -22.169 27.506 1.00 65.12 961 TYR A C 1
ATOM 7437 O O . TYR A 1 961 ? -3.400 -22.995 26.640 1.00 65.12 961 TYR A O 1
ATOM 7445 N N . ALA A 1 962 ? -2.022 -22.284 28.273 1.00 76.88 962 ALA A N 1
ATOM 7446 C CA . ALA A 1 962 ? -0.998 -23.313 28.092 1.00 76.88 962 ALA A CA 1
ATOM 7447 C C . ALA A 1 962 ? -1.504 -24.688 28.564 1.00 76.88 962 ALA A C 1
ATOM 7449 O O . ALA A 1 962 ? -1.658 -24.926 29.762 1.00 76.88 962 ALA A O 1
ATOM 7450 N N . GLY A 1 963 ? -1.803 -25.572 27.612 1.00 78.06 963 GLY A N 1
ATOM 7451 C CA . GLY A 1 963 ? -2.444 -26.868 27.845 1.00 78.06 963 GLY A CA 1
ATOM 7452 C C . GLY A 1 963 ? -1.503 -28.058 27.998 1.00 78.06 963 GLY A C 1
ATOM 7453 O O . GLY A 1 963 ? -1.988 -29.178 28.157 1.00 78.06 963 GLY A O 1
ATOM 7454 N N . GLY A 1 964 ? -0.190 -27.838 27.932 1.00 80.56 964 GLY A N 1
ATOM 7455 C CA . GLY A 1 964 ? 0.809 -28.903 27.927 1.00 80.56 964 GLY A CA 1
ATOM 7456 C C . GLY A 1 964 ? 0.894 -29.637 26.586 1.00 80.56 964 GLY A C 1
ATOM 7457 O O . GLY A 1 964 ? 0.448 -29.117 25.553 1.00 80.56 964 GLY A O 1
ATOM 7458 N N . GLU A 1 965 ? 1.454 -30.848 26.594 1.00 75.56 965 GLU A N 1
ATOM 7459 C CA . GLU A 1 965 ? 1.598 -31.684 25.394 1.00 75.56 965 GLU A CA 1
ATOM 7460 C C . GLU A 1 965 ? 0.229 -31.924 24.713 1.00 75.56 965 GLU A C 1
ATOM 7462 O O . GLU A 1 965 ? -0.787 -32.173 25.368 1.00 75.56 965 GLU A O 1
ATOM 7467 N N . ASP A 1 966 ? 0.177 -31.749 23.383 1.00 79.44 966 ASP A N 1
ATOM 7468 C CA . ASP A 1 966 ? -1.046 -31.742 22.549 1.00 79.44 966 ASP A CA 1
ATOM 7469 C C . ASP A 1 966 ? -2.184 -30.786 23.025 1.00 79.44 966 ASP A C 1
ATOM 7471 O O . ASP A 1 966 ? -3.295 -30.799 22.482 1.00 79.44 966 ASP A O 1
ATOM 7475 N N . GLY A 1 967 ? -1.919 -29.903 23.999 1.00 84.31 967 GLY A N 1
ATOM 7476 C CA . GLY A 1 967 ? -2.905 -29.010 24.619 1.00 84.31 967 GLY A CA 1
ATOM 7477 C C . GLY A 1 967 ? -3.893 -29.735 25.540 1.00 84.31 967 GLY A C 1
ATOM 7478 O O . GLY A 1 967 ? -5.003 -29.245 25.747 1.00 84.31 967 GLY A O 1
ATOM 7479 N N . MET A 1 968 ? -3.530 -30.929 26.023 1.00 90.62 968 MET A N 1
ATOM 7480 C CA . MET A 1 968 ? -4.467 -31.877 26.631 1.00 90.62 968 MET A CA 1
ATOM 7481 C C . MET A 1 968 ? -4.204 -32.230 28.096 1.00 90.62 968 MET A C 1
ATOM 7483 O O . MET A 1 968 ? -5.100 -32.797 28.715 1.00 90.62 968 MET A O 1
ATOM 7487 N N . GLU A 1 969 ? -3.067 -31.874 28.699 1.00 87.81 969 GLU A N 1
ATOM 7488 C CA . GLU A 1 969 ? -2.708 -32.328 30.057 1.00 87.81 969 GLU A CA 1
ATOM 7489 C C . GLU A 1 969 ? -3.769 -31.959 31.113 1.00 87.81 969 GLU A C 1
ATOM 7491 O O . GLU A 1 969 ? -4.177 -32.789 31.929 1.00 87.81 969 GLU A O 1
ATOM 7496 N N . THR A 1 970 ? -4.292 -30.731 31.072 1.00 85.38 970 THR A N 1
ATOM 7497 C CA . THR A 1 970 ? -5.355 -30.287 31.994 1.00 85.38 970 THR A CA 1
ATOM 7498 C C . THR A 1 970 ? -6.720 -30.903 31.648 1.00 85.38 970 THR A C 1
ATOM 7500 O O . THR A 1 970 ? -7.515 -31.210 32.540 1.00 85.38 970 THR A O 1
ATOM 7503 N N . THR A 1 971 ? -6.992 -31.135 30.363 1.00 90.12 971 THR A N 1
ATOM 7504 C CA . THR A 1 971 ? -8.239 -31.750 29.875 1.00 90.12 971 THR A CA 1
ATOM 7505 C C . THR A 1 971 ? -8.318 -33.236 30.231 1.00 90.12 971 THR A C 1
ATOM 7507 O O . THR A 1 971 ? -9.382 -33.726 30.609 1.00 90.12 971 THR A O 1
ATOM 7510 N N . ASP A 1 972 ? -7.194 -33.946 30.181 1.00 91.81 972 ASP A N 1
ATOM 7511 C CA . ASP A 1 972 ? -7.079 -35.364 30.522 1.00 91.81 972 ASP A CA 1
ATOM 7512 C C . ASP A 1 972 ? -7.369 -35.602 32.002 1.00 91.81 972 ASP A C 1
ATOM 7514 O O . ASP A 1 972 ? -8.217 -36.430 32.343 1.00 91.81 972 ASP A O 1
ATOM 7518 N N . ARG A 1 973 ? -6.771 -34.780 32.872 1.00 92.25 973 ARG A N 1
ATOM 7519 C CA . ARG A 1 973 ? -7.046 -34.771 34.317 1.00 92.25 973 ARG A CA 1
ATOM 7520 C C . ARG A 1 973 ? -8.529 -34.535 34.626 1.00 92.25 973 ARG A C 1
ATOM 7522 O O . ARG A 1 973 ? -9.064 -35.138 35.555 1.00 92.25 973 ARG A O 1
ATOM 7529 N N . LEU A 1 974 ? -9.222 -33.694 33.847 1.00 91.69 974 LEU A N 1
ATOM 7530 C CA . LEU A 1 974 ? -10.671 -33.526 33.991 1.00 91.69 974 LEU A CA 1
ATOM 7531 C C . LEU A 1 974 ? -11.438 -34.775 33.546 1.00 91.69 974 LEU A C 1
ATOM 7533 O O . LEU A 1 974 ? -12.356 -35.192 34.249 1.00 91.69 974 LEU A O 1
ATOM 7537 N N . ILE A 1 975 ? -11.086 -35.362 32.397 1.00 93.50 975 ILE A N 1
ATOM 7538 C CA . ILE A 1 975 ? -11.739 -36.565 31.856 1.00 93.50 975 ILE A CA 1
ATOM 7539 C C . ILE A 1 975 ? -11.672 -37.722 32.861 1.00 93.50 975 ILE A C 1
ATOM 7541 O O . ILE A 1 975 ? -12.680 -38.395 33.082 1.00 93.50 975 ILE A O 1
ATOM 7545 N N . GLU A 1 976 ? -10.528 -37.908 33.521 1.00 92.38 976 GLU A N 1
ATOM 7546 C CA . GLU A 1 976 ? -10.351 -38.892 34.597 1.00 92.38 976 GLU A CA 1
ATOM 7547 C C . GLU A 1 976 ? -11.199 -38.585 35.844 1.00 92.38 976 GLU A C 1
ATOM 7549 O O . GLU A 1 976 ? -11.662 -39.508 36.515 1.00 92.38 976 GLU A O 1
ATOM 7554 N N . ALA A 1 977 ? -11.461 -37.307 36.139 1.00 91.62 977 ALA A N 1
ATOM 7555 C CA . ALA A 1 977 ? -12.293 -36.877 37.265 1.00 91.62 977 ALA A CA 1
ATOM 7556 C C . ALA A 1 977 ? -13.813 -36.945 36.991 1.00 91.62 977 ALA A C 1
ATOM 7558 O O . ALA A 1 977 ? -14.602 -37.011 37.943 1.00 91.62 977 ALA A O 1
ATOM 7559 N N . LEU A 1 978 ? -14.250 -36.970 35.720 1.00 92.81 978 LEU A N 1
ATOM 7560 C CA . LEU A 1 978 ? -15.674 -37.009 35.338 1.00 92.81 978 LEU A CA 1
ATOM 7561 C C . LEU A 1 978 ? -16.496 -38.083 36.084 1.00 92.81 978 LEU A C 1
ATOM 7563 O O . LEU A 1 978 ? -17.612 -37.763 36.508 1.00 92.81 978 LEU A O 1
ATOM 7567 N N . PRO A 1 979 ? -15.998 -39.321 36.312 1.00 91.56 979 PRO A N 1
ATOM 7568 C CA . PRO A 1 979 ? -16.760 -40.348 37.014 1.00 91.56 979 PRO A CA 1
ATOM 7569 C C . PRO A 1 979 ? -17.007 -40.107 38.497 1.00 91.56 979 PRO A C 1
ATOM 7571 O O . PRO A 1 979 ? -18.001 -40.638 39.002 1.00 91.56 979 PRO A O 1
ATOM 7574 N N . GLY A 1 980 ? -16.147 -39.327 39.157 1.00 88.94 980 GLY A N 1
ATOM 7575 C CA . GLY A 1 980 ? -16.298 -38.935 40.557 1.00 88.94 980 GLY A CA 1
ATOM 7576 C C . GLY A 1 980 ? -17.128 -37.664 40.742 1.00 88.94 980 GLY A C 1
ATOM 7577 O O . GLY A 1 980 ? -17.881 -37.571 41.706 1.00 88.94 980 GLY A O 1
ATOM 7578 N N . VAL A 1 981 ? -17.044 -36.692 39.824 1.00 93.31 981 VAL A N 1
ATOM 7579 C CA . VAL A 1 981 ? -17.706 -35.380 39.984 1.00 93.31 981 VAL A CA 1
ATOM 7580 C C . VAL A 1 981 ? -19.159 -35.341 39.484 1.00 93.31 981 VAL A C 1
ATOM 7582 O O . VAL A 1 981 ? -20.014 -34.720 40.124 1.00 93.31 981 VAL A O 1
ATOM 7585 N N . LEU A 1 982 ? -19.464 -35.984 38.349 1.00 94.12 982 LEU A N 1
ATOM 7586 C CA . LEU A 1 982 ? -20.785 -35.876 37.726 1.00 94.12 982 LEU A CA 1
ATOM 7587 C C . LEU A 1 982 ? -21.835 -36.706 38.475 1.00 94.12 982 LEU A C 1
ATOM 7589 O O . LEU A 1 982 ? -21.592 -37.841 38.894 1.00 94.12 982 LEU A O 1
ATOM 7593 N N . SER A 1 983 ? -23.035 -36.141 38.609 1.00 92.88 983 SER A N 1
ATOM 7594 C CA . SER A 1 983 ? -24.194 -36.840 39.165 1.00 92.88 983 SER A CA 1
ATOM 7595 C C . SER A 1 983 ? -24.645 -37.988 38.249 1.00 92.88 983 SER A C 1
ATOM 7597 O O . SER A 1 983 ? -24.241 -38.088 37.090 1.00 92.88 983 SER A O 1
ATOM 7599 N N . GLN A 1 984 ? -25.536 -38.859 38.734 1.00 87.50 984 GLN A N 1
ATOM 7600 C CA . GLN A 1 984 ? -26.086 -39.960 37.920 1.00 87.50 984 GLN A CA 1
ATOM 7601 C C . GLN A 1 984 ? -26.839 -39.487 36.662 1.00 87.50 984 GLN A C 1
ATOM 7603 O O . GLN A 1 984 ? -26.960 -40.247 35.708 1.00 87.50 984 GLN A O 1
ATOM 7608 N N . ARG A 1 985 ? -27.317 -38.236 36.646 1.00 87.44 985 ARG A N 1
ATOM 7609 C CA . ARG A 1 985 ? -27.960 -37.592 35.486 1.00 87.44 985 ARG A CA 1
ATOM 7610 C C . ARG A 1 985 ? -27.053 -36.563 34.794 1.00 87.44 985 ARG A C 1
ATOM 7612 O O . ARG A 1 985 ? -27.530 -35.798 33.958 1.00 87.44 985 ARG A O 1
ATOM 7619 N N . GLY A 1 986 ? -25.787 -36.493 35.202 1.00 91.31 986 GLY A N 1
ATOM 7620 C CA . GLY A 1 986 ? -24.879 -35.411 34.860 1.00 91.31 986 GLY A CA 1
ATOM 7621 C C . GLY A 1 986 ? -24.339 -35.483 33.434 1.00 91.31 986 GLY A C 1
ATOM 7622 O O . GLY A 1 986 ? -24.162 -36.565 32.868 1.00 91.31 986 GLY A O 1
ATOM 7623 N N . CYS A 1 987 ? -24.027 -34.322 32.862 1.00 94.88 987 CYS A N 1
ATOM 7624 C CA . CYS A 1 987 ? -23.270 -34.227 31.617 1.00 94.88 987 CYS A CA 1
ATOM 7625 C C . CYS A 1 987 ? -22.207 -33.122 31.669 1.00 94.88 987 CYS A C 1
ATOM 7627 O O . CYS A 1 987 ? -22.350 -32.144 32.401 1.00 94.88 987 CYS A O 1
ATOM 7629 N N . ALA A 1 988 ? -21.142 -33.279 30.885 1.00 95.56 988 ALA A N 1
ATOM 7630 C CA . ALA A 1 988 ? -20.120 -32.258 30.684 1.00 95.56 988 ALA A CA 1
ATOM 7631 C C . ALA A 1 988 ? -20.150 -31.725 29.246 1.00 95.56 988 ALA A C 1
ATOM 7633 O O . ALA A 1 988 ? -20.480 -32.464 28.321 1.00 95.56 988 ALA A O 1
ATOM 7634 N N . TYR A 1 989 ? -19.775 -30.463 29.062 1.00 95.19 989 TYR A N 1
ATOM 7635 C CA . TYR A 1 989 ? -19.489 -29.836 27.774 1.00 95.19 989 TYR A CA 1
ATOM 7636 C C . TYR A 1 989 ? -18.041 -29.354 27.806 1.00 95.19 989 TYR A C 1
ATOM 7638 O O . TYR A 1 989 ? -17.694 -28.505 28.625 1.00 95.19 989 TYR A O 1
ATOM 7646 N N . ILE A 1 990 ? -17.201 -29.923 26.947 1.00 94.25 990 ILE A N 1
ATOM 7647 C CA . ILE A 1 990 ? -15.760 -29.670 26.893 1.00 94.25 990 ILE A CA 1
ATOM 7648 C C . ILE A 1 990 ? -15.455 -28.979 25.565 1.00 94.25 990 ILE A C 1
ATOM 7650 O O . ILE A 1 990 ? -15.799 -29.509 24.506 1.00 94.25 990 ILE A O 1
ATOM 7654 N N . LEU A 1 991 ? -14.832 -27.802 25.621 1.00 90.56 991 LEU A N 1
ATOM 7655 C CA . LEU A 1 991 ? -14.280 -27.143 24.439 1.00 90.56 991 LEU A CA 1
ATOM 7656 C C . LEU A 1 991 ? -12.951 -27.801 24.052 1.00 90.56 991 LEU A C 1
ATOM 7658 O O . LEU A 1 991 ? -12.100 -28.003 24.912 1.00 90.56 991 LEU A O 1
ATOM 7662 N N . LEU A 1 992 ? -12.775 -28.109 22.769 1.00 89.50 992 LEU A N 1
ATOM 7663 C CA . LEU A 1 992 ? -11.538 -28.649 22.202 1.00 89.50 992 LEU A CA 1
ATOM 7664 C C . LEU A 1 992 ? -11.219 -27.939 20.881 1.00 89.50 992 LEU A C 1
ATOM 7666 O O . LEU A 1 992 ? -12.132 -27.604 20.127 1.00 89.50 992 LEU A O 1
ATOM 7670 N N . CYS A 1 993 ? -9.940 -27.760 20.562 1.00 86.00 993 CYS A N 1
ATOM 7671 C CA . CYS A 1 993 ? -9.482 -27.371 19.227 1.00 86.00 993 CYS A CA 1
ATOM 7672 C C . CYS A 1 993 ? -9.187 -28.610 18.358 1.00 86.00 993 CYS A C 1
ATOM 7674 O O . CYS A 1 993 ? -9.138 -29.742 18.845 1.00 86.00 993 CYS A O 1
ATOM 7676 N N . ALA A 1 994 ? -8.950 -28.420 17.058 1.00 82.81 994 ALA A N 1
ATOM 7677 C CA . ALA A 1 994 ? -8.616 -29.522 16.151 1.00 82.81 994 ALA A CA 1
ATOM 7678 C C . ALA A 1 994 ? -7.336 -30.281 16.561 1.00 82.81 994 ALA A C 1
ATOM 7680 O O . ALA A 1 994 ? -7.261 -31.499 16.385 1.00 82.81 994 ALA A O 1
ATOM 7681 N N . GLN A 1 995 ? -6.345 -29.583 17.125 1.00 79.50 995 GLN A N 1
ATOM 7682 C CA . GLN A 1 995 ? -5.073 -30.157 17.573 1.00 79.50 995 GLN A CA 1
ATOM 7683 C C . GLN A 1 995 ? -5.250 -31.098 18.775 1.00 79.50 995 GLN A C 1
ATOM 7685 O O . GLN A 1 995 ? -4.515 -32.074 18.877 1.00 79.50 995 GLN A O 1
ATOM 7690 N N . ASN A 1 996 ? -6.283 -30.894 19.602 1.00 86.56 996 ASN A N 1
ATOM 7691 C CA . ASN A 1 996 ? -6.646 -31.788 20.709 1.00 86.56 996 ASN A CA 1
ATOM 7692 C C . ASN A 1 996 ? -7.218 -33.151 20.249 1.00 86.56 996 ASN A C 1
ATOM 7694 O O . ASN A 1 996 ? -7.608 -33.967 21.080 1.00 86.56 996 ASN A O 1
ATOM 7698 N N . ARG A 1 997 ? -7.331 -33.391 18.932 1.00 90.56 997 ARG A N 1
ATOM 7699 C CA . ARG A 1 997 ? -7.875 -34.609 18.291 1.00 90.56 997 ARG A CA 1
ATOM 7700 C C . ARG A 1 997 ? -9.229 -35.062 18.874 1.00 90.56 997 ARG A C 1
ATOM 7702 O O . ARG A 1 997 ? -9.332 -36.164 19.417 1.00 90.56 997 ARG A O 1
ATOM 7709 N N . PRO A 1 998 ? -10.310 -34.268 18.737 1.00 91.06 998 PRO A N 1
ATOM 7710 C CA . PRO A 1 998 ? -11.559 -34.506 19.473 1.00 91.06 998 PRO A CA 1
ATOM 7711 C C . PRO A 1 998 ? -12.230 -35.869 19.240 1.00 91.06 998 PRO A C 1
ATOM 7713 O O . PRO A 1 998 ? -12.917 -36.368 20.130 1.00 91.06 998 PRO A O 1
ATOM 7716 N N . GLU A 1 999 ? -12.016 -36.518 18.091 1.00 93.62 999 GLU A N 1
ATOM 7717 C CA . GLU A 1 999 ? -12.476 -37.897 17.852 1.00 93.62 999 GLU A CA 1
ATOM 7718 C C . GLU A 1 999 ? -11.759 -38.930 18.743 1.00 93.62 999 GLU A C 1
ATOM 7720 O O . GLU A 1 999 ? -12.402 -39.828 19.289 1.00 93.62 999 GLU A O 1
ATOM 7725 N N . GLU A 1 1000 ? -10.447 -38.784 18.957 1.00 93.31 1000 GLU A N 1
ATOM 7726 C CA . GLU A 1 1000 ? -9.664 -39.650 19.851 1.00 93.31 1000 GLU A CA 1
ATOM 7727 C C . GLU A 1 1000 ? -10.067 -39.429 21.315 1.00 93.31 1000 GLU A C 1
ATOM 7729 O O . GLU A 1 1000 ? -10.228 -40.393 22.071 1.00 93.31 1000 GLU A O 1
ATOM 7734 N N . VAL A 1 1001 ? -10.317 -38.169 21.693 1.00 93.38 1001 VAL A N 1
ATOM 7735 C CA . VAL A 1 1001 ? -10.818 -37.785 23.022 1.00 93.38 1001 VAL A CA 1
ATOM 7736 C C . VAL A 1 1001 ? -12.190 -38.407 23.289 1.00 93.38 1001 VAL A C 1
ATOM 7738 O O . VAL A 1 1001 ? -12.368 -39.060 24.320 1.00 93.38 1001 VAL A O 1
ATOM 7741 N N . LYS A 1 1002 ? -13.136 -38.306 22.342 1.00 95.44 1002 LYS A N 1
ATOM 7742 C CA . LYS A 1 1002 ? -14.445 -38.980 22.427 1.00 95.44 1002 LYS A CA 1
ATOM 7743 C C . LYS A 1 1002 ? -14.284 -40.494 22.581 1.00 95.44 1002 LYS A C 1
ATOM 7745 O O . LYS A 1 1002 ? -14.800 -41.063 23.540 1.00 95.44 1002 LYS A O 1
ATOM 7750 N N . ALA A 1 1003 ? -13.490 -41.136 21.724 1.00 94.06 1003 ALA A N 1
ATOM 7751 C CA . ALA A 1 1003 ? -13.249 -42.578 21.788 1.00 94.06 1003 ALA A CA 1
ATOM 7752 C C . ALA A 1 1003 ? -12.530 -43.032 23.076 1.00 94.06 1003 ALA A C 1
ATOM 7754 O O . ALA A 1 1003 ? -12.631 -44.196 23.466 1.00 94.06 1003 ALA A O 1
ATOM 7755 N N . ARG A 1 1004 ? -11.765 -42.161 23.749 1.00 92.31 1004 ARG A N 1
ATOM 7756 C CA . ARG A 1 1004 ? -11.203 -42.424 25.087 1.00 92.31 1004 ARG A CA 1
ATOM 7757 C C . ARG A 1 1004 ? -12.268 -42.315 26.178 1.00 92.31 1004 ARG A C 1
ATOM 7759 O O . ARG A 1 1004 ? -12.339 -43.203 27.020 1.00 92.31 1004 ARG A O 1
ATOM 7766 N N . ILE A 1 1005 ? -13.116 -41.291 26.128 1.00 93.50 1005 ILE A N 1
ATOM 7767 C CA . ILE A 1 1005 ? -14.226 -41.099 27.072 1.00 93.50 1005 ILE A CA 1
ATOM 7768 C C . ILE A 1 1005 ? -15.211 -42.276 27.013 1.00 93.50 1005 ILE A C 1
ATOM 7770 O O . ILE A 1 1005 ? -15.584 -42.811 28.050 1.00 93.50 1005 ILE A O 1
ATOM 7774 N N . GLU A 1 1006 ? -15.569 -42.754 25.819 1.00 93.25 1006 GLU A N 1
ATOM 7775 C CA . GLU A 1 1006 ? -16.467 -43.912 25.647 1.00 93.25 1006 GLU A CA 1
ATOM 7776 C C . GLU A 1 1006 ? -15.875 -45.250 26.136 1.00 93.25 1006 GLU A C 1
ATOM 7778 O O . GLU A 1 1006 ? -16.608 -46.225 26.303 1.00 93.25 1006 GLU A O 1
ATOM 7783 N N . ARG A 1 1007 ? -14.561 -45.309 26.400 1.00 90.75 1007 ARG A N 1
ATOM 7784 C CA . ARG A 1 1007 ? -13.884 -46.468 27.010 1.00 90.75 1007 ARG A CA 1
ATOM 7785 C C . ARG A 1 1007 ? -13.857 -46.428 28.543 1.00 90.75 1007 ARG A C 1
ATOM 7787 O O . ARG A 1 1007 ? -13.424 -47.408 29.145 1.00 90.75 1007 ARG A O 1
ATOM 7794 N N . LEU A 1 1008 ? -14.307 -45.343 29.177 1.00 86.44 1008 LEU A N 1
ATOM 7795 C CA . LEU A 1 1008 ? -14.433 -45.269 30.634 1.00 86.44 1008 LEU A CA 1
ATOM 7796 C C . LEU A 1 1008 ? -15.514 -46.239 31.140 1.00 86.44 1008 LEU A C 1
ATOM 7798 O O . LEU A 1 1008 ? -16.578 -46.397 30.533 1.00 86.44 1008 LEU A O 1
ATOM 7802 N N . GLU A 1 1009 ? -15.278 -46.856 32.298 1.00 81.19 1009 GLU A N 1
ATOM 7803 C CA . GLU A 1 1009 ? -16.289 -47.694 32.946 1.00 81.19 1009 GLU A CA 1
ATOM 7804 C C . GLU A 1 1009 ? -17.518 -46.864 33.371 1.00 81.19 1009 GLU A C 1
ATOM 7806 O O . GLU A 1 1009 ? -17.418 -45.697 33.766 1.00 81.19 1009 GLU A O 1
ATOM 7811 N N . GLY A 1 1010 ? -18.705 -47.474 33.290 1.00 79.06 1010 GLY A N 1
ATOM 7812 C CA . GLY A 1 1010 ? -19.978 -46.820 33.625 1.00 79.06 1010 GLY A CA 1
ATOM 7813 C C . GLY A 1 1010 ? -20.818 -46.331 32.437 1.00 79.06 1010 GLY A C 1
ATOM 7814 O O . GLY A 1 1010 ? -21.778 -45.598 32.658 1.00 79.06 1010 GLY A O 1
ATOM 7815 N N . GLY A 1 1011 ? -20.506 -46.751 31.204 1.00 87.44 1011 GLY A N 1
ATOM 7816 C CA . GLY A 1 1011 ? -21.397 -46.584 30.045 1.00 87.44 1011 GLY A CA 1
ATOM 7817 C C . GLY A 1 1011 ? -21.438 -45.162 29.483 1.00 87.44 1011 GLY A C 1
ATOM 7818 O O . GLY A 1 1011 ? -22.518 -44.607 29.280 1.00 87.44 1011 GLY A O 1
ATOM 7819 N N . TRP A 1 1012 ? -20.266 -44.565 29.272 1.00 92.94 1012 TRP A N 1
ATOM 7820 C CA . TRP A 1 1012 ? -20.133 -43.195 28.787 1.00 92.94 1012 TRP A CA 1
ATOM 7821 C C . TRP A 1 1012 ? -20.386 -43.044 27.285 1.00 92.94 1012 TRP A C 1
ATOM 7823 O O . TRP A 1 1012 ? -20.164 -43.957 26.490 1.00 92.94 1012 TRP A O 1
ATOM 7833 N N . ARG A 1 1013 ? -20.816 -41.839 26.915 1.00 93.62 1013 ARG A N 1
ATOM 7834 C CA . ARG A 1 1013 ? -21.025 -41.348 25.552 1.00 93.62 1013 ARG A CA 1
ATOM 7835 C C . ARG A 1 1013 ? -20.362 -40.000 25.388 1.00 93.62 1013 ARG A C 1
ATOM 7837 O O . ARG A 1 1013 ? -20.364 -39.204 26.330 1.00 93.62 1013 ARG A O 1
ATOM 7844 N N . ALA A 1 1014 ? -19.875 -39.720 24.183 1.00 95.25 1014 ALA A N 1
ATOM 7845 C CA . ALA A 1 1014 ? -19.388 -38.395 23.836 1.00 95.25 1014 ALA A CA 1
ATOM 7846 C C . ALA A 1 1014 ? -19.711 -38.038 22.375 1.00 95.25 1014 ALA A C 1
ATOM 7848 O O . ALA A 1 1014 ? -19.379 -38.790 21.463 1.00 95.25 1014 ALA A O 1
ATOM 7849 N N . ILE A 1 1015 ? -20.344 -36.884 22.135 1.00 95.62 1015 ILE A N 1
ATOM 7850 C CA . ILE A 1 1015 ? -20.661 -36.390 20.780 1.00 95.62 1015 ILE A CA 1
ATOM 7851 C C . ILE A 1 1015 ? -20.286 -34.919 20.635 1.00 95.62 1015 ILE A C 1
ATOM 7853 O O . ILE A 1 1015 ? -20.378 -34.152 21.592 1.00 95.62 1015 ILE A O 1
ATOM 7857 N N . THR A 1 1016 ? -19.922 -34.503 19.425 1.00 94.31 1016 THR A N 1
ATOM 7858 C CA . THR A 1 1016 ? -19.798 -33.077 19.106 1.00 94.31 1016 THR A CA 1
ATOM 7859 C C . THR A 1 1016 ? -21.197 -32.462 19.005 1.00 94.31 1016 THR A C 1
ATOM 7861 O O . THR A 1 1016 ? -22.058 -33.011 18.319 1.00 94.31 1016 THR A O 1
ATOM 7864 N N . VAL A 1 1017 ? -21.436 -31.345 19.697 1.00 92.19 1017 VAL A N 1
ATOM 7865 C CA . VAL A 1 1017 ? -22.729 -30.628 19.730 1.00 92.19 1017 VAL A CA 1
ATOM 7866 C C . VAL A 1 1017 ? -22.667 -29.210 19.153 1.00 92.19 1017 VAL A C 1
ATOM 7868 O O . VAL A 1 1017 ? -23.707 -28.583 18.980 1.00 92.19 1017 VAL A O 1
ATOM 7871 N N . GLY A 1 1018 ? -21.474 -28.711 18.824 1.00 85.81 1018 GLY A N 1
ATOM 7872 C CA . GLY A 1 1018 ? -21.265 -27.437 18.135 1.00 85.81 1018 GLY A CA 1
ATOM 7873 C C . GLY A 1 1018 ? -19.856 -27.350 17.548 1.00 85.81 1018 GLY A C 1
ATOM 7874 O O . GLY A 1 1018 ? -18.929 -27.927 18.115 1.00 85.81 1018 GLY A O 1
ATOM 7875 N N . GLU A 1 1019 ? -19.704 -26.655 16.418 1.00 81.88 1019 GLU A N 1
ATOM 7876 C CA . GLU A 1 1019 ? -18.434 -26.484 15.691 1.00 81.88 1019 GLU A CA 1
ATOM 7877 C C . GLU A 1 1019 ? -18.333 -25.073 15.089 1.00 81.88 1019 GLU A C 1
ATOM 7879 O O . GLU A 1 1019 ? -19.312 -24.583 14.520 1.00 81.88 1019 GLU A O 1
ATOM 7884 N N . SER A 1 1020 ? -17.151 -24.447 15.121 1.00 67.56 1020 SER A N 1
ATOM 7885 C CA . SER A 1 1020 ? -16.876 -23.150 14.470 1.00 67.56 1020 SER A CA 1
ATOM 7886 C C . SER A 1 1020 ? -16.658 -23.255 12.945 1.00 67.56 1020 SER A C 1
ATOM 7888 O O . SER A 1 1020 ? -15.659 -22.801 12.396 1.00 67.56 1020 SER A O 1
ATOM 7890 N N . GLY A 1 1021 ? -17.629 -23.825 12.225 1.00 50.25 1021 GLY A N 1
ATOM 7891 C CA . GLY A 1 1021 ? -17.730 -23.708 10.763 1.00 50.25 1021 GLY A CA 1
ATOM 7892 C C . GLY A 1 1021 ? -16.731 -24.519 9.910 1.00 50.25 1021 GLY A C 1
ATOM 7893 O O . GLY A 1 1021 ? -15.827 -25.206 10.382 1.00 50.25 1021 GLY A O 1
ATOM 7894 N N . LYS A 1 1022 ? -16.939 -24.484 8.582 1.00 43.12 1022 LYS A N 1
ATOM 7895 C CA . LYS A 1 1022 ? -16.176 -25.274 7.583 1.00 43.12 1022 LYS A CA 1
ATOM 7896 C C . LYS A 1 1022 ? -15.311 -24.444 6.618 1.00 43.12 1022 LYS A C 1
ATOM 7898 O O . LYS A 1 1022 ? -14.855 -24.985 5.612 1.00 43.12 1022 LYS A O 1
ATOM 7903 N N . LYS A 1 1023 ? -15.065 -23.163 6.904 1.00 42.47 1023 LYS A N 1
ATOM 7904 C CA . LYS A 1 1023 ? -14.158 -22.283 6.142 1.00 42.47 1023 LYS A CA 1
ATOM 7905 C C . LYS A 1 1023 ? -13.264 -21.501 7.113 1.00 42.47 1023 LYS A C 1
ATOM 7907 O O . LYS A 1 1023 ? -13.699 -21.247 8.227 1.00 42.47 1023 LYS A O 1
ATOM 7912 N N . ALA A 1 1024 ? -12.064 -21.136 6.651 1.00 33.72 1024 ALA A N 1
ATOM 7913 C CA . ALA A 1 1024 ? -10.896 -20.716 7.443 1.00 33.72 1024 ALA A CA 1
ATOM 7914 C C . ALA A 1 1024 ? -10.251 -21.848 8.278 1.00 33.72 1024 ALA A C 1
ATOM 7916 O O . ALA A 1 1024 ? -10.876 -22.867 8.587 1.00 33.72 1024 ALA A O 1
ATOM 7917 N N . GLY A 1 1025 ? -8.939 -21.730 8.500 1.00 46.09 1025 GLY A N 1
ATOM 7918 C CA . GLY A 1 1025 ? -8.089 -22.773 9.082 1.00 46.09 1025 GLY A CA 1
ATOM 7919 C C . GLY A 1 1025 ? -7.710 -22.508 10.540 1.00 46.09 1025 GLY A C 1
ATOM 7920 O O . GLY A 1 1025 ? -7.867 -21.405 11.038 1.00 46.09 1025 GLY A O 1
ATOM 7921 N N . TRP A 1 1026 ? -7.155 -23.535 11.187 1.00 41.56 1026 TRP A N 1
ATOM 7922 C CA . TRP A 1 1026 ? -6.569 -23.530 12.538 1.00 41.56 1026 TRP A CA 1
ATOM 7923 C C . TRP A 1 1026 ? -7.531 -23.355 13.732 1.00 41.56 1026 TRP A C 1
ATOM 7925 O O . TRP A 1 1026 ? -7.437 -24.170 14.647 1.00 41.56 1026 TRP A O 1
ATOM 7935 N N . GLU A 1 1027 ? -8.519 -22.453 13.717 1.00 53.34 1027 GLU A N 1
ATOM 7936 C CA . GLU A 1 1027 ? -9.489 -22.290 14.830 1.00 53.34 1027 GLU A CA 1
ATOM 7937 C C . GLU A 1 1027 ? -10.789 -23.104 14.672 1.00 53.34 1027 GLU A C 1
ATOM 7939 O O . GLU A 1 1027 ? -11.908 -22.612 14.843 1.00 53.34 1027 GLU A O 1
ATOM 7944 N N . LYS A 1 1028 ? -10.663 -24.403 14.375 1.00 69.69 1028 LYS A N 1
ATOM 7945 C CA . LYS A 1 1028 ? -11.800 -25.332 14.488 1.00 69.69 1028 LYS A CA 1
ATOM 7946 C C . LYS A 1 1028 ? -11.990 -25.745 15.941 1.00 69.69 1028 LYS A C 1
ATOM 7948 O O . LYS A 1 1028 ? -11.432 -26.744 16.391 1.00 69.69 1028 LYS A O 1
ATOM 7953 N N . LEU A 1 1029 ? -12.785 -24.956 16.650 1.00 82.94 1029 LEU A N 1
ATOM 7954 C CA . LEU A 1 1029 ? -13.286 -25.248 17.979 1.00 82.94 1029 LEU A CA 1
ATOM 7955 C C . LEU A 1 1029 ? -14.506 -26.168 17.871 1.00 82.94 1029 LEU A C 1
ATOM 7957 O O . LEU A 1 1029 ? -15.443 -25.909 17.112 1.00 82.94 1029 LEU A O 1
ATOM 7961 N N . GLN A 1 1030 ? -14.492 -27.246 18.646 1.00 88.50 1030 GLN A N 1
ATOM 7962 C CA . GLN A 1 1030 ? -15.573 -28.215 18.774 1.00 88.50 1030 GLN A CA 1
ATOM 7963 C C . GLN A 1 1030 ? -16.006 -28.282 20.241 1.00 88.50 1030 GLN A C 1
ATOM 7965 O O . GLN A 1 1030 ? -15.176 -28.411 21.139 1.00 88.50 1030 GLN A O 1
ATOM 7970 N N . ILE A 1 1031 ? -17.313 -28.228 20.492 1.00 92.75 1031 ILE A N 1
ATOM 7971 C CA . ILE A 1 1031 ? -17.883 -28.477 21.820 1.00 92.75 1031 ILE A CA 1
ATOM 7972 C C . ILE A 1 1031 ? -18.312 -29.941 21.867 1.00 92.75 1031 ILE A C 1
ATOM 7974 O O . ILE A 1 1031 ? -19.226 -30.348 21.147 1.00 92.75 1031 ILE A O 1
ATOM 7978 N N . VAL A 1 1032 ? -17.670 -30.733 22.723 1.00 94.69 1032 VAL A N 1
ATOM 7979 C CA . VAL A 1 1032 ? -18.004 -32.143 22.950 1.00 94.69 1032 VAL A CA 1
ATOM 7980 C C . VAL A 1 1032 ? -18.868 -32.271 24.200 1.00 94.69 1032 VAL A C 1
ATOM 7982 O O . VAL A 1 1032 ? -18.450 -31.904 25.296 1.00 94.69 1032 VAL A O 1
ATOM 7985 N N . ARG A 1 1033 ? -20.076 -32.821 24.046 1.00 95.88 1033 ARG A N 1
ATOM 7986 C CA . ARG A 1 1033 ? -20.954 -33.205 25.157 1.00 95.88 1033 ARG A CA 1
ATOM 7987 C C . ARG A 1 1033 ? -20.648 -34.635 25.591 1.00 95.88 1033 ARG A C 1
ATOM 7989 O O . ARG A 1 1033 ? -20.580 -35.517 24.742 1.00 95.88 1033 ARG A O 1
ATOM 7996 N N . VAL A 1 1034 ? -20.557 -34.864 26.899 1.00 95.25 1034 VAL A N 1
ATOM 7997 C CA . VAL A 1 1034 ? -20.211 -36.138 27.548 1.00 95.25 1034 VAL A CA 1
ATOM 7998 C C . VAL A 1 1034 ? -21.268 -36.512 28.593 1.00 95.25 1034 VAL A C 1
ATOM 8000 O O . VAL A 1 1034 ? -21.653 -35.652 29.380 1.00 95.25 1034 VAL A O 1
ATOM 8003 N N . TRP A 1 1035 ? -21.751 -37.759 28.629 1.00 94.31 1035 TRP A N 1
ATOM 8004 C CA . TRP A 1 1035 ? -22.750 -38.240 29.612 1.00 94.31 1035 TRP A CA 1
ATOM 8005 C C . TRP A 1 1035 ? -22.716 -39.775 29.775 1.00 94.31 1035 TRP A C 1
ATOM 8007 O O . TRP A 1 1035 ? -21.960 -40.444 29.074 1.00 94.31 1035 TRP A O 1
ATOM 8017 N N . ARG A 1 1036 ? -23.535 -40.343 30.677 1.00 90.56 1036 ARG A N 1
ATOM 8018 C CA . ARG A 1 1036 ? -23.722 -41.802 30.860 1.00 90.56 1036 ARG A CA 1
ATOM 8019 C C . ARG A 1 1036 ? -25.089 -42.285 30.356 1.00 90.56 1036 ARG A C 1
ATOM 8021 O O . ARG A 1 1036 ? -26.103 -41.630 30.598 1.00 90.56 1036 ARG A O 1
ATOM 8028 N N . ASP A 1 1037 ? -25.148 -43.473 29.757 1.00 74.69 1037 ASP A N 1
ATOM 8029 C CA . ASP A 1 1037 ? -26.408 -44.135 29.380 1.00 74.69 1037 ASP A CA 1
ATOM 8030 C C . ASP A 1 1037 ? -27.110 -44.748 30.617 1.00 74.69 1037 ASP A C 1
ATOM 8032 O O . ASP A 1 1037 ? -26.961 -45.932 30.923 1.00 74.69 1037 ASP A O 1
ATOM 8036 N N . GLY A 1 1038 ? -27.899 -43.938 31.339 1.00 59.47 1038 GLY A N 1
ATOM 8037 C CA . GLY A 1 1038 ? -28.529 -44.330 32.611 1.00 59.47 1038 GLY A CA 1
ATOM 8038 C C . GLY A 1 1038 ? -29.882 -43.667 32.903 1.00 59.47 1038 GLY A C 1
ATOM 8039 O O . GLY A 1 1038 ? -29.980 -42.822 33.781 1.00 59.47 1038 GLY A O 1
ATOM 8040 N N . GLN A 1 1039 ? -30.936 -44.084 32.190 1.00 44.06 1039 GLN A N 1
ATOM 8041 C CA . GLN A 1 1039 ? -32.348 -43.697 32.390 1.00 44.06 1039 GLN A CA 1
ATOM 8042 C C . GLN A 1 1039 ? -32.645 -42.207 32.675 1.00 44.06 1039 GLN A C 1
ATOM 8044 O O . GLN A 1 1039 ? -33.012 -41.855 33.793 1.00 44.06 1039 GLN A O 1
ATOM 8049 N N . HIS A 1 1040 ? -32.747 -41.389 31.625 1.00 38.38 1040 HIS A N 1
ATOM 8050 C CA . HIS A 1 1040 ? -33.950 -40.567 31.411 1.00 38.38 1040 HIS A CA 1
ATOM 8051 C C . HIS A 1 1040 ? -34.238 -40.438 29.907 1.00 38.38 1040 HIS A C 1
ATOM 8053 O O . HIS A 1 1040 ? -33.325 -40.424 29.082 1.00 38.38 1040 HIS A O 1
ATOM 8059 N N . LYS A 1 1041 ? -35.529 -40.431 29.559 1.00 30.48 1041 LYS A N 1
ATOM 8060 C CA . LYS A 1 1041 ? -36.028 -40.100 28.213 1.00 30.48 1041 LYS A CA 1
ATOM 8061 C C . LYS A 1 1041 ? -35.890 -38.581 27.973 1.00 30.48 1041 LYS A C 1
ATOM 8063 O O . LYS A 1 1041 ? -35.758 -37.870 28.969 1.00 30.48 1041 LYS A O 1
ATOM 8068 N N . PRO A 1 1042 ? -35.877 -38.123 26.703 1.00 37.72 1042 PRO A N 1
ATOM 8069 C CA . PRO A 1 1042 ? -35.690 -36.709 26.356 1.00 37.72 1042 PRO A CA 1
ATOM 8070 C C . PRO A 1 1042 ? -36.735 -35.784 26.988 1.00 37.72 1042 PRO A C 1
ATOM 8072 O O . PRO A 1 1042 ? -37.890 -36.242 27.155 1.00 37.72 1042 PRO A O 1
#

Sequence (1042 aa):
MGSETMWKLFFLASLGLVAAEDGLDGWLRYARLPECKSAGATDLLPSVVVGLNATENGPISSALSELTKGYEGIFGKELSVGKDACTGSSVVVATVRDYIAACGGDGVVTDLVDDGFWLSVKGDGVRILGQNERGALYGAFEYLSLLAQGNFTETAYATNPSAPIRWANQWDNMDGTGTHGSIERGYGGVSIFFENLKVVTDMTRVSQYGRLLASARLNGIIVNNVNANPILLSPENMDGLKRIADAFRPWGVQVGISLNFASPQTYGNLSTFDPLDDTVIAWWGNITDELYARIPDMAGYLVKANSEGQPGPLTYNRTLADGANLFAKELKNHGSKKGIVMFRAFVYDHLTLNQSDWHADRANAQVEFFKHLDGQFDDNVIVQIKYGAIDFQVREPASPLFANLKETSMAIELQISQEYLGQQDHLVYLPPLWKTILDFDLRIDGQPSPVRDILSGKRLNRPLGGYAGVINVGANSTWLGSHLAMSNLYAYGRLAWNPTDDVVSIVQDWSRLTFGLNRKVVDTITNMSMESWRAYENYSGNLGIQTLTDILYAHYGPSPRSQDGNSWGQWTRADGDSIGMDRTVKNGTGNAGHYPPEVAAMYEEIETTPDDLLLWFHHVPYTHVLKSGKTVIQHFYDAHYEGSATAQTFVPQWESLKGLVDEERYEHVLFKLQYQAGHSLVWRDSINNFYWNKSGIPDEAGRVGHYKYRIEAEHMDLEGYRIVDVDPFEAASGYKAIVTSSNTTAGTASAVIAFETGTYTLAINYFDVIRGKCSYVAYINDEVVGRWRGTSEEKLGHWPSEFLDGHSAIRINFPGVKVTKGDRLKIIGTPDGPEVAPLDYIGTGSGVVVAFITAHALTLFGTPYVLTSGVDLNGHACKATNSTVLRARAENPATSSQSWLGAAMGDLTAPLKEGSVDVLVFNPPYVPSPELPAQTSGALVADGERKTTFDEDSYLLSLSYAGGEDGMETTDRLIEALPGVLSQRGCAYILLCAQNRPEEVKARIERLEGGWRAITVGESGKKAGWEKLQIVRVWRDGQHKP

Radius of gyration: 32.06 Å; chains: 1; bounding box: 77×80×83 Å

Organism: NCBI:txid1306861

pLDDT: mean 89.75, std 13.56, range [29.02, 98.88]

Secondary structure (DSSP, 8-state):
--SHHHHHHHHTSSS-------STTTT---PPPPHHHHTTHHHHS-SEEEESSPPTTSHHHHHHHHHHHHHHHHH----EE-S-TTSSS-EEEEEHHHHHHHH--TT------TT-EEEEEETTEEEEEESSHHHHHHHHHHHHHHHHTT----EEEEE--SSSEEEEE--B-S-SSSTT-SBTT--SSS-SSEETTEE-S--HHHHHHHHHHHHTT--EEE-S-SS--GGGGSHHHHHHHHHHHHHHGGGTPEEEEEE-TTHHHHTS--S---TT-HHHHHHHHHHHHHHHHH-TT--EEEE--SSTT---GGGGT--HHHHHHHHHHHHHTT-TTS-EEEEE-----TTT--TTSSS--HHHHHHHHHGGGTT-S-TTEEEEEESSSSSS-SS-PPPTHHHH-SSS-EEEEEE-S-TTTTTTTS----HHHHHHHHT-B--GGGS--BHHHHHTSTTTT-SSEEEEEE----SSTTSSS-TTTHHHHHHHHHHHH-TTS-HHHHHHHHHHHHH-S-HHHHHHHHHHHHHHHHHHHHHH--TT----B-TTTTSSSB-GGGGSSSSSS------SSEES----TTTS--GGGGS-HHHHHHHHSTTTS-GGGHHHH--EETT-B-TTSSBHHHHHHHHHHHHHHHHHHHHHHHHTTBTTB-HHHHHHHHHHHHHHHHHHHHHHHHHHHHHHHHH----TTS-TT--TT-EEGGGSEEESEEEEE-SSGGGSGGGEEEEESSTTS-EEEEEE--SPSEEEEEEEEEE--TT---EEEEEETTEEEEEEE--HHHHTSS---SSSSTTTEEEEEEEEEEE-TT-EEEEEEE-BTTB---EEEEE-----HHHHHHHTHHHHHS-S---EEEEES-HHHHHHHHHHHHHHHHH-TTTS-S-EEEEEESSTTTTSPTT-EEEEEE----B--SSPPP--TTSS---TTPPPPHHHHHHHHHTTTB--GGGTHHHHHHHHHHHHHEEEEEEEEEEEEGGG-HHHHHHHHTTSTTTEEEEEEEE--SSSSS--EEEEEEEE--S---

Foldseek 3Di:
DDDPVVVVVVVVVVPDPPPDAQCQLQLLQLAEDDCVLCPPVLVLAFQEEEEFPDDDLAQSVVLVVSLQVNCCRHPVRGRHYDHQQADFQYEYQYALVRCCVRHNCPPPDDPEDALKWKWFLDDRYIYIHGPDSLVSSLSSLVVSLCSLLSHSDGDIDIAYFLFPAQEEEWAADQDQPDQCGRGNLFQQFHAPAHYPNAGDDDCPSLLSVLQVCSSLVHQEYARHRLLDDLSCLDLRNLLSQLSSQSSNRSSNYAYEYEDQQCSCVPPVVDPDSALPDPSNLVVLLVSLVSNCVSRVQHQAYEHDDQAPPGHFNVVVPGALQSGQVSRVVSQCVSPVPGHAYAYELRHDDLPPFDPVDQLRFQLCSSCVRPLVCAPSHDLRYEYEYEQGRAPQFLAHEGRLVLLSRQRHHYEYEHELSQLLNARQLAQEQCLVRVLNSQQDQLCRVPDGDRSSCSQSCVVRVRNHGFYYYHNHFDDRSCRRLASNSSLNVSVSSVCSRPVPDDSLVSQLSSQCSSQNNPPLSSVLSSVCNVCRSLLQCLLAPFQQQGRQAQPPHRSHFHDVVNCDPGSSNSHQPAAQFKTARACACVPGNVSLVSGPPVSSVQLNDQVNPASRNNRHHDIDTQQDQHPVRDGVLLSSLVSLVVSLVSLVVSLVSLVVCVVSGDPNNSVLVNSSSQFSNFLSVLSNLLVNQVSCVRHVDAHPVNPHLCAPFKDWQQNFDKDQKDKDAAVVLSSFRVSIKIFGPDLADKMKTKDFRQAAWAFWWKKWKWFLAPPWWKKKWKDFQNHTQDIGISDVCVSSSHHQHNGSGSSRITMDIRGGDTHHRRTMIMMIIRHGDRGGGMTGIIGTDALDDLLVCQLQVCVPPVDLQDEGEAEDQDPRNQRRNQRNNVVSCVVRVPRGHPHYPGYDNDQQCVVAAWQPAAEAEDDALQAEDQAQQDDDPVLRDPDPPDDDDPVSVVSVVSRRRHLYHLNCVSVVVNLVCCNGHHHLNHKYKYKHWVSNVVVVVQVVSCPDPQAKGKDFPDWPDDDDDRGTITIIMMHHPHDDDD

InterPro domains:
  IPR002052 DNA methylase, N-6 adenine-specific, conserved site [PS00092] (920-926)
  IPR005154 Alpha glucuronidase, N-terminal [PF03648] (26-143)
  IPR011099 Glycosyl hydrolase family 67, C-terminal [PF07477] (481-703)
  IPR011100 Glycosyl hydrolase family 67, catalytic domain [PF07488] (149-479)
  IPR017853 Glycoside hydrolase superfamily [SSF51445] (164-738)
  IPR029018 Beta-hexosaminidase-like, domain 2 [G3DSA:3.30.379.10] (42-155)
  IPR029018 Beta-hexosaminidase-like, domain 2 [SSF55545] (21-164)
  IPR029063 S-adenosyl-L-methionine-dependent methyltransferase superfamily [G3DSA:3.40.50.150] (839-1042)
  IPR029063 S-adenosyl-L-methionine-dependent methyltransferase superfamily [SSF53335] (842-990)
  IPR037054 Alpha-glucuronidase, C-terminal domain superfamily [G3DSA:3.90.1330.10] (504-739)